Protein AF-0000000066518062 (afdb_homodimer)

Organism: Trypanosoma cruzi (strain CL Brener) (NCBI:txid353153)

Nearest PDB structures (foldseek):
  3d45-assembly1_A  TM=8.155E-01  e=1.350E-21  Mus musculus
  2a1s-assembly2_C  TM=7.605E-01  e=5.553E-22  Homo sapiens
  2a1s-assembly1_D  TM=7.534E-01  e=1.579E-21  Homo sapiens
  2a1s-assembly1_A  TM=7.792E-01  e=7.185E-21  Homo sapiens
  2a1s-assembly2_B  TM=7.621E-01  e=9.830E-21  Homo sapiens

Secondary structure (DSSP, 8-state):
-EE-TTTHHHHHHHHHHHHHH-SEEEEEEEES-S--SSS---TT--HHHHHHHHHHHHHHS-EEEEEEEEEEE--S-TTPSSEEEEEEEEEEEB-----TT--TTTPPPPEEE-HHHHHHHHHTT--HHHHHHHPBP---HHHHHHHHHHHHHHHHHHHHHHH-THHHHHHHHT--HHHHHHHHHHHHHHHHHHHHHHHHHHHHHHHTTTS-HHHHHHHHHHHHHHHT-SEEEPPPB--HHHHHHHHHHHHHH-TTEEEEEEEETTEEEEEEEE--HHHHHHHHHHHHHHHHHHHHHHHTTHHHHHHHHHH---EEESS-HHHHHHHHHHHT-SPPSSHHHHHHHHHHH-S-EEEHHHHHT-TTTS-TTS-S--SHHHHHHTT-SB-SSEEEE--TT-GGG-HHHHTTS-----TT--SSS-TT-HHHHHHHHHHHHHHHHHHHHS--TTT--GGGTTEEE-TT-SEEEETT-TT-EEE--SS-EEEEE--TT--HHHHHHHHHHTT--SPEEEE-SSSEEEEEPPGGGGG-SSGGGG-HHHHHHHHHHH-TTT-EEEE----GGGSSS-------HHHHHHHHHHHH--/-EE-TTTHHHHHHHHHHHHHH-SEEEEEEEES-S--SSS---TT--HHHHHHHHHHHHHHS-EEEEEEEEEEE--S-TT-SSEEEEEEEEEEEB-----TT--TTTPPPPEEE-HHHHHHHHHTT--HHHHHHHPBP---HHHHHHHHHHHHHHHHHHHHHHH-THHHHHHHHT--HHHHHHHHHHHHHHHHHHHHHHHHHHHHHHHTTTS-HHHHHHHHHHHHHHHT-SEEEPPPB--HHHHHHHHHHHHHH-TTEEEEEEEETTEEEEEEEE--HHHHHHHHHHHHHHHHHHHHHHHTHHHHHHHHHHH---EEESS-HHHHHHHHHHHT-SPPSSHHHHHHHHHHH-S-EEEHHHHHT-TTTS-TTS-S--SHHHHHHTT-SB-SSEEEE--TT-GGG-HHHHTTS-----TT--SSS-TT-HHHHHHHHHHHHHHHHHHHHS--TTT--GGGTTEEE-TT-SEEEETT-TT-EEE--SS-EEEEEE-TT--HHHHHHHHHHTT--SPEEEE-SSSEEEEEPPGGGGG-SSGGGG-HHHHHHHHHHH-TTTEEEEE----GGGSSS-------HHHHHHHHHHHH--

InterPro domains:
  IPR006941 Ribonuclease CAF1 [PF04857] (3-436)
  IPR012337 Ribonuclease H-like superfamily [SSF53098] (1-442)
  IPR036397 Ribonuclease H superfamily [G3DSA:3.30.420.10] (1-195)
  IPR036397 Ribonuclease H superfamily [G3DSA:3.30.420.10] (253-466)
  IPR051181 CAF1 family poly(A)-specific ribonucleases [PTHR15092] (1-520)

Structure (mmCIF, N/CA/C/O backbone):
data_AF-0000000066518062-model_v1
#
loop_
_entity.id
_entity.type
_entity.pdbx_description
1 polymer 'Ribonuclease, putative'
#
loop_
_atom_site.group_PDB
_atom_site.id
_atom_site.type_symbol
_atom_site.label_atom_id
_atom_site.label_alt_id
_atom_site.label_comp_id
_atom_site.label_asym_id
_atom_site.label_entity_id
_atom_site.label_seq_id
_atom_site.pdbx_PDB_ins_code
_atom_site.Cartn_x
_atom_site.Cartn_y
_atom_site.Cartn_z
_atom_site.occupancy
_atom_site.B_iso_or_equiv
_atom_site.auth_seq_id
_atom_site.auth_comp_id
_atom_site.auth_asym_id
_atom_site.auth_atom_id
_atom_site.pdbx_PDB_model_num
ATOM 1 N N . MET A 1 1 ? -17.297 -3.818 15.82 1 90.94 1 MET A N 1
ATOM 2 C CA . MET A 1 1 ? -16.906 -5.156 15.391 1 90.94 1 MET A CA 1
ATOM 3 C C . MET A 1 1 ? -16.047 -5.094 14.125 1 90.94 1 MET A C 1
ATOM 5 O O . MET A 1 1 ? -16.422 -4.441 13.148 1 90.94 1 MET A O 1
ATOM 9 N N . GLN A 1 2 ? -14.922 -5.707 14.18 1 91.94 2 GLN A N 1
ATOM 10 C CA . GLN A 1 2 ? -14.055 -5.816 13.008 1 91.94 2 GLN A CA 1
ATOM 11 C C . GLN A 1 2 ? -14.547 -6.914 12.062 1 91.94 2 GLN A C 1
ATOM 13 O O . GLN A 1 2 ? -14.727 -8.062 12.477 1 91.94 2 GLN A O 1
ATOM 18 N N . VAL A 1 3 ? -14.805 -6.535 10.828 1 96.31 3 VAL A N 1
ATOM 19 C CA . VAL A 1 3 ? -15.258 -7.512 9.844 1 96.31 3 VAL A CA 1
ATOM 20 C C . VAL A 1 3 ? -14.188 -7.715 8.781 1 96.31 3 VAL A C 1
ATOM 22 O O . VAL A 1 3 ? -14.008 -6.875 7.898 1 96.31 3 VAL A O 1
ATOM 25 N N . THR A 1 4 ? -13.516 -8.789 8.852 1 95 4 THR A N 1
ATOM 26 C CA . THR A 1 4 ? -12.484 -9.195 7.906 1 95 4 THR A CA 1
ATOM 27 C C . THR A 1 4 ? -13.031 -10.227 6.918 1 95 4 THR A C 1
ATOM 29 O O . THR A 1 4 ? -14.164 -10.68 7.051 1 95 4 THR A O 1
ATOM 32 N N . ARG A 1 5 ? -12.219 -10.578 5.977 1 93.44 5 ARG A N 1
ATOM 33 C CA . ARG A 1 5 ? -12.594 -11.531 4.934 1 93.44 5 ARG A CA 1
ATOM 34 C C . ARG A 1 5 ? -13.094 -12.836 5.539 1 93.44 5 ARG A C 1
ATOM 36 O O . ARG A 1 5 ? -14.125 -13.367 5.113 1 93.44 5 ARG A O 1
ATOM 43 N N . ASP A 1 6 ? -12.484 -13.336 6.547 1 92.44 6 ASP A N 1
ATOM 44 C CA . ASP A 1 6 ? -12.797 -14.641 7.125 1 92.44 6 ASP A CA 1
ATOM 45 C C . ASP A 1 6 ? -14.086 -14.586 7.945 1 92.44 6 ASP A C 1
ATOM 47 O O . ASP A 1 6 ? -14.789 -15.594 8.062 1 92.44 6 ASP A O 1
ATOM 51 N N . LYS A 1 7 ? -14.422 -13.43 8.477 1 93.44 7 LYS A N 1
ATOM 52 C CA . LYS A 1 7 ? -15.594 -13.281 9.328 1 93.44 7 LYS A CA 1
ATOM 53 C C . LYS A 1 7 ? -16.812 -12.875 8.516 1 93.44 7 LYS A C 1
ATOM 55 O O . LYS A 1 7 ? -17.953 -13.016 8.977 1 93.44 7 LYS A O 1
ATOM 60 N N . PHE A 1 8 ? -16.594 -12.453 7.371 1 95.5 8 PHE A N 1
ATOM 61 C CA . PHE A 1 8 ? -17.609 -11.797 6.559 1 95.5 8 PHE A CA 1
ATOM 62 C C . PHE A 1 8 ? -18.781 -12.734 6.297 1 95.5 8 PHE A C 1
ATOM 64 O O . PHE A 1 8 ? -19.938 -12.352 6.488 1 95.5 8 PHE A O 1
ATOM 71 N N . PRO A 1 9 ? -18.531 -13.945 5.973 1 91.94 9 PRO A N 1
ATOM 72 C CA . PRO A 1 9 ? -19.656 -14.828 5.652 1 91.94 9 PRO A CA 1
ATOM 73 C C . PRO A 1 9 ? -20.594 -15.047 6.844 1 91.94 9 PRO A C 1
ATOM 75 O O . PRO A 1 9 ? -21.812 -15.18 6.668 1 91.94 9 PRO A O 1
ATOM 78 N N . ALA A 1 10 ? -20.047 -15.07 7.949 1 91.94 10 ALA A N 1
ATOM 79 C CA . ALA A 1 10 ? -20.844 -15.281 9.148 1 91.94 10 ALA A CA 1
ATOM 80 C C . ALA A 1 10 ? -21.562 -14.008 9.562 1 91.94 10 ALA A C 1
ATOM 82 O O . ALA A 1 10 ? -22.672 -14.055 10.125 1 91.94 10 ALA A O 1
ATOM 83 N N . VAL A 1 11 ? -21.078 -12.875 9.242 1 95.06 11 VAL A N 1
ATOM 84 C CA . VAL A 1 11 ? -21.562 -11.586 9.734 1 95.06 11 VAL A CA 1
ATOM 85 C C . VAL A 1 11 ? -22.625 -11.039 8.781 1 95.06 11 VAL A C 1
ATOM 87 O O . VAL A 1 11 ? -23.594 -10.391 9.219 1 95.06 11 VAL A O 1
ATOM 90 N N . LEU A 1 12 ? -22.531 -11.273 7.512 1 96.62 12 LEU A N 1
ATOM 91 C CA . LEU A 1 12 ? -23.328 -10.617 6.484 1 96.62 12 LEU A CA 1
ATOM 92 C C . LEU A 1 12 ? -24.828 -10.859 6.719 1 96.62 12 LEU A C 1
ATOM 94 O O . LEU A 1 12 ? -25.609 -9.914 6.711 1 96.62 12 LEU A O 1
ATOM 98 N N . PRO A 1 13 ? -25.25 -12.117 6.98 1 95.38 13 PRO A N 1
ATOM 99 C CA . PRO A 1 13 ? -26.688 -12.312 7.18 1 95.38 13 PRO A CA 1
ATOM 100 C C . PRO A 1 13 ? -27.219 -11.547 8.383 1 95.38 13 PRO A C 1
ATOM 102 O O . PRO A 1 13 ? -28.312 -10.961 8.305 1 95.38 13 PRO A O 1
ATOM 105 N N . LYS A 1 14 ? -26.516 -11.562 9.422 1 95.75 14 LYS A N 1
ATOM 106 C CA . LYS A 1 14 ? -26.938 -10.82 10.609 1 95.75 14 LYS A CA 1
ATOM 107 C C . LYS A 1 14 ? -26.953 -9.32 10.344 1 95.75 14 LYS A C 1
ATOM 109 O O . LYS A 1 14 ? -27.859 -8.617 10.781 1 95.75 14 LYS A O 1
ATOM 114 N N . PHE A 1 15 ? -25.969 -8.852 9.703 1 97.69 15 PHE A N 1
ATOM 115 C CA . PHE A 1 15 ? -25.891 -7.438 9.336 1 97.69 15 PHE A CA 1
ATOM 116 C C . PHE A 1 15 ? -27.109 -7.02 8.531 1 97.69 15 PHE A C 1
ATOM 118 O O . PHE A 1 15 ? -27.734 -5.988 8.812 1 97.69 15 PHE A O 1
ATOM 125 N N . VAL A 1 16 ? -27.469 -7.789 7.527 1 98.06 16 VAL A N 1
ATOM 126 C CA . VAL A 1 16 ? -28.578 -7.465 6.637 1 98.06 16 VAL A CA 1
ATOM 127 C C . VAL A 1 16 ? -29.891 -7.453 7.422 1 98.06 16 VAL A C 1
ATOM 129 O O . VAL A 1 16 ? -30.734 -6.582 7.215 1 98.06 16 VAL A O 1
ATOM 132 N N . GLU A 1 17 ? -29.984 -8.375 8.297 1 97.75 17 GLU A N 1
ATOM 133 C CA . GLU A 1 17 ? -31.172 -8.422 9.141 1 97.75 17 GLU A CA 1
ATOM 134 C C . GLU A 1 17 ? -31.281 -7.172 10.008 1 97.75 17 GLU A C 1
ATOM 136 O O . GLU A 1 17 ? -32.375 -6.566 10.086 1 97.75 17 GLU A O 1
ATOM 141 N N . LEU A 1 18 ? -30.234 -6.809 10.57 1 97.69 18 LEU A N 1
ATOM 142 C CA . LEU A 1 18 ? -30.203 -5.629 11.422 1 97.69 18 LEU A CA 1
ATOM 143 C C . LEU A 1 18 ? -30.422 -4.359 10.609 1 97.69 18 LEU A C 1
ATOM 145 O O . LEU A 1 18 ? -31.078 -3.42 11.078 1 97.69 18 LEU A O 1
ATOM 149 N N . LEU A 1 19 ? -29.891 -4.293 9.453 1 98.5 19 LEU A N 1
ATOM 150 C CA . LEU A 1 19 ? -30.031 -3.146 8.562 1 98.5 19 LEU A CA 1
ATOM 151 C C . LEU A 1 19 ? -31.484 -2.918 8.195 1 98.5 19 LEU A C 1
ATOM 153 O O . LEU A 1 19 ? -31.953 -1.775 8.148 1 98.5 19 LEU A O 1
ATOM 157 N N . LYS A 1 20 ? -32.188 -3.926 7.988 1 97.25 20 LYS A N 1
ATOM 158 C CA . LYS A 1 20 ? -33.594 -3.832 7.613 1 97.25 20 LYS A CA 1
ATOM 159 C C . LYS A 1 20 ? -34.438 -3.229 8.742 1 97.25 20 LYS A C 1
ATOM 161 O O . LYS A 1 20 ? -35.406 -2.514 8.492 1 97.25 20 LYS A O 1
ATOM 166 N N . SER A 1 21 ? -34.031 -3.463 9.977 1 96.62 21 SER A N 1
ATOM 167 C CA . SER A 1 21 ? -34.844 -3.057 11.109 1 96.62 21 SER A CA 1
ATOM 168 C C . SER A 1 21 ? -34.344 -1.761 11.727 1 96.62 21 SER A C 1
ATOM 170 O O . SER A 1 21 ? -35.031 -1.143 12.539 1 96.62 21 SER A O 1
ATOM 172 N N . CYS A 1 22 ? -33.188 -1.3 11.367 1 97.75 22 CYS A N 1
ATOM 173 C CA . CYS A 1 22 ? -32.625 -0.124 12.023 1 97.75 22 CYS A CA 1
ATOM 174 C C . CYS A 1 22 ? -33.344 1.142 11.602 1 97.75 22 CYS A C 1
ATOM 176 O O . CYS A 1 22 ? -34.062 1.142 10.594 1 97.75 22 CYS A O 1
ATOM 178 N N . ASP A 1 23 ? -33.219 2.184 12.359 1 97.38 23 ASP A N 1
ATOM 179 C CA . ASP A 1 23 ? -33.844 3.469 12.047 1 97.38 23 ASP A CA 1
ATOM 180 C C . ASP A 1 23 ? -33.031 4.23 11 1 97.38 23 ASP A C 1
ATOM 182 O O . ASP A 1 23 ? -33.594 4.824 10.078 1 97.38 23 ASP A O 1
ATOM 186 N N . PHE A 1 24 ? -31.797 4.25 11.172 1 98.62 24 PHE A N 1
ATOM 187 C CA . PHE A 1 24 ? -30.844 4.859 10.25 1 98.62 24 PHE A CA 1
ATOM 188 C C . PHE A 1 24 ? -29.453 4.285 10.461 1 98.62 24 PHE A C 1
ATOM 190 O O . PHE A 1 24 ? -29.234 3.502 11.383 1 98.62 24 PHE A O 1
ATOM 197 N N . TYR A 1 25 ? -28.531 4.547 9.57 1 98.88 25 TYR A N 1
ATOM 198 C CA . TYR A 1 25 ? -27.156 4.129 9.781 1 98.88 25 TYR A CA 1
ATOM 199 C C . TYR A 1 25 ? -26.188 5.262 9.461 1 98.88 25 TYR A C 1
ATOM 201 O O . TYR A 1 25 ? -26.5 6.145 8.656 1 98.88 25 TYR A O 1
ATOM 209 N N . ALA A 1 26 ? -25.094 5.277 10.148 1 98.81 26 ALA A N 1
ATOM 210 C CA . ALA A 1 26 ? -24 6.203 9.891 1 98.81 26 ALA A CA 1
ATOM 211 C C . ALA A 1 26 ? -22.828 5.492 9.203 1 98.81 26 ALA A C 1
ATOM 213 O O . ALA A 1 26 ? -22.656 4.281 9.352 1 98.81 26 ALA A O 1
ATOM 214 N N . PHE A 1 27 ? -22.078 6.238 8.391 1 98.69 27 PHE A N 1
ATOM 215 C CA . PHE A 1 27 ? -20.969 5.621 7.676 1 98.69 27 PHE A CA 1
ATOM 216 C C . PHE A 1 27 ? -19.75 6.531 7.691 1 98.69 27 PHE A C 1
ATOM 218 O O . PHE A 1 27 ? -19.875 7.738 7.902 1 98.69 27 PHE A O 1
ATOM 225 N N . ASP A 1 28 ? -18.625 6.012 7.555 1 98.38 28 ASP A N 1
ATOM 226 C CA . ASP A 1 28 ? -17.328 6.652 7.445 1 98.38 28 ASP A CA 1
ATOM 227 C C . ASP A 1 28 ? -16.344 5.766 6.684 1 98.38 28 ASP A C 1
ATOM 229 O O . ASP A 1 28 ? -16.531 4.551 6.59 1 98.38 28 ASP A O 1
ATOM 233 N N . GLU A 1 29 ? -15.359 6.398 6.055 1 98.06 29 GLU A N 1
ATOM 234 C CA . GLU A 1 29 ? -14.383 5.637 5.285 1 98.06 29 GLU A CA 1
ATOM 235 C C . GLU A 1 29 ? -12.961 6.125 5.551 1 98.06 29 GLU A C 1
ATOM 237 O O . GLU A 1 29 ? -12.758 7.301 5.855 1 98.06 29 GLU A O 1
ATOM 242 N N . GLU A 1 30 ? -12.039 5.281 5.555 1 96.94 30 GLU A N 1
ATOM 243 C CA . GLU A 1 30 ? -10.625 5.594 5.422 1 96.94 30 GLU A CA 1
ATOM 244 C C . GLU A 1 30 ? -10.117 5.27 4.02 1 96.94 30 GLU A C 1
ATOM 246 O O . GLU A 1 30 ? -10.414 4.203 3.475 1 96.94 30 GLU A O 1
ATOM 251 N N . MET A 1 31 ? -9.445 6.195 3.408 1 96.81 31 MET A N 1
ATOM 252 C CA . MET A 1 31 ? -9.055 6.07 2.006 1 96.81 31 MET A CA 1
ATOM 253 C C . MET A 1 31 ? -7.535 6.105 1.86 1 96.81 31 MET A C 1
ATOM 255 O O . MET A 1 31 ? -6.828 6.523 2.779 1 96.81 31 MET A O 1
ATOM 259 N N . THR A 1 32 ? -7.027 5.641 0.678 1 95.56 32 THR A N 1
ATOM 260 C CA . THR A 1 32 ? -5.594 5.586 0.412 1 95.56 32 THR A CA 1
ATOM 261 C C . THR A 1 32 ? -5.082 6.941 -0.078 1 95.56 32 THR A C 1
ATOM 263 O O . THR A 1 32 ? -3.871 7.152 -0.182 1 95.56 32 THR A O 1
ATOM 266 N N . GLY A 1 33 ? -5.961 7.883 -0.369 1 94.56 33 GLY A N 1
ATOM 267 C CA . GLY A 1 33 ? -5.652 9.234 -0.802 1 94.56 33 GLY A CA 1
ATOM 268 C C . GLY A 1 33 ? -6.871 10.141 -0.854 1 94.56 33 GLY A C 1
ATOM 269 O O . GLY A 1 33 ? -7.965 9.695 -1.208 1 94.56 33 GLY A O 1
ATOM 270 N N . ILE A 1 34 ? -6.648 11.43 -0.567 1 91.56 34 ILE A N 1
ATOM 271 C CA . ILE A 1 34 ? -7.805 12.32 -0.516 1 91.56 34 ILE A CA 1
ATOM 272 C C . ILE A 1 34 ? -7.527 13.562 -1.351 1 91.56 34 ILE A C 1
ATOM 274 O O . ILE A 1 34 ? -8.383 14.445 -1.458 1 91.56 34 ILE A O 1
ATOM 278 N N . SER A 1 35 ? -6.406 13.711 -1.928 1 88.19 35 SER A N 1
ATOM 279 C CA . SER A 1 35 ? -6.07 14.844 -2.787 1 88.19 35 SER A CA 1
ATOM 280 C C . SER A 1 35 ? -5.016 14.461 -3.818 1 88.19 35 SER A C 1
ATOM 282 O O . SER A 1 35 ? -4.312 13.461 -3.656 1 88.19 35 SER A O 1
ATOM 284 N N . THR A 1 36 ? -4.98 15.156 -4.863 1 83.12 36 THR A N 1
ATOM 285 C CA . THR A 1 36 ? -3.959 14.953 -5.887 1 83.12 36 THR A CA 1
ATOM 286 C C . THR A 1 36 ? -3.273 16.266 -6.234 1 83.12 36 THR A C 1
ATOM 288 O O . THR A 1 36 ? -3.904 17.328 -6.207 1 83.12 36 THR A O 1
ATOM 291 N N . ALA A 1 37 ? -2.021 16.188 -6.504 1 74.75 37 ALA A N 1
ATOM 292 C CA . ALA A 1 37 ? -1.245 17.375 -6.855 1 74.75 37 ALA A CA 1
ATOM 293 C C . ALA A 1 37 ? -1.654 17.906 -8.227 1 74.75 37 ALA A C 1
ATOM 295 O O . ALA A 1 37 ? -1.491 19.109 -8.508 1 74.75 37 ALA A O 1
ATOM 296 N N . GLU A 1 38 ? -2.229 17.109 -9.039 1 75.75 38 GLU A N 1
ATOM 297 C CA . GLU A 1 38 ? -2.584 17.469 -10.406 1 75.75 38 GLU A CA 1
ATOM 298 C C . GLU A 1 38 ? -3.771 18.438 -10.422 1 75.75 38 GLU A C 1
ATOM 300 O O . GLU A 1 38 ? -3.857 19.297 -11.289 1 75.75 38 GLU A O 1
ATOM 305 N N . LEU A 1 39 ? -4.695 18.297 -9.547 1 80.69 39 LEU A N 1
ATOM 306 C CA . LEU A 1 39 ? -5.879 19.141 -9.469 1 80.69 39 LEU A CA 1
ATOM 307 C C . LEU A 1 39 ? -6.105 19.641 -8.039 1 80.69 39 LEU A C 1
ATOM 309 O O . LEU A 1 39 ? -7.059 19.219 -7.379 1 80.69 39 LEU A O 1
ATOM 313 N N . PRO A 1 40 ? -5.32 20.594 -7.684 1 82.19 40 PRO A N 1
ATOM 314 C CA . PRO A 1 40 ? -5.473 21.078 -6.309 1 82.19 40 PRO A CA 1
ATOM 315 C C . PRO A 1 40 ? -6.793 21.812 -6.082 1 82.19 40 PRO A C 1
ATOM 317 O O . PRO A 1 40 ? -7.266 22.531 -6.969 1 82.19 40 PRO A O 1
ATOM 320 N N . GLU A 1 41 ? -7.352 21.609 -4.98 1 88.75 41 GLU A N 1
ATOM 321 C CA . GLU A 1 41 ? -8.594 22.281 -4.598 1 88.75 41 GLU A CA 1
ATOM 322 C C . GLU A 1 41 ? -8.328 23.703 -4.094 1 88.75 41 GLU A C 1
ATOM 324 O O . GLU A 1 41 ? -7.273 23.969 -3.516 1 88.75 41 GLU A O 1
ATOM 329 N N . SER A 1 42 ? -9.312 24.547 -4.395 1 91 42 SER A N 1
ATOM 330 C CA . SER A 1 42 ? -9.234 25.938 -3.943 1 91 42 SER A CA 1
ATOM 331 C C . SER A 1 42 ? -10.547 26.391 -3.316 1 91 42 SER A C 1
ATOM 333 O O . SER A 1 42 ? -11.625 25.953 -3.729 1 91 42 SER A O 1
ATOM 335 N N . ILE A 1 43 ? -10.406 27.281 -2.359 1 94 43 ILE A N 1
ATOM 336 C CA . ILE A 1 43 ? -11.57 27.828 -1.678 1 94 43 ILE A CA 1
ATOM 337 C C . ILE A 1 43 ? -12.445 28.594 -2.678 1 94 43 ILE A C 1
ATOM 339 O O . ILE A 1 43 ? -13.633 28.797 -2.441 1 94 43 ILE A O 1
ATOM 343 N N . THR A 1 44 ? -11.914 28.984 -3.822 1 92.56 44 THR A N 1
ATOM 344 C CA . THR A 1 44 ? -12.641 29.781 -4.812 1 92.56 44 THR A CA 1
ATOM 345 C C . THR A 1 44 ? -13.32 28.875 -5.832 1 92.56 44 THR A C 1
ATOM 347 O O . THR A 1 44 ? -13.977 29.344 -6.758 1 92.56 44 THR A O 1
ATOM 350 N N . ASP A 1 45 ? -13.164 27.594 -5.668 1 93.81 45 ASP A N 1
ATOM 351 C CA . ASP A 1 45 ? -13.75 26.656 -6.621 1 93.81 45 ASP A CA 1
ATOM 352 C C . ASP A 1 45 ? -15.273 26.688 -6.559 1 93.81 45 ASP A C 1
ATOM 354 O O . ASP A 1 45 ? -15.859 26.797 -5.477 1 93.81 45 ASP A O 1
ATOM 358 N N . THR A 1 46 ? -15.859 26.625 -7.738 1 93.88 46 THR A N 1
ATOM 359 C CA . THR A 1 46 ? -17.297 26.359 -7.812 1 93.88 46 THR A CA 1
ATOM 360 C C . THR A 1 46 ? -17.609 24.922 -7.406 1 93.88 46 THR A C 1
ATOM 362 O O . THR A 1 46 ? -16.703 24.078 -7.332 1 93.88 46 THR A O 1
ATOM 365 N N . PRO A 1 47 ? -18.906 24.688 -7.125 1 95.38 47 PRO A N 1
ATOM 366 C CA . PRO A 1 47 ? -19.266 23.312 -6.805 1 95.38 47 PRO A CA 1
ATOM 367 C C . PRO A 1 47 ? -18.859 22.328 -7.902 1 95.38 47 PRO A C 1
ATOM 369 O O . PRO A 1 47 ? -18.359 21.234 -7.605 1 95.38 47 PRO A O 1
ATOM 372 N N . GLU A 1 48 ? -19 22.688 -9.141 1 95.31 48 GLU A N 1
ATOM 373 C CA . GLU A 1 48 ? -18.641 21.828 -10.266 1 95.31 48 GLU A CA 1
ATOM 374 C C . GLU A 1 48 ? -17.141 21.562 -10.289 1 95.31 48 GLU A C 1
ATOM 376 O O . GLU A 1 48 ? -16.703 20.438 -10.539 1 95.31 48 GLU A O 1
ATOM 381 N N . GLU A 1 49 ? -16.406 22.609 -10.07 1 93.5 49 GLU A N 1
ATOM 382 C CA . GLU A 1 49 ? -14.945 22.453 -10.047 1 93.5 49 GLU A CA 1
ATOM 383 C C . GLU A 1 49 ? -14.508 21.562 -8.883 1 93.5 49 GLU A C 1
ATOM 385 O O . GLU A 1 49 ? -13.609 20.734 -9.047 1 93.5 49 GLU A O 1
ATOM 390 N N . SER A 1 50 ? -15.156 21.797 -7.773 1 95.06 50 SER A N 1
ATOM 391 C CA . SER A 1 50 ? -14.875 20.938 -6.625 1 95.06 50 SER A CA 1
ATOM 392 C C . SER A 1 50 ? -15.195 19.484 -6.93 1 95.06 50 SER A C 1
ATOM 394 O O . SER A 1 50 ? -14.43 18.578 -6.574 1 95.06 50 SER A O 1
ATOM 396 N N . TYR A 1 51 ? -16.312 19.266 -7.609 1 96.12 51 TYR A N 1
ATOM 397 C CA . TYR A 1 51 ? -16.703 17.906 -7.984 1 96.12 51 TYR A CA 1
ATOM 398 C C . TYR A 1 51 ? -15.664 17.281 -8.898 1 96.12 51 TYR A C 1
ATOM 400 O O . TYR A 1 51 ? -15.289 16.109 -8.711 1 96.12 51 TYR A O 1
ATOM 408 N N . ARG A 1 52 ? -15.227 18.016 -9.82 1 94.94 52 ARG A N 1
ATOM 409 C CA . ARG A 1 52 ? -14.25 17.484 -10.773 1 94.94 52 ARG A CA 1
ATOM 410 C C . ARG A 1 52 ? -12.969 17.047 -10.07 1 94.94 52 ARG A C 1
ATOM 412 O O . ARG A 1 52 ? -12.422 15.992 -10.367 1 94.94 52 ARG A O 1
ATOM 419 N N . ALA A 1 53 ? -12.508 17.891 -9.203 1 94.62 53 ALA A N 1
ATOM 420 C CA . ALA A 1 53 ? -11.297 17.578 -8.453 1 94.62 53 ALA A CA 1
ATOM 421 C C . ALA A 1 53 ? -11.492 16.328 -7.59 1 94.62 53 ALA A C 1
ATOM 423 O O . ALA A 1 53 ? -10.672 15.406 -7.621 1 94.62 53 ALA A O 1
ATOM 424 N N . LYS A 1 54 ? -12.578 16.328 -6.906 1 96.62 54 LYS A N 1
ATOM 425 C CA . LYS A 1 54 ? -12.836 15.234 -5.973 1 96.62 54 LYS A CA 1
ATOM 426 C C . LYS A 1 54 ? -13.164 13.945 -6.715 1 96.62 54 LYS A C 1
ATOM 428 O O . LYS A 1 54 ? -12.852 12.852 -6.242 1 96.62 54 LYS A O 1
ATOM 433 N N . ARG A 1 55 ? -13.812 14.07 -7.844 1 96.56 55 ARG A N 1
ATOM 434 C CA . ARG A 1 55 ? -14.07 12.93 -8.711 1 96.56 55 ARG A CA 1
ATOM 435 C C . ARG A 1 55 ? -12.766 12.258 -9.133 1 96.56 55 ARG A C 1
ATOM 437 O O . ARG A 1 55 ? -12.656 11.031 -9.125 1 96.56 55 ARG A O 1
ATOM 444 N N . THR A 1 56 ? -11.82 13.055 -9.523 1 95.69 56 THR A N 1
ATOM 445 C CA . THR A 1 56 ? -10.523 12.539 -9.93 1 95.69 56 THR A CA 1
ATOM 446 C C . THR A 1 56 ? -9.852 11.789 -8.781 1 95.69 56 THR A C 1
ATOM 448 O O . THR A 1 56 ? -9.281 10.719 -8.984 1 95.69 56 THR A O 1
ATOM 451 N N . VAL A 1 57 ? -9.945 12.305 -7.656 1 95.69 57 VAL A N 1
ATOM 452 C CA . VAL A 1 57 ? -9.336 11.719 -6.465 1 95.69 57 VAL A CA 1
ATOM 453 C C . VAL A 1 57 ? -10 10.375 -6.16 1 95.69 57 VAL A C 1
ATOM 455 O O . VAL A 1 57 ? -9.312 9.367 -5.973 1 95.69 57 VAL A O 1
ATOM 458 N N . ALA A 1 58 ? -11.32 10.328 -6.145 1 97.06 58 ALA A N 1
ATOM 459 C CA . ALA A 1 58 ? -12.07 9.125 -5.801 1 97.06 58 ALA A CA 1
ATOM 460 C C . ALA A 1 58 ? -11.875 8.039 -6.855 1 97.06 58 ALA A C 1
ATOM 462 O O . ALA A 1 58 ? -12.008 6.844 -6.562 1 97.06 58 ALA A O 1
ATOM 463 N N . SER A 1 59 ? -11.57 8.461 -8.062 1 95.69 59 SER A N 1
ATOM 464 C CA . SER A 1 59 ? -11.359 7.512 -9.148 1 95.69 59 SER A CA 1
ATOM 465 C C . SER A 1 59 ? -9.945 6.941 -9.117 1 95.69 59 SER A C 1
ATOM 467 O O . SER A 1 59 ? -9.688 5.867 -9.664 1 95.69 59 SER A O 1
ATOM 469 N N . ARG A 1 60 ? -9.086 7.617 -8.508 1 94.12 60 ARG A N 1
ATOM 470 C CA . ARG A 1 60 ? -7.676 7.242 -8.508 1 94.12 60 ARG A CA 1
ATOM 471 C C . ARG A 1 60 ? -7.34 6.371 -7.301 1 94.12 60 ARG A C 1
ATOM 473 O O . ARG A 1 60 ? -6.645 5.363 -7.43 1 94.12 60 ARG A O 1
ATOM 480 N N . TYR A 1 61 ? -7.789 6.738 -6.195 1 96.06 61 TYR A N 1
ATOM 481 C CA . TYR A 1 61 ? -7.391 6.102 -4.945 1 96.06 61 TYR A CA 1
ATOM 482 C C . TYR A 1 61 ? -8.414 5.055 -4.516 1 96.06 61 TYR A C 1
ATOM 484 O O . TYR A 1 61 ? -9.422 4.852 -5.191 1 96.06 61 TYR A O 1
ATOM 492 N N . ASN A 1 62 ? -8.141 4.348 -3.4 1 96.12 62 ASN A N 1
ATOM 493 C CA . ASN A 1 62 ? -8.938 3.199 -2.979 1 96.12 62 ASN A CA 1
ATOM 494 C C . ASN A 1 62 ? -9.453 3.371 -1.553 1 96.12 62 ASN A C 1
ATOM 496 O O . ASN A 1 62 ? -9.047 4.297 -0.849 1 96.12 62 ASN A O 1
ATOM 500 N N . ILE A 1 63 ? -10.375 2.49 -1.212 1 97.12 63 ILE A N 1
ATOM 501 C CA . ILE A 1 63 ? -10.914 2.467 0.143 1 97.12 63 ILE A CA 1
ATOM 502 C C . ILE A 1 63 ? -10.164 1.436 0.98 1 97.12 63 ILE A C 1
ATOM 504 O O . ILE A 1 63 ? -9.898 0.324 0.516 1 97.12 63 ILE A O 1
ATOM 508 N N . ILE A 1 64 ? -9.844 1.782 2.197 1 96.69 64 ILE A N 1
ATOM 509 C CA . ILE A 1 64 ? -9.18 0.877 3.129 1 96.69 64 ILE A CA 1
ATOM 510 C C . ILE A 1 64 ? -10.211 0.265 4.078 1 96.69 64 ILE A C 1
ATOM 512 O O . ILE A 1 64 ? -10.211 -0.947 4.305 1 96.69 64 ILE A O 1
ATOM 516 N N . GLN A 1 65 ? -11.062 1.151 4.637 1 97.75 65 GLN A N 1
ATOM 517 C CA . GLN A 1 65 ? -12.094 0.739 5.582 1 97.75 65 GLN A CA 1
ATOM 518 C C . GLN A 1 65 ? -13.422 1.427 5.281 1 97.75 65 GLN A C 1
ATOM 520 O O . GLN A 1 65 ? -13.445 2.586 4.859 1 97.75 65 GLN A O 1
ATOM 525 N N . VAL A 1 66 ? -14.461 0.719 5.5 1 98.56 66 VAL A N 1
ATOM 526 C CA . VAL A 1 66 ? -15.797 1.3 5.535 1 98.56 66 VAL A CA 1
ATOM 527 C C . VAL A 1 66 ? -16.453 0.992 6.875 1 98.56 66 VAL A C 1
ATOM 529 O O . VAL A 1 66 ? -16.688 -0.174 7.211 1 98.56 66 VAL A O 1
ATOM 532 N N . GLY A 1 67 ? -16.734 2.033 7.617 1 98.31 67 GLY A N 1
ATOM 533 C CA . GLY A 1 67 ? -17.5 1.888 8.844 1 98.31 67 GLY A CA 1
ATOM 534 C C . GLY A 1 67 ? -18.984 2.125 8.656 1 98.31 67 GLY A C 1
ATOM 535 O O . GLY A 1 67 ? -19.375 3.104 8.016 1 98.31 67 GLY A O 1
ATOM 536 N N . ILE A 1 68 ? -19.75 1.16 9.133 1 98.81 68 ILE A N 1
ATOM 537 C CA . ILE A 1 68 ? -21.203 1.306 9.148 1 98.81 68 ILE A CA 1
ATOM 538 C C . ILE A 1 68 ? -21.734 1.055 10.555 1 98.81 68 ILE A C 1
ATOM 540 O O . ILE A 1 68 ? -21.531 -0.018 11.125 1 98.81 68 ILE A O 1
ATOM 544 N N . CYS A 1 69 ? -22.391 1.981 11.086 1 98.56 69 CYS A N 1
ATOM 545 C CA . CYS A 1 69 ? -22.984 1.82 12.406 1 98.56 69 CYS A CA 1
ATOM 546 C C . CYS A 1 69 ? -24.5 1.867 12.32 1 98.56 69 CYS A C 1
ATOM 548 O O . CYS A 1 69 ? -25.078 2.865 11.875 1 98.56 69 CYS A O 1
ATOM 550 N N . LEU A 1 70 ? -25.156 0.832 12.727 1 98.69 70 LEU A N 1
ATOM 551 C CA . LEU A 1 70 ? -26.609 0.728 12.703 1 98.69 70 LEU A CA 1
ATOM 552 C C . LEU A 1 70 ? -27.203 1.228 14.016 1 98.69 70 LEU A C 1
ATOM 554 O O . LEU A 1 70 ? -26.766 0.835 15.094 1 98.69 70 LEU A O 1
ATOM 558 N N . PHE A 1 71 ? -28.188 2.135 13.938 1 98.19 71 PHE A N 1
ATOM 559 C CA . PHE A 1 71 ? -28.828 2.688 15.125 1 98.19 71 PHE A CA 1
ATOM 560 C C . PHE A 1 71 ? -30.281 2.221 15.219 1 98.19 71 PHE A C 1
ATOM 562 O O . PHE A 1 71 ? -31.047 2.387 14.273 1 98.19 71 PHE A O 1
ATOM 569 N N . HIS A 1 72 ? -30.609 1.592 16.344 1 97.06 72 HIS A N 1
ATOM 570 C CA . HIS A 1 72 ? -31.953 1.155 16.672 1 97.06 72 HIS A CA 1
ATOM 571 C C . HIS A 1 72 ? -32.5 1.916 17.875 1 97.06 72 HIS A C 1
ATOM 573 O O . HIS A 1 72 ? -31.922 1.875 18.953 1 97.06 72 HIS A O 1
ATOM 579 N N . ARG A 1 73 ? -33.562 2.539 17.672 1 94.94 73 ARG A N 1
ATOM 580 C CA . ARG A 1 73 ? -34.219 3.195 18.797 1 94.94 73 ARG A CA 1
ATOM 581 C C . ARG A 1 73 ? -34.906 2.176 19.703 1 94.94 73 ARG A C 1
ATOM 583 O O . ARG A 1 73 ? -35.531 1.233 19.234 1 94.94 73 ARG A O 1
ATOM 590 N N . GLU A 1 74 ? -34.625 2.289 20.969 1 91.12 74 GLU A N 1
ATOM 591 C CA . GLU A 1 74 ? -35.281 1.407 21.922 1 91.12 74 GLU A CA 1
ATOM 592 C C . GLU A 1 74 ? -36.719 1.873 22.203 1 91.12 74 GLU A C 1
ATOM 594 O O . GLU A 1 74 ? -37 3.074 22.188 1 91.12 74 GLU A O 1
ATOM 599 N N . ASN A 1 75 ? -37.656 0.868 22.312 1 77 75 ASN A N 1
ATOM 600 C CA . ASN A 1 75 ? -39.062 1.146 22.516 1 77 75 ASN A CA 1
ATOM 601 C C . ASN A 1 75 ? -39.312 1.726 23.906 1 77 75 ASN A C 1
ATOM 603 O O . ASN A 1 75 ? -39.562 0.982 24.859 1 77 75 ASN A O 1
ATOM 607 N N . THR A 1 76 ? -38.75 2.666 24.219 1 64.38 76 THR A N 1
ATOM 608 C CA . THR A 1 76 ? -39.25 3.383 25.391 1 64.38 76 THR A CA 1
ATOM 609 C C . THR A 1 76 ? -40.312 4.398 24.984 1 64.38 76 THR A C 1
ATOM 611 O O . THR A 1 76 ? -40.531 4.66 23.797 1 64.38 76 THR A O 1
ATOM 614 N N . ALA A 1 77 ? -41.094 4.969 25.953 1 53.28 77 ALA A N 1
ATOM 615 C CA . ALA A 1 77 ? -42.188 5.902 25.672 1 53.28 77 ALA A CA 1
ATOM 616 C C . ALA A 1 77 ? -41.719 7.008 24.734 1 53.28 77 ALA A C 1
ATOM 618 O O . ALA A 1 77 ? -40.594 7.531 24.875 1 53.28 77 ALA A O 1
ATOM 619 N N . ALA A 1 78 ? -42.312 7.078 23.516 1 54.66 78 ALA A N 1
ATOM 620 C CA . ALA A 1 78 ? -42.031 7.977 22.391 1 54.66 78 ALA A CA 1
ATOM 621 C C . ALA A 1 78 ? -41.531 9.328 22.891 1 54.66 78 ALA A C 1
ATOM 623 O O . ALA A 1 78 ? -40.656 9.938 22.281 1 54.66 78 ALA A O 1
ATOM 624 N N . ASP A 1 79 ? -41.938 9.844 23.969 1 60.53 79 ASP A N 1
ATOM 625 C CA . ASP A 1 79 ? -41.688 11.203 24.438 1 60.53 79 ASP A CA 1
ATOM 626 C C . ASP A 1 79 ? -40.719 11.219 25.609 1 60.53 79 ASP A C 1
ATOM 628 O O . ASP A 1 79 ? -40.594 12.219 26.312 1 60.53 79 ASP A O 1
ATOM 632 N N . SER A 1 80 ? -39.875 10.078 25.578 1 69.81 80 SER A N 1
ATOM 633 C CA . SER A 1 80 ? -38.938 10.016 26.719 1 69.81 80 SER A CA 1
ATOM 634 C C . SER A 1 80 ? -37.656 10.742 26.406 1 69.81 80 SER A C 1
ATOM 636 O O . SER A 1 80 ? -37.125 10.672 25.297 1 69.81 80 SER A O 1
ATOM 638 N N . THR A 1 81 ? -37.344 11.68 27.094 1 80.62 81 THR A N 1
ATOM 639 C CA . THR A 1 81 ? -36.031 12.352 27.094 1 80.62 81 THR A CA 1
ATOM 640 C C . THR A 1 81 ? -35.219 11.945 28.312 1 80.62 81 THR A C 1
ATOM 642 O O . THR A 1 81 ? -35.688 12.016 29.438 1 80.62 81 THR A O 1
ATOM 645 N N . PRO A 1 82 ? -34.031 11.281 27.922 1 88.88 82 PRO A N 1
ATOM 646 C CA . PRO A 1 82 ? -33.344 11.133 26.641 1 88.88 82 PRO A CA 1
ATOM 647 C C . PRO A 1 82 ? -33.844 9.93 25.844 1 88.88 82 PRO A C 1
ATOM 649 O O . PRO A 1 82 ? -34.312 8.945 26.422 1 88.88 82 PRO A O 1
ATOM 652 N N . ALA A 1 83 ? -33.781 10.094 24.531 1 90.94 83 ALA A N 1
ATOM 653 C CA . ALA A 1 83 ? -34.062 8.945 23.656 1 90.94 83 ALA A CA 1
ATOM 654 C C . ALA A 1 83 ? -32.969 7.887 23.797 1 90.94 83 ALA A C 1
ATOM 656 O O . ALA A 1 83 ? -31.781 8.211 23.906 1 90.94 83 ALA A O 1
ATOM 657 N N . HIS A 1 84 ? -33.375 6.688 23.828 1 93.62 84 HIS A N 1
ATOM 658 C CA . HIS A 1 84 ? -32.438 5.586 23.984 1 93.62 84 HIS A CA 1
ATOM 659 C C . HIS A 1 84 ? -32.219 4.848 22.672 1 93.62 84 HIS A C 1
ATOM 661 O O . HIS A 1 84 ? -33.188 4.484 22 1 93.62 84 HIS A O 1
ATOM 667 N N . TYR A 1 85 ? -31 4.672 22.266 1 95.19 85 TYR A N 1
ATOM 668 C CA . TYR A 1 85 ? -30.641 3.963 21.047 1 95.19 85 TYR A CA 1
ATOM 669 C C . TYR A 1 85 ? -29.609 2.873 21.328 1 95.19 85 TYR A C 1
ATOM 671 O O . TYR A 1 85 ? -28.75 3.033 22.188 1 95.19 85 TYR A O 1
ATOM 679 N N . VAL A 1 86 ? -29.703 1.773 20.578 1 95.94 86 VAL A N 1
ATOM 680 C CA . VAL A 1 86 ? -28.656 0.759 20.516 1 95.94 86 VAL A CA 1
ATOM 681 C C . VAL A 1 86 ? -27.875 0.903 19.219 1 95.94 86 VAL A C 1
ATOM 683 O O . VAL A 1 86 ? -28.469 0.932 18.125 1 95.94 86 VAL A O 1
ATOM 686 N N . ALA A 1 87 ? -26.625 1.078 19.375 1 96.94 87 ALA A N 1
ATOM 687 C CA . ALA A 1 87 ? -25.781 1.243 18.203 1 96.94 87 ALA A CA 1
ATOM 688 C C . ALA A 1 87 ? -24.922 -0.002 17.953 1 96.94 87 ALA A C 1
ATOM 690 O O . ALA A 1 87 ? -24.438 -0.617 18.906 1 96.94 87 ALA A O 1
ATOM 691 N N . ARG A 1 88 ? -24.781 -0.431 16.734 1 97.69 88 ARG A N 1
ATOM 692 C CA . ARG A 1 88 ? -23.969 -1.574 16.328 1 97.69 88 ARG A CA 1
ATOM 693 C C . ARG A 1 88 ? -22.984 -1.186 15.234 1 97.69 88 ARG A C 1
ATOM 695 O O . ARG A 1 88 ? -23.297 -1.267 14.047 1 97.69 88 ARG A O 1
ATOM 702 N N . PRO A 1 89 ? -21.734 -0.756 15.617 1 97.56 89 PRO A N 1
ATOM 703 C CA . PRO A 1 89 ? -20.719 -0.344 14.641 1 97.56 89 PRO A CA 1
ATOM 704 C C . PRO A 1 89 ? -19.984 -1.527 14.023 1 97.56 89 PRO A C 1
ATOM 706 O O . PRO A 1 89 ? -19.422 -2.354 14.742 1 97.56 89 PRO A O 1
ATOM 709 N N . PHE A 1 90 ? -20 -1.62 12.695 1 97.88 90 PHE A N 1
ATOM 710 C CA . PHE A 1 90 ? -19.234 -2.574 11.898 1 97.88 90 PHE A CA 1
ATOM 711 C C . PHE A 1 90 ? -18.109 -1.873 11.148 1 97.88 90 PHE A C 1
ATOM 713 O O . PHE A 1 90 ? -18.328 -0.843 10.508 1 97.88 90 PHE A O 1
ATOM 720 N N . ASN A 1 91 ? -16.906 -2.34 11.328 1 97.25 91 ASN A N 1
ATOM 721 C CA . ASN A 1 91 ? -15.766 -1.854 10.555 1 97.25 91 ASN A CA 1
ATOM 722 C C . ASN A 1 91 ? -15.328 -2.873 9.508 1 97.25 91 ASN A C 1
ATOM 724 O O . ASN A 1 91 ? -14.633 -3.836 9.828 1 97.25 91 ASN A O 1
ATOM 728 N N . PHE A 1 92 ? -15.664 -2.641 8.258 1 98.25 92 PHE A N 1
ATOM 729 C CA . PHE A 1 92 ? -15.305 -3.523 7.156 1 98.25 92 PHE A CA 1
ATOM 730 C C . PHE A 1 92 ? -13.953 -3.148 6.578 1 98.25 92 PHE A C 1
ATOM 732 O O . PHE A 1 92 ? -13.75 -2.014 6.141 1 98.25 92 PHE A O 1
ATOM 739 N N . VAL A 1 93 ? -13.016 -4.051 6.562 1 97.19 93 VAL A N 1
ATOM 740 C CA . VAL A 1 93 ? -11.703 -3.83 5.969 1 97.19 93 VAL A CA 1
ATOM 741 C C . VAL A 1 93 ? -11.703 -4.32 4.523 1 97.19 93 VAL A C 1
ATOM 743 O O . VAL A 1 93 ? -12.039 -5.477 4.254 1 97.19 93 VAL A O 1
ATOM 746 N N . LEU A 1 94 ? -11.297 -3.412 3.623 1 96.56 94 LEU A N 1
ATOM 747 C CA . LEU A 1 94 ? -11.422 -3.732 2.205 1 96.56 94 LEU A CA 1
ATOM 748 C C . LEU A 1 94 ? -10.047 -3.854 1.555 1 96.56 94 LEU A C 1
ATOM 750 O O . LEU A 1 94 ? -9.141 -3.078 1.864 1 96.56 94 LEU A O 1
ATOM 754 N N . PHE A 1 95 ? -9.898 -4.801 0.685 1 93.25 95 PHE A N 1
ATOM 755 C CA . PHE A 1 95 ? -8.711 -4.973 -0.15 1 93.25 95 PHE A CA 1
ATOM 756 C C . PHE A 1 95 ? -9.07 -5.68 -1.452 1 93.25 95 PHE A C 1
ATOM 758 O O . PHE A 1 95 ? -9.75 -6.711 -1.439 1 93.25 95 PHE A O 1
ATOM 765 N N . PRO A 1 96 ? -8.68 -5.156 -2.52 1 87.06 96 PRO A N 1
ATOM 766 C CA . PRO A 1 96 ? -9.117 -5.734 -3.793 1 87.06 96 PRO A CA 1
ATOM 767 C C . PRO A 1 96 ? -8.695 -7.191 -3.955 1 87.06 96 PRO A C 1
ATOM 769 O O . PRO A 1 96 ? -7.641 -7.59 -3.465 1 87.06 96 PRO A O 1
ATOM 772 N N . HIS A 1 97 ? -9.57 -7.926 -4.641 1 77.19 97 HIS A N 1
ATOM 773 C CA . HIS A 1 97 ? -9.344 -9.336 -4.945 1 77.19 97 HIS A CA 1
ATOM 774 C C . HIS A 1 97 ? -8.414 -9.5 -6.141 1 77.19 97 HIS A C 1
ATOM 776 O O . HIS A 1 97 ? -8.469 -8.711 -7.086 1 77.19 97 HIS A O 1
ATOM 782 N N . ASN A 1 98 ? -7.473 -10.406 -5.934 1 72.31 98 ASN A N 1
ATOM 783 C CA . ASN A 1 98 ? -6.629 -10.688 -7.09 1 72.31 98 ASN A CA 1
ATOM 784 C C . ASN A 1 98 ? -6.629 -12.172 -7.43 1 72.31 98 ASN A C 1
ATOM 786 O O . ASN A 1 98 ? -6.672 -13.023 -6.531 1 72.31 98 ASN A O 1
ATOM 790 N N . SER A 1 99 ? -6.953 -12.32 -8.688 1 72.19 99 SER A N 1
ATOM 791 C CA . SER A 1 99 ? -6.688 -13.633 -9.266 1 72.19 99 SER A CA 1
ATOM 792 C C . SER A 1 99 ? -5.965 -13.508 -10.602 1 72.19 99 SER A C 1
ATOM 794 O O . SER A 1 99 ? -6.281 -12.633 -11.414 1 72.19 99 SER A O 1
ATOM 796 N N . ASP A 1 100 ? -4.977 -14.281 -10.719 1 65.81 100 ASP A N 1
ATOM 797 C CA . ASP A 1 100 ? -4.219 -14.289 -11.961 1 65.81 100 ASP A CA 1
ATOM 798 C C . ASP A 1 100 ? -5.105 -14.695 -13.141 1 65.81 100 ASP A C 1
ATOM 800 O O . ASP A 1 100 ? -4.773 -14.414 -14.297 1 65.81 100 ASP A O 1
ATOM 804 N N . GLU A 1 101 ? -6.211 -15.273 -12.836 1 71.06 101 GLU A N 1
ATOM 805 C CA . GLU A 1 101 ? -7.07 -15.812 -13.883 1 71.06 101 GLU A CA 1
ATOM 806 C C . GLU A 1 101 ? -8.125 -14.797 -14.312 1 71.06 101 GLU A C 1
ATOM 808 O O . GLU A 1 101 ? -8.859 -15.023 -15.273 1 71.06 101 GLU A O 1
ATOM 813 N N . PHE A 1 102 ? -8.102 -13.672 -13.672 1 79.56 102 PHE A N 1
ATOM 814 C CA . PHE A 1 102 ? -9.141 -12.688 -13.961 1 79.56 102 PHE A CA 1
ATOM 815 C C . PHE A 1 102 ? -8.836 -11.953 -15.266 1 79.56 102 PHE A C 1
ATOM 817 O O . PHE A 1 102 ? -7.676 -11.633 -15.547 1 79.56 102 PHE A O 1
ATOM 824 N N . ASN A 1 103 ? -9.883 -11.781 -16.062 1 77.5 103 ASN A N 1
ATOM 825 C CA . ASN A 1 103 ? -9.758 -10.945 -17.25 1 77.5 103 ASN A CA 1
ATOM 826 C C . ASN A 1 103 ? -9.891 -9.469 -16.922 1 77.5 103 ASN A C 1
ATOM 828 O O . ASN A 1 103 ? -9.992 -9.102 -15.742 1 77.5 103 ASN A O 1
ATOM 832 N N . ALA A 1 104 ? -9.875 -8.656 -17.922 1 75.25 104 ALA A N 1
ATOM 833 C CA . ALA A 1 104 ? -9.852 -7.203 -17.766 1 75.25 104 ALA A CA 1
ATOM 834 C C . ALA A 1 104 ? -11.117 -6.707 -17.062 1 75.25 104 ALA A C 1
ATOM 836 O O . ALA A 1 104 ? -11.078 -5.738 -16.312 1 75.25 104 ALA A O 1
ATOM 837 N N . ASN A 1 105 ? -12.234 -7.367 -17.234 1 79.81 105 ASN A N 1
ATOM 838 C CA . ASN A 1 105 ? -13.516 -6.934 -16.688 1 79.81 105 ASN A CA 1
ATOM 839 C C . ASN A 1 105 ? -13.695 -7.418 -15.25 1 79.81 105 ASN A C 1
ATOM 841 O O . ASN A 1 105 ? -14.555 -6.91 -14.523 1 79.81 105 ASN A O 1
ATOM 845 N N . GLU A 1 106 ? -12.828 -8.383 -14.891 1 83.44 106 GLU A N 1
ATOM 846 C CA . GLU A 1 106 ? -12.961 -9.023 -13.578 1 83.44 106 GLU A CA 1
ATOM 847 C C . GLU A 1 106 ? -11.945 -8.461 -12.586 1 83.44 106 GLU A C 1
ATOM 849 O O . GLU A 1 106 ? -12.172 -8.5 -11.375 1 83.44 106 GLU A O 1
ATOM 854 N N . ARG A 1 107 ? -10.938 -7.969 -13.164 1 82.81 107 ARG A N 1
ATOM 855 C CA . ARG A 1 107 ? -9.781 -7.629 -12.344 1 82.81 107 ARG A CA 1
ATOM 856 C C . ARG A 1 107 ? -9.984 -6.301 -11.625 1 82.81 107 ARG A C 1
ATOM 858 O O . ARG A 1 107 ? -10.594 -5.379 -12.172 1 82.81 107 ARG A O 1
ATOM 865 N N . SER A 1 108 ? -9.438 -6.309 -10.461 1 83.56 108 SER A N 1
ATOM 866 C CA . SER A 1 108 ? -9.438 -5.066 -9.695 1 83.56 108 SER A CA 1
ATOM 867 C C . SER A 1 108 ? -8.344 -4.113 -10.18 1 83.56 108 SER A C 1
ATOM 869 O O . SER A 1 108 ? -7.34 -4.551 -10.742 1 83.56 108 SER A O 1
ATOM 871 N N . ARG A 1 109 ? -8.586 -2.883 -10.047 1 85.56 109 ARG A N 1
ATOM 872 C CA . ARG A 1 109 ? -7.57 -1.884 -10.352 1 85.56 109 ARG A CA 1
ATOM 873 C C . ARG A 1 109 ? -6.434 -1.93 -9.336 1 85.56 109 ARG A C 1
ATOM 875 O O . ARG A 1 109 ? -6.578 -2.525 -8.266 1 85.56 109 ARG A O 1
ATOM 882 N N . ASP A 1 110 ? -5.32 -1.322 -9.672 1 91 110 ASP A N 1
ATOM 883 C CA . ASP A 1 110 ? -4.188 -1.185 -8.766 1 91 110 ASP A CA 1
ATOM 884 C C . ASP A 1 110 ? -4.582 -0.406 -7.508 1 91 110 ASP A C 1
ATOM 886 O O . ASP A 1 110 ? -5.543 0.366 -7.527 1 91 110 ASP A O 1
ATOM 890 N N . VAL A 1 111 ? -3.939 -0.678 -6.465 1 94 111 VAL A N 1
ATOM 891 C CA . VAL A 1 111 ? -4.086 0.112 -5.246 1 94 111 VAL A CA 1
ATOM 892 C C . VAL A 1 111 ? -3.088 1.267 -5.254 1 94 111 VAL A C 1
ATOM 894 O O . VAL A 1 111 ? -1.876 1.047 -5.34 1 94 111 VAL A O 1
ATOM 897 N N . VAL A 1 112 ? -3.609 2.404 -5.25 1 95.31 112 VAL A N 1
ATOM 898 C CA . VAL A 1 112 ? -2.756 3.586 -5.316 1 95.31 112 VAL A CA 1
ATOM 899 C C . VAL A 1 112 ? -2.73 4.277 -3.953 1 95.31 112 VAL A C 1
ATOM 901 O O . VAL A 1 112 ? -3.779 4.617 -3.4 1 95.31 112 VAL A O 1
ATOM 904 N N . LEU A 1 113 ? -1.562 4.484 -3.43 1 93.44 113 LEU A N 1
ATOM 905 C CA . LEU A 1 113 ? -1.392 5.07 -2.105 1 93.44 113 LEU A CA 1
ATOM 906 C C . LEU A 1 113 ? -0.726 6.441 -2.195 1 93.44 113 LEU A C 1
ATOM 908 O O . LEU A 1 113 ? 0.367 6.566 -2.752 1 93.44 113 LEU A O 1
ATOM 912 N N . SER A 1 114 ? -1.39 7.391 -1.648 1 91.38 114 SER A N 1
ATOM 913 C CA . SER A 1 114 ? -0.778 8.711 -1.517 1 91.38 114 SER A CA 1
ATOM 914 C C . SER A 1 114 ? 0.164 8.766 -0.319 1 91.38 114 SER A C 1
ATOM 916 O O . SER A 1 114 ? -0.227 8.43 0.802 1 91.38 114 SER A O 1
ATOM 918 N N . PRO A 1 115 ? 1.391 9.211 -0.547 1 84.75 115 PRO A N 1
ATOM 919 C CA . PRO A 1 115 ? 2.33 9.281 0.576 1 84.75 115 PRO A CA 1
ATOM 920 C C . PRO A 1 115 ? 1.82 10.148 1.722 1 84.75 115 PRO A C 1
ATOM 922 O O . PRO A 1 115 ? 2.016 9.812 2.893 1 84.75 115 PRO A O 1
ATOM 925 N N . SER A 1 116 ? 1.136 11.219 1.427 1 85.12 116 SER A N 1
ATOM 926 C CA . SER A 1 116 ? 0.602 12.102 2.459 1 85.12 116 SER A CA 1
ATOM 927 C C . SER A 1 116 ? -0.482 11.406 3.275 1 85.12 116 SER A C 1
ATOM 929 O O . SER A 1 116 ? -0.517 11.523 4.5 1 85.12 116 SER A O 1
ATOM 931 N N . SER A 1 117 ? -1.368 10.742 2.586 1 88.25 117 SER A N 1
ATOM 932 C CA . SER A 1 117 ? -2.43 10.016 3.281 1 88.25 117 SER A CA 1
ATOM 933 C C . SER A 1 117 ? -1.861 8.898 4.145 1 88.25 117 SER A C 1
ATOM 935 O O . SER A 1 117 ? -2.354 8.648 5.25 1 88.25 117 SER A O 1
ATOM 937 N N . LEU A 1 118 ? -0.861 8.281 3.65 1 85.81 118 LEU A N 1
ATOM 938 C CA . LEU A 1 118 ? -0.256 7.191 4.414 1 85.81 118 LEU A CA 1
ATOM 939 C C . LEU A 1 118 ? 0.422 7.723 5.672 1 85.81 118 LEU A C 1
ATOM 941 O O . LEU A 1 118 ? 0.388 7.074 6.719 1 85.81 118 LEU A O 1
ATOM 945 N N . ALA A 1 119 ? 1.105 8.844 5.48 1 84 119 ALA A N 1
ATOM 946 C CA . ALA A 1 119 ? 1.713 9.477 6.652 1 84 119 ALA A CA 1
ATOM 947 C C . ALA A 1 119 ? 0.663 9.789 7.711 1 84 119 ALA A C 1
ATOM 949 O O . ALA A 1 119 ? 0.896 9.586 8.906 1 84 119 ALA A O 1
ATOM 950 N N . PHE A 1 120 ? -0.438 10.25 7.25 1 87.19 120 PHE A N 1
ATOM 951 C CA . PHE A 1 120 ? -1.552 10.539 8.148 1 87.19 120 PHE A CA 1
ATOM 952 C C . PHE A 1 120 ? -2.043 9.266 8.828 1 87.19 120 PHE A C 1
ATOM 954 O O . PHE A 1 120 ? -2.211 9.242 10.047 1 87.19 120 PHE A O 1
ATOM 961 N N . LEU A 1 121 ? -2.281 8.242 8.102 1 88.88 121 LEU A N 1
ATOM 962 C CA . LEU A 1 121 ? -2.791 6.977 8.625 1 88.88 121 LEU A CA 1
ATOM 963 C C . LEU A 1 121 ? -1.795 6.348 9.594 1 88.88 121 LEU A C 1
ATOM 965 O O . LEU A 1 121 ? -2.191 5.719 10.578 1 88.88 121 LEU A O 1
ATOM 969 N N . ARG A 1 122 ? -0.514 6.496 9.297 1 87.44 122 ARG A N 1
ATOM 970 C CA . ARG A 1 122 ? 0.524 6.004 10.195 1 87.44 122 ARG A CA 1
ATOM 971 C C . ARG A 1 122 ? 0.446 6.695 11.547 1 87.44 122 ARG A C 1
ATOM 973 O O . ARG A 1 122 ? 0.564 6.047 12.594 1 87.44 122 ARG A O 1
ATOM 980 N N . ARG A 1 123 ? 0.186 7.965 11.508 1 87 123 ARG A N 1
ATOM 981 C CA . ARG A 1 123 ? 0.098 8.75 12.734 1 87 123 ARG A CA 1
ATOM 982 C C . ARG A 1 123 ? -1.092 8.305 13.578 1 87 123 ARG A C 1
ATOM 984 O O . ARG A 1 123 ? -1.094 8.492 14.797 1 87 123 ARG A O 1
ATOM 991 N N . HIS A 1 124 ? -1.988 7.734 12.945 1 89 124 HIS A N 1
ATOM 992 C CA . HIS A 1 124 ? -3.186 7.32 13.664 1 89 124 HIS A CA 1
ATOM 993 C C . HIS A 1 124 ? -3.246 5.801 13.805 1 89 124 HIS A C 1
ATOM 995 O O . HIS A 1 124 ? -4.332 5.227 13.922 1 89 124 HIS A O 1
ATOM 1001 N N . ASP A 1 125 ? -2.17 5.098 13.578 1 89.12 125 ASP A N 1
ATOM 1002 C CA . ASP A 1 125 ? -1.922 3.703 13.93 1 89.12 125 ASP A CA 1
ATOM 1003 C C . ASP A 1 125 ? -2.736 2.762 13.047 1 89.12 125 ASP A C 1
ATOM 1005 O O . ASP A 1 125 ? -3.311 1.786 13.531 1 89.12 125 ASP A O 1
ATOM 1009 N N . MET A 1 126 ? -2.893 3.117 11.875 1 91.44 126 MET A N 1
ATOM 1010 C CA . MET A 1 126 ? -3.52 2.201 10.93 1 91.44 126 MET A CA 1
ATOM 1011 C C . MET A 1 126 ? -2.748 0.887 10.852 1 91.44 126 MET A C 1
ATOM 1013 O O . MET A 1 126 ? -1.517 0.886 10.844 1 91.44 126 MET A O 1
ATOM 1017 N N . ASN A 1 127 ? -3.467 -0.19 10.875 1 92.69 127 ASN A N 1
ATOM 1018 C CA . ASN A 1 127 ? -2.855 -1.508 10.742 1 92.69 127 ASN A CA 1
ATOM 1019 C C . ASN A 1 127 ? -2.803 -1.958 9.281 1 92.69 127 ASN A C 1
ATOM 1021 O O . ASN A 1 127 ? -3.705 -2.65 8.812 1 92.69 127 ASN A O 1
ATOM 1025 N N . PHE A 1 128 ? -1.703 -1.737 8.688 1 91.44 128 PHE A N 1
ATOM 1026 C CA . PHE A 1 128 ? -1.562 -2.023 7.262 1 91.44 128 PHE A CA 1
ATOM 1027 C C . PHE A 1 128 ? -1.42 -3.521 7.023 1 91.44 128 PHE A C 1
ATOM 1029 O O . PHE A 1 128 ? -1.785 -4.02 5.957 1 91.44 128 PHE A O 1
ATOM 1036 N N . GLN A 1 129 ? -0.846 -4.219 7.957 1 92.81 129 GLN A N 1
ATOM 1037 C CA . GLN A 1 129 ? -0.708 -5.668 7.84 1 92.81 129 GLN A CA 1
ATOM 1038 C C . GLN A 1 129 ? -2.072 -6.344 7.762 1 92.81 129 GLN A C 1
ATOM 1040 O O . GLN A 1 129 ? -2.316 -7.164 6.871 1 92.81 129 GLN A O 1
ATOM 1045 N N . SER A 1 130 ? -2.914 -5.941 8.656 1 91.94 130 SER A N 1
ATOM 1046 C CA . SER A 1 130 ? -4.27 -6.484 8.664 1 91.94 130 SER A CA 1
ATOM 1047 C C . SER A 1 130 ? -5.023 -6.102 7.398 1 91.94 130 SER A C 1
ATOM 1049 O O . SER A 1 130 ? -5.789 -6.906 6.859 1 91.94 130 SER A O 1
ATOM 1051 N N . TRP A 1 131 ? -4.801 -4.91 6.977 1 93.19 131 TRP A N 1
ATOM 1052 C CA . TRP A 1 131 ? -5.465 -4.422 5.773 1 93.19 131 TRP A CA 1
ATOM 1053 C C . TRP A 1 131 ? -5.137 -5.309 4.574 1 93.19 131 TRP A C 1
ATOM 1055 O O . TRP A 1 131 ? -6.039 -5.809 3.898 1 93.19 131 TRP A O 1
ATOM 1065 N N . VAL A 1 132 ? -3.895 -5.637 4.363 1 91.56 132 VAL A N 1
ATOM 1066 C CA . VAL A 1 132 ? -3.453 -6.367 3.18 1 91.56 132 VAL A CA 1
ATOM 1067 C C . VAL A 1 132 ? -3.77 -7.852 3.344 1 91.56 132 VAL A C 1
ATOM 1069 O O . VAL A 1 132 ? -4.176 -8.516 2.385 1 91.56 132 VAL A O 1
ATOM 1072 N N . TYR A 1 133 ? -3.678 -8.398 4.508 1 92.25 133 TYR A N 1
ATOM 1073 C CA . TYR A 1 133 ? -3.781 -9.836 4.734 1 92.25 133 TYR A CA 1
ATOM 1074 C C . TYR A 1 133 ? -5.234 -10.258 4.91 1 92.25 133 TYR A C 1
ATOM 1076 O O . TYR A 1 133 ? -5.609 -11.375 4.566 1 92.25 133 TYR A O 1
ATOM 1084 N N . GLN A 1 134 ? -6.008 -9.297 5.434 1 93.62 134 GLN A N 1
ATOM 1085 C CA . GLN A 1 134 ? -7.324 -9.742 5.871 1 93.62 134 GLN A CA 1
ATOM 1086 C C . GLN A 1 134 ? -8.43 -8.938 5.195 1 93.62 134 GLN A C 1
ATOM 1088 O O . GLN A 1 134 ? -9.617 -9.164 5.449 1 93.62 134 GLN A O 1
ATOM 1093 N N . GLY A 1 135 ? -8.102 -8.023 4.402 1 94.25 135 GLY A N 1
ATOM 1094 C CA . GLY A 1 135 ? -9.109 -7.23 3.725 1 94.25 135 GLY A CA 1
ATOM 1095 C C . GLY A 1 135 ? -10.008 -8.055 2.822 1 94.25 135 GLY A C 1
ATOM 1096 O O . GLY A 1 135 ? -9.555 -9 2.176 1 94.25 135 GLY A O 1
ATOM 1097 N N . MET A 1 136 ? -11.258 -7.766 2.77 1 95.56 136 MET A N 1
ATOM 1098 C CA . MET A 1 136 ? -12.203 -8.469 1.906 1 95.56 136 MET A CA 1
ATOM 1099 C C . MET A 1 136 ? -12.289 -7.797 0.54 1 95.56 136 MET A C 1
ATOM 1101 O O . MET A 1 136 ? -12.039 -6.594 0.415 1 95.56 136 MET A O 1
ATOM 1105 N N . ALA A 1 137 ? -12.742 -8.539 -0.419 1 94.12 137 ALA A N 1
ATOM 1106 C CA . ALA A 1 137 ? -12.852 -8.039 -1.787 1 94.12 137 ALA A CA 1
ATOM 1107 C C . ALA A 1 137 ? -14.023 -7.074 -1.93 1 94.12 137 ALA A C 1
ATOM 1109 O O . ALA A 1 137 ? -14.898 -7.012 -1.059 1 94.12 137 ALA A O 1
ATOM 1110 N N . TYR A 1 138 ? -13.961 -6.277 -2.934 1 95.94 138 TYR A N 1
ATOM 1111 C CA . TYR A 1 138 ? -15.055 -5.418 -3.375 1 95.94 138 TYR A CA 1
ATOM 1112 C C . TYR A 1 138 ? -14.984 -5.172 -4.879 1 95.94 138 TYR A C 1
ATOM 1114 O O . TYR A 1 138 ? -13.93 -5.348 -5.492 1 95.94 138 TYR A O 1
ATOM 1122 N N . CYS A 1 139 ? -16.094 -4.867 -5.457 1 95.56 139 CYS A N 1
ATOM 1123 C CA . CYS A 1 139 ? -16.156 -4.637 -6.895 1 95.56 139 CYS A CA 1
ATOM 1124 C C . CYS A 1 139 ? -17.344 -3.738 -7.258 1 95.56 139 CYS A C 1
ATOM 1126 O O . CYS A 1 139 ? -18.234 -3.514 -6.434 1 95.56 139 CYS A O 1
ATOM 1128 N N . ASP A 1 140 ? -17.281 -3.17 -8.398 1 95.69 140 ASP A N 1
ATOM 1129 C CA . ASP A 1 140 ? -18.406 -2.348 -8.859 1 95.69 140 ASP A CA 1
ATOM 1130 C C . ASP A 1 140 ? -19.438 -3.189 -9.609 1 95.69 140 ASP A C 1
ATOM 1132 O O . ASP A 1 140 ? -19.359 -4.422 -9.602 1 95.69 140 ASP A O 1
ATOM 1136 N N . ALA A 1 141 ? -20.406 -2.539 -10.148 1 96.94 141 ALA A N 1
ATOM 1137 C CA . ALA A 1 141 ? -21.547 -3.23 -10.766 1 96.94 141 ALA A CA 1
ATOM 1138 C C . ALA A 1 141 ? -21.094 -4.059 -11.961 1 96.94 141 ALA A C 1
ATOM 1140 O O . ALA A 1 141 ? -21.5 -5.211 -12.117 1 96.94 141 ALA A O 1
ATOM 1141 N N . ASN A 1 142 ? -20.281 -3.48 -12.789 1 95 142 ASN A N 1
ATOM 1142 C CA . ASN A 1 142 ? -19.797 -4.191 -13.969 1 95 142 ASN A CA 1
ATOM 1143 C C . ASN A 1 142 ? -18.953 -5.398 -13.578 1 95 142 ASN A C 1
ATOM 1145 O O . ASN A 1 142 ? -19.078 -6.473 -14.164 1 95 142 ASN A O 1
ATOM 1149 N N . GLN A 1 143 ? -18.125 -5.293 -12.68 1 93.81 143 GLN A N 1
ATOM 1150 C CA . GLN A 1 143 ? -17.297 -6.387 -12.195 1 93.81 143 GLN A CA 1
ATOM 1151 C C . GLN A 1 143 ? -18.141 -7.492 -11.57 1 93.81 143 GLN A C 1
ATOM 1153 O O . GLN A 1 143 ? -17.828 -8.672 -11.703 1 93.81 143 GLN A O 1
ATOM 1158 N N . GLU A 1 144 ? -19.125 -7.043 -10.828 1 96.31 144 GLU A N 1
ATOM 1159 C CA . GLU A 1 144 ? -20.031 -8.031 -10.234 1 96.31 144 GLU A CA 1
ATOM 1160 C C . GLU A 1 144 ? -20.641 -8.938 -11.305 1 96.31 144 GLU A C 1
ATOM 1162 O O . GLU A 1 144 ? -20.672 -10.156 -11.141 1 96.31 144 GLU A O 1
ATOM 1167 N N . GLU A 1 145 ? -21.125 -8.305 -12.312 1 96.19 145 GLU A N 1
ATOM 1168 C CA . GLU A 1 145 ? -21.719 -9.07 -13.406 1 96.19 145 GLU A CA 1
ATOM 1169 C C . GLU A 1 145 ? -20.719 -10.039 -14.016 1 96.19 145 GLU A C 1
ATOM 1171 O O . GLU A 1 145 ? -21.031 -11.203 -14.258 1 96.19 145 GLU A O 1
ATOM 1176 N N . ALA A 1 146 ? -19.531 -9.57 -14.234 1 94.31 146 ALA A N 1
ATOM 1177 C CA . ALA A 1 146 ? -18.484 -10.398 -14.82 1 94.31 146 ALA A CA 1
ATOM 1178 C C . ALA A 1 146 ? -18.109 -11.547 -13.883 1 94.31 146 ALA A C 1
ATOM 1180 O O . ALA A 1 146 ? -17.906 -12.68 -14.328 1 94.31 146 ALA A O 1
ATOM 1181 N N . LEU A 1 147 ? -17.984 -11.281 -12.633 1 94.06 147 LEU A N 1
ATOM 1182 C CA . LEU A 1 147 ? -17.594 -12.281 -11.656 1 94.06 147 LEU A CA 1
ATOM 1183 C C . LEU A 1 147 ? -18.672 -13.336 -11.477 1 94.06 147 LEU A C 1
ATOM 1185 O O . LEU A 1 147 ? -18.375 -14.523 -11.336 1 94.06 147 LEU A O 1
ATOM 1189 N N . ARG A 1 148 ? -19.922 -12.914 -11.438 1 95.69 148 ARG A N 1
ATOM 1190 C CA . ARG A 1 148 ? -21.016 -13.859 -11.352 1 95.69 148 ARG A CA 1
ATOM 1191 C C . ARG A 1 148 ? -21.047 -14.781 -12.57 1 95.69 148 ARG A C 1
ATOM 1193 O O . ARG A 1 148 ? -21.297 -15.984 -12.445 1 95.69 148 ARG A O 1
ATOM 1200 N N . GLN A 1 149 ? -20.812 -14.156 -13.703 1 94.19 149 GLN A N 1
ATOM 1201 C CA . GLN A 1 149 ? -20.766 -14.953 -14.93 1 94.19 149 GLN A CA 1
ATOM 1202 C C . GLN A 1 149 ? -19.625 -15.969 -14.883 1 94.19 149 GLN A C 1
ATOM 1204 O O . GLN A 1 149 ? -19.797 -17.125 -15.273 1 94.19 149 GLN A O 1
ATOM 1209 N N . ARG A 1 150 ? -18.531 -15.547 -14.492 1 91.31 150 ARG A N 1
ATOM 1210 C CA . ARG A 1 150 ? -17.375 -16.438 -14.375 1 91.31 150 ARG A CA 1
ATOM 1211 C C . ARG A 1 150 ? -17.672 -17.594 -13.422 1 91.31 150 ARG A C 1
ATOM 1213 O O . ARG A 1 150 ? -17.344 -18.75 -13.719 1 91.31 150 ARG A O 1
ATOM 1220 N N . HIS A 1 151 ? -18.172 -17.234 -12.297 1 92.19 151 HIS A N 1
ATOM 1221 C CA . HIS A 1 151 ? -18.531 -18.234 -11.289 1 92.19 151 HIS A CA 1
ATOM 1222 C C . HIS A 1 151 ? -19.516 -19.25 -11.844 1 92.19 151 HIS A C 1
ATOM 1224 O O . HIS A 1 151 ? -19.375 -20.453 -11.625 1 92.19 151 HIS A O 1
ATOM 1230 N N . GLU A 1 152 ? -20.469 -18.781 -12.57 1 92.44 152 GLU A N 1
ATOM 1231 C CA . GLU A 1 152 ? -21.484 -19.641 -13.172 1 92.44 152 GLU A CA 1
ATOM 1232 C C . GLU A 1 152 ? -20.875 -20.547 -14.242 1 92.44 152 GLU A C 1
ATOM 1234 O O . GLU A 1 152 ? -21.219 -21.734 -14.32 1 92.44 152 GLU A O 1
ATOM 1239 N N . GLU A 1 153 ? -20.078 -19.953 -15.031 1 88.81 153 GLU A N 1
ATOM 1240 C CA . GLU A 1 153 ? -19.422 -20.734 -16.078 1 88.81 153 GLU A CA 1
ATOM 1241 C C . GLU A 1 153 ? -18.547 -21.828 -15.492 1 88.81 153 GLU A C 1
ATOM 1243 O O . GLU A 1 153 ? -18.531 -22.953 -15.992 1 88.81 153 GLU A O 1
ATOM 1248 N N . LYS A 1 154 ? -17.797 -21.469 -14.555 1 85.75 154 LYS A N 1
ATOM 1249 C CA . LYS A 1 154 ? -16.938 -22.422 -13.875 1 85.75 154 LYS A CA 1
ATOM 1250 C C . LYS A 1 154 ? -17.734 -23.625 -13.367 1 85.75 154 LYS A C 1
ATOM 1252 O O . LYS A 1 154 ? -17.375 -24.766 -13.633 1 85.75 154 LYS A O 1
ATOM 1257 N N . TYR A 1 155 ? -18.844 -23.406 -12.781 1 85.56 155 TYR A N 1
ATOM 1258 C CA . TYR A 1 155 ? -19.594 -24.5 -12.156 1 85.56 155 TYR A CA 1
ATOM 1259 C C . TYR A 1 155 ? -20.547 -25.141 -13.156 1 85.56 155 TYR A C 1
ATOM 1261 O O . TYR A 1 155 ? -20.906 -26.312 -13.016 1 85.56 155 TYR A O 1
ATOM 1269 N N . ARG A 1 156 ? -20.891 -24.375 -14.188 1 82.62 156 ARG A N 1
ATOM 1270 C CA . ARG A 1 156 ? -21.609 -25.016 -15.289 1 82.62 156 ARG A CA 1
ATOM 1271 C C . ARG A 1 156 ? -20.75 -26.062 -15.977 1 82.62 156 ARG A C 1
ATOM 1273 O O . ARG A 1 156 ? -21.234 -27.141 -16.312 1 82.62 156 ARG A O 1
ATOM 1280 N N . GLU A 1 157 ? -19.547 -25.688 -16.156 1 76.12 157 GLU A N 1
ATOM 1281 C CA . GLU A 1 157 ? -18.609 -26.641 -16.766 1 76.12 157 GLU A CA 1
ATOM 1282 C C . GLU A 1 157 ? -18.422 -27.859 -15.867 1 76.12 157 GLU A C 1
ATOM 1284 O O . GLU A 1 157 ? -18.375 -28.984 -16.359 1 76.12 157 GLU A O 1
ATOM 1289 N N . LEU A 1 158 ? -18.422 -27.594 -14.672 1 74.38 158 LEU A N 1
ATOM 1290 C CA . LEU A 1 158 ? -18.25 -28.688 -13.719 1 74.38 158 LEU A CA 1
ATOM 1291 C C . LEU A 1 158 ? -19.5 -29.578 -13.688 1 74.38 158 LEU A C 1
ATOM 1293 O O . LEU A 1 158 ? -19.391 -30.797 -13.625 1 74.38 158 LEU A O 1
ATOM 1297 N N . ASP A 1 159 ? -20.594 -28.875 -13.836 1 74.94 159 ASP A N 1
ATOM 1298 C CA . ASP A 1 159 ? -21.859 -29.609 -13.812 1 74.94 159 ASP A CA 1
ATOM 1299 C C . ASP A 1 159 ? -22.094 -30.344 -15.133 1 74.94 159 ASP A C 1
ATOM 1301 O O . ASP A 1 159 ? -22.656 -31.438 -15.141 1 74.94 159 ASP A O 1
ATOM 1305 N N . SER A 1 160 ? -21.672 -29.703 -16.172 1 72.06 160 SER A N 1
ATOM 1306 C CA . SER A 1 160 ? -21.812 -30.344 -17.469 1 72.06 160 SER A CA 1
ATOM 1307 C C . SER A 1 160 ? -20.953 -31.609 -17.562 1 72.06 160 SER A C 1
ATOM 1309 O O . SER A 1 160 ? -21.359 -32.594 -18.156 1 72.06 160 SER A O 1
ATOM 1311 N N . ILE A 1 161 ? -19.844 -31.484 -17.016 1 64.88 161 ILE A N 1
ATOM 1312 C CA . ILE A 1 161 ? -18.969 -32.656 -16.953 1 64.88 161 ILE A CA 1
ATOM 1313 C C . ILE A 1 161 ? -19.672 -33.781 -16.203 1 64.88 161 ILE A C 1
ATOM 1315 O O . ILE A 1 161 ? -19.531 -34.938 -16.562 1 64.88 161 ILE A O 1
ATOM 1319 N N . ARG A 1 162 ? -20.547 -33.469 -15.367 1 66 162 ARG A N 1
ATOM 1320 C CA . ARG A 1 162 ? -21.25 -34.438 -14.539 1 66 162 ARG A CA 1
ATOM 1321 C C . ARG A 1 162 ? -22.469 -35 -15.266 1 66 162 ARG A C 1
ATOM 1323 O O . ARG A 1 162 ? -22.828 -36.156 -15.086 1 66 162 ARG A O 1
ATOM 1330 N N . ASN A 1 163 ? -22.984 -34.062 -16.125 1 64.38 163 ASN A N 1
ATOM 1331 C CA . ASN A 1 163 ? -24.281 -34.469 -16.656 1 64.38 163 ASN A CA 1
ATOM 1332 C C . ASN A 1 163 ? -24.156 -34.906 -18.109 1 64.38 163 ASN A C 1
ATOM 1334 O O . ASN A 1 163 ? -24.969 -35.719 -18.594 1 64.38 163 ASN A O 1
ATOM 1338 N N . GLU A 1 164 ? -23.328 -34.156 -18.922 1 60.16 164 GLU A N 1
ATOM 1339 C CA . GLU A 1 164 ? -23.469 -34.375 -20.359 1 60.16 164 GLU A CA 1
ATOM 1340 C C . GLU A 1 164 ? -22.375 -35.312 -20.875 1 60.16 164 GLU A C 1
ATOM 1342 O O . GLU A 1 164 ? -21.203 -35.156 -20.547 1 60.16 164 GLU A O 1
ATOM 1347 N N . GLY A 1 165 ? -22.688 -36.438 -21.453 1 54.75 165 GLY A N 1
ATOM 1348 C CA . GLY A 1 165 ? -21.938 -37.531 -22.047 1 54.75 165 GLY A CA 1
ATOM 1349 C C . GLY A 1 165 ? -20.984 -37.094 -23.141 1 54.75 165 GLY A C 1
ATOM 1350 O O . GLY A 1 165 ? -19.969 -37.75 -23.391 1 54.75 165 GLY A O 1
ATOM 1351 N N . ASN A 1 166 ? -21.234 -35.969 -23.844 1 53.78 166 ASN A N 1
ATOM 1352 C CA . ASN A 1 166 ? -20.516 -35.594 -25.062 1 53.78 166 ASN A CA 1
ATOM 1353 C C . ASN A 1 166 ? -19.094 -35.125 -24.734 1 53.78 166 ASN A C 1
ATOM 1355 O O . ASN A 1 166 ? -18.172 -35.344 -25.516 1 53.78 166 ASN A O 1
ATOM 1359 N N . GLN A 1 167 ? -18.781 -34.594 -23.594 1 58.34 167 GLN A N 1
ATOM 1360 C CA . GLN A 1 167 ? -17.469 -34.062 -23.281 1 58.34 167 GLN A CA 1
ATOM 1361 C C . GLN A 1 167 ? -16.469 -35.188 -22.984 1 58.34 167 GLN A C 1
ATOM 1363 O O . GLN A 1 167 ? -15.266 -35.031 -23.203 1 58.34 167 GLN A O 1
ATOM 1368 N N . GLU A 1 168 ? -16.938 -36.281 -22.625 1 59.56 168 GLU A N 1
ATOM 1369 C CA . GLU A 1 168 ? -16.078 -37.406 -22.375 1 59.56 168 GLU A CA 1
ATOM 1370 C C . GLU A 1 168 ? -15.367 -37.875 -23.656 1 59.56 168 GLU A C 1
ATOM 1372 O O . GLU A 1 168 ? -14.164 -38.156 -23.641 1 59.56 168 GLU A O 1
ATOM 1377 N N . VAL A 1 169 ? -16.141 -37.781 -24.703 1 61.22 169 VAL A N 1
ATOM 1378 C CA . VAL A 1 169 ? -15.578 -38.219 -25.969 1 61.22 169 VAL A CA 1
ATOM 1379 C C . VAL A 1 169 ? -14.43 -37.281 -26.375 1 61.22 169 VAL A C 1
ATOM 1381 O O . VAL A 1 169 ? -13.398 -37.75 -26.859 1 61.22 169 VAL A O 1
ATOM 1384 N N . GLU A 1 170 ? -14.57 -36.125 -26.062 1 65.19 170 GLU A N 1
ATOM 1385 C CA . GLU A 1 170 ? -13.555 -35.125 -26.453 1 65.19 170 GLU A CA 1
ATOM 1386 C C . GLU A 1 170 ? -12.281 -35.312 -25.625 1 65.19 170 GLU A C 1
ATOM 1388 O O . GLU A 1 170 ? -11.172 -35.188 -26.172 1 65.19 170 GLU A O 1
ATOM 1393 N N . GLY A 1 171 ? -12.406 -35.625 -24.422 1 68.06 171 GLY A N 1
ATOM 1394 C CA . GLY A 1 171 ? -11.234 -35.812 -23.578 1 68.06 171 GLY A CA 1
ATOM 1395 C C . GLY A 1 171 ? -10.422 -37.031 -23.938 1 68.06 171 GLY A C 1
ATOM 1396 O O . GLY A 1 171 ? -9.188 -36.969 -23.953 1 68.06 171 GLY A O 1
ATOM 1397 N N . VAL A 1 172 ? -11.141 -38.031 -24.312 1 77.25 172 VAL A N 1
ATOM 1398 C CA . VAL A 1 172 ? -10.492 -39.281 -24.609 1 77.25 172 VAL A CA 1
ATOM 1399 C C . VAL A 1 172 ? -9.781 -39.188 -25.953 1 77.25 172 VAL A C 1
ATOM 1401 O O . VAL A 1 172 ? -8.766 -39.875 -26.172 1 77.25 172 VAL A O 1
ATOM 1404 N N . SER A 1 173 ? -10.281 -38.281 -26.797 1 79.38 173 SER A N 1
ATOM 1405 C CA . SER A 1 173 ? -9.688 -38.125 -28.125 1 79.38 173 SER A CA 1
ATOM 1406 C C . SER A 1 173 ? -8.305 -37.469 -28.031 1 79.38 173 SER A C 1
ATOM 1408 O O . SER A 1 173 ? -7.508 -37.562 -28.969 1 79.38 173 SER A O 1
ATOM 1410 N N . LEU A 1 174 ? -8.031 -36.938 -26.891 1 83 174 LEU A N 1
ATOM 1411 C CA . LEU A 1 174 ? -6.742 -36.281 -26.719 1 83 174 LEU A CA 1
ATOM 1412 C C . LEU A 1 174 ? -5.82 -37.094 -25.828 1 83 174 LEU A C 1
ATOM 1414 O O . LEU A 1 174 ? -5.176 -36.562 -24.922 1 83 174 LEU A O 1
ATOM 1418 N N . LEU A 1 175 ? -5.91 -38.375 -25.938 1 88.06 175 LEU A N 1
ATOM 1419 C CA . LEU A 1 175 ? -5.02 -39.281 -25.203 1 88.06 175 LEU A CA 1
ATOM 1420 C C . LEU A 1 175 ? -4.086 -40 -26.172 1 88.06 175 LEU A C 1
ATOM 1422 O O . LEU A 1 175 ? -4.488 -40.375 -27.266 1 88.06 175 LEU A O 1
ATOM 1426 N N . THR A 1 176 ? -2.879 -40.219 -25.812 1 84.06 176 THR A N 1
ATOM 1427 C CA . THR A 1 176 ? -1.965 -41.094 -26.547 1 84.06 176 THR A CA 1
ATOM 1428 C C . THR A 1 176 ? -2.385 -42.562 -26.406 1 84.06 176 THR A C 1
ATOM 1430 O O . THR A 1 176 ? -3.254 -42.906 -25.609 1 84.06 176 THR A O 1
ATOM 1433 N N . GLU A 1 177 ? -1.774 -43.406 -27.188 1 85.12 177 GLU A N 1
ATOM 1434 C CA . GLU A 1 177 ? -2.125 -44.812 -27.172 1 85.12 177 GLU A CA 1
ATOM 1435 C C . GLU A 1 177 ? -1.861 -45.438 -25.797 1 85.12 177 GLU A C 1
ATOM 1437 O O . GLU A 1 177 ? -2.678 -46.188 -25.297 1 85.12 177 GLU A O 1
ATOM 1442 N N . GLU A 1 178 ? -0.729 -45.094 -25.266 1 85.81 178 GLU A N 1
ATOM 1443 C CA . GLU A 1 178 ? -0.385 -45.594 -23.938 1 85.81 178 GLU A CA 1
ATOM 1444 C C . GLU A 1 178 ? -1.345 -45.094 -22.875 1 85.81 178 GLU A C 1
ATOM 1446 O O . GLU A 1 178 ? -1.743 -45.812 -21.984 1 85.81 178 GLU A O 1
ATOM 1451 N N . GLU A 1 179 ? -1.726 -43.875 -22.969 1 90.75 179 GLU A N 1
ATOM 1452 C CA . GLU A 1 179 ? -2.66 -43.281 -22.031 1 90.75 179 GLU A CA 1
ATOM 1453 C C . GLU A 1 179 ? -4.043 -43.906 -22.125 1 90.75 179 GLU A C 1
ATOM 1455 O O . GLU A 1 179 ? -4.727 -44.094 -21.125 1 90.75 179 GLU A O 1
ATOM 1460 N N . LYS A 1 180 ? -4.379 -44.219 -23.328 1 91.19 180 LYS A N 1
ATOM 1461 C CA . LYS A 1 180 ? -5.68 -44.844 -23.562 1 91.19 180 LYS A CA 1
ATOM 1462 C C . LYS A 1 180 ? -5.75 -46.219 -22.938 1 91.19 180 LYS A C 1
ATOM 1464 O O . LYS A 1 180 ? -6.785 -46.625 -22.391 1 91.19 180 LYS A O 1
ATOM 1469 N N . LYS A 1 181 ? -4.664 -46.969 -23.094 1 92.94 181 LYS A N 1
ATOM 1470 C CA . LYS A 1 181 ? -4.617 -48.281 -22.484 1 92.94 181 LYS A CA 1
ATOM 1471 C C . LYS A 1 181 ? -4.793 -48.188 -20.969 1 92.94 181 LYS A C 1
ATOM 1473 O O . LYS A 1 181 ? -5.543 -48.969 -20.391 1 92.94 181 LYS A O 1
ATOM 1478 N N . TRP A 1 182 ? -4.094 -47.312 -20.391 1 94.19 182 TRP A N 1
ATOM 1479 C CA . TRP A 1 182 ? -4.234 -47.094 -18.953 1 94.19 182 TRP A CA 1
ATOM 1480 C C . TRP A 1 182 ? -5.66 -46.688 -18.594 1 94.19 182 TRP A C 1
ATOM 1482 O O . TRP A 1 182 ? -6.238 -47.188 -17.625 1 94.19 182 TRP A O 1
ATOM 1492 N N . TYR A 1 183 ? -6.18 -45.75 -19.359 1 94.31 183 TYR A N 1
ATOM 1493 C CA . TYR A 1 183 ? -7.531 -45.25 -19.156 1 94.31 183 TYR A CA 1
ATOM 1494 C C . TYR A 1 183 ? -8.555 -46.375 -19.203 1 94.31 183 TYR A C 1
ATOM 1496 O O . TYR A 1 183 ? -9.406 -46.5 -18.328 1 94.31 183 TYR A O 1
ATOM 1504 N N . ASP A 1 184 ? -8.484 -47.219 -20.188 1 94.88 184 ASP A N 1
ATOM 1505 C CA . ASP A 1 184 ? -9.422 -48.312 -20.375 1 94.88 184 ASP A CA 1
ATOM 1506 C C . ASP A 1 184 ? -9.359 -49.312 -19.203 1 94.88 184 ASP A C 1
ATOM 1508 O O . ASP A 1 184 ? -10.391 -49.781 -18.75 1 94.88 184 ASP A O 1
ATOM 1512 N N . ASN A 1 185 ? -8.156 -49.5 -18.812 1 95.81 185 ASN A N 1
ATOM 1513 C CA . ASN A 1 185 ? -7.984 -50.406 -17.672 1 95.81 185 ASN A CA 1
ATOM 1514 C C . ASN A 1 185 ? -8.594 -49.812 -16.406 1 95.81 185 ASN A C 1
ATOM 1516 O O . ASN A 1 185 ? -9.25 -50.5 -15.633 1 95.81 185 ASN A O 1
ATOM 1520 N N . ALA A 1 186 ? -8.336 -48.562 -16.188 1 95.94 186 ALA A N 1
ATOM 1521 C CA . ALA A 1 186 ? -8.852 -47.875 -15.008 1 95.94 186 ALA A CA 1
ATOM 1522 C C . ALA A 1 186 ? -10.375 -47.812 -15.023 1 95.94 186 ALA A C 1
ATOM 1524 O O . ALA A 1 186 ? -11.016 -47.969 -13.984 1 95.94 186 ALA A O 1
ATOM 1525 N N . VAL A 1 187 ? -10.953 -47.594 -16.172 1 95.56 187 VAL A N 1
ATOM 1526 C CA . VAL A 1 187 ? -12.398 -47.531 -16.328 1 95.56 187 VAL A CA 1
ATOM 1527 C C . VAL A 1 187 ? -13 -48.906 -15.984 1 95.56 187 VAL A C 1
ATOM 1529 O O . VAL A 1 187 ? -14.039 -49 -15.336 1 95.56 187 VAL A O 1
ATOM 1532 N N . THR A 1 188 ? -12.336 -49.938 -16.453 1 96.5 188 THR A N 1
ATOM 1533 C CA . THR A 1 188 ? -12.789 -51.312 -16.172 1 96.5 188 THR A CA 1
ATOM 1534 C C . THR A 1 188 ? -12.766 -51.594 -14.68 1 96.5 188 THR A C 1
ATOM 1536 O O . THR A 1 188 ? -13.711 -52.156 -14.133 1 96.5 188 THR A O 1
ATOM 1539 N N . LEU A 1 189 ? -11.727 -51.156 -14.086 1 95.69 189 LEU A N 1
ATOM 1540 C CA . LEU A 1 189 ? -11.609 -51.344 -12.641 1 95.69 189 LEU A CA 1
ATOM 1541 C C . LEU A 1 189 ? -12.703 -50.562 -11.914 1 95.69 189 LEU A C 1
ATOM 1543 O O . LEU A 1 189 ? -13.289 -51.062 -10.953 1 95.69 189 LEU A O 1
ATOM 1547 N N . ALA A 1 190 ? -12.922 -49.375 -12.312 1 96.5 190 ALA A N 1
ATOM 1548 C CA . ALA A 1 190 ? -13.961 -48.531 -11.711 1 96.5 190 ALA A CA 1
ATOM 1549 C C . ALA A 1 190 ? -15.336 -49.156 -11.867 1 96.5 190 ALA A C 1
ATOM 1551 O O . ALA A 1 190 ? -16.141 -49.156 -10.922 1 96.5 190 ALA A O 1
ATOM 1552 N N . LYS A 1 191 ? -15.594 -49.656 -13.055 1 96.19 191 LYS A N 1
ATOM 1553 C CA . LYS A 1 191 ? -16.875 -50.281 -13.32 1 96.19 191 LYS A CA 1
ATOM 1554 C C . LYS A 1 191 ? -17.078 -51.5 -12.43 1 96.19 191 LYS A C 1
ATOM 1556 O O . LYS A 1 191 ? -18.156 -51.688 -11.828 1 96.19 191 LYS A O 1
ATOM 1561 N N . THR A 1 192 ? -16.078 -52.312 -12.336 1 95.69 192 THR A N 1
ATOM 1562 C CA . THR A 1 192 ? -16.156 -53.531 -11.508 1 95.69 192 THR A CA 1
ATOM 1563 C C . THR A 1 192 ? -16.391 -53.156 -10.047 1 95.69 192 THR A C 1
ATOM 1565 O O . THR A 1 192 ? -17.203 -53.781 -9.367 1 95.69 192 THR A O 1
ATOM 1568 N N . PHE A 1 193 ? -15.656 -52.219 -9.648 1 95.69 193 PHE A N 1
ATOM 1569 C CA . PHE A 1 193 ? -15.781 -51.781 -8.266 1 95.69 193 PHE A CA 1
ATOM 1570 C C . PHE A 1 193 ? -17.156 -51.156 -8.008 1 95.69 193 PHE A C 1
ATOM 1572 O O . PHE A 1 193 ? -17.766 -51.438 -6.969 1 95.69 193 PHE A O 1
ATOM 1579 N N . SER A 1 194 ? -17.625 -50.344 -8.875 1 96.31 194 SER A N 1
ATOM 1580 C CA . SER A 1 194 ? -18.938 -49.719 -8.766 1 96.31 194 SER A CA 1
ATOM 1581 C C . SER A 1 194 ? -20.047 -50.781 -8.648 1 96.31 194 SER A C 1
ATOM 1583 O O . SER A 1 194 ? -20.969 -50.625 -7.84 1 96.31 194 SER A O 1
ATOM 1585 N N . GLU A 1 195 ? -19.938 -51.781 -9.453 1 95.25 195 GLU A N 1
ATOM 1586 C CA . GLU A 1 195 ? -20.922 -52.875 -9.438 1 95.25 195 GLU A CA 1
ATOM 1587 C C . GLU A 1 195 ? -20.891 -53.625 -8.109 1 95.25 195 GLU A C 1
ATOM 1589 O O . GLU A 1 195 ? -21.938 -54 -7.578 1 95.25 195 GLU A O 1
ATOM 1594 N N . ARG A 1 196 ? -19.75 -53.781 -7.637 1 94.5 196 ARG A N 1
ATOM 1595 C CA . ARG A 1 196 ? -19.594 -54.438 -6.34 1 94.5 196 ARG A CA 1
ATOM 1596 C C . ARG A 1 196 ? -20.25 -53.625 -5.234 1 94.5 196 ARG A C 1
ATOM 1598 O O . ARG A 1 196 ? -20.938 -54.156 -4.371 1 94.5 196 ARG A O 1
ATOM 1605 N N . ILE A 1 197 ? -20.047 -52.344 -5.285 1 94.88 197 ILE A N 1
ATOM 1606 C CA . ILE A 1 197 ? -20.609 -51.438 -4.289 1 94.88 197 ILE A CA 1
ATOM 1607 C C . ILE A 1 197 ? -22.141 -51.469 -4.375 1 94.88 197 ILE A C 1
ATOM 1609 O O . ILE A 1 197 ? -22.828 -51.562 -3.352 1 94.88 197 ILE A O 1
ATOM 1613 N N . GLN A 1 198 ? -22.656 -51.438 -5.578 1 93.62 198 GLN A N 1
ATOM 1614 C CA . GLN A 1 198 ? -24.094 -51.469 -5.789 1 93.62 198 GLN A CA 1
ATOM 1615 C C . GLN A 1 198 ? -24.719 -52.781 -5.281 1 93.62 198 GLN A C 1
ATOM 1617 O O . GLN A 1 198 ? -25.766 -52.75 -4.637 1 93.62 198 GLN A O 1
ATOM 1622 N N . ALA A 1 199 ? -24.062 -53.812 -5.539 1 93.75 199 ALA A N 1
ATOM 1623 C CA . ALA A 1 199 ? -24.547 -55.125 -5.098 1 93.75 199 ALA A CA 1
ATOM 1624 C C . ALA A 1 199 ? -24.547 -55.219 -3.574 1 93.75 199 ALA A C 1
ATOM 1626 O O . ALA A 1 199 ? -25.5 -55.719 -2.979 1 93.75 199 ALA A O 1
ATOM 1627 N N . THR A 1 200 ? -23.469 -54.75 -3.021 1 93.75 200 THR A N 1
ATOM 1628 C CA . THR A 1 200 ? -23.344 -54.781 -1.568 1 93.75 200 THR A CA 1
ATOM 1629 C C . THR A 1 200 ? -24.406 -53.906 -0.914 1 93.75 200 THR A C 1
ATOM 1631 O O . THR A 1 200 ? -24.969 -54.281 0.123 1 93.75 200 THR A O 1
ATOM 1634 N N . LEU A 1 201 ? -24.688 -52.812 -1.474 1 93.19 201 LEU A N 1
ATOM 1635 C CA . LEU A 1 201 ? -25.688 -51.875 -0.94 1 93.19 201 LEU A CA 1
ATOM 1636 C C . LEU A 1 201 ? -27.078 -52.5 -1.028 1 93.19 201 LEU A C 1
ATOM 1638 O O . LEU A 1 201 ? -27.875 -52.375 -0.093 1 93.19 201 LEU A O 1
ATOM 1642 N N . GLU A 1 202 ? -27.359 -53.094 -2.16 1 92.69 202 GLU A N 1
ATOM 1643 C CA . GLU A 1 202 ? -28.672 -53.75 -2.348 1 92.69 202 GLU A CA 1
ATOM 1644 C C . GLU A 1 202 ? -28.875 -54.875 -1.357 1 92.69 202 GLU A C 1
ATOM 1646 O O . GLU A 1 202 ? -29.969 -55.062 -0.809 1 92.69 202 GLU A O 1
ATOM 1651 N N . GLN A 1 203 ? -27.844 -55.625 -1.131 1 93.31 203 GLN A N 1
ATOM 1652 C CA . GLN A 1 203 ? -27.906 -56.719 -0.16 1 93.31 203 GLN A CA 1
ATOM 1653 C C . GLN A 1 203 ? -28.125 -56.188 1.252 1 93.31 203 GLN A C 1
ATOM 1655 O O . GLN A 1 203 ? -28.906 -56.75 2.027 1 93.31 203 GLN A O 1
ATOM 1660 N N . ALA A 1 204 ? -27.438 -55.125 1.522 1 92.62 204 ALA A N 1
ATOM 1661 C CA . ALA A 1 204 ? -27.562 -54.5 2.844 1 92.62 204 ALA A CA 1
ATOM 1662 C C . ALA A 1 204 ? -28.953 -53.938 3.057 1 92.62 204 ALA A C 1
ATOM 1664 O O . ALA A 1 204 ? -29.484 -53.969 4.172 1 92.62 204 ALA A O 1
ATOM 1665 N N . LYS A 1 205 ? -29.578 -53.469 2.012 1 91.31 205 LYS A N 1
ATOM 1666 C CA . LYS A 1 205 ? -30.938 -52.938 2.094 1 91.31 205 LYS A CA 1
ATOM 1667 C C . LYS A 1 205 ? -31.938 -54.031 2.422 1 91.31 205 LYS A C 1
ATOM 1669 O O . LYS A 1 205 ? -32.875 -53.812 3.195 1 91.31 205 LYS A O 1
ATOM 1674 N N . VAL A 1 206 ? -31.641 -55.188 1.808 1 91.31 206 VAL A N 1
ATOM 1675 C CA . VAL A 1 206 ? -32.531 -56.312 2.025 1 91.31 206 VAL A CA 1
ATOM 1676 C C . VAL A 1 206 ? -32.375 -56.812 3.455 1 91.31 206 VAL A C 1
ATOM 1678 O O . VAL A 1 206 ? -33.344 -57.125 4.133 1 91.31 206 VAL A O 1
ATOM 1681 N N . LYS A 1 207 ? -31.141 -56.906 3.951 1 90.25 207 LYS A N 1
ATOM 1682 C CA . LYS A 1 207 ? -30.828 -57.406 5.289 1 90.25 207 LYS A CA 1
ATOM 1683 C C . LYS A 1 207 ? -31.375 -56.469 6.363 1 90.25 207 LYS A C 1
ATOM 1685 O O . LYS A 1 207 ? -31.75 -56.906 7.453 1 90.25 207 LYS A O 1
ATOM 1690 N N . ASN A 1 208 ? -31.281 -55.25 6.043 1 87.94 208 ASN A N 1
ATOM 1691 C CA . ASN A 1 208 ? -31.719 -54.25 7.008 1 87.94 208 ASN A CA 1
ATOM 1692 C C . ASN A 1 208 ? -33.062 -53.656 6.633 1 87.94 208 ASN A C 1
ATOM 1694 O O . ASN A 1 208 ? -33.281 -52.469 6.75 1 87.94 208 ASN A O 1
ATOM 1698 N N . ALA A 1 209 ? -33.875 -54.531 6.184 1 82.62 209 ALA A N 1
ATOM 1699 C CA . ALA A 1 209 ? -35.219 -54.125 5.781 1 82.62 209 ALA A CA 1
ATOM 1700 C C . ALA A 1 209 ? -35.969 -53.469 6.949 1 82.62 209 ALA A C 1
ATOM 1702 O O . ALA A 1 209 ? -36 -54.031 8.055 1 82.62 209 ALA A O 1
ATOM 1703 N N . GLY A 1 210 ? -36.438 -52.25 6.867 1 82.75 210 GLY A N 1
ATOM 1704 C CA . GLY A 1 210 ? -37.188 -51.562 7.914 1 82.75 210 GLY A CA 1
ATOM 1705 C C . GLY A 1 210 ? -36.375 -50.531 8.648 1 82.75 210 GLY A C 1
ATOM 1706 O O . GLY A 1 210 ? -36.906 -49.781 9.484 1 82.75 210 GLY A O 1
ATOM 1707 N N . GLN A 1 211 ? -35.062 -50.531 8.453 1 85.06 211 GLN A N 1
ATOM 1708 C CA . GLN A 1 211 ? -34.219 -49.594 9.125 1 85.06 211 GLN A CA 1
ATOM 1709 C C . GLN A 1 211 ? -33.969 -48.344 8.258 1 85.06 211 GLN A C 1
ATOM 1711 O O . GLN A 1 211 ? -34.531 -48.25 7.164 1 85.06 211 GLN A O 1
ATOM 1716 N N . THR A 1 212 ? -33.281 -47.406 8.82 1 85.31 212 THR A N 1
ATOM 1717 C CA . THR A 1 212 ? -33 -46.156 8.094 1 85.31 212 THR A CA 1
ATOM 1718 C C . THR A 1 212 ? -31.984 -46.375 6.992 1 85.31 212 THR A C 1
ATOM 1720 O O . THR A 1 212 ? -31.203 -47.344 7.055 1 85.31 212 THR A O 1
ATOM 1723 N N . ALA A 1 213 ? -32.094 -45.531 5.961 1 84.06 213 ALA A N 1
ATOM 1724 C CA . ALA A 1 213 ? -31.141 -45.594 4.859 1 84.06 213 ALA A CA 1
ATOM 1725 C C . ALA A 1 213 ? -29.703 -45.531 5.371 1 84.06 213 ALA A C 1
ATOM 1727 O O . ALA A 1 213 ? -28.812 -46.188 4.836 1 84.06 213 ALA A O 1
ATOM 1728 N N . GLY A 1 214 ? -29.453 -44.844 6.383 1 86.56 214 GLY A N 1
ATOM 1729 C CA . GLY A 1 214 ? -28.141 -44.719 6.992 1 86.56 214 GLY A CA 1
ATOM 1730 C C . GLY A 1 214 ? -27.594 -46 7.578 1 86.56 214 GLY A C 1
ATOM 1731 O O . GLY A 1 214 ? -26.406 -46.312 7.445 1 86.56 214 GLY A O 1
ATOM 1732 N N . MET A 1 215 ? -28.438 -46.719 8.125 1 88.31 215 MET A N 1
ATOM 1733 C CA . MET A 1 215 ? -28.031 -47.969 8.742 1 88.31 215 MET A CA 1
ATOM 1734 C C . MET A 1 215 ? -27.656 -49 7.68 1 88.31 215 MET A C 1
ATOM 1736 O O . MET A 1 215 ? -26.766 -49.812 7.887 1 88.31 215 MET A O 1
ATOM 1740 N N . ALA A 1 216 ? -28.484 -49 6.641 1 90.38 216 ALA A N 1
ATOM 1741 C CA . ALA A 1 216 ? -28.188 -49.875 5.527 1 90.38 216 ALA A CA 1
ATOM 1742 C C . ALA A 1 216 ? -26.812 -49.562 4.941 1 90.38 216 ALA A C 1
ATOM 1744 O O . ALA A 1 216 ? -26.062 -50.5 4.582 1 90.38 216 ALA A O 1
ATOM 1745 N N . GLU A 1 217 ? -26.5 -48.312 4.832 1 91.44 217 GLU A N 1
ATOM 1746 C CA . GLU A 1 217 ? -25.219 -47.875 4.262 1 91.44 217 GLU A CA 1
ATOM 1747 C C . GLU A 1 217 ? -24.062 -48.25 5.172 1 91.44 217 GLU A C 1
ATOM 1749 O O . GLU A 1 217 ? -22.984 -48.625 4.695 1 91.44 217 GLU A O 1
ATOM 1754 N N . VAL A 1 218 ? -24.25 -48.156 6.457 1 90.75 218 VAL A N 1
ATOM 1755 C CA . VAL A 1 218 ? -23.219 -48.562 7.418 1 90.75 218 VAL A CA 1
ATOM 1756 C C . VAL A 1 218 ? -22.953 -50.062 7.301 1 90.75 218 VAL A C 1
ATOM 1758 O O . VAL A 1 218 ? -21.812 -50.5 7.328 1 90.75 218 VAL A O 1
ATOM 1761 N N . SER A 1 219 ? -24.047 -50.812 7.164 1 91.62 219 SER A N 1
ATOM 1762 C CA . SER A 1 219 ? -23.922 -52.281 6.988 1 91.62 219 SER A CA 1
ATOM 1763 C C . SER A 1 219 ? -23.172 -52.625 5.703 1 91.62 219 SER A C 1
ATOM 1765 O O . SER A 1 219 ? -22.328 -53.5 5.688 1 91.62 219 SER A O 1
ATOM 1767 N N . ALA A 1 220 ? -23.578 -51.906 4.727 1 91.88 220 ALA A N 1
ATOM 1768 C CA . ALA A 1 220 ? -22.922 -52.125 3.438 1 91.88 220 ALA A CA 1
ATOM 1769 C C . ALA A 1 220 ? -21.422 -51.812 3.521 1 91.88 220 ALA A C 1
ATOM 1771 O O . ALA A 1 220 ? -20.609 -52.531 2.932 1 91.88 220 ALA A O 1
ATOM 1772 N N . ALA A 1 221 ? -21.078 -50.75 4.191 1 91.06 221 ALA A N 1
ATOM 1773 C CA . ALA A 1 221 ? -19.688 -50.375 4.355 1 91.06 221 ALA A CA 1
ATOM 1774 C C . ALA A 1 221 ? -18.891 -51.438 5.074 1 91.06 221 ALA A C 1
ATOM 1776 O O . ALA A 1 221 ? -17.75 -51.719 4.703 1 91.06 221 ALA A O 1
ATOM 1777 N N . LEU A 1 222 ? -19.516 -52.031 6.004 1 90.44 222 LEU A N 1
ATOM 1778 C CA . LEU A 1 222 ? -18.875 -53.094 6.762 1 90.44 222 LEU A CA 1
ATOM 1779 C C . LEU A 1 222 ? -18.672 -54.312 5.891 1 90.44 222 LEU A C 1
ATOM 1781 O O . LEU A 1 222 ? -17.625 -54.969 5.969 1 90.44 222 LEU A O 1
ATOM 1785 N N . ASP A 1 223 ? -19.656 -54.594 5.125 1 91.44 223 ASP A N 1
ATOM 1786 C CA . ASP A 1 223 ? -19.578 -55.75 4.23 1 91.44 223 ASP A CA 1
ATOM 1787 C C . ASP A 1 223 ? -18.469 -55.531 3.193 1 91.44 223 ASP A C 1
ATOM 1789 O O . ASP A 1 223 ? -17.766 -56.5 2.846 1 91.44 223 ASP A O 1
ATOM 1793 N N . LEU A 1 224 ? -18.375 -54.344 2.729 1 91.81 224 LEU A N 1
ATOM 1794 C CA . LEU A 1 224 ? -17.344 -54.031 1.732 1 91.81 224 LEU A CA 1
ATOM 1795 C C . LEU A 1 224 ? -15.945 -54.219 2.32 1 91.81 224 LEU A C 1
ATOM 1797 O O . LEU A 1 224 ? -15.039 -54.688 1.644 1 91.81 224 LEU A O 1
ATOM 1801 N N . ILE A 1 225 ? -15.781 -53.781 3.537 1 89.44 225 ILE A N 1
ATOM 1802 C CA . ILE A 1 225 ? -14.492 -53.906 4.215 1 89.44 225 ILE A CA 1
ATOM 1803 C C . ILE A 1 225 ? -14.102 -55.375 4.367 1 89.44 225 ILE A C 1
ATOM 1805 O O . ILE A 1 225 ? -12.938 -55.719 4.191 1 89.44 225 ILE A O 1
ATOM 1809 N N . GLN A 1 226 ? -15.086 -56.156 4.578 1 86.88 226 GLN A N 1
ATOM 1810 C CA . GLN A 1 226 ? -14.844 -57.594 4.793 1 86.88 226 GLN A CA 1
ATOM 1811 C C . GLN A 1 226 ? -14.547 -58.281 3.479 1 86.88 226 GLN A C 1
ATOM 1813 O O . GLN A 1 226 ? -13.805 -59.281 3.451 1 86.88 226 GLN A O 1
ATOM 1818 N N . SER A 1 227 ? -15.117 -57.844 2.396 1 83.25 227 SER A N 1
ATOM 1819 C CA . SER A 1 227 ? -15.023 -58.562 1.125 1 83.25 227 SER A CA 1
ATOM 1820 C C . SER A 1 227 ? -13.922 -57.969 0.25 1 83.25 227 SER A C 1
ATOM 1822 O O . SER A 1 227 ? -13.734 -58.406 -0.889 1 83.25 227 SER A O 1
ATOM 1824 N N . GLY A 1 228 ? -13.094 -57 0.727 1 79 228 GLY A N 1
ATOM 1825 C CA . GLY A 1 228 ? -12.047 -56.531 -0.159 1 79 228 GLY A CA 1
ATOM 1826 C C . GLY A 1 228 ? -11.719 -55.062 0.048 1 79 228 GLY A C 1
ATOM 1827 O O . GLY A 1 228 ? -10.891 -54.5 -0.675 1 79 228 GLY A O 1
ATOM 1828 N N . GLY A 1 229 ? -12.469 -54.438 0.829 1 84.19 229 GLY A N 1
ATOM 1829 C CA . GLY A 1 229 ? -12.117 -53.062 1.191 1 84.19 229 GLY A CA 1
ATOM 1830 C C . GLY A 1 229 ? -13.039 -52.031 0.563 1 84.19 229 GLY A C 1
ATOM 1831 O O . GLY A 1 229 ? -13.781 -52.344 -0.373 1 84.19 229 GLY A O 1
ATOM 1832 N N . ARG A 1 230 ? -12.953 -50.875 1.033 1 90.12 230 ARG A N 1
ATOM 1833 C CA . ARG A 1 230 ? -13.773 -49.75 0.569 1 90.12 230 ARG A CA 1
ATOM 1834 C C . ARG A 1 230 ? -13.016 -48.906 -0.435 1 90.12 230 ARG A C 1
ATOM 1836 O O . ARG A 1 230 ? -13.531 -47.906 -0.919 1 90.12 230 ARG A O 1
ATOM 1843 N N . GLU A 1 231 ? -11.773 -49.406 -0.728 1 93.19 231 GLU A N 1
ATOM 1844 C CA . GLU A 1 231 ? -10.914 -48.656 -1.629 1 93.19 231 GLU A CA 1
ATOM 1845 C C . GLU A 1 231 ? -10.211 -49.562 -2.625 1 93.19 231 GLU A C 1
ATOM 1847 O O . GLU A 1 231 ? -9.922 -50.719 -2.32 1 93.19 231 GLU A O 1
ATOM 1852 N N . VAL A 1 232 ? -10.062 -49.094 -3.838 1 93.44 232 VAL A N 1
ATOM 1853 C CA . VAL A 1 232 ? -9.305 -49.781 -4.883 1 93.44 232 VAL A CA 1
ATOM 1854 C C . VAL A 1 232 ? -8.211 -48.844 -5.422 1 93.44 232 VAL A C 1
ATOM 1856 O O . VAL A 1 232 ? -8.477 -47.688 -5.738 1 93.44 232 VAL A O 1
ATOM 1859 N N . PHE A 1 233 ? -7.02 -49.344 -5.5 1 94.06 233 PHE A N 1
ATOM 1860 C CA . PHE A 1 233 ? -5.895 -48.562 -5.984 1 94.06 233 PHE A CA 1
ATOM 1861 C C . PHE A 1 233 ? -5.723 -48.719 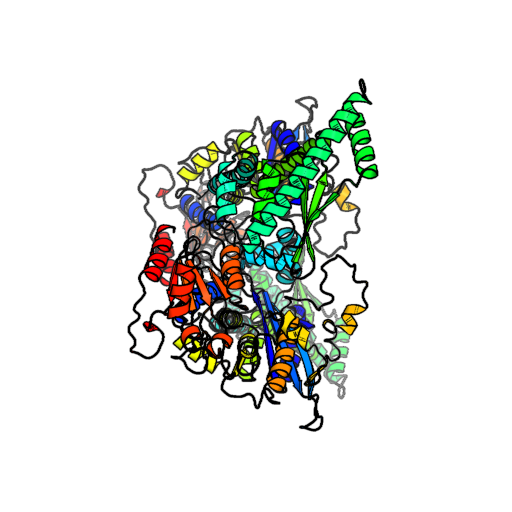-7.488 1 94.06 233 PHE A C 1
ATOM 1863 O O . PHE A 1 233 ? -5.895 -49.844 -8.016 1 94.06 233 PHE A O 1
ATOM 1870 N N . LEU A 1 234 ? -5.398 -47.656 -8.109 1 95.19 234 LEU A N 1
ATOM 1871 C CA . LEU A 1 234 ? -5.141 -47.656 -9.547 1 95.19 234 LEU A CA 1
ATOM 1872 C C . LEU A 1 234 ? -3.645 -47.625 -9.828 1 95.19 234 LEU A C 1
ATOM 1874 O O . LEU A 1 234 ? -2.857 -47.156 -9 1 95.19 234 LEU A O 1
ATOM 1878 N N . PRO A 1 235 ? -3.264 -48.156 -10.969 1 92.81 235 PRO A N 1
ATOM 1879 C CA . PRO A 1 235 ? -1.856 -48.031 -11.367 1 92.81 235 PRO A CA 1
ATOM 1880 C C . PRO A 1 235 ? -1.394 -46.594 -11.492 1 92.81 235 PRO A C 1
ATOM 1882 O O . PRO A 1 235 ? -2.174 -45.719 -11.898 1 92.81 235 PRO A O 1
ATOM 1885 N N . PRO A 1 236 ? -0.178 -46.375 -11.188 1 93.44 236 PRO A N 1
ATOM 1886 C CA . PRO A 1 236 ? 0.352 -45.031 -11.266 1 93.44 236 PRO A CA 1
ATOM 1887 C C . PRO A 1 236 ? 0.276 -44.438 -12.672 1 93.44 236 PRO A C 1
ATOM 1889 O O . PRO A 1 236 ? 0.391 -45.188 -13.656 1 93.44 236 PRO A O 1
ATOM 1892 N N . GLN A 1 237 ? 0.017 -43.188 -12.719 1 90.81 237 GLN A N 1
ATOM 1893 C CA . GLN A 1 237 ? -0.1 -42.469 -13.992 1 90.81 237 GLN A CA 1
ATOM 1894 C C . GLN A 1 237 ? 0.588 -41.125 -13.938 1 90.81 237 GLN A C 1
ATOM 1896 O O . GLN A 1 237 ? 0.328 -40.312 -13.039 1 90.81 237 GLN A O 1
ATOM 1901 N N . ARG A 1 238 ? 1.436 -40.844 -14.883 1 86.88 238 ARG A N 1
ATOM 1902 C CA . ARG A 1 238 ? 2.17 -39.594 -14.938 1 86.88 238 ARG A CA 1
ATOM 1903 C C . ARG A 1 238 ? 1.383 -38.531 -15.695 1 86.88 238 ARG A C 1
ATOM 1905 O O . ARG A 1 238 ? 1.472 -37.344 -15.383 1 86.88 238 ARG A O 1
ATOM 1912 N N . SER A 1 239 ? 0.556 -38.969 -16.625 1 87.5 239 SER A N 1
ATOM 1913 C CA . SER A 1 239 ? -0.113 -38.031 -17.547 1 87.5 239 SER A CA 1
ATOM 1914 C C . SER A 1 239 ? -1.304 -37.375 -16.875 1 87.5 239 SER A C 1
ATOM 1916 O O . SER A 1 239 ? -2.221 -38.031 -16.391 1 87.5 239 SER A O 1
ATOM 1918 N N . LYS A 1 240 ? -1.304 -36.094 -16.891 1 88.44 240 LYS A N 1
ATOM 1919 C CA . LYS A 1 240 ? -2.438 -35.312 -16.375 1 88.44 240 LYS A CA 1
ATOM 1920 C C . LYS A 1 240 ? -3.67 -35.5 -17.266 1 88.44 240 LYS A C 1
ATOM 1922 O O . LYS A 1 240 ? -4.793 -35.562 -16.75 1 88.44 240 LYS A O 1
ATOM 1927 N N . SER A 1 241 ? -3.465 -35.688 -18.516 1 86.62 241 SER A N 1
ATOM 1928 C CA . SER A 1 241 ? -4.57 -35.875 -19.453 1 86.62 241 SER A CA 1
ATOM 1929 C C . SER A 1 241 ? -5.352 -37.156 -19.125 1 86.62 241 SER A C 1
ATOM 1931 O O . SER A 1 241 ? -6.586 -37.125 -19.094 1 86.62 241 SER A O 1
ATOM 1933 N N . ALA A 1 242 ? -4.625 -38.125 -18.859 1 90.81 242 ALA A N 1
ATOM 1934 C CA . ALA A 1 242 ? -5.262 -39.406 -18.562 1 90.81 242 ALA A CA 1
ATOM 1935 C C . ALA A 1 242 ? -6.023 -39.344 -17.234 1 90.81 242 ALA A C 1
ATOM 1937 O O . ALA A 1 242 ? -7.133 -39.844 -17.125 1 90.81 242 ALA A O 1
ATOM 1938 N N . ARG A 1 243 ? -5.395 -38.719 -16.344 1 92.88 243 ARG A N 1
ATOM 193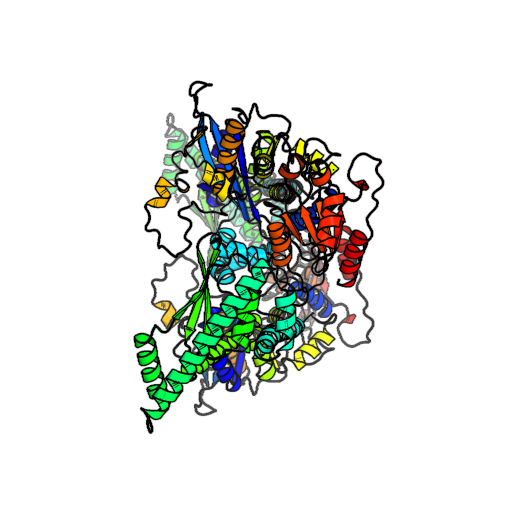9 C CA . ARG A 1 243 ? -6.031 -38.594 -15.031 1 92.88 243 ARG A CA 1
ATOM 1940 C C . ARG A 1 243 ? -7.316 -37.781 -15.125 1 92.88 243 ARG A C 1
ATOM 1942 O O . ARG A 1 243 ? -8.336 -38.156 -14.539 1 92.88 243 ARG A O 1
ATOM 1949 N N . GLU A 1 244 ? -7.207 -36.719 -15.852 1 88.44 244 GLU A N 1
ATOM 1950 C CA . GLU A 1 244 ? -8.375 -35.875 -16.016 1 88.44 244 GLU A CA 1
ATOM 1951 C C . GLU A 1 244 ? -9.5 -36.594 -16.75 1 88.44 244 GLU A C 1
ATOM 1953 O O . GLU A 1 244 ? -10.672 -36.406 -16.438 1 88.44 244 GLU A O 1
ATOM 1958 N N . ALA A 1 245 ? -9.148 -37.281 -17.75 1 88.69 245 ALA A N 1
ATOM 1959 C CA . ALA A 1 245 ? -10.141 -38.062 -18.484 1 88.69 245 ALA A CA 1
ATOM 1960 C C . ALA A 1 245 ? -10.859 -39.062 -17.578 1 88.69 245 ALA A C 1
ATOM 1962 O O . ALA A 1 245 ? -12.078 -39.219 -17.656 1 88.69 245 ALA A O 1
ATOM 1963 N N . LEU A 1 246 ? -10.094 -39.719 -16.734 1 92.75 246 LEU A N 1
ATOM 1964 C CA . LEU A 1 246 ? -10.688 -40.688 -15.812 1 92.75 246 LEU A CA 1
ATOM 1965 C C . LEU A 1 246 ? -11.594 -40 -14.812 1 92.75 246 LEU A C 1
ATOM 1967 O O . LEU A 1 246 ? -12.672 -40.5 -14.477 1 92.75 246 LEU A O 1
ATOM 1971 N N . GLU A 1 247 ? -11.055 -38.906 -14.297 1 91.19 247 GLU A N 1
ATOM 1972 C CA . GLU A 1 247 ? -11.844 -38.156 -13.344 1 91.19 247 GLU A CA 1
ATOM 1973 C C . GLU A 1 247 ? -13.203 -37.781 -13.93 1 91.19 247 GLU A C 1
ATOM 1975 O O . GLU A 1 247 ? -14.234 -37.906 -13.258 1 91.19 247 GLU A O 1
ATOM 1980 N N . ARG A 1 248 ? -13.195 -37.344 -15.133 1 87.38 248 ARG A N 1
ATOM 1981 C CA . ARG A 1 248 ? -14.43 -36.969 -15.812 1 87.38 248 ARG A CA 1
ATOM 1982 C C . ARG A 1 248 ? -15.344 -38.188 -15.977 1 87.38 248 ARG A C 1
ATOM 1984 O O . ARG A 1 248 ? -16.562 -38.094 -15.773 1 87.38 248 ARG A O 1
ATOM 1991 N N . HIS A 1 249 ? -14.805 -39.25 -16.375 1 90.56 249 HIS A N 1
ATOM 1992 C CA . HIS A 1 249 ? -15.586 -40.469 -16.594 1 90.56 249 HIS A CA 1
ATOM 1993 C C . HIS A 1 249 ? -16.234 -40.938 -15.305 1 90.56 249 HIS A C 1
ATOM 1995 O O . HIS A 1 249 ? -17.406 -41.312 -15.281 1 90.56 249 HIS A O 1
ATOM 2001 N N . VAL A 1 250 ? -15.43 -40.938 -14.289 1 92.06 250 VAL A N 1
ATOM 2002 C CA . VAL A 1 250 ? -15.914 -41.438 -13 1 92.06 250 VAL A CA 1
ATOM 2003 C C . VAL A 1 250 ? -17.031 -40.531 -12.5 1 92.06 250 VAL A C 1
ATOM 2005 O O . VAL A 1 250 ? -18.047 -41 -11.984 1 92.06 250 VAL A O 1
ATOM 2008 N N . GLU A 1 251 ? -16.844 -39.281 -12.625 1 87.19 251 GLU A N 1
ATOM 2009 C CA . GLU A 1 251 ? -17.828 -38.312 -12.164 1 87.19 251 GLU A CA 1
ATOM 2010 C C . GLU A 1 251 ? -19.141 -38.438 -12.945 1 87.19 251 GLU A C 1
ATOM 2012 O O . GLU A 1 251 ? -20.219 -38.188 -12.406 1 87.19 251 GLU A O 1
ATOM 2017 N N . GLN A 1 252 ? -19.062 -38.812 -14.172 1 86.06 252 GLN A N 1
ATOM 2018 C CA . GLN A 1 252 ? -20.234 -38.875 -15.039 1 86.06 252 GLN A CA 1
ATOM 2019 C C . GLN A 1 252 ? -20.984 -40.188 -14.867 1 86.06 252 GLN A C 1
ATOM 2021 O O . GLN A 1 252 ? -22.219 -40.219 -14.891 1 86.06 252 GLN A O 1
ATOM 2026 N N . HIS A 1 253 ? -20.234 -41.281 -14.664 1 89.62 253 HIS A N 1
ATOM 2027 C CA . HIS A 1 253 ? -20.875 -42.594 -14.812 1 89.62 253 HIS A CA 1
ATOM 2028 C C . HIS A 1 253 ? -20.953 -43.312 -13.477 1 89.62 253 HIS A C 1
ATOM 2030 O O . HIS A 1 253 ? -21.734 -44.25 -13.32 1 89.62 253 HIS A O 1
ATOM 2036 N N . PHE A 1 254 ? -20.125 -42.938 -12.555 1 92.69 254 PHE A N 1
ATOM 2037 C CA . PHE A 1 254 ? -20.062 -43.688 -11.312 1 92.69 254 PHE A CA 1
ATOM 2038 C C . PHE A 1 254 ? -20.281 -42.781 -10.109 1 92.69 254 PHE A C 1
ATOM 2040 O O . PHE A 1 254 ? -19.312 -42.344 -9.477 1 92.69 254 PHE A O 1
ATOM 2047 N N . HIS A 1 255 ? -21.469 -42.625 -9.664 1 89.62 255 HIS A N 1
ATOM 2048 C CA . HIS A 1 255 ? -21.797 -41.688 -8.594 1 89.62 255 HIS A CA 1
ATOM 2049 C C . HIS A 1 255 ? -21.469 -42.281 -7.227 1 89.62 255 HIS A C 1
ATOM 2051 O O . HIS A 1 255 ? -21.406 -41.562 -6.227 1 89.62 255 HIS A O 1
ATOM 2057 N N . ASN A 1 256 ? -21.297 -43.594 -7.211 1 93.94 256 ASN A N 1
ATOM 2058 C CA . ASN A 1 256 ? -20.984 -44.281 -5.949 1 93.94 256 ASN A CA 1
ATOM 2059 C C . ASN A 1 256 ? -19.469 -44.406 -5.746 1 93.94 256 ASN A C 1
ATOM 2061 O O . ASN A 1 256 ? -19.016 -45.188 -4.898 1 93.94 256 ASN A O 1
ATOM 2065 N N . LEU A 1 257 ? -18.734 -43.656 -6.551 1 95.19 257 LEU A N 1
ATOM 2066 C CA . LEU A 1 257 ? -17.281 -43.688 -6.441 1 95.19 257 LEU A CA 1
ATOM 2067 C C . LEU A 1 257 ? -16.703 -42.281 -6.258 1 95.19 257 LEU A C 1
ATOM 2069 O O . LEU A 1 257 ? -17.266 -41.312 -6.777 1 95.19 257 LEU A O 1
ATOM 2073 N N . LEU A 1 258 ? -15.664 -42.188 -5.445 1 94.19 258 LEU A N 1
ATOM 2074 C CA . LEU A 1 258 ? -14.836 -41 -5.336 1 94.19 258 LEU A CA 1
ATOM 2075 C C . LEU A 1 258 ? -13.398 -41.281 -5.77 1 94.19 258 LEU A C 1
ATOM 2077 O O . LEU A 1 258 ? -12.789 -42.25 -5.297 1 94.19 258 LEU A O 1
ATOM 2081 N N . LEU A 1 259 ? -12.945 -40.5 -6.691 1 95 259 LEU A N 1
ATOM 2082 C CA . LEU A 1 259 ? -11.594 -40.688 -7.223 1 95 259 LEU A CA 1
ATOM 2083 C C . LEU A 1 259 ? -10.656 -39.594 -6.684 1 95 259 LEU A C 1
ATOM 2085 O O . LEU A 1 259 ? -10.969 -38.406 -6.738 1 95 259 LEU A O 1
ATOM 2089 N N . THR A 1 260 ? -9.5 -40.031 -6.105 1 94.12 260 THR A N 1
ATOM 2090 C CA . THR A 1 260 ? -8.477 -39.125 -5.645 1 94.12 260 THR A CA 1
ATOM 2091 C C . THR A 1 260 ? -7.102 -39.531 -6.172 1 94.12 260 THR A C 1
ATOM 2093 O O . THR A 1 260 ? -6.816 -40.719 -6.32 1 94.12 260 THR A O 1
ATOM 2096 N N . PHE A 1 261 ? -6.371 -38.531 -6.559 1 94.31 261 PHE A N 1
ATOM 2097 C CA . PHE A 1 261 ? -4.992 -38.781 -6.965 1 94.31 261 PHE A CA 1
ATOM 2098 C C . PHE A 1 261 ? -4.016 -38.156 -5.977 1 94.31 261 PHE A C 1
ATOM 2100 O O . PHE A 1 261 ? -4.25 -37.031 -5.48 1 94.31 261 PHE A O 1
ATOM 2107 N N . ARG A 1 262 ? -3.045 -38.844 -5.578 1 93.25 262 ARG A N 1
ATOM 2108 C CA . ARG A 1 262 ? -1.978 -38.344 -4.719 1 93.25 262 ARG A CA 1
ATOM 2109 C C . ARG A 1 262 ? -0.628 -38.406 -5.426 1 93.25 262 ARG A C 1
ATOM 2111 O O . ARG A 1 262 ? -0.292 -39.406 -6.039 1 93.25 262 ARG A O 1
ATOM 2118 N N . ARG A 1 263 ? 0.053 -37.344 -5.402 1 91.25 263 ARG A N 1
ATOM 2119 C CA . ARG A 1 263 ? 1.346 -37.281 -6.078 1 91.25 263 ARG A CA 1
ATOM 2120 C C . ARG A 1 263 ? 2.404 -38.062 -5.32 1 91.25 263 ARG A C 1
ATOM 2122 O O . ARG A 1 263 ? 2.504 -37.969 -4.098 1 91.25 263 ARG A O 1
ATOM 2129 N N . GLN A 1 264 ? 3.031 -38.906 -5.902 1 88.06 264 GLN A N 1
ATOM 2130 C CA . GLN A 1 264 ? 4.176 -39.656 -5.398 1 88.06 264 GLN A CA 1
ATOM 2131 C C . GLN A 1 264 ? 5.375 -39.531 -6.336 1 88.06 264 GLN A C 1
ATOM 2133 O O . GLN A 1 264 ? 5.547 -40.344 -7.25 1 88.06 264 GLN A O 1
ATOM 2138 N N . GLY A 1 265 ? 6.273 -38.5 -6.09 1 79.88 265 GLY A N 1
ATOM 2139 C CA . GLY A 1 265 ? 7.379 -38.25 -7.004 1 79.88 265 GLY A CA 1
ATOM 2140 C C . GLY A 1 265 ? 6.93 -37.719 -8.344 1 79.88 265 GLY A C 1
ATOM 2141 O O . GLY A 1 265 ? 6.223 -36.688 -8.391 1 79.88 265 GLY A O 1
ATOM 2142 N N . ALA A 1 266 ? 7.336 -38.469 -9.406 1 81.38 266 ALA A N 1
ATOM 2143 C CA . ALA A 1 266 ? 7.031 -38.031 -10.758 1 81.38 266 ALA A CA 1
ATOM 2144 C C . ALA A 1 266 ? 5.688 -38.562 -11.234 1 81.38 266 ALA A C 1
ATOM 2146 O O . ALA A 1 266 ? 5.211 -38.219 -12.312 1 81.38 266 ALA A O 1
ATOM 2147 N N . VAL A 1 267 ? 5.035 -39.438 -10.359 1 88.88 267 VAL A N 1
ATOM 2148 C CA . VAL A 1 267 ? 3.783 -40.031 -10.773 1 88.88 267 VAL A CA 1
ATOM 2149 C C . VAL A 1 267 ? 2.689 -39.75 -9.75 1 88.88 267 VAL A C 1
ATOM 2151 O O . VAL A 1 267 ? 2.963 -39.188 -8.688 1 88.88 267 VAL A O 1
ATOM 2154 N N . HIS A 1 268 ? 1.445 -40.062 -10.195 1 93.56 268 HIS A N 1
ATOM 2155 C CA . HIS A 1 268 ? 0.289 -39.906 -9.32 1 93.56 268 HIS A CA 1
ATOM 2156 C C . HIS A 1 268 ? -0.389 -41.25 -9.086 1 93.56 268 HIS A C 1
ATOM 2158 O O . HIS A 1 268 ? -0.583 -42.031 -10.031 1 93.56 268 HIS A O 1
ATOM 2164 N N . MET A 1 269 ? -0.633 -41.531 -7.812 1 93.69 269 MET A N 1
ATOM 2165 C CA . MET A 1 269 ? -1.366 -42.719 -7.449 1 93.69 269 MET A CA 1
ATOM 2166 C C . MET A 1 269 ? -2.854 -42.438 -7.281 1 93.69 269 MET A C 1
ATOM 2168 O O . MET A 1 269 ? -3.232 -41.562 -6.5 1 93.69 269 MET A O 1
ATOM 2172 N N . GLY A 1 270 ? -3.604 -43.156 -8.109 1 94 270 GLY A N 1
ATOM 2173 C CA . GLY A 1 270 ? -5.043 -42.969 -8.016 1 94 270 GLY A CA 1
ATOM 2174 C C . GLY A 1 270 ? -5.707 -43.938 -7.066 1 94 270 GLY A C 1
ATOM 2175 O O . GLY A 1 270 ? -5.258 -45.094 -6.926 1 94 270 GLY A O 1
ATOM 2176 N N . MET A 1 271 ? -6.773 -43.531 -6.367 1 95.31 271 MET A N 1
ATOM 2177 C CA . MET A 1 271 ? -7.555 -44.344 -5.461 1 95.31 271 MET A CA 1
ATOM 2178 C C . MET A 1 271 ? -9.047 -44.125 -5.664 1 95.31 271 MET A C 1
ATOM 2180 O O . MET A 1 271 ? -9.5 -43 -5.73 1 95.31 271 MET A O 1
ATOM 2184 N N . LEU A 1 272 ? -9.703 -45.25 -5.848 1 96.44 272 LEU A N 1
ATOM 2185 C CA . LEU A 1 272 ? -11.164 -45.219 -5.891 1 96.44 272 LEU A CA 1
ATOM 2186 C C . LEU A 1 272 ? -11.75 -45.562 -4.535 1 96.44 272 LEU A C 1
ATOM 2188 O O . LEU A 1 272 ? -11.375 -46.594 -3.939 1 96.44 272 LEU A O 1
ATOM 2192 N N . ARG A 1 273 ? -12.602 -44.75 -4.035 1 95.12 273 ARG A N 1
ATOM 2193 C CA . ARG A 1 273 ? -13.258 -45 -2.756 1 95.12 273 ARG A CA 1
ATOM 2194 C C . ARG A 1 273 ? -14.766 -45.094 -2.926 1 95.12 273 ARG A C 1
ATOM 2196 O O . ARG A 1 273 ? -15.367 -44.344 -3.693 1 95.12 273 ARG A O 1
ATOM 2203 N N . ALA A 1 274 ? -15.328 -46 -2.186 1 94.88 274 ALA A N 1
ATOM 2204 C CA . ALA A 1 274 ? -16.781 -46.188 -2.215 1 94.88 274 ALA A CA 1
ATOM 2205 C C . ALA A 1 274 ? -17.484 -45.062 -1.491 1 94.88 274 ALA A C 1
ATOM 2207 O O . ALA A 1 274 ? -17.047 -44.625 -0.423 1 94.88 274 ALA A O 1
ATOM 2208 N N . VAL A 1 275 ? -18.438 -44.5 -2.16 1 93.81 275 VAL A N 1
ATOM 2209 C CA . VAL A 1 275 ? -19.266 -43.469 -1.552 1 93.81 275 VAL A CA 1
ATOM 2210 C C . VAL A 1 275 ? -20.75 -43.875 -1.657 1 93.81 275 VAL A C 1
ATOM 2212 O O . VAL A 1 275 ? -21.234 -44.156 -2.75 1 93.81 275 VAL A O 1
ATOM 2215 N N . PHE A 1 276 ? -21.469 -43.875 -0.527 1 92.5 276 PHE A N 1
ATOM 2216 C CA . PHE A 1 276 ? -22.875 -44.25 -0.5 1 92.5 276 PHE A CA 1
ATOM 2217 C C . PHE A 1 276 ? -23.75 -43 -0.664 1 92.5 276 PHE A C 1
ATOM 2219 O O . PHE A 1 276 ? -23.25 -41.875 -0.586 1 92.5 276 PHE A O 1
ATOM 2226 N N . PRO A 1 277 ? -25 -43.156 -0.925 1 90 277 PRO A N 1
ATOM 2227 C CA . PRO A 1 277 ? -25.891 -42.031 -1.274 1 90 277 PRO A CA 1
ATOM 2228 C C . PRO A 1 277 ? -25.906 -40.969 -0.203 1 90 277 PRO A C 1
ATOM 2230 O O . PRO A 1 277 ? -25.844 -39.75 -0.524 1 90 277 PRO A O 1
ATOM 2233 N N . GLU A 1 278 ? -26 -41.312 1.071 1 88.12 278 GLU A N 1
ATOM 2234 C CA . GLU A 1 278 ? -26.031 -40.312 2.129 1 88.12 278 GLU A CA 1
ATOM 2235 C C . GLU A 1 278 ? -24.719 -39.531 2.199 1 88.12 278 GLU A C 1
ATOM 2237 O O . GLU A 1 278 ? -24.703 -38.312 2.443 1 88.12 278 GLU A O 1
ATOM 2242 N N . GLU A 1 279 ? -23.734 -40.281 2.07 1 87.31 279 GLU A N 1
ATOM 2243 C CA . GLU A 1 279 ? -22.406 -39.656 2.059 1 87.31 279 GLU A CA 1
ATOM 2244 C C . GLU A 1 279 ? -22.25 -38.719 0.856 1 87.31 279 GLU A C 1
ATOM 2246 O O . GLU A 1 279 ? -21.672 -37.656 0.971 1 87.31 279 GLU A O 1
ATOM 2251 N N . ARG A 1 280 ? -22.719 -39.156 -0.227 1 89.62 280 ARG A N 1
ATOM 2252 C CA . ARG A 1 280 ? -22.656 -38.375 -1.448 1 89.62 280 ARG A CA 1
ATOM 2253 C C . ARG A 1 280 ? -23.453 -37.062 -1.298 1 89.62 280 ARG A C 1
ATOM 2255 O O . ARG A 1 280 ? -23.031 -36 -1.759 1 89.62 280 ARG A O 1
ATOM 2262 N N . ASN A 1 281 ? -24.594 -37.188 -0.668 1 90 281 ASN A N 1
ATOM 2263 C CA . ASN A 1 281 ? -25.422 -36 -0.43 1 90 281 ASN A CA 1
ATOM 2264 C C . ASN A 1 281 ? -24.703 -35 0.475 1 90 281 ASN A C 1
ATOM 2266 O O . ASN A 1 281 ? -24.797 -33.781 0.253 1 90 281 ASN A O 1
ATOM 2270 N N . ARG A 1 282 ? -24.078 -35.5 1.431 1 90.44 282 ARG A N 1
ATOM 2271 C CA . ARG A 1 282 ? -23.312 -34.656 2.332 1 90.44 282 ARG A CA 1
ATOM 2272 C C . ARG A 1 282 ? -22.172 -33.938 1.589 1 90.44 282 ARG A C 1
ATOM 2274 O O . ARG A 1 282 ? -21.906 -32.781 1.84 1 90.44 282 ARG A O 1
ATOM 2281 N N . LEU A 1 283 ? -21.547 -34.594 0.72 1 88.94 283 LEU A N 1
ATOM 2282 C CA . LEU A 1 283 ? -20.469 -34.031 -0.074 1 88.94 283 LEU A CA 1
ATOM 2283 C C . LEU A 1 283 ? -21 -32.969 -1.021 1 88.94 283 LEU A C 1
ATOM 2285 O O . LEU A 1 283 ? -20.344 -31.938 -1.226 1 88.94 283 LEU A O 1
ATOM 2289 N N . ARG A 1 284 ? -22.109 -33.219 -1.544 1 87.69 284 ARG A N 1
ATOM 2290 C CA . ARG A 1 284 ? -22.734 -32.25 -2.439 1 87.69 284 ARG A CA 1
ATOM 2291 C C . ARG A 1 284 ? -23.109 -30.969 -1.69 1 87.69 284 ARG A C 1
ATOM 2293 O O . ARG A 1 284 ? -22.984 -29.875 -2.225 1 87.69 284 ARG A O 1
ATOM 2300 N N . GLU A 1 285 ? -23.609 -31.172 -0.505 1 91.5 285 GLU A N 1
ATOM 2301 C CA . GLU A 1 285 ? -23.953 -30.016 0.32 1 91.5 285 GLU A CA 1
ATOM 2302 C C . GLU A 1 285 ? -22.719 -29.188 0.655 1 91.5 285 GLU A C 1
ATOM 2304 O O . GLU A 1 285 ? -22.781 -27.953 0.629 1 91.5 285 GLU A O 1
ATOM 2309 N N . LYS A 1 286 ? -21.766 -29.875 0.987 1 91.06 286 LYS A N 1
ATOM 2310 C CA . LYS A 1 286 ? -20.5 -29.188 1.281 1 91.06 286 LYS A CA 1
ATOM 2311 C C . LYS A 1 286 ? -19.984 -28.438 0.056 1 91.06 286 LYS A C 1
ATOM 2313 O O . LYS A 1 286 ? -19.469 -27.328 0.175 1 91.06 286 LYS A O 1
ATOM 2318 N N . GLU A 1 287 ? -20.094 -29 -1.014 1 88.88 287 GLU A N 1
ATOM 2319 C CA . GLU A 1 287 ? -19.688 -28.375 -2.264 1 88.88 287 GLU A CA 1
ATOM 2320 C C . GLU A 1 287 ? -20.516 -27.125 -2.555 1 88.88 287 GLU A C 1
ATOM 2322 O O . GLU A 1 287 ? -20.016 -26.141 -3.064 1 88.88 287 GLU A O 1
ATOM 2327 N N . GLN A 1 288 ? -21.766 -27.281 -2.318 1 89.88 288 GLN A N 1
ATOM 2328 C CA . GLN A 1 288 ? -22.656 -26.141 -2.537 1 89.88 288 GLN A CA 1
ATOM 2329 C C . GLN A 1 288 ? -22.297 -24.984 -1.611 1 89.88 288 GLN A C 1
ATOM 2331 O O . GLN A 1 288 ? -22.281 -23.828 -2.037 1 89.88 288 GLN A O 1
ATOM 2336 N N . VAL A 1 289 ? -22.047 -25.297 -0.397 1 90.19 289 VAL A N 1
ATOM 2337 C CA . VAL A 1 289 ? -21.656 -24.281 0.57 1 90.19 289 VAL A CA 1
ATOM 2338 C C . VAL A 1 289 ? -20.344 -23.625 0.133 1 90.19 289 VAL A C 1
ATOM 2340 O O . VAL A 1 289 ? -20.172 -22.406 0.24 1 90.19 289 VAL A O 1
ATOM 2343 N N . PHE A 1 290 ? -19.5 -24.422 -0.342 1 90.62 290 PHE A N 1
ATOM 2344 C CA . PHE A 1 290 ? -18.219 -23.938 -0.833 1 90.62 290 PHE A CA 1
ATOM 2345 C C . PHE A 1 290 ? -18.422 -23.016 -2.029 1 90.62 290 PHE A C 1
ATOM 2347 O O . PHE A 1 290 ? -17.797 -21.953 -2.115 1 90.62 290 PHE A O 1
ATOM 2354 N N . ARG A 1 291 ? -19.25 -23.422 -2.871 1 91 291 ARG A N 1
ATOM 2355 C CA . ARG A 1 291 ? -19.562 -22.641 -4.066 1 91 291 ARG A CA 1
ATOM 2356 C C . ARG A 1 291 ? -20.141 -21.281 -3.693 1 91 291 ARG A C 1
ATOM 2358 O O . ARG A 1 291 ? -19.75 -20.266 -4.266 1 91 291 ARG A O 1
ATOM 2365 N N . GLU A 1 292 ? -20.969 -21.297 -2.803 1 91 292 GLU A N 1
ATOM 2366 C CA . GLU A 1 292 ? -21.578 -20.047 -2.344 1 91 292 GLU A CA 1
ATOM 2367 C C . GLU A 1 292 ? -20.562 -19.172 -1.616 1 91 292 GLU A C 1
ATOM 2369 O O . GLU A 1 292 ? -20.594 -17.938 -1.759 1 91 292 GLU A O 1
ATOM 2374 N N . GLY A 1 293 ? -19.812 -19.828 -0.835 1 91.44 293 GLY A N 1
ATOM 2375 C CA . GLY A 1 293 ? -18.766 -19.094 -0.134 1 91.44 293 GLY A CA 1
ATOM 2376 C C . GLY A 1 293 ? -17.75 -18.453 -1.067 1 91.44 293 GLY A C 1
ATOM 2377 O O . GLY A 1 293 ? -17.297 -17.344 -0.818 1 91.44 293 GLY A O 1
ATOM 2378 N N . GLU A 1 294 ? -17.453 -19.156 -2.088 1 91.75 294 GLU A N 1
ATOM 2379 C CA . GLU A 1 294 ? -16.516 -18.641 -3.086 1 91.75 294 GLU A CA 1
ATOM 2380 C C . GLU A 1 294 ? -17.062 -17.375 -3.75 1 91.75 294 GLU A C 1
ATOM 2382 O O . GLU A 1 294 ? -16.328 -16.406 -3.928 1 91.75 294 GLU A O 1
ATOM 2387 N N . LEU A 1 295 ? -18.266 -17.453 -4.121 1 93.38 295 LEU A N 1
ATOM 2388 C CA . LEU A 1 295 ? -18.891 -16.297 -4.75 1 93.38 295 LEU A CA 1
ATOM 2389 C C . LEU A 1 295 ? -18.938 -15.117 -3.791 1 93.38 295 LEU A C 1
ATOM 2391 O O . LEU A 1 295 ? -18.672 -13.984 -4.188 1 93.38 295 LEU A O 1
ATOM 2395 N N . MET A 1 296 ? -19.312 -15.398 -2.566 1 93.75 296 MET A N 1
ATOM 2396 C CA . MET A 1 296 ? -19.375 -14.352 -1.547 1 93.75 296 MET A CA 1
ATOM 2397 C C . MET A 1 296 ? -18.016 -13.695 -1.363 1 93.75 296 MET A C 1
ATOM 2399 O O . MET A 1 296 ? -17.922 -12.477 -1.211 1 93.75 296 MET A O 1
ATOM 2403 N N . ASN A 1 297 ? -17.016 -14.492 -1.402 1 91.88 297 ASN A N 1
ATOM 2404 C CA . ASN A 1 297 ? -15.664 -13.984 -1.243 1 91.88 297 ASN A CA 1
ATOM 2405 C C . ASN A 1 297 ? -15.242 -13.141 -2.445 1 91.88 297 ASN A C 1
ATOM 2407 O O . ASN A 1 297 ? -14.477 -12.188 -2.301 1 91.88 297 ASN A O 1
ATOM 2411 N N . MET A 1 298 ? -15.711 -13.492 -3.566 1 92.06 298 MET A N 1
ATOM 2412 C CA . MET A 1 298 ? -15.383 -12.766 -4.789 1 92.06 298 MET A CA 1
ATOM 2413 C C . MET A 1 298 ? -16.047 -11.398 -4.805 1 92.06 298 MET A C 1
ATOM 2415 O O . MET A 1 298 ? -15.461 -10.414 -5.25 1 92.06 298 MET A O 1
ATOM 2419 N N . LEU A 1 299 ? -17.266 -11.359 -4.348 1 95.81 299 LEU A N 1
ATOM 2420 C CA . LEU A 1 299 ? -18.047 -10.125 -4.418 1 95.81 299 LEU A CA 1
ATOM 2421 C C . LEU A 1 299 ? -17.75 -9.227 -3.223 1 95.81 299 LEU A C 1
ATOM 2423 O O . LEU A 1 299 ? -17.766 -8 -3.344 1 95.81 299 LEU A O 1
ATOM 2427 N N . GLY A 1 300 ? -17.547 -9.805 -2.043 1 96.19 300 GLY A N 1
ATOM 2428 C CA . GLY A 1 300 ? -17.141 -9.117 -0.829 1 96.19 300 GLY A CA 1
ATOM 2429 C C . GLY A 1 300 ? -18.094 -8 -0.431 1 96.19 300 GLY A C 1
ATOM 2430 O O . GLY A 1 300 ? -19.297 -8.219 -0.323 1 96.19 300 GLY A O 1
ATOM 2431 N N . PHE A 1 301 ? -17.594 -6.793 -0.309 1 98 301 PHE A N 1
ATOM 2432 C CA . PHE A 1 301 ? -18.344 -5.656 0.222 1 98 301 PHE A CA 1
ATOM 2433 C C . PHE A 1 301 ? -19.406 -5.203 -0.762 1 98 301 PHE A C 1
ATOM 2435 O O . PHE A 1 301 ? -20.328 -4.457 -0.396 1 98 301 PHE A O 1
ATOM 2442 N N . ARG A 1 302 ? -19.312 -5.594 -1.994 1 97.81 302 ARG A N 1
ATOM 2443 C CA . ARG A 1 302 ? -20.375 -5.312 -2.961 1 97.81 302 ARG A CA 1
ATOM 2444 C C . ARG A 1 302 ? -21.734 -5.766 -2.434 1 97.81 302 ARG A C 1
ATOM 2446 O O . ARG A 1 302 ? -22.75 -5.109 -2.674 1 97.81 302 ARG A O 1
ATOM 2453 N N . LEU A 1 303 ? -21.766 -6.895 -1.759 1 98.19 303 LEU A N 1
ATOM 2454 C CA . LEU A 1 303 ? -23 -7.43 -1.198 1 98.19 303 LEU A CA 1
ATOM 2455 C C . LEU A 1 303 ? -23.562 -6.508 -0.116 1 98.19 303 LEU A C 1
ATOM 2457 O O . LEU A 1 303 ? -24.766 -6.324 -0.009 1 98.19 303 LEU A O 1
ATOM 2461 N N . VAL A 1 304 ? -22.672 -5.926 0.693 1 98.62 304 VAL A N 1
ATOM 2462 C CA . VAL A 1 304 ? -23.078 -4.973 1.719 1 98.62 304 VAL A CA 1
ATOM 2463 C C . VAL A 1 304 ? -23.641 -3.713 1.061 1 98.62 304 VAL A C 1
ATOM 2465 O O . VAL A 1 304 ? -24.688 -3.211 1.463 1 98.62 304 VAL A O 1
ATOM 2468 N N . PHE A 1 305 ? -22.953 -3.229 0.045 1 98.56 305 PHE A N 1
ATOM 2469 C CA . PHE A 1 305 ? -23.391 -2.045 -0.687 1 98.56 305 PHE A CA 1
ATOM 2470 C C . PHE A 1 305 ? -24.781 -2.244 -1.255 1 98.56 305 PHE A C 1
ATOM 2472 O O . PHE A 1 305 ? -25.641 -1.363 -1.136 1 98.56 305 PHE A O 1
ATOM 2479 N N . ASN A 1 306 ? -24.969 -3.379 -1.868 1 98.44 306 ASN A N 1
ATOM 2480 C CA . ASN A 1 306 ? -26.297 -3.693 -2.408 1 98.44 306 ASN A CA 1
ATOM 2481 C C . ASN A 1 306 ? -27.359 -3.668 -1.323 1 98.44 306 ASN A C 1
ATOM 2483 O O . ASN A 1 306 ? -28.469 -3.162 -1.544 1 98.44 306 ASN A O 1
ATOM 2487 N N . ALA A 1 307 ? -27.031 -4.25 -0.221 1 98.56 307 ALA A N 1
ATOM 2488 C CA . ALA A 1 307 ? -27.984 -4.266 0.895 1 98.56 307 ALA A CA 1
ATOM 2489 C C . ALA A 1 307 ? -28.297 -2.848 1.36 1 98.56 307 ALA A C 1
ATOM 2491 O O . ALA A 1 307 ? -29.453 -2.541 1.678 1 98.56 307 ALA A O 1
ATOM 2492 N N . LEU A 1 308 ? -27.297 -1.987 1.452 1 98.69 308 LEU A N 1
ATOM 2493 C CA . LEU A 1 308 ? -27.5 -0.599 1.852 1 98.69 308 LEU A CA 1
ATOM 2494 C C . LEU A 1 308 ? -28.438 0.113 0.879 1 98.69 308 LEU A C 1
ATOM 2496 O O . LEU A 1 308 ? -29.359 0.805 1.299 1 98.69 308 LEU A O 1
ATOM 2500 N N . VAL A 1 309 ? -28.172 -0.033 -0.379 1 98.44 309 VAL A N 1
ATOM 2501 C CA . VAL A 1 309 ? -28.969 0.608 -1.424 1 98.44 309 VAL A CA 1
ATOM 2502 C C . VAL A 1 309 ? -30.406 0.116 -1.354 1 98.44 309 VAL A C 1
ATOM 2504 O O . VAL A 1 309 ? -31.344 0.914 -1.425 1 98.44 309 VAL A O 1
ATOM 2507 N N . GLU A 1 310 ? -30.562 -1.18 -1.192 1 97.88 310 GLU A N 1
ATOM 2508 C CA . GLU A 1 310 ? -31.891 -1.787 -1.171 1 97.88 310 GLU A CA 1
ATOM 2509 C C . GLU A 1 310 ? -32.688 -1.344 0.057 1 97.88 310 GLU A C 1
ATOM 2511 O O . GLU A 1 310 ? -33.906 -1.226 0.004 1 97.88 310 GLU A O 1
ATOM 2516 N N . SER A 1 311 ? -32.031 -1.141 1.145 1 97.5 311 SER A N 1
ATOM 2517 C CA . SER A 1 311 ? -32.688 -0.789 2.396 1 97.5 311 SER A CA 1
ATOM 2518 C C . SER A 1 311 ? -33.344 0.585 2.309 1 97.5 311 SER A C 1
ATOM 2520 O O . SER A 1 311 ? -34.344 0.85 2.988 1 97.5 311 SER A O 1
ATOM 2522 N N . ARG A 1 312 ? -32.75 1.546 1.598 1 97 312 ARG A N 1
ATOM 2523 C CA . ARG A 1 312 ? -33.219 2.916 1.394 1 97 312 ARG A CA 1
ATOM 2524 C C . ARG A 1 312 ? -33.312 3.666 2.719 1 97 312 ARG A C 1
ATOM 2526 O O . ARG A 1 312 ? -34.031 4.66 2.826 1 97 312 ARG A O 1
ATOM 2533 N N . LYS A 1 313 ? -32.594 3.133 3.768 1 97.88 313 LYS A N 1
ATOM 2534 C CA . LYS A 1 313 ? -32.562 3.789 5.07 1 97.88 313 LYS A CA 1
ATOM 2535 C C . LYS A 1 313 ? -31.812 5.109 5 1 97.88 313 LYS A C 1
ATOM 2537 O O . LYS A 1 313 ? -30.891 5.266 4.184 1 97.88 313 LYS A O 1
ATOM 2542 N N . PRO A 1 314 ? -32.156 6.117 5.895 1 98.44 314 PRO A N 1
ATOM 2543 C CA . PRO A 1 314 ? -31.344 7.328 5.969 1 98.44 314 PRO A CA 1
ATOM 2544 C C . PRO A 1 314 ? -29.891 7.039 6.352 1 98.44 314 PRO A C 1
ATOM 2546 O O . PRO A 1 314 ? -29.641 6.215 7.23 1 98.44 314 PRO A O 1
ATOM 2549 N N . CYS A 1 315 ? -29.016 7.609 5.609 1 98.31 315 CYS A N 1
ATOM 2550 C CA . CYS A 1 315 ? -27.609 7.445 5.938 1 98.31 315 CYS A CA 1
ATOM 2551 C C . CYS A 1 315 ? -26.984 8.773 6.355 1 98.31 315 CYS A C 1
ATOM 2553 O O . CYS A 1 315 ? -27.406 9.828 5.879 1 98.31 315 CYS A O 1
ATOM 2555 N N . VAL A 1 316 ? -26.047 8.727 7.277 1 98.69 316 VAL A N 1
ATOM 2556 C CA . VAL A 1 316 ? -25.484 9.922 7.895 1 98.69 316 VAL A CA 1
ATOM 2557 C C . VAL A 1 316 ? -23.953 9.859 7.824 1 98.69 316 VAL A C 1
ATOM 2559 O O . VAL A 1 316 ? -23.359 8.836 8.164 1 98.69 316 VAL A O 1
ATOM 2562 N N . GLY A 1 317 ? -23.297 10.875 7.309 1 98.44 317 GLY A N 1
ATOM 2563 C CA . GLY A 1 317 ? -21.859 11.031 7.324 1 98.44 317 GLY A CA 1
ATOM 2564 C C . GLY A 1 317 ? -21.406 12.344 7.938 1 98.44 317 GLY A C 1
ATOM 2565 O O . GLY A 1 317 ? -22.219 13.172 8.32 1 98.44 317 GLY A O 1
ATOM 2566 N N . HIS A 1 318 ? -20.125 12.523 8.203 1 98.12 318 HIS A N 1
ATOM 2567 C CA . HIS A 1 318 ? -19.484 13.75 8.656 1 98.12 318 HIS A CA 1
ATOM 2568 C C . HIS A 1 318 ? -18.516 14.297 7.602 1 98.12 318 HIS A C 1
ATOM 2570 O O . HIS A 1 318 ? -17.484 13.688 7.332 1 98.12 318 HIS A O 1
ATOM 2576 N N . ASN A 1 319 ? -18.891 15.445 7.082 1 96.38 319 ASN A N 1
ATOM 2577 C CA . ASN A 1 319 ? -18.094 15.93 5.957 1 96.38 319 ASN A CA 1
ATOM 2578 C C . ASN A 1 319 ? -17.891 14.836 4.918 1 96.38 319 ASN A C 1
ATOM 2580 O O . ASN A 1 319 ? -16.75 14.531 4.551 1 96.38 319 ASN A O 1
ATOM 2584 N N . CYS A 1 320 ? -18.984 14.328 4.371 1 97.44 320 CYS A N 1
ATOM 2585 C CA . CYS A 1 320 ? -18.938 12.969 3.842 1 97.44 320 CYS A CA 1
ATOM 2586 C C . CYS A 1 320 ? -18.984 12.977 2.318 1 97.44 320 CYS A C 1
ATOM 2588 O O . CYS A 1 320 ? -19.219 11.945 1.695 1 97.44 320 CYS A O 1
ATOM 2590 N N . LEU A 1 321 ? -18.797 14.141 1.665 1 97.88 321 LEU A N 1
ATOM 2591 C CA . LEU A 1 321 ? -18.812 14.141 0.207 1 97.88 321 LEU A CA 1
ATOM 2592 C C . LEU A 1 321 ? -17.797 13.156 -0.352 1 97.88 321 LEU A C 1
ATOM 2594 O O . LEU A 1 321 ? -18.109 12.367 -1.245 1 97.88 321 LEU A O 1
ATOM 2598 N N . ALA A 1 322 ? -16.594 13.258 0.15 1 97.38 322 ALA A N 1
ATOM 2599 C CA . ALA A 1 322 ? -15.555 12.344 -0.321 1 97.38 322 ALA A CA 1
ATOM 2600 C C . ALA A 1 322 ? -15.961 10.891 -0.106 1 97.38 322 ALA A C 1
ATOM 2602 O O . ALA A 1 322 ? -15.773 10.055 -0.986 1 97.38 322 ALA A O 1
ATOM 2603 N N . ASP A 1 323 ? -16.5 10.594 1.047 1 98.25 323 ASP A N 1
ATOM 2604 C CA . ASP A 1 323 ? -16.969 9.242 1.35 1 98.25 323 ASP A CA 1
ATOM 2605 C C . ASP A 1 323 ? -17.969 8.75 0.305 1 98.25 323 ASP A C 1
ATOM 2607 O O . ASP A 1 323 ? -17.891 7.609 -0.15 1 98.25 323 ASP A O 1
ATOM 2611 N N . LEU A 1 324 ? -18.859 9.633 0.013 1 98.5 324 LEU A N 1
ATOM 2612 C CA . LEU A 1 324 ? -19.906 9.289 -0.955 1 98.5 324 LEU A CA 1
ATOM 2613 C C . LEU A 1 324 ? -19.297 9.031 -2.33 1 98.5 324 LEU A C 1
ATOM 2615 O O . LEU A 1 324 ? -19.672 8.07 -3.01 1 98.5 324 LEU A O 1
ATOM 2619 N N . LEU A 1 325 ? -18.438 9.883 -2.719 1 98.44 325 LEU A N 1
ATOM 2620 C CA . LEU A 1 325 ? -17.797 9.727 -4.02 1 98.44 325 LEU A CA 1
ATOM 2621 C C . LEU A 1 325 ? -17 8.43 -4.082 1 98.44 325 LEU A C 1
ATOM 2623 O O . LEU A 1 325 ? -17.078 7.703 -5.078 1 98.44 325 LEU A O 1
ATOM 2627 N N . PHE A 1 326 ? -16.234 8.086 -3.07 1 98.31 326 PHE A N 1
ATOM 2628 C CA . PHE A 1 326 ? -15.445 6.855 -3.035 1 98.31 326 PHE A CA 1
ATOM 2629 C C . PHE A 1 326 ? -16.359 5.629 -3.064 1 98.31 326 PHE A C 1
ATOM 2631 O O . PHE A 1 326 ? -16.047 4.641 -3.738 1 98.31 326 PHE A O 1
ATOM 2638 N N . LEU A 1 327 ? -17.406 5.723 -2.293 1 98.31 327 LEU A N 1
ATOM 2639 C CA . LEU A 1 327 ? -18.359 4.613 -2.242 1 98.31 327 LEU A CA 1
ATOM 2640 C C . LEU A 1 327 ? -18.906 4.309 -3.631 1 98.31 327 LEU A C 1
ATOM 2642 O O . LEU A 1 327 ? -18.938 3.15 -4.051 1 98.31 327 LEU A O 1
ATOM 2646 N N . LEU A 1 328 ? -19.312 5.332 -4.312 1 98.38 328 LEU A N 1
ATOM 2647 C CA . LEU A 1 328 ? -19.891 5.137 -5.637 1 98.38 328 LEU A CA 1
ATOM 2648 C C . LEU A 1 328 ? -18.828 4.703 -6.641 1 98.38 328 LEU A C 1
ATOM 2650 O O . LEU A 1 328 ? -19.047 3.777 -7.422 1 98.38 328 LEU A O 1
ATOM 2654 N N . ALA A 1 329 ? -17.719 5.367 -6.609 1 97.44 329 ALA A N 1
ATOM 2655 C CA . ALA A 1 329 ? -16.656 5.059 -7.559 1 97.44 329 ALA A CA 1
ATOM 2656 C C . ALA A 1 329 ? -16.203 3.609 -7.422 1 97.44 329 ALA A C 1
ATOM 2658 O O . ALA A 1 329 ? -15.859 2.963 -8.414 1 97.44 329 ALA A O 1
ATOM 2659 N N . SER A 1 330 ? -16.172 3.074 -6.234 1 96.75 330 SER A N 1
ATOM 2660 C CA . SER A 1 330 ? -15.617 1.755 -5.957 1 96.75 330 SER A CA 1
ATOM 2661 C C . SER A 1 330 ? -16.672 0.664 -6.105 1 96.75 330 SER A C 1
ATOM 2663 O O . SER A 1 330 ? -16.344 -0.487 -6.402 1 96.75 330 SER A O 1
ATOM 2665 N N . LEU A 1 331 ? -17.969 1.024 -5.859 1 97.81 331 LEU A N 1
ATOM 2666 C CA . LEU A 1 331 ? -18.938 -0.05 -5.684 1 97.81 331 LEU A CA 1
ATOM 2667 C C . LEU A 1 331 ? -20.062 0.07 -6.695 1 97.81 331 LEU A C 1
ATOM 2669 O O . LEU A 1 331 ? -20.797 -0.895 -6.934 1 97.81 331 LEU A O 1
ATOM 2673 N N . ASP A 1 332 ? -20.266 1.231 -7.207 1 97.81 332 ASP A N 1
ATOM 2674 C CA . ASP A 1 332 ? -21.312 1.434 -8.203 1 97.81 332 ASP A CA 1
ATOM 2675 C C . ASP A 1 332 ? -20.734 1.412 -9.617 1 97.81 332 ASP A C 1
ATOM 2677 O O . ASP A 1 332 ? -21.172 0.618 -10.453 1 97.81 332 ASP A O 1
ATOM 2681 N N . GLY A 1 333 ? -19.859 2.201 -9.867 1 96.44 333 GLY A N 1
ATOM 2682 C CA . GLY A 1 333 ? -19.203 2.328 -11.164 1 96.44 333 GLY A CA 1
ATOM 2683 C C . GLY A 1 333 ? -18.531 3.672 -11.359 1 96.44 333 GLY A C 1
ATOM 2684 O O . GLY A 1 333 ? -18.422 4.465 -10.43 1 96.44 333 GLY A O 1
ATOM 2685 N N . PRO A 1 334 ? -18.062 3.975 -12.609 1 96.56 334 PRO A N 1
ATOM 2686 C CA . PRO A 1 334 ? -17.422 5.262 -12.875 1 96.56 334 PRO A CA 1
ATOM 2687 C C . PRO A 1 334 ? -18.312 6.453 -12.523 1 96.56 334 PRO A C 1
ATOM 2689 O O . PRO A 1 334 ? -19.484 6.469 -12.883 1 96.56 334 PRO A O 1
ATOM 2692 N N . LEU A 1 335 ? -17.734 7.391 -11.812 1 98.19 335 LEU A N 1
ATOM 2693 C CA . LEU A 1 335 ? -18.5 8.578 -11.43 1 98.19 335 LEU A CA 1
ATOM 2694 C C . LEU A 1 335 ? -18.922 9.367 -12.656 1 98.19 335 LEU A C 1
ATOM 2696 O O . LEU A 1 335 ? -18.156 9.484 -13.625 1 98.19 335 LEU A O 1
ATOM 2700 N N . PRO A 1 336 ? -20.125 9.938 -12.594 1 97.88 336 PRO A N 1
ATOM 2701 C CA . PRO A 1 336 ? -20.594 10.742 -13.719 1 97.88 336 PRO A CA 1
ATOM 2702 C C . PRO A 1 336 ? -19.672 11.914 -14.039 1 97.88 336 PRO A C 1
ATOM 2704 O O . PRO A 1 336 ? -18.938 12.375 -13.164 1 97.88 336 PRO A O 1
ATOM 2707 N N . ASP A 1 337 ? -19.734 12.422 -15.242 1 96.62 337 ASP A N 1
ATOM 2708 C CA . ASP A 1 337 ? -18.797 13.438 -15.719 1 96.62 337 ASP A CA 1
ATOM 2709 C C . ASP A 1 337 ? -19.219 14.828 -15.25 1 96.62 337 ASP A C 1
ATOM 2711 O O . ASP A 1 337 ? -18.484 15.797 -15.422 1 96.62 337 ASP A O 1
ATOM 2715 N N . SER A 1 338 ? -20.484 14.93 -14.641 1 97.25 338 SER A N 1
ATOM 2716 C CA . SER A 1 338 ? -20.953 16.219 -14.156 1 97.25 338 SER A CA 1
ATOM 2717 C C . SER A 1 338 ? -21.609 16.094 -12.781 1 97.25 338 SER A C 1
ATOM 2719 O O . SER A 1 338 ? -22.094 15.031 -12.422 1 97.25 338 SER A O 1
ATOM 2721 N N . LEU A 1 339 ? -21.625 17.234 -12.078 1 97.56 339 LEU A N 1
ATOM 2722 C CA . LEU A 1 339 ? -22.156 17.266 -10.711 1 97.56 339 LEU A CA 1
ATOM 2723 C C . LEU A 1 339 ? -23.656 16.984 -10.703 1 97.56 339 LEU A C 1
ATOM 2725 O O . LEU A 1 339 ? -24.141 16.172 -9.906 1 97.56 339 LEU A O 1
ATOM 2729 N N . PRO A 1 340 ? -24.484 17.531 -11.602 1 97.81 340 PRO A N 1
ATOM 2730 C CA . PRO A 1 340 ? -25.922 17.234 -11.594 1 97.81 340 PRO A CA 1
ATOM 2731 C C . PRO A 1 340 ? -26.203 15.75 -11.836 1 97.81 340 PRO A C 1
ATOM 2733 O O . PRO A 1 340 ? -27.094 15.18 -11.195 1 97.81 340 PRO A O 1
ATOM 2736 N N . LYS A 1 341 ? -25.469 15.172 -12.734 1 97.81 341 LYS A N 1
ATOM 2737 C CA . LYS A 1 341 ? -25.641 13.75 -13 1 97.81 341 LYS A CA 1
ATOM 2738 C C . LYS A 1 341 ? -25.281 12.914 -11.773 1 97.81 341 LYS A C 1
ATOM 2740 O O . LYS A 1 341 ? -25.953 11.922 -11.477 1 97.81 341 LYS A O 1
ATOM 2745 N N . PHE A 1 342 ? -24.312 13.32 -11.164 1 97.88 342 PHE A N 1
ATOM 2746 C CA . PHE A 1 342 ? -23.938 12.641 -9.938 1 97.88 342 PHE A CA 1
ATOM 2747 C C . PHE A 1 342 ? -25.031 12.734 -8.891 1 97.88 342 PHE A C 1
ATOM 2749 O O . PHE A 1 342 ? -25.375 11.742 -8.25 1 97.88 342 PHE A O 1
ATOM 2756 N N . LYS A 1 343 ? -25.547 13.93 -8.695 1 98.06 343 LYS A N 1
ATOM 2757 C CA . LYS A 1 343 ? -26.609 14.141 -7.715 1 98.06 343 LYS A CA 1
ATOM 2758 C C . LYS A 1 343 ? -27.828 13.266 -8.016 1 98.06 343 LYS A C 1
ATOM 2760 O O . LYS A 1 343 ? -28.438 12.711 -7.102 1 98.06 343 LYS A O 1
ATOM 2765 N N . ARG A 1 344 ? -28.156 13.109 -9.227 1 97.69 344 ARG A N 1
ATOM 2766 C CA . ARG A 1 344 ? -29.281 12.25 -9.617 1 97.69 344 ARG A CA 1
ATOM 2767 C C . ARG A 1 344 ? -29 10.797 -9.25 1 97.69 344 ARG A C 1
ATOM 2769 O O . ARG A 1 344 ? -29.875 10.109 -8.727 1 97.69 344 ARG A O 1
ATOM 2776 N N . ARG A 1 345 ? -27.797 10.391 -9.586 1 97.75 345 ARG A N 1
ATOM 2777 C CA . ARG A 1 345 ? -27.438 9.016 -9.273 1 97.75 345 ARG A CA 1
ATOM 2778 C C . ARG A 1 345 ? -27.438 8.781 -7.766 1 97.75 345 ARG A C 1
ATOM 2780 O O . ARG A 1 345 ? -27.891 7.734 -7.293 1 97.75 345 ARG A O 1
ATOM 2787 N N . MET A 1 346 ? -26.953 9.727 -7.059 1 96.81 346 MET A N 1
ATOM 2788 C CA . MET A 1 346 ? -26.938 9.656 -5.602 1 96.81 346 MET A CA 1
ATOM 2789 C C . MET A 1 346 ? -28.359 9.516 -5.047 1 96.81 346 MET A C 1
ATOM 2791 O O . MET A 1 346 ? -28.609 8.703 -4.156 1 96.81 346 MET A O 1
ATOM 2795 N N . ASN A 1 347 ? -29.219 10.289 -5.551 1 96 347 ASN A N 1
ATOM 2796 C CA . ASN A 1 347 ? -30.609 10.273 -5.086 1 96 347 ASN A CA 1
ATOM 2797 C C . ASN A 1 347 ? -31.281 8.938 -5.383 1 96 347 ASN A C 1
ATOM 2799 O O . ASN A 1 347 ? -32.156 8.492 -4.629 1 96 347 ASN A O 1
ATOM 2803 N N . GLU A 1 348 ? -30.906 8.359 -6.441 1 97.12 348 GLU A N 1
ATOM 2804 C CA . GLU A 1 348 ? -31.438 7.051 -6.797 1 97.12 348 GLU A CA 1
ATOM 2805 C C . GLU A 1 348 ? -30.969 5.98 -5.812 1 97.12 348 GLU A C 1
ATOM 2807 O O . GLU A 1 348 ? -31.75 5.102 -5.426 1 97.12 348 GLU A O 1
ATOM 2812 N N . LEU A 1 349 ? -29.781 6.035 -5.414 1 98.12 349 LEU A N 1
ATOM 2813 C CA . LEU A 1 349 ? -29.172 4.996 -4.59 1 98.12 349 LEU A CA 1
ATOM 2814 C C . LEU A 1 349 ? -29.422 5.258 -3.111 1 98.12 349 LEU A C 1
ATOM 2816 O O . LEU A 1 349 ? -29.703 4.328 -2.354 1 98.12 349 LEU A O 1
ATOM 2820 N N . PHE A 1 350 ? -29.266 6.496 -2.729 1 98.19 350 PHE A N 1
ATOM 2821 C CA . PHE A 1 350 ? -29.406 6.906 -1.337 1 98.19 350 PHE A CA 1
ATOM 2822 C C . PHE A 1 350 ? -30.297 8.141 -1.218 1 98.19 350 PHE A C 1
ATOM 2824 O O . PHE A 1 350 ? -29.797 9.266 -1.112 1 98.19 350 PHE A O 1
ATOM 2831 N N . PRO A 1 351 ? -31.578 7.996 -1.062 1 97.19 351 PRO A N 1
ATOM 2832 C CA . PRO A 1 351 ? -32.531 9.094 -1.167 1 97.19 351 PRO A CA 1
ATOM 2833 C C . PRO A 1 351 ? -32.469 10.062 0.013 1 97.19 351 PRO A C 1
ATOM 2835 O O . PRO A 1 351 ? -32.844 11.227 -0.11 1 97.19 351 PRO A O 1
ATOM 2838 N N . ILE A 1 352 ? -31.969 9.625 1.195 1 98.25 352 ILE A N 1
ATOM 2839 C CA . ILE A 1 352 ? -31.906 10.484 2.373 1 98.25 352 ILE A CA 1
ATOM 2840 C C . ILE A 1 352 ? -30.5 10.469 2.959 1 98.25 352 ILE A C 1
ATOM 2842 O O . ILE A 1 352 ? -30.062 9.461 3.514 1 98.25 352 ILE A O 1
ATOM 2846 N N . VAL A 1 353 ? -29.844 11.609 2.891 1 98.56 353 VAL A N 1
ATOM 2847 C CA . VAL A 1 353 ? -28.484 11.734 3.371 1 98.56 353 VAL A CA 1
ATOM 2848 C C . VAL A 1 353 ? -28.375 12.906 4.344 1 98.56 353 VAL A C 1
ATOM 2850 O O . VAL A 1 353 ? -28.938 13.977 4.102 1 98.56 353 VAL A O 1
ATOM 2853 N N . PHE A 1 354 ? -27.719 12.695 5.461 1 98.69 354 PHE A N 1
ATOM 2854 C CA . PHE A 1 354 ? -27.406 13.75 6.418 1 98.69 354 PHE A CA 1
ATOM 2855 C C . PHE A 1 354 ? -25.891 13.953 6.523 1 98.69 354 PHE A C 1
ATOM 2857 O O . PHE A 1 354 ? -25.125 12.984 6.461 1 98.69 354 PHE A O 1
ATOM 2864 N N . ASP A 1 355 ? -25.469 15.133 6.668 1 98.62 355 ASP A N 1
ATOM 2865 C CA . ASP A 1 355 ? -24.078 15.484 6.965 1 98.62 355 ASP A CA 1
ATOM 2866 C C . ASP A 1 355 ? -23.984 16.281 8.258 1 98.62 355 ASP A C 1
ATOM 2868 O O . ASP A 1 355 ? -24.375 17.453 8.312 1 98.62 355 ASP A O 1
ATOM 2872 N N . THR A 1 356 ? -23.328 15.703 9.25 1 98.25 356 THR A N 1
ATOM 2873 C CA . THR A 1 356 ? -23.312 16.328 10.578 1 98.25 356 THR A CA 1
ATOM 2874 C C . THR A 1 356 ? -22.469 17.594 10.562 1 98.25 356 THR A C 1
ATOM 2876 O O . THR A 1 356 ? -22.734 18.531 11.328 1 98.25 356 THR A O 1
ATOM 2879 N N . LYS A 1 357 ? -21.453 17.625 9.711 1 97.31 357 LYS A N 1
ATOM 2880 C CA . LYS A 1 357 ? -20.672 18.859 9.602 1 97.31 357 LYS A CA 1
ATOM 2881 C C . LYS A 1 357 ? -21.531 20.016 9.078 1 97.31 357 LYS A C 1
ATOM 2883 O O . LYS A 1 357 ? -21.453 21.125 9.594 1 97.31 357 LYS A O 1
ATOM 2888 N N . TYR A 1 358 ? -22.297 19.766 8.086 1 97.06 358 TYR A N 1
ATOM 2889 C CA . TYR A 1 358 ? -23.203 20.766 7.559 1 97.06 358 TYR A CA 1
ATOM 2890 C C . TYR A 1 358 ? -24.188 21.234 8.625 1 97.06 358 TYR A C 1
ATOM 2892 O O . TYR A 1 358 ? -24.375 22.438 8.836 1 97.06 358 TYR A O 1
ATOM 2900 N N . ILE A 1 359 ? -24.781 20.312 9.32 1 97.31 359 ILE A N 1
ATOM 2901 C CA . ILE A 1 359 ? -25.797 20.609 10.32 1 97.31 359 ILE A CA 1
ATOM 2902 C C . ILE A 1 359 ? -25.203 21.438 11.445 1 97.31 359 ILE A C 1
ATOM 2904 O O . ILE A 1 359 ? -25.766 22.469 11.836 1 97.31 359 ILE A O 1
ATOM 2908 N N . ALA A 1 360 ? -24.047 21.047 11.898 1 95.81 360 ALA A N 1
ATOM 2909 C CA . ALA A 1 360 ? -23.391 21.719 13.008 1 95.81 360 ALA A CA 1
ATOM 2910 C C . ALA A 1 360 ? -22.984 23.141 12.625 1 95.81 360 ALA A C 1
ATOM 2912 O O . ALA A 1 360 ? -22.781 24 13.484 1 95.81 360 ALA A O 1
ATOM 2913 N N . SER A 1 361 ? -22.844 23.406 11.344 1 91.5 361 SER A N 1
ATOM 2914 C CA . SER A 1 361 ? -22.359 24.688 10.875 1 91.5 361 SER A CA 1
ATOM 2915 C C . SER A 1 361 ? -23.516 25.688 10.719 1 91.5 361 SER A C 1
ATOM 2917 O O . SER A 1 361 ? -23.281 26.875 10.484 1 91.5 361 SER A O 1
ATOM 2919 N N . ARG A 1 362 ? -24.75 25.203 10.859 1 90.88 362 ARG A N 1
ATOM 2920 C CA . ARG A 1 362 ? -25.891 26.078 10.68 1 90.88 362 ARG A CA 1
ATOM 2921 C C . ARG A 1 362 ? -26.047 27.031 11.859 1 90.88 362 ARG A C 1
ATOM 2923 O O . ARG A 1 362 ? -26.547 26.656 12.914 1 90.88 362 ARG A O 1
ATOM 2930 N N . GLN A 1 363 ? -25.812 28.266 11.688 1 85.94 363 GLN A N 1
ATOM 2931 C CA . GLN A 1 363 ? -25.75 29.25 12.766 1 85.94 363 GLN A CA 1
ATOM 2932 C C . GLN A 1 363 ? -27.141 29.594 13.273 1 85.94 363 GLN A C 1
ATOM 2934 O O . GLN A 1 363 ? -27.297 30.109 14.383 1 85.94 363 GLN A O 1
ATOM 2939 N N . GLN A 1 364 ? -28.156 29.359 12.445 1 84.56 364 GLN A N 1
ATOM 2940 C CA . GLN A 1 364 ? -29.531 29.562 12.883 1 84.56 364 GLN A CA 1
ATOM 2941 C C . GLN A 1 364 ? -29.859 28.688 14.086 1 84.56 364 GLN A C 1
ATOM 2943 O O . GLN A 1 364 ? -30.672 29.078 14.938 1 84.56 364 GLN A O 1
ATOM 2948 N N . PHE A 1 365 ? -29.156 27.562 14.156 1 90.94 365 PHE A N 1
ATOM 2949 C CA . PHE A 1 365 ? -29.453 26.609 15.219 1 90.94 365 PHE A CA 1
ATOM 2950 C C . PHE A 1 365 ? -28.312 26.547 16.219 1 90.94 365 PHE A C 1
ATOM 2952 O O . PHE A 1 365 ? -28.516 26.281 17.406 1 90.94 365 PHE A O 1
ATOM 2959 N N . PHE A 1 366 ? -27.172 26.75 15.688 1 92.62 366 PHE A N 1
ATOM 2960 C CA . PHE A 1 366 ? -25.984 26.625 16.531 1 92.62 366 PHE A CA 1
ATOM 2961 C C . PHE A 1 366 ? -25.109 27.875 16.406 1 92.62 366 PHE A C 1
ATOM 2963 O O . PHE A 1 366 ? -24.312 28 15.484 1 92.62 366 PHE A O 1
ATOM 2970 N N . PRO A 1 367 ? -25.188 28.734 17.375 1 86.12 367 PRO A N 1
ATOM 2971 C CA . PRO A 1 367 ? -24.359 29.938 17.344 1 86.12 367 PRO A CA 1
ATOM 2972 C C . PRO A 1 367 ? -22.875 29.609 17.281 1 86.12 367 PRO A C 1
ATOM 2974 O O . PRO A 1 367 ? -22.453 28.516 17.672 1 86.12 367 PRO A O 1
ATOM 2977 N N . LEU A 1 368 ? -22.047 30.5 16.797 1 79.19 368 LEU A N 1
ATOM 2978 C CA . LEU A 1 368 ? -20.641 30.297 16.5 1 79.19 368 LEU A CA 1
ATOM 2979 C C . LEU A 1 368 ? -19.875 29.828 17.734 1 79.19 368 LEU A C 1
ATOM 2981 O O . LEU A 1 368 ? -18.906 29.062 17.625 1 79.19 368 LEU A O 1
ATOM 2985 N N . GLU A 1 369 ? -20.266 30.219 18.891 1 80 369 GLU A N 1
ATOM 2986 C CA . GLU A 1 369 ? -19.547 29.906 20.109 1 80 369 GLU A CA 1
ATOM 2987 C C . GLU A 1 369 ? -20.047 28.609 20.734 1 80 369 GLU A C 1
ATOM 2989 O O . GLU A 1 369 ? -19.5 28.141 21.734 1 80 369 GLU A O 1
ATOM 2994 N N . ARG A 1 370 ? -20.984 28.047 20 1 87.31 370 ARG A N 1
ATOM 2995 C CA . ARG A 1 370 ? -21.609 26.859 20.609 1 87.31 370 ARG A CA 1
ATOM 2996 C C . ARG A 1 370 ? -20.609 25.703 20.703 1 87.31 370 ARG A C 1
ATOM 2998 O O . ARG A 1 370 ? -20.625 24.953 21.688 1 87.31 370 ARG A O 1
ATOM 3005 N N . PHE A 1 371 ? -19.844 25.594 19.594 1 89.56 371 PHE A N 1
ATOM 3006 C CA . PHE A 1 371 ? -18.891 24.484 19.531 1 89.56 371 PHE A CA 1
ATOM 3007 C C . PHE A 1 371 ? -17.469 24.984 19.562 1 89.56 371 PHE A C 1
ATOM 3009 O O . PHE A 1 371 ? -17.109 25.906 18.828 1 89.56 371 PHE A O 1
ATOM 3016 N N . GLY A 1 372 ? -16.625 24.344 20.391 1 78.88 372 GLY A N 1
ATOM 3017 C CA . GLY A 1 372 ? -15.227 24.719 20.5 1 78.88 372 GLY A CA 1
ATOM 3018 C C . GLY A 1 372 ? -14.398 24.203 19.328 1 78.88 372 GLY A C 1
ATOM 3019 O O . GLY A 1 372 ? -13.336 24.766 19.031 1 78.88 372 GLY A O 1
ATOM 3020 N N . ALA A 1 373 ? -14.797 23.094 18.844 1 83.75 373 ALA A N 1
ATOM 3021 C CA . ALA A 1 373 ? -14.117 22.469 17.719 1 83.75 373 ALA A CA 1
ATOM 3022 C C . ALA A 1 373 ? -15.117 21.969 16.688 1 83.75 373 ALA A C 1
ATOM 3024 O O . ALA A 1 373 ? -16.219 21.562 17.031 1 83.75 373 ALA A O 1
ATOM 3025 N N . ARG A 1 374 ? -14.703 21.969 15.438 1 85.19 374 ARG A N 1
ATOM 3026 C CA . ARG A 1 374 ? -15.672 21.656 14.398 1 85.19 374 ARG A CA 1
ATOM 3027 C C . ARG A 1 374 ? -15.328 20.328 13.719 1 85.19 374 ARG A C 1
ATOM 3029 O O . ARG A 1 374 ? -15.898 19.984 12.68 1 85.19 374 ARG A O 1
ATOM 3036 N N . TYR A 1 375 ? -14.328 19.672 14.25 1 89.38 375 TYR A N 1
ATOM 3037 C CA . TYR A 1 375 ? -14.055 18.328 13.766 1 89.38 375 TYR A CA 1
ATOM 3038 C C . TYR A 1 375 ? -14.883 17.297 14.523 1 89.38 375 TYR A C 1
ATOM 3040 O O . TYR A 1 375 ? -15.453 17.594 15.57 1 89.38 375 TYR A O 1
ATOM 3048 N N . LEU A 1 376 ? -14.992 16.172 14.016 1 93.62 376 LEU A N 1
ATOM 3049 C CA . LEU A 1 376 ? -15.938 15.164 14.477 1 93.62 376 LEU A CA 1
ATOM 3050 C C . LEU A 1 376 ? -15.766 14.906 15.969 1 93.62 376 LEU A C 1
ATOM 3052 O O . LEU A 1 376 ? -16.719 15.016 16.734 1 93.62 376 LEU A O 1
ATOM 3056 N N . SER A 1 377 ? -14.539 14.617 16.375 1 91 377 SER A N 1
ATOM 3057 C CA . SER A 1 377 ? -14.289 14.289 17.781 1 91 377 SER A CA 1
ATOM 3058 C C . SER A 1 377 ? -14.617 15.477 18.688 1 91 377 SER A C 1
ATOM 3060 O O . SER A 1 377 ? -15.086 15.297 19.812 1 91 377 SER A O 1
ATOM 3062 N N . GLY A 1 378 ? -14.328 16.703 18.219 1 90.56 378 GLY A N 1
ATOM 3063 C CA . GLY A 1 378 ? -14.648 17.891 18.984 1 90.56 378 GLY A CA 1
ATOM 3064 C C . GLY A 1 378 ? -16.141 18.109 19.156 1 90.56 378 GLY A C 1
ATOM 3065 O O . GLY A 1 378 ? -16.609 18.391 20.266 1 90.56 378 GLY A O 1
ATOM 3066 N N . LEU A 1 379 ? -16.875 17.922 18.109 1 92.75 379 LEU A N 1
ATOM 3067 C CA . LEU A 1 379 ? -18.312 18.062 18.156 1 92.75 379 LEU A CA 1
ATOM 3068 C C . LEU A 1 379 ? -18.938 17 19.062 1 92.75 379 LEU A C 1
ATOM 3070 O O . LEU A 1 379 ? -19.781 17.312 19.906 1 92.75 379 LEU A O 1
ATOM 3074 N N . PHE A 1 380 ? -18.5 15.797 18.859 1 93.12 380 PHE A N 1
ATOM 3075 C CA . PHE A 1 380 ? -19 14.68 19.641 1 93.12 380 PHE A CA 1
ATOM 3076 C C . PHE A 1 380 ? -18.703 14.891 21.125 1 93.12 380 PHE A C 1
ATOM 3078 O O . PHE A 1 380 ? -19.516 14.555 21.984 1 93.12 380 PHE A O 1
ATOM 3085 N N . GLY A 1 381 ? -17.562 15.43 21.422 1 91.25 381 GLY A N 1
ATOM 3086 C CA . GLY A 1 381 ? -17.109 15.633 22.797 1 91.25 381 GLY A CA 1
ATOM 3087 C C . GLY A 1 381 ? -18.047 16.531 23.594 1 91.25 381 GLY A C 1
ATOM 3088 O O . GLY A 1 381 ? -18.109 16.406 24.812 1 91.25 381 GLY A O 1
ATOM 3089 N N . GLU A 1 382 ? -18.797 17.344 22.953 1 91.88 382 GLU A N 1
ATOM 3090 C CA . GLU A 1 382 ? -19.734 18.25 23.609 1 91.88 382 GLU A CA 1
ATOM 3091 C C . GLU A 1 382 ? -20.938 17.484 24.156 1 91.88 382 GLU A C 1
ATOM 3093 O O . GLU A 1 382 ? -21.641 17.969 25.047 1 91.88 382 GLU A O 1
ATOM 3098 N N . TYR A 1 383 ? -21.188 16.297 23.641 1 92.38 383 TYR A N 1
ATOM 3099 C CA . TYR A 1 383 ? -22.406 15.555 23.984 1 92.38 383 TYR A CA 1
ATOM 3100 C C . TYR A 1 383 ? -22.047 14.227 24.656 1 92.38 383 TYR A C 1
ATOM 3102 O O . TYR A 1 383 ? -22.562 13.922 25.734 1 92.38 383 TYR A O 1
ATOM 3110 N N . GLY A 1 384 ? -21.203 13.469 23.891 1 90.69 384 GLY A N 1
ATOM 3111 C CA . GLY A 1 384 ? -20.859 12.133 24.344 1 90.69 384 GLY A CA 1
ATOM 3112 C C . GLY A 1 384 ? -21.938 11.102 24.031 1 90.69 384 GLY A C 1
ATOM 3113 O O . GLY A 1 384 ? -22.844 11.375 23.234 1 90.69 384 GLY A O 1
ATOM 3114 N N . PHE A 1 385 ? -21.812 9.938 24.672 1 91 385 PHE A N 1
ATOM 3115 C CA . PHE A 1 385 ? -22.734 8.836 24.406 1 91 385 PHE A CA 1
ATOM 3116 C C . PHE A 1 385 ? -23.984 8.961 25.281 1 91 385 PHE A C 1
ATOM 3118 O O . PHE A 1 385 ? -25 8.312 25 1 91 385 PHE A O 1
ATOM 3125 N N . ARG A 1 386 ? -23.828 9.703 26.344 1 91.25 386 ARG A N 1
ATOM 3126 C CA . ARG A 1 386 ? -24.922 9.914 27.281 1 91.25 386 ARG A CA 1
ATOM 3127 C C . ARG A 1 386 ? -25.156 11.398 27.516 1 91.25 386 ARG A C 1
ATOM 3129 O O . ARG A 1 386 ? -24.547 11.992 28.406 1 91.25 386 ARG A O 1
ATOM 3136 N N . SER A 1 387 ? -26.078 11.891 26.75 1 92.25 387 SER A N 1
ATOM 3137 C CA . SER A 1 387 ? -26.453 13.297 26.875 1 92.25 387 SER A CA 1
ATOM 3138 C C . SER A 1 387 ? -27.875 13.453 27.406 1 92.25 387 SER A C 1
ATOM 3140 O O . SER A 1 387 ? -28.547 12.461 27.672 1 92.25 387 SER A O 1
ATOM 3142 N N . ALA A 1 388 ? -28.25 14.711 27.609 1 90.62 388 ALA A N 1
ATOM 3143 C CA . ALA A 1 388 ? -29.625 14.992 28.016 1 90.62 388 ALA A CA 1
ATOM 3144 C C . ALA A 1 388 ? -30.625 14.664 26.906 1 90.62 388 ALA A C 1
ATOM 3146 O O . ALA A 1 388 ? -31.797 14.414 27.172 1 90.62 388 ALA A O 1
ATOM 3147 N N . ASN A 1 389 ? -30.141 14.516 25.719 1 90 389 ASN A N 1
ATOM 3148 C CA . ASN A 1 389 ? -31 14.32 24.547 1 90 389 ASN A CA 1
ATOM 3149 C C . ASN A 1 389 ? -31.047 12.859 24.125 1 90 389 ASN A C 1
ATOM 3151 O O . ASN A 1 389 ? -32.094 12.367 23.688 1 90 389 ASN A O 1
ATOM 3155 N N . ALA A 1 390 ? -29.906 12.203 24.25 1 91.94 390 ALA A N 1
ATOM 3156 C CA . ALA A 1 390 ? -29.812 10.852 23.703 1 91.94 390 ALA A CA 1
ATOM 3157 C C . ALA A 1 390 ? -28.844 10 24.516 1 91.94 390 ALA A C 1
ATOM 3159 O O . ALA A 1 390 ? -27.797 10.477 24.953 1 91.94 390 ALA A O 1
ATOM 3160 N N . HIS A 1 391 ? -29.266 8.789 24.734 1 94.06 391 HIS A N 1
ATOM 3161 C CA . HIS A 1 391 ? -28.422 7.762 25.328 1 94.06 391 HIS A CA 1
ATOM 3162 C C . HIS A 1 391 ? -28.156 6.637 24.344 1 94.06 391 HIS A C 1
ATOM 3164 O O . HIS A 1 391 ? -29.078 5.945 23.906 1 94.06 391 HIS A O 1
ATOM 3170 N N . VAL A 1 392 ? -26.875 6.457 24 1 94.44 392 VAL A N 1
ATOM 3171 C CA . VAL A 1 392 ? -26.5 5.426 23.047 1 94.44 392 VAL A CA 1
ATOM 3172 C C . VAL A 1 392 ? -25.719 4.324 23.75 1 94.44 392 VAL A C 1
ATOM 3174 O O . VAL A 1 392 ? -24.734 4.594 24.453 1 94.44 392 VAL A O 1
ATOM 3177 N N . THR A 1 393 ? -26.125 3.09 23.562 1 93.44 393 THR A N 1
ATOM 3178 C CA . THR A 1 393 ? -25.469 1.943 24.172 1 93.44 393 THR A CA 1
ATOM 3179 C C . THR A 1 393 ? -25.016 0.947 23.109 1 93.44 393 THR A C 1
ATOM 3181 O O . THR A 1 393 ? -25.547 0.939 22 1 93.44 393 THR A O 1
ATOM 3184 N N . LEU A 1 394 ? -24.047 0.198 23.453 1 93.81 394 LEU A N 1
ATOM 3185 C CA . LEU A 1 394 ? -23.516 -0.854 22.594 1 93.81 394 LEU A CA 1
ATOM 3186 C C . LEU A 1 394 ? -23.859 -2.234 23.141 1 93.81 394 LEU A C 1
ATOM 3188 O O . LEU A 1 394 ? -23.594 -2.527 24.312 1 93.81 394 LEU A O 1
ATOM 3192 N N . PRO A 1 395 ? -24.438 -3.051 22.359 1 92.19 395 PRO A N 1
ATOM 3193 C CA . PRO A 1 395 ? -24.781 -4.387 22.844 1 92.19 395 PRO A CA 1
ATOM 3194 C C . PRO A 1 395 ? -23.578 -5.32 22.922 1 92.19 395 PRO A C 1
ATOM 3196 O O . PRO A 1 395 ? -22.469 -4.945 22.516 1 92.19 395 PRO A O 1
ATOM 3199 N N . LEU A 1 396 ? -23.891 -6.543 23.359 1 87.38 396 LEU A N 1
ATOM 3200 C CA . LEU A 1 396 ? -22.859 -7.559 23.469 1 87.38 396 LEU A CA 1
ATOM 3201 C C . LEU A 1 396 ? -22.25 -7.855 22.094 1 87.38 396 LEU A C 1
ATOM 3203 O O . LEU A 1 396 ? -22.969 -7.984 21.109 1 87.38 396 LEU A O 1
ATOM 3207 N N . GLY A 1 397 ? -20.953 -7.871 21.953 1 85.94 397 GLY A N 1
ATOM 3208 C CA . GLY A 1 397 ? -20.266 -8.117 20.703 1 85.94 397 GLY A CA 1
ATOM 3209 C C . GLY A 1 397 ? -19.703 -6.863 20.078 1 85.94 397 GLY A C 1
ATOM 3210 O O . GLY A 1 397 ? -18.844 -6.941 19.188 1 85.94 397 GLY A O 1
ATOM 3211 N N . PHE A 1 398 ? -20.188 -5.773 20.594 1 88.75 398 PHE A N 1
ATOM 3212 C CA . PHE A 1 398 ? -19.734 -4.5 20.047 1 88.75 398 PHE A CA 1
ATOM 3213 C C . PHE A 1 398 ? -19.094 -3.643 21.125 1 88.75 398 PHE A C 1
ATOM 3215 O O . PHE A 1 398 ? -18.969 -2.426 20.969 1 88.75 398 PHE A O 1
ATOM 3222 N N . GLU A 1 399 ? -18.594 -4.188 22.156 1 81.06 399 GLU A N 1
ATOM 3223 C CA . GLU A 1 399 ? -18.141 -3.469 23.359 1 81.06 399 GLU A CA 1
ATOM 3224 C C . GLU A 1 399 ? -16.75 -2.875 23.141 1 81.06 399 GLU A C 1
ATOM 3226 O O . GLU A 1 399 ? -16.266 -2.107 23.984 1 81.06 399 GLU A O 1
ATOM 3231 N N . SER A 1 400 ? -16.141 -3.256 22.047 1 79.44 400 SER A N 1
ATOM 3232 C CA . SER A 1 400 ? -14.773 -2.812 21.828 1 79.44 400 SER A CA 1
ATOM 3233 C C . SER A 1 400 ? -14.688 -1.292 21.75 1 79.44 400 SER A C 1
ATOM 3235 O O . SER A 1 400 ? -13.633 -0.707 22 1 79.44 400 SER A O 1
ATOM 3237 N N . TYR A 1 401 ? -15.805 -0.635 21.469 1 79.44 401 TYR A N 1
ATOM 3238 C CA . TYR A 1 401 ? -15.812 0.813 21.297 1 79.44 401 TYR A CA 1
ATOM 3239 C C . TYR A 1 401 ? -16.359 1.509 22.531 1 79.44 401 TYR A C 1
ATOM 3241 O O . TYR A 1 401 ? -16.469 2.736 22.562 1 79.44 401 TYR A O 1
ATOM 3249 N N . ASP A 1 402 ? -16.656 0.695 23.516 1 71.38 402 ASP A N 1
ATOM 3250 C CA . ASP A 1 402 ? -17.25 1.261 24.719 1 71.38 402 ASP A CA 1
ATOM 3251 C C . ASP A 1 402 ? -16.188 1.985 25.562 1 71.38 402 ASP A C 1
ATOM 3253 O O . ASP A 1 402 ? -15.18 1.393 25.938 1 71.38 402 ASP A O 1
ATOM 3257 N N . PRO A 1 403 ? -16.359 3.271 25.609 1 61.69 403 PRO A N 1
ATOM 3258 C CA . PRO A 1 403 ? -15.359 4.004 26.406 1 61.69 403 PRO A CA 1
ATO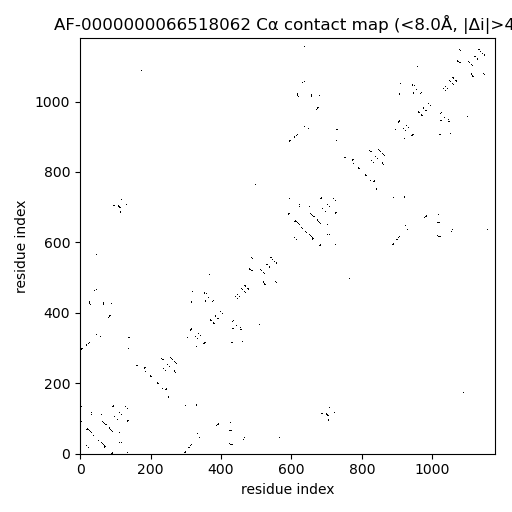M 3259 C C . PRO A 1 403 ? -15.109 3.361 27.766 1 61.69 403 PRO A C 1
ATOM 3261 O O . PRO A 1 403 ? -13.992 3.412 28.281 1 61.69 403 PRO A O 1
ATOM 3264 N N . LEU A 1 404 ? -16.156 2.846 28.469 1 52.84 404 LEU A N 1
ATOM 3265 C CA . LEU A 1 404 ? -16 2.201 29.766 1 52.84 404 LEU A CA 1
ATOM 3266 C C . LEU A 1 404 ? -15.156 0.94 29.641 1 52.84 404 LEU A C 1
ATOM 3268 O O . LEU A 1 404 ? -14.461 0.562 30.594 1 52.84 404 LEU A O 1
ATOM 3272 N N . ALA A 1 405 ? -15.305 0.211 28.594 1 50.19 405 ALA A N 1
ATOM 3273 C CA . ALA A 1 405 ? -14.508 -0.989 28.359 1 50.19 405 ALA A CA 1
ATOM 3274 C C . ALA A 1 405 ? -13.078 -0.626 27.969 1 50.19 405 ALA A C 1
ATOM 3276 O O . ALA A 1 405 ? -12.133 -1.342 28.312 1 50.19 405 ALA A O 1
ATOM 3277 N N . VAL A 1 406 ? -12.867 0.339 27.172 1 50.31 406 VAL A N 1
ATOM 3278 C CA . VAL A 1 406 ? -11.547 0.75 26.688 1 50.31 406 VAL A CA 1
ATOM 3279 C C . VAL A 1 406 ? -10.758 1.375 27.828 1 50.31 406 VAL A C 1
ATOM 3281 O O . VAL A 1 406 ? -9.523 1.319 27.844 1 50.31 406 VAL A O 1
ATOM 3284 N N . GLY A 1 407 ? -11.32 1.918 28.828 1 42.12 407 GLY A N 1
ATOM 3285 C CA . GLY A 1 407 ? -10.617 2.545 29.938 1 42.12 407 GLY A CA 1
ATOM 3286 C C . GLY A 1 407 ? -9.906 1.547 30.828 1 42.12 407 GLY A C 1
ATOM 3287 O O . GLY A 1 407 ? -9.172 1.936 31.734 1 42.12 407 GLY A O 1
ATOM 3288 N N . GLY A 1 408 ? -10.352 0.235 31.031 1 37.38 408 GLY A N 1
ATOM 3289 C CA . GLY A 1 408 ? -9.617 -0.579 31.984 1 37.38 408 GLY A CA 1
ATOM 3290 C C . GLY A 1 408 ? -8.203 -0.893 31.531 1 37.38 408 GLY A C 1
ATOM 3291 O O . GLY A 1 408 ? -7.445 -1.551 32.25 1 37.38 408 GLY A O 1
ATOM 3292 N N . GLY A 1 409 ? -7.957 -1.255 30.328 1 35.16 409 GLY A N 1
ATOM 3293 C CA . GLY A 1 409 ? -6.562 -1.61 30.109 1 35.16 409 GLY A CA 1
ATOM 3294 C C . GLY A 1 409 ? -5.609 -0.455 30.359 1 35.16 409 GLY A C 1
ATOM 3295 O O . GLY A 1 409 ? -6.016 0.708 30.312 1 35.16 409 GLY A O 1
ATOM 3296 N N . GLU A 1 410 ? -4.465 -0.684 31.125 1 32.88 410 GLU A N 1
ATOM 3297 C CA . GLU A 1 410 ? -3.326 0.183 31.422 1 32.88 410 GLU A CA 1
ATOM 3298 C C . GLU A 1 410 ? -2.986 1.069 30.219 1 32.88 410 GLU A C 1
ATOM 3300 O O . GLU A 1 410 ? -2.66 0.568 29.141 1 32.88 410 GLU A O 1
ATOM 3305 N N . ARG A 1 411 ? -3.654 2.186 30.094 1 34.78 411 ARG A N 1
ATOM 3306 C CA . ARG A 1 411 ? -3.221 3.309 29.266 1 34.78 411 ARG A CA 1
ATOM 3307 C C . ARG A 1 411 ? -1.729 3.572 29.438 1 34.78 411 ARG A C 1
ATOM 3309 O O . ARG A 1 411 ? -1.278 3.92 30.531 1 34.78 411 ARG A O 1
ATOM 3316 N N . HIS A 1 412 ? -0.866 2.803 28.953 1 30.39 412 HIS A N 1
ATOM 3317 C CA . HIS A 1 412 ? 0.413 3.498 28.859 1 30.39 412 HIS A CA 1
ATOM 3318 C C . HIS A 1 412 ? 0.227 4.93 28.375 1 30.39 412 HIS A C 1
ATOM 3320 O O . HIS A 1 412 ? -0.47 5.168 27.391 1 30.39 412 HIS A O 1
ATOM 3326 N N . HIS A 1 413 ? 0.199 5.934 29.203 1 28.69 413 HIS A N 1
ATOM 3327 C CA . HIS A 1 413 ? 0.255 7.391 29.156 1 28.69 413 HIS A CA 1
ATOM 3328 C C . HIS A 1 413 ? 1.129 7.875 28.016 1 28.69 413 HIS A C 1
ATOM 3330 O O . HIS A 1 413 ? 1.993 8.734 28.203 1 28.69 413 HIS A O 1
ATOM 3336 N N . SER A 1 414 ? 1.522 7.25 27 1 30.73 414 SER A N 1
ATOM 3337 C CA . SER A 1 414 ? 2.271 8.281 26.281 1 30.73 414 SER A CA 1
ATOM 3338 C C . SER A 1 414 ? 1.486 9.586 26.219 1 30.73 414 SER A C 1
ATOM 3340 O O . SER A 1 414 ? 0.257 9.586 26.297 1 30.73 414 SER A O 1
ATOM 3342 N N . SER A 1 415 ? 1.99 10.805 26.484 1 33.19 415 SER A N 1
ATOM 3343 C CA . SER A 1 415 ? 1.476 12.148 26.703 1 33.19 415 SER A CA 1
ATOM 3344 C C . SER A 1 415 ? 0.168 12.375 25.953 1 33.19 415 SER A C 1
ATOM 3346 O O . SER A 1 415 ? -0.813 12.844 26.531 1 33.19 415 SER A O 1
ATOM 3348 N N . GLY A 1 416 ? 0.185 12.805 24.75 1 34.81 416 GLY A N 1
ATOM 3349 C CA . GLY A 1 416 ? -0.988 13.359 24.094 1 34.81 416 GLY A CA 1
ATOM 3350 C C . GLY A 1 416 ? -2.092 12.336 23.891 1 34.81 416 GLY A C 1
ATOM 3351 O O . GLY A 1 416 ? -2.828 12.406 22.906 1 34.81 416 GLY A O 1
ATOM 3352 N N . VAL A 1 417 ? -2.031 11.164 24.484 1 37.19 417 VAL A N 1
ATOM 3353 C CA . VAL A 1 417 ? -2.93 10.062 24.141 1 37.19 417 VAL A CA 1
ATOM 3354 C C . VAL A 1 417 ? -4.371 10.461 24.469 1 37.19 417 VAL A C 1
ATOM 3356 O O . VAL A 1 417 ? -4.703 10.734 25.625 1 37.19 417 VAL A O 1
ATOM 3359 N N . ASN A 1 418 ? -5.121 11.055 23.609 1 38.88 418 ASN A N 1
ATOM 3360 C CA . ASN A 1 418 ? -6.57 11.219 23.641 1 38.88 418 ASN A CA 1
ATOM 3361 C C . ASN A 1 418 ? -7.254 10.055 24.359 1 38.88 418 ASN A C 1
ATOM 3363 O O . ASN A 1 418 ? -7.051 8.898 24 1 38.88 418 ASN A O 1
ATOM 3367 N N . ALA A 1 419 ? -7.484 9.945 25.625 1 44.75 419 ALA A N 1
ATOM 3368 C CA . ALA A 1 419 ? -8.43 9.141 26.391 1 44.75 419 ALA A CA 1
ATOM 3369 C C . ALA A 1 419 ? -9.508 8.555 25.484 1 44.75 419 ALA A C 1
ATOM 3371 O O . ALA A 1 419 ? -10.367 7.793 25.938 1 44.75 419 ALA A O 1
ATOM 3372 N N . GLY A 1 420 ? -9.648 9.008 24.188 1 57.53 420 GLY A N 1
ATOM 3373 C CA . GLY A 1 420 ? -10.797 8.672 23.375 1 57.53 420 GLY A CA 1
ATOM 3374 C C . GLY A 1 420 ? -10.594 7.418 22.547 1 57.53 420 GLY A C 1
ATOM 3375 O O . GLY A 1 420 ? -9.531 6.801 22.594 1 57.53 420 GLY A O 1
ATOM 3376 N N . GLY A 1 421 ? -11.672 6.66 22.047 1 67.12 421 GLY A N 1
ATOM 3377 C CA . GLY A 1 421 ? -11.852 5.559 21.125 1 67.12 421 GLY A CA 1
ATOM 3378 C C . GLY A 1 421 ? -10.906 5.621 19.938 1 67.12 421 GLY A C 1
ATOM 3379 O O . GLY A 1 421 ? -10.094 6.543 19.828 1 67.12 421 GLY A O 1
ATOM 3380 N N . PRO A 1 422 ? -10.727 4.594 19.172 1 80.31 422 PRO A N 1
ATOM 3381 C CA . PRO A 1 422 ? -9.859 4.523 17.984 1 80.31 422 PRO A CA 1
ATOM 3382 C C . PRO A 1 422 ? -10.281 5.5 16.891 1 80.31 422 PRO A C 1
ATOM 3384 O O . PRO A 1 422 ? -10.781 5.078 15.852 1 80.31 422 PRO A O 1
ATOM 3387 N N . THR A 1 423 ? -9.875 6.766 17.141 1 82.44 423 THR A N 1
ATOM 3388 C CA . THR A 1 423 ? -10.203 7.781 16.141 1 82.44 423 THR A CA 1
ATOM 3389 C C . THR A 1 423 ? -9.531 7.465 14.812 1 82.44 423 THR A C 1
ATOM 3391 O O . THR A 1 423 ? -8.43 6.918 14.781 1 82.44 423 THR A O 1
ATOM 3394 N N . HIS A 1 424 ? -10.234 7.652 13.789 1 84.94 424 HIS A N 1
ATOM 3395 C CA . HIS A 1 424 ? -9.812 7.434 12.414 1 84.94 424 HIS A CA 1
ATOM 3396 C C . HIS A 1 424 ? -9.875 5.953 12.047 1 84.94 424 HIS A C 1
ATOM 3398 O O . HIS A 1 424 ? -9.219 5.516 11.094 1 84.94 424 HIS A O 1
ATOM 3404 N N . GLU A 1 425 ? -10.5 5.223 12.898 1 91.94 425 GLU A N 1
ATOM 3405 C CA . GLU A 1 425 ? -11.078 3.959 12.469 1 91.94 425 GLU A CA 1
ATOM 3406 C C . GLU A 1 425 ? -12.508 4.148 11.969 1 91.94 425 GLU A C 1
ATOM 3408 O O . GLU A 1 425 ? -13.336 4.766 12.648 1 91.94 425 GLU A O 1
ATOM 3413 N N . ALA A 1 426 ? -12.789 3.656 10.852 1 96.69 426 ALA A N 1
ATOM 3414 C CA . ALA A 1 426 ? -14.023 4.008 10.156 1 96.69 426 ALA A CA 1
ATOM 3415 C C . ALA A 1 426 ? -15.25 3.582 10.969 1 96.69 426 ALA A C 1
ATOM 3417 O O . ALA A 1 426 ? -16.25 4.312 11.031 1 96.69 426 ALA A O 1
ATOM 3418 N N . GLY A 1 427 ? -15.234 2.402 11.609 1 96.62 427 GLY A N 1
ATOM 3419 C CA . GLY A 1 427 ? -16.359 1.953 12.422 1 96.62 427 GLY A CA 1
ATOM 3420 C C . GLY A 1 427 ? -16.625 2.846 13.617 1 96.62 427 GLY A C 1
ATOM 3421 O O . GLY A 1 427 ? -17.781 3.162 13.914 1 96.62 427 GLY A O 1
ATOM 3422 N N . TYR A 1 428 ? -15.633 3.256 14.289 1 95.31 428 TYR A N 1
ATOM 3423 C CA . TYR A 1 428 ? -15.75 4.137 15.445 1 95.31 428 TYR A CA 1
ATOM 3424 C C . TYR A 1 428 ? -16.234 5.52 15.031 1 95.31 428 TYR A C 1
ATOM 3426 O O . TYR A 1 428 ? -17.109 6.102 15.68 1 95.31 428 TYR A O 1
ATOM 3434 N N . ASP A 1 429 ? -15.641 6.016 13.969 1 96.56 429 ASP A N 1
ATOM 3435 C CA . ASP A 1 429 ? -16.047 7.336 13.492 1 96.56 429 ASP A CA 1
ATOM 3436 C C . ASP A 1 429 ? -17.5 7.332 13.047 1 96.56 429 ASP A C 1
ATOM 3438 O O . ASP A 1 429 ? -18.203 8.336 13.195 1 96.56 429 ASP A O 1
ATOM 3442 N N . ALA A 1 430 ? -17.938 6.203 12.477 1 98.12 430 ALA A N 1
ATOM 3443 C CA . ALA A 1 430 ? -19.359 6.066 12.133 1 98.12 430 ALA A CA 1
ATOM 3444 C C . ALA A 1 430 ? -20.219 6.117 13.383 1 98.12 430 ALA A C 1
ATOM 3446 O O . ALA A 1 430 ? -21.297 6.742 13.383 1 98.12 430 ALA A O 1
ATOM 3447 N N . LEU A 1 431 ? -19.766 5.449 14.445 1 97.31 431 LEU A N 1
ATOM 3448 C CA . LEU A 1 431 ? -20.484 5.473 15.719 1 97.31 431 LEU A CA 1
ATOM 3449 C C . LEU A 1 431 ? -20.594 6.895 16.25 1 97.31 431 LEU A C 1
ATOM 3451 O O . LEU A 1 431 ? -21.672 7.332 16.641 1 97.31 431 LEU A O 1
ATOM 3455 N N . LEU A 1 432 ? -19.484 7.633 16.25 1 97.12 432 LEU A N 1
ATOM 3456 C CA . LEU A 1 432 ? -19.5 9.023 16.703 1 97.12 432 LEU A CA 1
ATOM 3457 C C . LEU A 1 432 ? -20.438 9.867 15.852 1 97.12 432 LEU A C 1
ATOM 3459 O O . LEU A 1 432 ? -21.188 10.688 16.391 1 97.12 432 LEU A O 1
ATOM 3463 N N . THR A 1 433 ? -20.375 9.641 14.57 1 98.25 433 THR A N 1
ATOM 3464 C CA . THR A 1 433 ? -21.141 10.422 13.609 1 98.25 433 THR A CA 1
ATOM 3465 C C . THR A 1 433 ? -22.641 10.25 13.852 1 98.25 433 THR A C 1
ATOM 3467 O O . THR A 1 433 ? -23.375 11.234 13.891 1 98.25 433 THR A O 1
ATOM 3470 N N . GLY A 1 434 ? -23.078 9.023 13.984 1 98.31 434 GLY A N 1
ATOM 3471 C CA . GLY A 1 434 ? -24.484 8.781 14.242 1 98.31 434 GLY A CA 1
ATOM 3472 C C . GLY A 1 434 ? -24.953 9.352 15.57 1 98.31 434 GLY A C 1
ATOM 3473 O O . GLY A 1 434 ? -26.047 9.93 15.648 1 98.31 434 GLY A O 1
ATOM 3474 N N . THR A 1 435 ? -24.188 9.211 16.578 1 97.06 435 THR A N 1
ATOM 3475 C CA . THR A 1 435 ? -24.5 9.75 17.891 1 97.06 435 THR A CA 1
ATOM 3476 C C . THR A 1 435 ? -24.594 11.273 17.844 1 97.06 435 THR A C 1
ATOM 3478 O O . THR A 1 435 ? -25.484 11.867 18.453 1 97.06 435 THR A O 1
ATOM 3481 N N . LEU A 1 436 ? -23.672 11.82 17.141 1 97.69 436 LEU A N 1
ATOM 3482 C CA . LEU A 1 436 ? -23.656 13.273 16.984 1 97.69 436 LEU A CA 1
ATOM 3483 C C . LEU A 1 436 ? -24.922 13.758 16.297 1 97.69 436 LEU A C 1
ATOM 3485 O O . LEU A 1 436 ? -25.516 14.766 16.703 1 97.69 436 LEU A O 1
ATOM 3489 N N . LEU A 1 437 ? -25.312 13.07 15.266 1 98.25 437 LEU A N 1
ATOM 3490 C CA . LEU A 1 437 ? -26.531 13.453 14.547 1 98.25 437 LEU A CA 1
ATOM 3491 C C . LEU A 1 437 ? -27.719 13.508 15.492 1 98.25 437 LEU A C 1
ATOM 3493 O O . LEU A 1 437 ? -28.5 14.461 15.453 1 98.25 437 LEU A O 1
ATOM 3497 N N . LEU A 1 438 ? -27.891 12.484 16.328 1 97 438 LEU A N 1
ATOM 3498 C CA . LEU A 1 438 ? -29.016 12.398 17.25 1 97 438 LEU A CA 1
ATOM 3499 C C . LEU A 1 438 ? -29.047 13.609 18.172 1 97 438 LEU A C 1
ATOM 3501 O O . LEU A 1 438 ? -30.109 14.195 18.391 1 97 438 LEU A O 1
ATOM 3505 N N . ASN A 1 439 ? -27.938 13.984 18.656 1 96.94 439 ASN A N 1
ATOM 3506 C CA . ASN A 1 439 ? -27.844 15.117 19.562 1 96.94 439 ASN A CA 1
ATOM 3507 C C . ASN A 1 439 ? -28.109 16.438 18.859 1 96.94 439 ASN A C 1
ATOM 3509 O O . ASN A 1 439 ? -28.781 17.328 19.391 1 96.94 439 ASN A O 1
ATOM 3513 N N . LEU A 1 440 ? -27.562 16.609 17.672 1 97.5 440 LEU A N 1
ATOM 3514 C CA . LEU A 1 440 ? -27.766 17.828 16.906 1 97.5 440 LEU A CA 1
ATOM 3515 C C . LEU A 1 440 ? -29.234 18.047 16.609 1 97.5 440 LEU A C 1
ATOM 3517 O O . LEU A 1 440 ? -29.781 19.125 16.828 1 97.5 440 LEU A O 1
ATOM 3521 N N . LEU A 1 441 ? -29.859 17.016 16.094 1 96.75 441 LEU A N 1
ATOM 3522 C CA . LEU A 1 441 ? -31.266 17.109 15.75 1 96.75 441 LEU A CA 1
ATOM 3523 C C . LEU A 1 441 ? -32.125 17.406 16.984 1 96.75 441 LEU A C 1
ATOM 3525 O O . LEU A 1 441 ? -33.031 18.219 16.922 1 96.75 441 LEU A O 1
ATOM 3529 N N . ALA A 1 442 ? -31.781 16.781 18.078 1 95.06 442 ALA A N 1
ATOM 3530 C CA . ALA A 1 442 ? -32.5 17.031 19.312 1 95.06 442 ALA A CA 1
ATOM 3531 C C . ALA A 1 442 ? -32.344 18.484 19.75 1 95.06 442 ALA A C 1
ATOM 3533 O O . ALA A 1 442 ? -33.312 19.109 20.188 1 95.06 442 ALA A O 1
ATOM 3534 N N . GLU A 1 443 ? -31.203 18.984 19.641 1 94.25 443 GLU A N 1
ATOM 3535 C CA . GLU A 1 443 ? -30.906 20.344 20.094 1 94.25 443 GLU A CA 1
ATOM 3536 C C . GLU A 1 443 ? -31.547 21.375 19.172 1 94.25 443 GLU A C 1
ATOM 3538 O O . GLU A 1 443 ? -31.797 22.5 19.578 1 94.25 443 GLU A O 1
ATOM 3543 N N . MET A 1 444 ? -31.719 21.047 17.922 1 94.56 444 MET A N 1
ATOM 3544 C CA . MET A 1 444 ? -32.344 21.953 16.953 1 94.56 444 MET A CA 1
ATOM 3545 C C . MET A 1 444 ? -33.812 22.188 17.312 1 94.56 444 MET A C 1
ATOM 3547 O O . MET A 1 444 ? -34.406 23.156 16.875 1 94.56 444 MET A O 1
ATOM 3551 N N . GLY A 1 445 ? -34.469 21.328 18.078 1 90.19 445 GLY A N 1
ATOM 3552 C CA . GLY A 1 445 ? -35.844 21.516 18.438 1 90.19 445 GLY A CA 1
ATOM 3553 C C . GLY A 1 445 ? -36.562 20.219 18.797 1 90.19 445 GLY A C 1
ATOM 3554 O O . GLY A 1 445 ? -37.75 20.062 18.531 1 90.19 445 GLY A O 1
ATOM 3555 N N . GLY A 1 446 ? -35.719 19.344 19.203 1 90.38 446 GLY A N 1
ATOM 3556 C CA . GLY A 1 446 ? -36.344 18.078 19.594 1 90.38 446 GLY A CA 1
ATOM 3557 C C . GLY A 1 446 ? -36.625 17.156 18.422 1 90.38 446 GLY A C 1
ATOM 3558 O O . GLY A 1 446 ? -37.531 16.328 18.469 1 90.38 446 GLY A O 1
ATOM 3559 N N . TYR A 1 447 ? -35.906 17.297 17.359 1 91.44 447 TYR A N 1
ATOM 3560 C CA . TYR A 1 447 ? -36.062 16.484 16.156 1 91.44 447 TYR A CA 1
ATOM 3561 C C . TYR A 1 447 ? -35.344 15.156 16.281 1 91.44 447 TYR A C 1
ATOM 3563 O O . TYR A 1 447 ? -34.469 15 17.156 1 91.44 447 TYR A O 1
ATOM 3571 N N . ASP A 1 448 ? -35.812 14.227 15.523 1 92 448 ASP A N 1
ATOM 3572 C CA . ASP A 1 448 ? -35.062 12.992 15.258 1 92 448 ASP A CA 1
ATOM 3573 C C . ASP A 1 448 ? -34.875 12.781 13.758 1 92 448 ASP A C 1
ATOM 3575 O O . ASP A 1 448 ? -35.125 13.688 12.961 1 92 448 ASP A O 1
ATOM 3579 N N . VAL A 1 449 ? -34.375 11.664 13.352 1 95.19 449 VAL A N 1
ATOM 3580 C CA . VAL A 1 449 ? -34.031 11.414 11.953 1 95.19 449 VAL A CA 1
ATOM 3581 C C . VAL A 1 449 ? -35.281 11.414 11.102 1 95.19 449 VAL A C 1
ATOM 3583 O O . VAL A 1 449 ? -35.312 11.938 9.984 1 95.19 449 VAL A O 1
ATOM 3586 N N . ALA A 1 450 ? -36.344 10.906 11.641 1 92.06 450 ALA A N 1
ATOM 3587 C CA . ALA A 1 450 ? -37.594 10.805 10.906 1 92.06 450 ALA A CA 1
ATOM 3588 C C . ALA A 1 450 ? -38.281 12.164 10.781 1 92.06 450 ALA A C 1
ATOM 3590 O O . ALA A 1 450 ? -38.969 12.422 9.812 1 92.06 450 ALA A O 1
ATOM 3591 N N . THR A 1 451 ? -38.031 13.055 11.742 1 94.31 451 THR A N 1
ATOM 3592 C CA . THR A 1 451 ? -38.719 14.328 11.789 1 94.31 451 THR A CA 1
ATOM 3593 C C . THR A 1 451 ? -37.781 15.477 11.445 1 94.31 451 THR A C 1
ATOM 3595 O O . THR A 1 451 ? -38.156 16.641 11.625 1 94.31 451 THR A O 1
ATOM 3598 N N . ALA A 1 452 ? -36.625 15.195 10.977 1 96.31 452 ALA A N 1
ATOM 3599 C CA . ALA A 1 452 ? -35.625 16.219 10.695 1 96.31 452 ALA A CA 1
ATOM 3600 C C . ALA A 1 452 ? -36.188 17.266 9.711 1 96.31 452 ALA A C 1
ATOM 3602 O O . ALA A 1 452 ? -36.875 16.922 8.766 1 96.31 452 ALA A O 1
ATOM 3603 N N . PRO A 1 453 ? -35.906 18.516 9.938 1 95.25 453 PRO A N 1
ATOM 3604 C CA . PRO A 1 453 ? -36.344 19.547 8.992 1 95.25 453 PRO A CA 1
ATOM 3605 C C . PRO A 1 453 ? -35.719 19.391 7.609 1 95.25 453 PRO A C 1
ATOM 3607 O O . PRO A 1 453 ? -34.531 19 7.5 1 95.25 453 PRO A O 1
ATOM 3610 N N . GLU A 1 454 ? -36.375 19.812 6.605 1 93.69 454 GLU A N 1
ATOM 3611 C CA . GLU A 1 454 ? -36 19.625 5.215 1 93.69 454 GLU A CA 1
ATOM 3612 C C . GLU A 1 454 ? -34.688 20.375 4.902 1 93.69 454 GLU A C 1
ATOM 3614 O O . GLU A 1 454 ? -33.906 19.953 4.035 1 93.69 454 GLU A O 1
ATOM 3619 N N . CYS A 1 455 ? -34.406 21.391 5.602 1 94.12 455 CYS A N 1
ATOM 3620 C CA . CYS A 1 455 ? -33.281 22.25 5.293 1 94.12 455 CYS A CA 1
ATOM 3621 C C . CYS A 1 455 ? -31.969 21.562 5.641 1 94.12 455 CYS A C 1
ATOM 3623 O O . CYS A 1 455 ? -30.891 22.016 5.23 1 94.12 455 CYS A O 1
ATOM 3625 N N . VAL A 1 456 ? -32.031 20.453 6.363 1 96.88 456 VAL A N 1
ATOM 3626 C CA . VAL A 1 456 ? -30.781 19.797 6.734 1 96.88 456 VAL A CA 1
ATOM 3627 C C . VAL A 1 456 ? -30.688 18.438 6.051 1 96.88 456 VAL A C 1
ATOM 3629 O O . VAL A 1 456 ? -29.703 17.703 6.219 1 96.88 456 VAL A O 1
ATOM 3632 N N . VAL A 1 457 ? -31.75 18.062 5.309 1 97.38 457 VAL A N 1
ATOM 3633 C CA . VAL A 1 457 ? -31.797 16.781 4.613 1 97.38 457 VAL A CA 1
ATOM 3634 C C . VAL A 1 457 ? -31.172 16.922 3.229 1 97.38 457 VAL A C 1
ATOM 3636 O O . VAL A 1 457 ? -31.453 17.891 2.508 1 97.38 457 VAL A O 1
ATOM 3639 N N . ASN A 1 458 ? -30.297 16.062 2.861 1 97.94 458 ASN A N 1
ATOM 3640 C CA . ASN A 1 458 ? -29.656 15.977 1.556 1 97.94 458 ASN A CA 1
ATOM 3641 C C . ASN A 1 458 ? -28.766 17.188 1.288 1 97.94 458 ASN A C 1
ATOM 3643 O O . ASN A 1 458 ? -28.734 17.703 0.164 1 97.94 458 ASN A O 1
ATOM 3647 N N . ARG A 1 459 ? -28.234 17.766 2.377 1 97.69 459 ARG A N 1
ATOM 3648 C CA . ARG A 1 459 ? -27.234 18.812 2.314 1 97.69 459 ARG A CA 1
ATOM 3649 C C . ARG A 1 459 ? -25.859 18.297 2.748 1 97.69 459 ARG A C 1
ATOM 3651 O O . ARG A 1 459 ? -25.734 17.672 3.803 1 97.69 459 ARG A O 1
ATOM 3658 N N . VAL A 1 460 ? -24.891 18.562 1.895 1 97.94 460 VAL A N 1
ATOM 3659 C CA . VAL A 1 460 ? -23.578 17.984 2.166 1 97.94 460 VAL A CA 1
ATOM 3660 C C . VAL A 1 460 ? -22.516 19.078 2.141 1 97.94 460 VAL A C 1
ATOM 3662 O O . VAL A 1 460 ? -22.453 19.875 1.198 1 97.94 460 VAL A O 1
ATOM 3665 N N . ALA A 1 461 ? -21.703 19.078 3.186 1 96.88 461 ALA A N 1
ATOM 3666 C CA . ALA A 1 461 ? -20.578 20.016 3.252 1 96.88 461 ALA A CA 1
ATOM 3667 C C . ALA A 1 461 ? -19.484 19.625 2.268 1 96.88 461 ALA A C 1
ATOM 3669 O O . ALA A 1 461 ? -19.297 18.453 1.957 1 96.88 461 ALA A O 1
ATOM 3670 N N . VAL A 1 462 ? -18.859 20.641 1.713 1 95.44 462 VAL A N 1
ATOM 3671 C CA . VAL A 1 462 ? -17.688 20.438 0.857 1 95.44 462 VAL A CA 1
ATOM 3672 C C . VAL A 1 462 ? -16.438 21 1.54 1 95.44 462 VAL A C 1
ATOM 3674 O O . VAL A 1 462 ? -16.422 22.172 1.936 1 95.44 462 VAL A O 1
ATOM 3677 N N . PHE A 1 463 ? -15.477 20.125 1.681 1 90.31 463 PHE A N 1
ATOM 3678 C CA . PHE A 1 463 ? -14.25 20.531 2.355 1 90.31 463 PHE A CA 1
ATOM 3679 C C . PHE A 1 463 ? -13.602 21.703 1.648 1 90.31 463 PHE A C 1
ATOM 3681 O O . PHE A 1 463 ? -13.438 21.703 0.426 1 90.31 463 PHE A O 1
ATOM 3688 N N . ARG A 1 464 ? -13.266 22.703 2.391 1 87.31 464 ARG A N 1
ATOM 3689 C CA . ARG A 1 464 ? -12.586 23.891 1.913 1 87.31 464 ARG A CA 1
ATOM 3690 C C . ARG A 1 464 ? -13.359 24.547 0.769 1 87.31 464 ARG A C 1
ATOM 3692 O O . ARG A 1 464 ? -12.805 24.766 -0.309 1 87.31 464 ARG A O 1
ATOM 3699 N N . SER A 1 465 ? -14.57 24.781 0.993 1 93.38 465 SER A N 1
ATOM 3700 C CA . SER A 1 465 ? -15.445 25.375 -0.012 1 93.38 465 SER A CA 1
ATOM 3701 C C . SER A 1 465 ? -16.375 26.422 0.606 1 93.38 465 SER A C 1
ATOM 3703 O O . SER A 1 465 ? -16.672 26.359 1.801 1 93.38 465 SER A O 1
ATOM 3705 N N . LEU A 1 466 ? -16.75 27.391 -0.213 1 94.56 466 LEU A N 1
ATOM 3706 C CA . LEU A 1 466 ? -17.734 28.391 0.197 1 94.56 466 LEU A CA 1
ATOM 3707 C C . LEU A 1 466 ? -19.156 27.891 -0.056 1 94.56 466 LEU A C 1
ATOM 3709 O O . LEU A 1 466 ? -20.125 28.594 0.195 1 94.56 466 LEU A O 1
ATOM 3713 N N . PHE A 1 467 ? -19.219 26.641 -0.53 1 94.94 467 PHE A N 1
ATOM 3714 C CA . PHE A 1 467 ? -20.516 26.094 -0.922 1 94.94 467 PHE A CA 1
ATOM 3715 C C . PHE A 1 467 ? -20.797 24.797 -0.187 1 94.94 467 PHE A C 1
ATOM 3717 O O . PHE A 1 467 ? -19.875 24.109 0.264 1 94.94 467 PHE A O 1
ATOM 3724 N N . ALA A 1 468 ? -22.062 24.516 0.008 1 96.69 468 ALA A N 1
ATOM 3725 C CA . ALA A 1 468 ? -22.578 23.188 0.338 1 96.69 468 ALA A CA 1
ATOM 3726 C C . ALA A 1 468 ? -23.391 22.609 -0.81 1 96.69 468 ALA A C 1
ATOM 3728 O O . ALA A 1 468 ? -24.031 23.359 -1.562 1 96.69 468 ALA A O 1
ATOM 3729 N N . LEU A 1 469 ? -23.375 21.359 -0.953 1 97.62 469 LEU A N 1
ATOM 3730 C CA . LEU A 1 469 ? -24.109 20.734 -2.039 1 97.62 469 LEU A CA 1
ATOM 3731 C C . LEU A 1 469 ? -25.516 20.359 -1.594 1 97.62 469 LEU A C 1
ATOM 3733 O O . LEU A 1 469 ? -25.719 19.938 -0.456 1 97.62 469 LEU A O 1
ATOM 3737 N N . ASN A 1 470 ? -26.422 20.578 -2.482 1 97.19 470 ASN A N 1
ATOM 3738 C CA . ASN A 1 470 ? -27.797 20.094 -2.328 1 97.19 470 ASN A CA 1
ATOM 3739 C C . ASN A 1 470 ? -28.047 18.859 -3.18 1 97.19 470 ASN A C 1
ATOM 3741 O O . ASN A 1 470 ? -28.375 18.969 -4.363 1 97.19 470 ASN A O 1
ATOM 3745 N N . LEU A 1 471 ? -28.031 17.703 -2.57 1 96.44 471 LEU A N 1
ATOM 3746 C CA . LEU A 1 471 ? -28.188 16.453 -3.289 1 96.44 471 LEU A CA 1
ATOM 3747 C C . LEU A 1 471 ? -29.625 16.266 -3.768 1 96.44 471 LEU A C 1
ATOM 3749 O O . LEU A 1 471 ? -29.891 15.453 -4.656 1 96.44 471 LEU A O 1
ATOM 3753 N N . GLY A 1 472 ? -30.531 16.984 -3.129 1 92.44 472 GLY A N 1
ATOM 3754 C CA . GLY A 1 472 ? -31.938 16.859 -3.484 1 92.44 472 GLY A CA 1
ATOM 3755 C C . GLY A 1 472 ? -32.312 17.688 -4.703 1 92.44 472 GLY A C 1
ATOM 3756 O O . GLY A 1 472 ? -33.375 17.469 -5.309 1 92.44 472 GLY A O 1
ATOM 3757 N N . ALA A 1 473 ? -31.469 18.609 -5.012 1 92.31 473 ALA A N 1
ATOM 3758 C CA . ALA A 1 473 ? -31.688 19.469 -6.172 1 92.31 473 ALA A CA 1
ATOM 3759 C C . ALA A 1 473 ? -30.5 19.438 -7.117 1 92.31 473 ALA A C 1
ATOM 3761 O O . ALA A 1 473 ? -29.484 20.109 -6.871 1 92.31 473 ALA A O 1
ATOM 3762 N N . PRO A 1 474 ? -30.641 18.844 -8.227 1 89 474 PRO A N 1
ATOM 3763 C CA . PRO A 1 474 ? -29.5 18.609 -9.109 1 89 474 PRO A CA 1
ATOM 3764 C C . PRO A 1 474 ? -28.859 19.906 -9.609 1 89 474 PRO A C 1
ATOM 3766 O O . PRO A 1 474 ? -27.656 19.953 -9.844 1 89 474 PRO A O 1
ATOM 3769 N N . ASP A 1 475 ? -29.578 20.953 -9.688 1 90 475 ASP A N 1
ATOM 3770 C CA . ASP A 1 475 ? -29.031 22.125 -10.359 1 90 475 ASP A CA 1
ATOM 3771 C C . ASP A 1 475 ? -28.812 23.266 -9.375 1 90 475 ASP A C 1
ATOM 3773 O O . ASP A 1 475 ? -28.562 24.406 -9.781 1 90 475 ASP A O 1
ATOM 3777 N N . GLU A 1 476 ? -28.938 23 -8.125 1 92.31 476 GLU A N 1
ATOM 3778 C CA . GLU A 1 476 ? -28.828 24.062 -7.137 1 92.31 476 GLU A CA 1
ATOM 3779 C C . GLU A 1 476 ? -27.922 23.656 -5.977 1 92.31 476 GLU A C 1
ATOM 3781 O O . GLU A 1 476 ? -27.969 22.516 -5.523 1 92.31 476 GLU A O 1
ATOM 3786 N N . ASP A 1 477 ? -27.078 24.625 -5.602 1 95.06 477 ASP A N 1
ATOM 3787 C CA . ASP A 1 477 ? -26.25 24.453 -4.41 1 95.06 477 ASP A CA 1
ATOM 3788 C C . ASP A 1 477 ? -26.344 25.672 -3.496 1 95.06 477 ASP A C 1
ATOM 3790 O O . ASP A 1 477 ? -27.016 26.656 -3.826 1 95.06 477 ASP A O 1
ATOM 3794 N N . GLU A 1 478 ? -25.781 25.547 -2.367 1 94.19 478 GLU A N 1
ATOM 3795 C CA . GLU A 1 478 ? -25.953 26.594 -1.356 1 94.19 478 GLU A CA 1
ATOM 3796 C C . GLU A 1 478 ? -24.641 27.359 -1.139 1 94.19 478 GLU A C 1
ATOM 3798 O O . GLU A 1 478 ? -23.594 26.766 -0.887 1 94.19 478 GLU A O 1
ATOM 3803 N N . TYR A 1 479 ? -24.719 28.641 -1.327 1 93.25 479 TYR A N 1
ATOM 3804 C CA . TYR A 1 479 ? -23.625 29.516 -0.924 1 93.25 479 TYR A CA 1
ATOM 3805 C C . TYR A 1 479 ? -23.688 29.812 0.568 1 93.25 479 TYR A C 1
ATOM 3807 O O . TYR A 1 479 ? -24.688 30.312 1.065 1 93.25 479 TYR A O 1
ATOM 3815 N N . LEU A 1 480 ? -22.625 29.625 1.332 1 90.94 480 LEU A N 1
ATOM 3816 C CA . LEU A 1 480 ? -22.688 29.547 2.787 1 90.94 480 LEU A CA 1
ATOM 3817 C C . LEU A 1 480 ? -22.422 30.906 3.422 1 90.94 480 LEU A C 1
ATOM 3819 O O . LEU A 1 480 ? -23.078 31.281 4.398 1 90.94 480 LEU A O 1
ATOM 3823 N N . PRO A 1 481 ? -21.391 31.688 2.867 1 89.19 481 PRO A N 1
ATOM 3824 C CA . PRO A 1 481 ? -21.109 32.969 3.541 1 89.19 481 PRO A CA 1
ATOM 3825 C C . PRO A 1 481 ? -22.219 33.969 3.375 1 89.19 481 PRO A C 1
ATOM 3827 O O . PRO A 1 481 ? -22.297 34.656 2.346 1 89.19 481 PRO A O 1
ATOM 3830 N N . GLU A 1 482 ? -22.953 34.188 4.391 1 82.62 482 GLU A N 1
ATOM 3831 C CA . GLU A 1 482 ? -24.094 35.094 4.328 1 82.62 482 GLU A CA 1
ATOM 3832 C C . GLU A 1 482 ? -23.672 36.531 4.566 1 82.62 482 GLU A C 1
ATOM 3834 O O . GLU A 1 482 ? -24.234 37.469 3.988 1 82.62 482 GLU A O 1
ATOM 3839 N N . SER A 1 483 ? -22.609 36.719 5.395 1 85.06 483 SER A N 1
ATOM 3840 C CA . SER A 1 483 ? -22.203 38.062 5.789 1 85.06 483 SER A CA 1
ATOM 3841 C C . SER A 1 483 ? -21.125 38.625 4.844 1 85.06 483 SER A C 1
ATOM 3843 O O . SER A 1 483 ? -20.703 39.75 4.988 1 85.06 483 SER A O 1
ATOM 3845 N N . GLY A 1 484 ? -20.688 37.75 3.951 1 88.62 484 GLY A N 1
ATOM 3846 C CA . GLY A 1 484 ? -19.75 38.219 2.945 1 88.62 484 GLY A CA 1
ATOM 3847 C C . GLY A 1 484 ? -18.359 37.656 3.111 1 88.62 484 GLY A C 1
ATOM 3848 O O . GLY A 1 484 ? -18.062 37 4.125 1 88.62 484 GLY A O 1
ATOM 3849 N N . VAL A 1 485 ? -17.562 37.812 2.029 1 94.12 485 VAL A N 1
ATOM 3850 C CA . VAL A 1 485 ? -16.188 37.344 1.961 1 94.12 485 VAL A CA 1
ATOM 3851 C C . VAL A 1 485 ? -15.289 38.469 1.444 1 94.12 485 VAL A C 1
ATOM 3853 O O . VAL A 1 485 ? -15.656 39.188 0.52 1 94.12 485 VAL A O 1
ATOM 3856 N N . LEU A 1 486 ? -14.203 38.688 2.135 1 95.44 486 LEU A N 1
ATOM 3857 C CA . LEU A 1 486 ? -13.211 39.625 1.674 1 95.44 486 LEU A CA 1
ATOM 3858 C C . LEU A 1 486 ? -12.039 38.938 0.995 1 95.44 486 LEU A C 1
ATOM 3860 O O . LEU A 1 486 ? -11.641 37.844 1.415 1 95.44 486 LEU A O 1
ATOM 3864 N N . GLU A 1 487 ? -11.602 39.5 -0.058 1 96.25 487 GLU A N 1
ATOM 3865 C CA . GLU A 1 487 ? -10.352 39.062 -0.684 1 96.25 487 GLU A CA 1
ATOM 3866 C C . GLU A 1 487 ? -9.195 39.969 -0.304 1 96.25 487 GLU A C 1
ATOM 3868 O O . GLU A 1 487 ? -9.266 41.188 -0.521 1 96.25 487 GLU A O 1
ATOM 3873 N N . LEU A 1 488 ? -8.211 39.438 0.278 1 97.5 488 LEU A N 1
ATOM 3874 C CA . LEU A 1 488 ? -7.035 40.188 0.713 1 97.5 488 LEU A CA 1
ATOM 3875 C C . LEU A 1 488 ? -5.836 39.906 -0.185 1 97.5 488 LEU A C 1
ATOM 3877 O O . LEU A 1 488 ? -5.352 38.781 -0.232 1 97.5 488 LEU A O 1
ATOM 3881 N N . ARG A 1 489 ? -5.359 40.844 -0.916 1 97.12 489 ARG A N 1
ATOM 3882 C CA . ARG A 1 489 ? -4.141 40.719 -1.714 1 97.12 489 ARG A CA 1
ATOM 3883 C C . ARG A 1 489 ? -2.93 41.25 -0.94 1 97.12 489 ARG A C 1
ATOM 3885 O O . ARG A 1 489 ? -2.947 42.344 -0.415 1 97.12 489 ARG A O 1
ATOM 3892 N N . HIS A 1 490 ? -1.944 40.438 -0.78 1 95.62 490 HIS A N 1
ATOM 3893 C CA . HIS A 1 490 ? -0.799 40.781 0.056 1 95.62 490 HIS A CA 1
ATOM 3894 C C . HIS A 1 490 ? 0.503 40.281 -0.561 1 95.62 490 HIS A C 1
ATOM 3896 O O . HIS A 1 490 ? 0.483 39.5 -1.525 1 95.62 490 HIS A O 1
ATOM 3902 N N . GLU A 1 491 ? 1.625 40.75 -0.059 1 92.5 491 GLU A N 1
ATOM 3903 C CA . GLU A 1 491 ? 2.936 40.281 -0.494 1 92.5 491 GLU A CA 1
ATOM 3904 C C . GLU A 1 491 ? 3.217 38.875 0.036 1 92.5 491 GLU A C 1
ATOM 3906 O O . GLU A 1 491 ? 2.561 38.406 0.972 1 92.5 491 GLU A O 1
ATOM 3911 N N . LYS A 1 492 ? 4.168 38.25 -0.562 1 89.56 492 LYS A N 1
ATOM 3912 C CA . LYS A 1 492 ? 4.512 36.875 -0.202 1 89.56 492 LYS A CA 1
ATOM 3913 C C . LYS A 1 492 ? 4.984 36.781 1.247 1 89.56 492 LYS A C 1
ATOM 3915 O O . LYS A 1 492 ? 4.797 35.75 1.905 1 89.56 492 LYS A O 1
ATOM 3920 N N . ARG A 1 493 ? 5.477 37.812 1.74 1 85.38 493 ARG A N 1
ATOM 3921 C CA . ARG A 1 493 ? 6.043 37.812 3.086 1 85.38 493 ARG A CA 1
ATOM 3922 C C . ARG A 1 493 ? 4.945 37.844 4.141 1 85.38 493 ARG A C 1
ATOM 3924 O O . ARG A 1 493 ? 5.18 37.5 5.301 1 85.38 493 ARG A O 1
ATOM 3931 N N . VAL A 1 494 ? 3.771 38.312 3.736 1 90.62 494 VAL A N 1
ATOM 3932 C CA . VAL A 1 494 ? 2.645 38.375 4.66 1 90.62 494 VAL A CA 1
ATOM 3933 C C . VAL A 1 494 ? 2.035 37 4.844 1 90.62 494 VAL A C 1
ATOM 3935 O O . VAL A 1 494 ? 1.636 36.344 3.869 1 90.62 494 VAL A O 1
ATOM 3938 N N . LYS A 1 495 ? 2.012 36.531 6.105 1 90.44 495 LYS A N 1
ATOM 3939 C CA . LYS A 1 495 ? 1.464 35.219 6.418 1 90.44 495 LYS A CA 1
ATOM 3940 C C . LYS A 1 495 ? 0.093 35.344 7.078 1 90.44 495 LYS A C 1
ATOM 3942 O O . LYS A 1 495 ? -0.357 36.438 7.395 1 90.44 495 LYS A O 1
ATOM 3947 N N . LEU A 1 496 ? -0.533 34.25 7.301 1 91.5 496 LEU A N 1
ATOM 3948 C CA . LEU A 1 496 ? -1.899 34.188 7.812 1 91.5 496 LEU A CA 1
ATOM 3949 C C . LEU A 1 496 ? -1.979 34.812 9.211 1 91.5 496 LEU A C 1
ATOM 3951 O O . LEU A 1 496 ? -2.961 35.469 9.547 1 91.5 496 LEU A O 1
ATOM 3955 N N . HIS A 1 497 ? -0.951 34.531 9.984 1 88.38 497 HIS A N 1
ATOM 3956 C CA . HIS A 1 497 ? -1 35.031 11.352 1 88.38 497 HIS A CA 1
ATOM 3957 C C . HIS A 1 497 ? -0.902 36.562 11.391 1 88.38 497 HIS A C 1
ATOM 3959 O O . HIS A 1 497 ? -1.419 37.188 12.312 1 88.38 497 HIS A O 1
ATOM 3965 N N . HIS A 1 498 ? -0.279 37.188 10.391 1 89.88 498 HIS A N 1
ATOM 3966 C CA . HIS A 1 498 ? -0.255 38.656 10.273 1 89.88 498 HIS A CA 1
ATOM 3967 C C . HIS A 1 498 ? -1.649 39.188 10 1 89.88 498 HIS A C 1
ATOM 3969 O O . HIS A 1 498 ? -2.049 40.219 10.594 1 89.88 498 HIS A O 1
ATOM 3975 N N . ILE A 1 499 ? -2.24 38.469 9.125 1 92.62 499 ILE A N 1
ATOM 3976 C CA . ILE A 1 499 ? -3.58 38.906 8.742 1 92.62 499 ILE A CA 1
ATOM 3977 C C . ILE A 1 499 ? -4.535 38.75 9.922 1 92.62 499 ILE A C 1
ATOM 3979 O O . ILE A 1 499 ? -5.363 39.625 10.18 1 92.62 499 ILE A O 1
ATOM 3983 N N . ASP A 1 500 ? -4.41 37.656 10.562 1 90.81 500 ASP A N 1
ATOM 3984 C CA . ASP A 1 500 ? -5.234 37.375 11.734 1 90.81 500 ASP A CA 1
ATOM 3985 C C . ASP A 1 500 ? -5.066 38.469 12.789 1 90.81 500 ASP A C 1
ATOM 3987 O O . ASP A 1 500 ? -6.039 38.875 13.438 1 90.81 500 ASP A O 1
ATOM 3991 N N . SER A 1 501 ? -3.867 38.969 12.984 1 87.94 501 SER A N 1
ATOM 3992 C CA . SER A 1 501 ? -3.574 40.031 13.945 1 87.94 501 SER A CA 1
ATOM 3993 C C . SER A 1 501 ? -4.301 41.312 13.578 1 87.94 501 SER A C 1
ATOM 3995 O O . SER A 1 501 ? -4.711 42.094 14.461 1 87.94 501 SER A O 1
ATOM 3997 N N . CYS A 1 502 ? -4.414 41.562 12.297 1 90 502 CYS A N 1
ATOM 3998 C CA . CYS A 1 502 ? -5.102 42.781 11.836 1 90 502 CYS A CA 1
ATOM 3999 C C . CYS A 1 502 ? -6.582 42.719 12.195 1 90 502 CYS A C 1
ATOM 4001 O O . CYS A 1 502 ? -7.152 43.719 12.641 1 90 502 CYS A O 1
ATOM 4003 N N . PHE A 1 503 ? -7.191 41.562 12.031 1 89.88 503 PHE A N 1
ATOM 4004 C CA . PHE A 1 503 ? -8.602 41.438 12.367 1 89.88 503 PHE A CA 1
ATOM 4005 C C . PHE A 1 503 ? -8.805 41.5 13.875 1 89.88 503 PHE A C 1
ATOM 4007 O O . PHE A 1 503 ? -9.789 42.094 14.344 1 89.88 503 PHE A O 1
ATOM 4014 N N . THR A 1 504 ? -7.875 40.938 14.578 1 85.19 504 THR A N 1
ATOM 4015 C CA . THR A 1 504 ? -7.938 41 16.031 1 85.19 504 THR A CA 1
ATOM 4016 C C . THR A 1 504 ? -7.824 42.438 16.531 1 85.19 504 THR A C 1
ATOM 4018 O O . THR A 1 504 ? -8.492 42.844 17.484 1 85.19 504 THR A O 1
ATOM 4021 N N . ALA A 1 505 ? -6.996 43.188 15.875 1 84.56 505 ALA A N 1
ATOM 4022 C CA . ALA A 1 505 ? -6.805 44.594 16.219 1 84.56 505 ALA A CA 1
ATOM 4023 C C . ALA A 1 505 ? -8.094 45.375 16.031 1 84.56 505 ALA A C 1
ATOM 4025 O O . ALA A 1 505 ? -8.312 46.406 16.703 1 84.56 505 ALA A O 1
ATOM 4026 N N . LEU A 1 506 ? -8.93 44.938 15.141 1 85.38 506 LEU A N 1
ATOM 4027 C CA . LEU A 1 506 ? -10.219 45.562 14.906 1 85.38 506 LEU A CA 1
ATOM 4028 C C . LEU A 1 506 ? -11.312 44.938 15.758 1 85.38 506 LEU A C 1
ATOM 4030 O O . LEU A 1 506 ? -12.5 45.188 15.555 1 85.38 506 LEU A O 1
ATOM 4034 N N . SER A 1 507 ? -10.945 43.969 16.641 1 83.81 507 SER A N 1
ATOM 4035 C CA . SER A 1 507 ? -11.852 43.25 17.547 1 83.81 507 SER A CA 1
ATOM 4036 C C . SER A 1 507 ? -12.844 42.375 16.766 1 83.81 507 SER A C 1
ATOM 4038 O O . SER A 1 507 ? -14.008 42.281 17.156 1 83.81 507 SER A O 1
ATOM 4040 N N . LEU A 1 508 ? -12.453 42.062 15.594 1 84.62 508 LEU A N 1
ATOM 4041 C CA . LEU A 1 508 ? -13.242 41.125 14.828 1 84.62 508 LEU A CA 1
ATOM 4042 C C . LEU A 1 508 ? -12.797 39.688 15.117 1 84.62 508 LEU A C 1
ATOM 4044 O O . LEU A 1 508 ? -11.641 39.344 14.898 1 84.62 508 LEU A O 1
ATOM 4048 N N . GLN A 1 509 ? -13.742 38.938 15.633 1 81.31 509 GLN A N 1
ATOM 4049 C CA . GLN A 1 509 ? -13.422 37.562 16.031 1 81.31 509 GLN A CA 1
ATOM 4050 C C . GLN A 1 509 ? -14.109 36.562 15.102 1 81.31 509 GLN A C 1
ATOM 4052 O O . GLN A 1 509 ? -15.047 36.906 14.375 1 81.31 509 GLN A O 1
ATOM 4057 N N . ASN A 1 510 ? -13.547 35.312 15.008 1 82.88 510 ASN A N 1
ATOM 4058 C CA . ASN A 1 510 ? -14.125 34.156 14.32 1 82.88 510 ASN A CA 1
ATOM 4059 C C . ASN A 1 510 ? -14.094 34.344 12.805 1 82.88 510 ASN A C 1
ATOM 4061 O O . ASN A 1 510 ? -15.031 33.969 12.109 1 82.88 510 ASN A O 1
ATOM 4065 N N . ILE A 1 511 ? -13.086 35.094 12.398 1 88.75 511 ILE A N 1
ATOM 4066 C CA . ILE A 1 511 ? -12.859 35.219 10.961 1 88.75 511 ILE A CA 1
ATOM 4067 C C . ILE A 1 511 ? -12.148 33.969 10.453 1 88.75 511 ILE A C 1
ATOM 4069 O O . ILE A 1 511 ? -11.18 33.5 11.062 1 88.75 511 ILE A O 1
ATOM 4073 N N . GLU A 1 512 ? -12.688 33.406 9.43 1 90.25 512 GLU A N 1
ATOM 4074 C CA . GLU A 1 512 ? -12.016 32.25 8.82 1 90.25 512 GLU A CA 1
ATOM 4075 C C . GLU A 1 512 ? -11.141 32.688 7.645 1 90.25 512 GLU A C 1
ATOM 4077 O O . GLU A 1 512 ? -11.633 33.312 6.688 1 90.25 512 GLU A O 1
ATOM 4082 N N . LEU A 1 513 ? -9.914 32.438 7.754 1 94.5 513 LEU A N 1
ATOM 4083 C CA . LEU A 1 513 ? -8.969 32.812 6.715 1 94.5 513 LEU A CA 1
ATOM 4084 C C . LEU A 1 513 ? -8.602 31.609 5.848 1 94.5 513 LEU A C 1
ATOM 4086 O O . LEU A 1 513 ? -8.281 30.531 6.367 1 94.5 513 LEU A O 1
ATOM 4090 N N . HIS A 1 514 ? -8.727 31.75 4.562 1 94.81 514 HIS A N 1
ATOM 4091 C CA . HIS A 1 514 ? -8.398 30.703 3.615 1 94.81 514 HIS A CA 1
ATOM 4092 C C . HIS A 1 514 ? -7.414 31.188 2.559 1 94.81 514 HIS A C 1
ATOM 4094 O O . HIS A 1 514 ? -7.785 31.969 1.676 1 94.81 514 HIS A O 1
ATOM 4100 N N . PRO A 1 515 ? -6.27 30.719 2.586 1 94.06 515 PRO A N 1
ATOM 4101 C CA . PRO A 1 515 ? -5.324 31.109 1.533 1 94.06 515 PRO A CA 1
ATOM 4102 C C . PRO A 1 515 ? -5.727 30.578 0.158 1 94.06 515 PRO A C 1
ATOM 4104 O O . PRO A 1 515 ? -6.152 29.422 0.037 1 94.06 515 PRO A O 1
ATOM 4107 N N . VAL A 1 516 ? -5.613 31.406 -0.814 1 93.12 516 VAL A N 1
ATOM 4108 C CA . VAL A 1 516 ? -5.875 31.016 -2.199 1 93.12 516 VAL A CA 1
ATOM 4109 C C . VAL A 1 516 ? -4.559 30.672 -2.893 1 93.12 516 VAL A C 1
ATOM 4111 O O . VAL A 1 516 ? -4.453 29.641 -3.557 1 93.12 516 VAL A O 1
ATOM 4114 N N . ASP A 1 517 ? -3.643 31.516 -2.803 1 89.5 517 ASP A N 1
ATOM 4115 C CA . ASP A 1 517 ? -2.266 31.328 -3.25 1 89.5 517 ASP A CA 1
ATOM 4116 C C . ASP A 1 517 ? -1.291 32.094 -2.361 1 89.5 517 ASP A C 1
ATOM 4118 O O . ASP A 1 517 ? -1.604 32.406 -1.209 1 89.5 517 ASP A O 1
ATOM 4122 N N . GLU A 1 518 ? -0.125 32.375 -2.857 1 89.25 518 GLU A N 1
ATOM 4123 C CA . GLU A 1 518 ? 0.911 32.969 -2.025 1 89.25 518 GLU A CA 1
ATOM 4124 C C . GLU A 1 518 ? 0.633 34.469 -1.783 1 89.25 518 GLU A C 1
ATOM 4126 O O . GLU A 1 518 ? 1.213 35.062 -0.88 1 89.25 518 GLU A O 1
ATOM 4131 N N . THR A 1 519 ? -0.312 35.031 -2.52 1 94.75 519 THR A N 1
ATOM 4132 C CA . THR A 1 519 ? -0.487 36.469 -2.426 1 94.75 519 THR A CA 1
ATOM 4133 C C . THR A 1 519 ? -1.955 36.812 -2.201 1 94.75 519 THR A C 1
ATOM 4135 O O . THR A 1 519 ? -2.324 38 -2.217 1 94.75 519 THR A O 1
ATOM 4138 N N . ARG A 1 520 ? -2.777 35.844 -2.127 1 95.56 520 ARG A N 1
ATOM 4139 C CA . ARG A 1 520 ? -4.207 36.062 -1.959 1 95.56 520 ARG A CA 1
ATOM 4140 C C . ARG A 1 520 ? -4.781 35.219 -0.84 1 95.56 520 ARG A C 1
ATOM 4142 O O . ARG A 1 520 ? -4.5 34.031 -0.766 1 95.56 520 ARG A O 1
ATOM 4149 N N . THR A 1 521 ? -5.543 35.781 0.028 1 97.12 521 THR A N 1
ATOM 4150 C CA . THR A 1 521 ? -6.234 35.125 1.115 1 97.12 521 THR A CA 1
ATOM 4151 C C . THR A 1 521 ? -7.688 35.594 1.207 1 97.12 521 THR A C 1
ATOM 4153 O O . THR A 1 521 ? -7.973 36.781 1.045 1 97.12 521 THR A O 1
ATOM 4156 N N . LEU A 1 522 ? -8.602 34.688 1.377 1 96.69 522 LEU A N 1
ATOM 4157 C CA . LEU A 1 522 ? -10 35.062 1.594 1 96.69 522 LEU A CA 1
ATOM 4158 C C . LEU A 1 522 ? -10.328 35.094 3.082 1 96.69 522 LEU A C 1
ATOM 4160 O O . LEU A 1 522 ? -9.859 34.219 3.842 1 96.69 522 LEU A O 1
ATOM 4164 N N . ALA A 1 523 ? -11.008 36.031 3.475 1 95.81 523 ALA A N 1
ATOM 4165 C CA . ALA A 1 523 ? -11.523 36.156 4.836 1 95.81 523 ALA A CA 1
ATOM 4166 C C . ALA A 1 523 ? -13.047 36.031 4.863 1 95.81 523 ALA A C 1
ATOM 4168 O O . ALA A 1 523 ? -13.742 36.938 4.352 1 95.81 523 ALA A O 1
ATOM 4169 N N . VAL A 1 524 ? -13.523 35 5.41 1 92.75 524 VAL A N 1
ATOM 4170 C CA . VAL A 1 524 ? -14.969 34.812 5.508 1 92.75 524 VAL A CA 1
ATOM 4171 C C . VAL A 1 524 ? -15.492 35.438 6.797 1 92.75 524 VAL A C 1
ATOM 4173 O O . VAL A 1 524 ? -15.039 35.094 7.891 1 92.75 524 VAL A O 1
ATOM 4176 N N . LEU A 1 525 ? -16.453 36.344 6.664 1 89.75 525 LEU A N 1
ATOM 4177 C CA . LEU A 1 525 ? -16.984 37.062 7.805 1 89.75 525 LEU A CA 1
ATOM 4178 C C . LEU A 1 525 ? -18.031 36.219 8.539 1 89.75 525 LEU A C 1
ATOM 4180 O O . LEU A 1 525 ? -18.812 35.5 7.906 1 89.75 525 LEU A O 1
ATOM 4184 N N . PRO A 1 526 ? -18 36.281 9.852 1 84.06 526 PRO A N 1
ATOM 4185 C CA . PRO A 1 526 ? -19 35.531 10.617 1 84.06 526 PRO A CA 1
ATOM 4186 C C . PRO A 1 526 ? -20.391 36.125 10.508 1 84.06 526 PRO A C 1
ATOM 4188 O O . PRO A 1 526 ? -20.547 37.281 10.133 1 84.06 526 PRO A O 1
ATOM 4191 N N . SER A 1 527 ? -21.422 35.375 10.852 1 77.5 527 SER A N 1
ATOM 4192 C CA . SER A 1 527 ? -22.812 35.781 10.75 1 77.5 527 SER A CA 1
ATOM 4193 C C . SER A 1 527 ? -23.109 36.938 11.719 1 77.5 527 SER A C 1
ATOM 4195 O O . SER A 1 527 ? -24.047 37.719 11.508 1 77.5 527 SER A O 1
ATOM 4197 N N . THR A 1 528 ? -22.328 37.031 12.758 1 72.31 528 THR A N 1
ATOM 4198 C CA . THR A 1 528 ? -22.547 38.062 13.781 1 72.31 528 THR A CA 1
ATOM 4199 C C . THR A 1 528 ? -22.25 39.438 13.234 1 72.31 528 THR A C 1
ATOM 4201 O O . THR A 1 528 ? -22.734 40.438 13.773 1 72.31 528 THR A O 1
ATOM 4204 N N . TRP A 1 529 ? -21.562 39.438 12.188 1 74.31 529 TRP A N 1
ATOM 4205 C CA . TRP A 1 529 ? -21.234 40.719 11.586 1 74.31 529 TRP A CA 1
ATOM 4206 C C . TRP A 1 529 ? -22.469 41.375 11 1 74.31 529 TRP A C 1
ATOM 4208 O O . TRP A 1 529 ? -22.625 42.594 11.086 1 74.31 529 TRP A O 1
ATOM 4218 N N . SER A 1 530 ? -23.328 40.562 10.539 1 62.09 530 SER A N 1
ATOM 4219 C CA . SER A 1 530 ? -24.531 41.125 9.922 1 62.09 530 SER A CA 1
ATOM 4220 C C . SER A 1 530 ? -25.516 41.625 10.977 1 62.09 530 SER A C 1
ATOM 4222 O O . SER A 1 530 ? -26.438 42.375 10.664 1 62.09 530 SER A O 1
ATOM 4224 N N . LYS A 1 531 ? -25.25 41.312 12.312 1 64.19 531 LYS A N 1
ATOM 4225 C CA . LYS A 1 531 ? -26.188 41.688 13.352 1 64.19 531 LYS A CA 1
ATOM 4226 C C . LYS A 1 531 ? -25.703 42.906 14.148 1 64.19 531 LYS A C 1
ATOM 4228 O O . LYS A 1 531 ? -26.312 43.281 15.148 1 64.19 531 LYS A O 1
ATOM 4233 N N . MET A 1 532 ? -24.578 43.344 13.648 1 61.72 532 MET A N 1
ATOM 4234 C CA . MET A 1 532 ? -24.031 44.5 14.359 1 61.72 532 MET A CA 1
ATOM 4235 C C . MET A 1 532 ? -24.922 45.719 14.164 1 61.72 532 MET A C 1
ATOM 4237 O O . MET A 1 532 ? -25.641 45.812 13.172 1 61.72 532 MET A O 1
ATOM 4241 N N . GLU A 1 533 ? -25.188 46.469 15.195 1 56.78 533 GLU A N 1
ATOM 4242 C CA . GLU A 1 533 ? -26.125 47.594 15.281 1 56.78 533 GLU A CA 1
ATOM 4243 C C . GLU A 1 533 ? -25.797 48.688 14.266 1 56.78 533 GLU A C 1
ATOM 4245 O O . GLU A 1 533 ? -26.688 49.25 13.633 1 56.78 533 GLU A O 1
ATOM 4250 N N . SER A 1 534 ? -24.516 49.094 14.172 1 55.78 534 SER A N 1
ATOM 4251 C CA . SER A 1 534 ? -24.297 50.281 13.328 1 55.78 534 SER A CA 1
ATOM 4252 C C . SER A 1 534 ? -24.203 49.875 11.852 1 55.78 534 SER A C 1
ATOM 4254 O O . SER A 1 534 ? -23.531 48.906 11.5 1 55.78 534 SER A O 1
ATOM 4256 N N . VAL A 1 535 ? -25.125 50.406 10.984 1 52.75 535 VAL A N 1
ATOM 4257 C CA . VAL A 1 535 ? -25.391 50.156 9.57 1 52.75 535 VAL A CA 1
ATOM 4258 C C . VAL A 1 535 ? -24.062 50.125 8.797 1 52.75 535 VAL A C 1
ATOM 4260 O O . VAL A 1 535 ? -23.859 49.281 7.938 1 52.75 535 VAL A O 1
ATOM 4263 N N . GLU A 1 536 ? -23.25 51.156 9.016 1 52.72 536 GLU A N 1
ATOM 4264 C CA . GLU A 1 536 ? -22 51.312 8.273 1 52.72 536 GLU A CA 1
ATOM 4265 C C . GLU A 1 536 ? -21.062 50.125 8.492 1 52.72 536 GLU A C 1
ATOM 4267 O O . GLU A 1 536 ? -20.406 49.656 7.555 1 52.72 536 GLU A O 1
ATOM 4272 N N . GLU A 1 537 ? -21.25 49.531 9.609 1 56.59 537 GLU A N 1
ATOM 4273 C CA . GLU A 1 537 ? -20.297 48.5 10.008 1 56.59 537 GLU A CA 1
ATOM 4274 C C . GLU A 1 537 ? -20.688 47.125 9.461 1 56.59 537 GLU A C 1
ATOM 4276 O O . GLU A 1 537 ? -19.875 46.219 9.438 1 56.59 537 GLU A O 1
ATOM 4281 N N . ARG A 1 538 ? -21.859 47.125 8.789 1 66.62 538 ARG A N 1
ATOM 4282 C CA . ARG A 1 538 ? -22.359 45.844 8.266 1 66.62 538 ARG A CA 1
ATOM 4283 C C . ARG A 1 538 ? -21.984 45.656 6.805 1 66.62 538 ARG A C 1
ATOM 4285 O O . ARG A 1 538 ? -22.203 44.594 6.227 1 66.62 538 ARG A O 1
ATOM 4292 N N . ASN A 1 539 ? -21.359 46.656 6.281 1 81.31 539 ASN A N 1
ATOM 4293 C CA . ASN A 1 539 ? -21.078 46.625 4.848 1 81.31 539 ASN A CA 1
ATOM 4294 C C . ASN A 1 539 ? -19.672 46.125 4.559 1 81.31 539 ASN A C 1
ATOM 4296 O O . ASN A 1 539 ? -18.688 46.781 4.883 1 81.31 539 ASN A O 1
ATOM 4300 N N . PRO A 1 540 ? -19.625 44.906 3.934 1 87.69 540 PRO A N 1
ATOM 4301 C CA . PRO A 1 540 ? -18.297 44.406 3.607 1 87.69 540 PRO A CA 1
ATOM 4302 C C . PRO A 1 540 ? -17.469 45.375 2.791 1 87.69 540 PRO A C 1
ATOM 4304 O O . PRO A 1 540 ? -16.234 45.375 2.887 1 87.69 540 PRO A O 1
ATOM 4307 N N . GLY A 1 541 ? -18.188 46.156 2.041 1 88.06 541 GLY A N 1
ATOM 4308 C CA . GLY A 1 541 ? -17.5 47.188 1.289 1 88.06 541 GLY A CA 1
ATOM 4309 C C . GLY A 1 541 ? -16.797 48.219 2.174 1 88.06 541 GLY A C 1
ATOM 4310 O O . GLY A 1 541 ? -15.664 48.594 1.913 1 88.06 541 GLY A O 1
ATOM 4311 N N . TRP A 1 542 ? -17.5 48.656 3.135 1 89.25 542 TRP A N 1
ATOM 4312 C CA . TRP A 1 542 ? -16.906 49.594 4.09 1 89.25 542 TRP A CA 1
ATOM 4313 C C . TRP A 1 542 ? -15.727 48.969 4.812 1 89.25 542 TRP A C 1
ATOM 4315 O O . TRP A 1 542 ? -14.68 49.594 4.977 1 89.25 542 TRP A O 1
ATOM 4325 N N . LEU A 1 543 ? -15.93 47.781 5.301 1 89.94 543 LEU A N 1
ATOM 4326 C CA . LEU A 1 543 ? -14.883 47.094 6.039 1 89.94 543 LEU A CA 1
ATOM 4327 C C . LEU A 1 543 ? -13.617 46.938 5.191 1 89.94 543 LEU A C 1
ATOM 4329 O O . LEU A 1 543 ? -12.508 47.125 5.691 1 89.94 543 LEU A O 1
ATOM 4333 N N . SER A 1 544 ? -13.828 46.625 3.906 1 92.31 544 SER A N 1
ATOM 4334 C CA . SER A 1 544 ? -12.688 46.438 3.014 1 92.31 544 SER A CA 1
ATOM 4335 C C . SER A 1 544 ? -11.891 47.719 2.883 1 92.31 544 SER A C 1
ATOM 4337 O O . SER A 1 544 ? -10.656 47.719 2.938 1 92.31 544 SER A O 1
ATOM 4339 N N . THR A 1 545 ? -12.578 48.781 2.768 1 92.06 545 THR A N 1
ATOM 4340 C CA . THR A 1 545 ? -11.93 50.094 2.646 1 92.06 545 THR A CA 1
ATOM 4341 C C . THR A 1 545 ? -11.234 50.469 3.949 1 92.06 545 THR A C 1
ATOM 4343 O O . THR A 1 545 ? -10.109 50.969 3.936 1 92.06 545 THR A O 1
ATOM 4346 N N . HIS A 1 546 ? -11.938 50.219 5.016 1 91.31 546 HIS A N 1
ATOM 4347 C CA . HIS A 1 546 ? -11.406 50.562 6.336 1 91.31 546 HIS A CA 1
ATOM 4348 C C . HIS A 1 546 ? -10.141 49.75 6.629 1 91.31 546 HIS A C 1
ATOM 4350 O O . HIS A 1 546 ? -9.156 50.312 7.125 1 91.31 546 HIS A O 1
ATOM 4356 N N . MET A 1 547 ? -10.141 48.531 6.309 1 92.12 547 MET A N 1
ATOM 4357 C CA . MET A 1 547 ? -9 47.625 6.586 1 92.12 547 MET A CA 1
ATOM 4358 C C . MET A 1 547 ? -7.805 48 5.719 1 92.12 547 MET A C 1
ATOM 4360 O O . MET A 1 547 ? -6.664 48 6.188 1 92.12 547 MET A O 1
ATOM 4364 N N . THR A 1 548 ? -8.094 48.312 4.492 1 93.81 548 THR A N 1
ATOM 4365 C CA . THR A 1 548 ? -7.023 48.719 3.584 1 93.81 548 THR A CA 1
ATOM 4366 C C . THR A 1 548 ? -6.367 50 4.066 1 93.81 548 THR A C 1
ATOM 4368 O O . THR A 1 548 ? -5.145 50.156 3.975 1 93.81 548 THR A O 1
ATOM 4371 N N . SER A 1 549 ? -7.172 50.906 4.551 1 93.31 549 SER A N 1
ATOM 4372 C CA . SER A 1 549 ? -6.664 52.188 5.023 1 93.31 549 SER A CA 1
ATOM 4373 C C . SER A 1 549 ? -5.891 52.031 6.328 1 93.31 549 SER A C 1
ATOM 4375 O O . SER A 1 549 ? -4.871 52.688 6.535 1 93.31 549 SER A O 1
ATOM 4377 N N . ARG A 1 550 ? -6.348 51.188 7.156 1 90.56 550 ARG A N 1
ATOM 4378 C CA . ARG A 1 550 ? -5.758 51.031 8.477 1 90.56 550 ARG A CA 1
ATOM 4379 C C . ARG A 1 550 ? -4.48 50.219 8.414 1 90.56 550 ARG A C 1
ATOM 4381 O O . ARG A 1 550 ? -3.553 50.438 9.195 1 90.56 550 ARG A O 1
ATOM 4388 N N . PHE A 1 551 ? -4.512 49.188 7.523 1 92.5 551 PHE A N 1
ATOM 4389 C CA . PHE A 1 551 ? -3.377 48.281 7.445 1 92.5 551 PHE A CA 1
ATOM 4390 C C . PHE A 1 551 ? -2.836 48.219 6.023 1 92.5 551 PHE A C 1
ATOM 4392 O O . PHE A 1 551 ? -2.68 47.125 5.469 1 92.5 551 PHE A O 1
ATOM 4399 N N . PRO A 1 552 ? -2.389 49.312 5.477 1 90.25 552 PRO A N 1
ATOM 4400 C CA . PRO A 1 552 ? -1.95 49.344 4.078 1 90.25 552 PRO A CA 1
ATOM 4401 C C . PRO A 1 552 ? -0.685 48.5 3.846 1 90.25 552 PRO A C 1
ATOM 4403 O O . PRO A 1 552 ? -0.439 48.062 2.729 1 90.25 552 PRO A O 1
ATOM 4406 N N . GLN A 1 553 ? 0.113 48.281 4.887 1 88.56 553 GLN A N 1
ATOM 4407 C CA . GLN A 1 553 ? 1.373 47.562 4.754 1 88.56 553 GLN A CA 1
ATOM 4408 C C . GLN A 1 553 ? 1.139 46.031 4.668 1 88.56 553 GLN A C 1
ATOM 4410 O O . GLN A 1 553 ? 2.018 45.312 4.234 1 88.56 553 GLN A O 1
ATOM 4415 N N . PHE A 1 554 ? -0.048 45.656 5.051 1 92.5 554 PHE A N 1
ATOM 4416 C CA . PHE A 1 554 ? -0.298 44.219 5.129 1 92.5 554 PHE A CA 1
ATOM 4417 C C . PHE A 1 554 ? -0.991 43.719 3.867 1 92.5 554 PHE A C 1
ATOM 4419 O O . PHE A 1 554 ? -0.577 42.719 3.279 1 92.5 554 PHE A O 1
ATOM 4426 N N . PHE A 1 555 ? -2.078 44.312 3.514 1 95.81 555 PHE A N 1
ATOM 4427 C CA . PHE A 1 555 ? -2.85 43.781 2.389 1 95.81 555 PHE A CA 1
ATOM 4428 C C . PHE A 1 555 ? -3.775 44.875 1.83 1 95.81 555 PHE A C 1
ATOM 4430 O O . PHE A 1 555 ? -3.945 45.938 2.439 1 95.81 555 PHE A O 1
ATOM 4437 N N . GLU A 1 556 ? -4.25 44.688 0.618 1 96.81 556 GLU A N 1
ATOM 4438 C CA . GLU A 1 556 ? -5.379 45.406 0.025 1 96.81 556 GLU A CA 1
ATOM 4439 C C . GLU A 1 556 ? -6.633 44.531 0.025 1 96.81 556 GLU A C 1
ATOM 4441 O O . GLU A 1 556 ? -6.629 43.406 -0.521 1 96.81 556 GLU A O 1
ATOM 4446 N N . ALA A 1 557 ? -7.637 44.969 0.691 1 96.38 557 ALA A N 1
ATOM 4447 C CA . ALA A 1 557 ? -8.852 44.188 0.858 1 96.38 557 ALA A CA 1
ATOM 4448 C C . ALA A 1 557 ? -9.922 44.625 -0.145 1 96.38 557 ALA A C 1
ATOM 4450 O O . ALA A 1 557 ? -10.062 45.812 -0.454 1 96.38 557 ALA A O 1
ATOM 4451 N N . SER A 1 558 ? -10.664 43.719 -0.768 1 95.56 558 SER A N 1
ATOM 4452 C CA . SER A 1 558 ? -11.82 43.938 -1.63 1 95.56 558 SER A CA 1
ATOM 4453 C C . SER A 1 558 ? -12.914 42.906 -1.363 1 95.56 558 SER A C 1
ATOM 4455 O O . SER A 1 558 ? -12.656 41.844 -0.743 1 95.56 558 SER A O 1
ATOM 4457 N N . VAL A 1 559 ? -14.086 43.219 -1.724 1 94.12 559 VAL A N 1
ATOM 4458 C CA . VAL A 1 559 ? -15.188 42.281 -1.551 1 94.12 559 VAL A CA 1
ATOM 4459 C C . VAL A 1 559 ? -15.086 41.156 -2.59 1 94.12 559 VAL A C 1
ATOM 4461 O O . VAL A 1 559 ? -14.891 41.438 -3.779 1 94.12 559 VAL A O 1
ATOM 4464 N N . TYR A 1 560 ? -15.141 39.938 -2.102 1 94.25 560 TYR A N 1
ATOM 4465 C CA . TYR A 1 560 ? -15.062 38.781 -2.988 1 94.25 560 TYR A CA 1
ATOM 4466 C C . TYR A 1 560 ? -16.453 38.406 -3.494 1 94.25 560 TYR A C 1
ATOM 4468 O O . TYR A 1 560 ? -17.406 38.312 -2.715 1 94.25 560 TYR A O 1
ATOM 4476 N N . GLN A 1 561 ? -16.594 38.25 -4.836 1 86.81 561 GLN A N 1
ATOM 4477 C CA . GLN A 1 561 ? -17.828 37.75 -5.453 1 86.81 561 GLN A CA 1
ATOM 4478 C C . GLN A 1 561 ? -17.547 36.469 -6.254 1 86.81 561 GLN A C 1
ATOM 4480 O O . GLN A 1 561 ? -16.703 36.469 -7.156 1 86.81 561 GLN A O 1
ATOM 4485 N N . PRO A 1 562 ? -18.234 35.5 -5.777 1 84.75 562 PRO A N 1
ATOM 4486 C CA . PRO A 1 562 ? -18.016 34.25 -6.523 1 84.75 562 PRO A CA 1
ATOM 4487 C C . PRO A 1 562 ? -18.469 34.344 -7.977 1 84.75 562 PRO A C 1
ATOM 4489 O O . PRO A 1 562 ? -19.375 35.125 -8.297 1 84.75 562 PRO A O 1
ATOM 4492 N N . THR A 1 563 ? -17.781 34 -8.961 1 67.19 563 THR A N 1
ATOM 4493 C CA . THR A 1 563 ? -18.141 34.062 -10.375 1 67.19 563 THR A CA 1
ATOM 4494 C C . THR A 1 563 ? -19.531 33.5 -10.609 1 67.19 563 THR A C 1
ATOM 4496 O O . THR A 1 563 ? -19.859 32.438 -10.07 1 67.19 563 THR A O 1
ATOM 4499 N N . ARG A 1 564 ? -20.625 34.375 -10.93 1 53.75 564 ARG A N 1
ATOM 4500 C CA . ARG A 1 564 ? -22.047 34.156 -11.211 1 53.75 564 ARG A CA 1
ATOM 4501 C C . ARG A 1 564 ? -22.266 32.844 -11.953 1 53.75 564 ARG A C 1
ATOM 4503 O O . ARG A 1 564 ? -23.391 32.5 -12.297 1 53.75 564 ARG A O 1
ATOM 4510 N N . ALA A 1 565 ? -21.453 32.344 -12.773 1 44.91 565 ALA A N 1
ATOM 4511 C CA . ALA A 1 565 ? -22 31.234 -13.547 1 44.91 565 ALA A CA 1
ATOM 4512 C C . ALA A 1 565 ? -22.703 30.219 -12.633 1 44.91 565 ALA A C 1
ATOM 4514 O O . ALA A 1 565 ? -23.281 29.25 -13.109 1 44.91 565 ALA A O 1
ATOM 4515 N N . CYS A 1 566 ? -22.359 30.125 -11.297 1 40.78 566 CYS A N 1
ATOM 4516 C CA . CYS A 1 566 ? -22.844 29.016 -10.5 1 40.78 566 CYS A CA 1
ATOM 4517 C C . CYS A 1 566 ? -24.281 29.219 -10.07 1 40.78 566 CYS A C 1
ATOM 4519 O O . CYS A 1 566 ? -24.875 28.375 -9.391 1 40.78 566 CYS A O 1
ATOM 4521 N N . LEU A 1 567 ? -24.828 30.531 -9.82 1 37.72 567 LEU A N 1
ATOM 4522 C CA . LEU A 1 567 ? -26.188 30.594 -9.297 1 37.72 567 LEU A CA 1
ATOM 4523 C C . LEU A 1 567 ? -27.188 30.125 -10.352 1 37.72 567 LEU A C 1
ATOM 4525 O O . LEU A 1 567 ? -27.953 29.188 -10.109 1 37.72 567 LEU A O 1
ATOM 4529 N N . GLY A 1 568 ? -28.359 31.047 -10.82 1 32.97 568 GLY A N 1
ATOM 4530 C CA . GLY A 1 568 ? -29.578 30.734 -11.547 1 32.97 568 GLY A CA 1
ATOM 4531 C C . GLY A 1 568 ? -29.328 30.297 -12.977 1 32.97 568 GLY A C 1
ATOM 4532 O O . GLY A 1 568 ? -30.266 29.953 -13.695 1 32.97 568 GLY A O 1
ATOM 4533 N N . ALA A 1 569 ? -28.594 31.094 -13.859 1 26.78 569 ALA A N 1
ATOM 4534 C CA . ALA A 1 569 ? -29 31.156 -15.258 1 26.78 569 ALA A CA 1
ATOM 4535 C C . ALA A 1 569 ? -28.641 29.859 -15.992 1 26.78 569 ALA A C 1
ATOM 4537 O O . ALA A 1 569 ? -27.859 29.047 -15.492 1 26.78 569 ALA A O 1
ATOM 4538 N N . ASN A 1 570 ? -28.703 29.875 -17.5 1 28.48 570 ASN A N 1
ATOM 4539 C CA . ASN A 1 570 ? -28.609 28.922 -18.609 1 28.48 570 ASN A CA 1
ATOM 4540 C C . ASN A 1 570 ? -27.297 28.141 -18.562 1 28.48 570 ASN A C 1
ATOM 4542 O O . ASN A 1 570 ? -26.328 28.594 -17.953 1 28.48 570 ASN A O 1
ATOM 4546 N N . GLY A 1 571 ? -27.156 27 -19.297 1 27.38 571 GLY A N 1
ATOM 4547 C CA . GLY A 1 571 ? -26.359 25.812 -19.547 1 27.38 571 GLY A CA 1
ATOM 4548 C C . GLY A 1 571 ? -24.906 26.109 -19.812 1 27.38 571 GLY A C 1
ATOM 4549 O O . GLY A 1 571 ? -24.141 25.234 -20.234 1 27.38 571 GLY A O 1
ATOM 4550 N N . ALA A 1 572 ? -24.547 27.344 -20.328 1 27.31 572 ALA A N 1
ATOM 4551 C CA . ALA A 1 572 ? -23.312 27.297 -21.109 1 27.31 572 ALA A CA 1
ATOM 4552 C C . ALA A 1 572 ? -22.094 27.234 -20.188 1 27.31 572 ALA A C 1
ATOM 4554 O O . ALA A 1 572 ? -21.969 28.047 -19.266 1 27.31 572 ALA A O 1
ATOM 4555 N N . PHE A 1 573 ? -21.391 26.109 -20.062 1 31.91 573 PHE A N 1
ATOM 4556 C CA . PHE A 1 573 ? -20.141 25.641 -19.469 1 31.91 573 PHE A CA 1
ATOM 4557 C C . PHE A 1 573 ? -19.016 26.641 -19.703 1 31.91 573 PHE A C 1
ATOM 4559 O O . PHE A 1 573 ? -18.438 26.688 -20.797 1 31.91 573 PHE A O 1
ATOM 4566 N N . HIS A 1 574 ? -19.141 27.922 -19.234 1 29.02 574 HIS A N 1
ATOM 4567 C CA . HIS A 1 574 ? -17.938 28.688 -19.484 1 29.02 574 HIS A CA 1
ATOM 4568 C C . HIS A 1 574 ? -16.766 28.156 -18.656 1 29.02 574 HIS A C 1
ATOM 4570 O O . HIS A 1 574 ? -16.844 28.125 -17.438 1 29.02 574 HIS A O 1
ATOM 4576 N N . THR A 1 575 ? -15.992 27.25 -19.094 1 33.09 575 THR A N 1
ATOM 4577 C CA . THR A 1 575 ? -14.703 26.828 -18.547 1 33.09 575 THR A CA 1
ATOM 4578 C C . THR A 1 575 ? -13.836 28.047 -18.219 1 33.09 575 THR A C 1
ATOM 4580 O O . THR A 1 575 ? -13.648 28.922 -19.062 1 33.09 575 THR A O 1
ATOM 4583 N N . THR A 1 576 ? -13.836 28.562 -17.109 1 34.25 576 THR A N 1
ATOM 4584 C CA . THR A 1 576 ? -12.953 29.688 -16.797 1 34.25 576 THR A CA 1
ATOM 4585 C C . THR A 1 576 ? -11.516 29.375 -17.219 1 34.25 576 THR A C 1
ATOM 4587 O O . THR A 1 576 ? -11.141 28.203 -17.344 1 34.25 576 THR A O 1
ATOM 4590 N N . SER A 1 577 ? -10.727 30.391 -17.609 1 35.25 577 SER A N 1
ATOM 4591 C CA . SER A 1 577 ? -9.359 30.328 -18.125 1 35.25 577 SER A CA 1
ATOM 4592 C C . SER A 1 577 ? -8.445 29.594 -17.141 1 35.25 577 SER A C 1
ATOM 4594 O O . SER A 1 577 ? -7.535 28.875 -17.562 1 35.25 577 SER A O 1
ATOM 4596 N N . ARG A 1 578 ? -8.594 29.781 -15.875 1 38.88 578 ARG A N 1
ATOM 4597 C CA . ARG A 1 578 ? -7.703 29.156 -14.906 1 38.88 578 ARG A CA 1
ATOM 4598 C C . ARG A 1 578 ? -7.91 27.641 -14.867 1 38.88 578 ARG A C 1
ATOM 4600 O O . ARG A 1 578 ? -6.98 26.891 -14.578 1 38.88 578 ARG A O 1
ATOM 4607 N N . ALA A 1 579 ? -9.086 27.219 -15.07 1 37.22 579 ALA A N 1
ATOM 4608 C CA . ALA A 1 579 ? -9.391 25.797 -15.195 1 37.22 579 ALA A CA 1
ATOM 4609 C C . ALA A 1 579 ? -8.773 25.219 -16.469 1 37.22 579 ALA A C 1
ATOM 4611 O O . ALA A 1 579 ? -8.312 24.078 -16.469 1 37.22 579 ALA A O 1
ATOM 4612 N N . LEU A 1 580 ? -8.781 25.969 -17.594 1 38.5 580 LEU A N 1
ATOM 4613 C CA . LEU A 1 580 ? -8.148 25.562 -18.844 1 38.5 580 LEU A CA 1
ATOM 4614 C C . LEU A 1 580 ? -6.637 25.438 -18.672 1 38.5 580 LEU A C 1
ATOM 4616 O O . LEU A 1 580 ? -6.023 24.484 -19.172 1 38.5 580 LEU A O 1
ATOM 4620 N N . MET A 1 581 ? -6.023 26.344 -18 1 37.06 581 MET A N 1
ATOM 4621 C CA . MET A 1 581 ? -4.574 26.297 -17.828 1 37.06 581 MET A CA 1
ATOM 4622 C C . MET A 1 581 ? -4.156 25.109 -16.984 1 37.06 581 MET A C 1
ATOM 4624 O O . MET A 1 581 ? -3.09 24.531 -17.188 1 37.06 581 MET A O 1
ATOM 4628 N N . ARG A 1 582 ? -4.891 24.766 -16.047 1 38.59 582 ARG A N 1
ATOM 4629 C CA . ARG A 1 582 ? -4.602 23.578 -15.242 1 38.59 582 ARG A CA 1
ATOM 4630 C C . ARG A 1 582 ? -4.688 22.312 -16.094 1 38.59 582 ARG A C 1
ATOM 4632 O O . ARG A 1 582 ? -3.936 21.359 -15.875 1 38.59 582 ARG A O 1
ATOM 4639 N N . ILE A 1 583 ? -5.5 22.266 -17.047 1 39.44 583 ILE A N 1
ATOM 4640 C CA . ILE A 1 583 ? -5.633 21.141 -17.969 1 39.44 583 ILE A CA 1
ATOM 4641 C C . ILE A 1 583 ? -4.43 21.109 -18.906 1 39.44 583 ILE A C 1
ATOM 4643 O O . ILE A 1 583 ? -3.896 20.031 -19.203 1 39.44 583 ILE A O 1
ATOM 4647 N N . ILE A 1 584 ? -3.949 22.234 -19.438 1 39.66 584 ILE A N 1
ATOM 4648 C CA . ILE A 1 584 ? -2.85 22.281 -20.406 1 39.66 584 ILE A CA 1
ATOM 4649 C C . ILE A 1 584 ? -1.54 21.922 -19.703 1 39.66 584 ILE A C 1
ATOM 4651 O O . ILE A 1 584 ? -0.702 21.219 -20.25 1 39.66 584 ILE A O 1
ATOM 4655 N N . LEU A 1 585 ? -1.327 22.391 -18.547 1 35.88 585 LEU A N 1
ATOM 4656 C CA . LEU A 1 585 ? -0.059 22.062 -17.922 1 35.88 585 LEU A CA 1
ATOM 4657 C C . LEU A 1 585 ? 0.025 20.562 -17.625 1 35.88 585 LEU A C 1
ATOM 4659 O O . LEU A 1 585 ? 1.119 20 -17.578 1 35.88 585 LEU A O 1
ATOM 4663 N N . ARG A 1 586 ? -0.969 19.875 -17.375 1 34.97 586 ARG A N 1
ATOM 4664 C CA . ARG A 1 586 ? -0.968 18.422 -17.203 1 34.97 586 ARG A CA 1
ATOM 4665 C C . ARG A 1 586 ? -0.585 17.719 -18.5 1 34.97 586 ARG A C 1
ATOM 4667 O O . ARG A 1 586 ? -0.072 16.594 -18.469 1 34.97 586 ARG A O 1
ATOM 4674 N N . SER A 1 587 ? -1.051 18.234 -19.641 1 33.78 587 SER A N 1
ATOM 4675 C CA . SER A 1 587 ? -0.756 17.547 -20.891 1 33.78 587 SER A CA 1
ATOM 4676 C C . SER A 1 587 ? 0.736 17.578 -21.203 1 33.78 587 SER A C 1
ATOM 4678 O O . SER A 1 587 ? 1.256 16.672 -21.859 1 33.78 587 SER A O 1
ATOM 4680 N N . ALA A 1 588 ? 1.426 18.672 -20.953 1 35.59 588 ALA A N 1
ATOM 4681 C CA . ALA A 1 588 ? 2.84 18.781 -21.312 1 35.59 588 ALA A CA 1
ATOM 4682 C C . ALA A 1 588 ? 3.707 18 -20.328 1 35.59 588 ALA A C 1
ATOM 4684 O O . ALA A 1 588 ? 4.855 17.656 -20.641 1 35.59 588 ALA A O 1
ATOM 4685 N N . MET A 1 589 ? 3.424 17.969 -19.109 1 30.33 589 MET A N 1
ATOM 4686 C CA . MET A 1 589 ? 4.277 17.188 -18.219 1 30.33 589 MET A CA 1
ATOM 4687 C C . MET A 1 589 ? 4.086 15.688 -18.453 1 30.33 589 MET A C 1
ATOM 4689 O O . MET A 1 589 ? 4.719 14.859 -17.797 1 30.33 589 MET A O 1
ATOM 4693 N N . ARG A 1 590 ? 3.121 15.172 -19.109 1 26.61 590 ARG A N 1
ATOM 4694 C CA . ARG A 1 590 ? 3.215 13.781 -19.547 1 26.61 590 ARG A CA 1
ATOM 4695 C C . ARG A 1 590 ? 4.184 13.641 -20.719 1 26.61 590 ARG A C 1
ATOM 4697 O O . ARG A 1 590 ? 4.086 14.375 -21.703 1 26.61 590 ARG A O 1
ATOM 4704 N N . MET B 1 1 ? 21.219 -8.031 7.91 1 91 1 MET B N 1
ATOM 4705 C CA . MET B 1 1 ? 20.906 -6.891 8.766 1 91 1 MET B CA 1
ATOM 4706 C C . MET B 1 1 ? 19.766 -6.062 8.172 1 91 1 MET B C 1
ATOM 4708 O O . MET B 1 1 ? 19.812 -5.684 7.004 1 91 1 MET B O 1
ATOM 4712 N N . GLN B 1 2 ? 18.766 -5.848 8.938 1 92 2 GLN B N 1
ATOM 4713 C CA . GLN B 1 2 ? 17.656 -4.984 8.539 1 92 2 GLN B CA 1
ATOM 4714 C C . GLN B 1 2 ? 18.016 -3.512 8.703 1 92 2 GLN B C 1
ATOM 4716 O O . GLN B 1 2 ? 18.438 -3.086 9.789 1 92 2 GLN B O 1
ATOM 4721 N N . VAL B 1 3 ? 17.938 -2.771 7.617 1 96.31 3 VAL B N 1
ATOM 4722 C CA . VAL B 1 3 ? 18.25 -1.348 7.676 1 96.31 3 VAL B CA 1
ATOM 4723 C C . VAL B 1 3 ? 16.984 -0.527 7.465 1 96.31 3 VAL B C 1
ATOM 4725 O O . VAL B 1 3 ? 16.5 -0.394 6.34 1 96.31 3 VAL B O 1
ATOM 4728 N N . THR B 1 4 ? 16.484 0.019 8.508 1 95 4 THR B N 1
ATOM 4729 C CA . THR B 1 4 ? 15.305 0.88 8.508 1 95 4 THR B CA 1
ATOM 4730 C C . THR B 1 4 ? 15.711 2.35 8.586 1 95 4 THR B C 1
ATOM 4732 O O . THR B 1 4 ? 16.891 2.666 8.727 1 95 4 THR B O 1
ATOM 4735 N N . ARG B 1 5 ? 14.734 3.191 8.5 1 93.44 5 ARG B N 1
ATOM 4736 C CA . ARG B 1 5 ? 14.961 4.633 8.516 1 93.44 5 ARG B CA 1
ATOM 4737 C C . ARG B 1 5 ? 15.742 5.051 9.758 1 93.44 5 ARG B C 1
ATOM 4739 O O . ARG B 1 5 ? 16.688 5.832 9.664 1 93.44 5 ARG B O 1
ATOM 4746 N N . ASP B 1 6 ? 15.469 4.523 10.883 1 92.44 6 ASP B N 1
ATOM 4747 C CA . ASP B 1 6 ? 16.062 4.934 12.156 1 92.44 6 ASP B CA 1
ATOM 4748 C C . ASP B 1 6 ? 17.484 4.422 12.281 1 92.44 6 ASP B C 1
ATOM 4750 O O . ASP B 1 6 ? 18.312 5.043 12.953 1 92.44 6 ASP B O 1
ATOM 4754 N N . LYS B 1 7 ? 17.797 3.332 11.625 1 93.56 7 LYS B N 1
ATOM 4755 C CA . LYS B 1 7 ? 19.125 2.719 11.727 1 93.56 7 LYS B CA 1
ATOM 4756 C C . LYS B 1 7 ? 20.062 3.234 10.633 1 93.56 7 LYS B C 1
ATOM 4758 O O . LYS B 1 7 ? 21.281 3.102 10.734 1 93.56 7 LYS B O 1
ATOM 4763 N N . PHE B 1 8 ? 19.516 3.83 9.688 1 95.5 8 PHE B N 1
ATOM 4764 C CA . PHE B 1 8 ? 20.219 4.156 8.453 1 95.5 8 PHE B CA 1
ATOM 4765 C C . PHE B 1 8 ? 21.391 5.082 8.727 1 95.5 8 PHE B C 1
ATOM 4767 O O . PHE B 1 8 ? 22.5 4.836 8.266 1 95.5 8 PHE B O 1
ATOM 4774 N N . PRO B 1 9 ? 21.219 6.066 9.531 1 91.94 9 PRO B N 1
ATOM 4775 C CA . PRO B 1 9 ? 22.328 6.996 9.742 1 91.94 9 PRO B CA 1
ATOM 4776 C C . PRO B 1 9 ? 23.547 6.328 10.391 1 91.94 9 PRO B C 1
ATOM 4778 O O . PRO B 1 9 ? 24.688 6.688 10.086 1 91.94 9 PRO B O 1
ATOM 4781 N N . ALA B 1 10 ? 23.297 5.426 11.195 1 92 10 ALA B N 1
ATOM 4782 C CA . ALA B 1 10 ? 24.375 4.73 11.875 1 92 10 ALA B CA 1
ATOM 4783 C C . ALA B 1 10 ? 25.031 3.691 10.961 1 92 10 ALA B C 1
ATOM 4785 O O . ALA B 1 10 ? 26.219 3.424 11.062 1 92 10 ALA B O 1
ATOM 4786 N N . VAL B 1 11 ? 24.344 3.178 10.023 1 95.12 11 VAL B N 1
ATOM 4787 C CA . VAL B 1 11 ? 24.781 2.047 9.211 1 95.12 11 VAL B CA 1
ATOM 4788 C C . VAL B 1 11 ? 25.5 2.555 7.965 1 95.12 11 VAL B C 1
ATOM 4790 O O . VAL B 1 11 ? 26.453 1.926 7.492 1 95.12 11 VAL B O 1
ATOM 4793 N N . LEU B 1 12 ? 25.125 3.668 7.422 1 96.62 12 LEU B N 1
ATOM 4794 C CA . LEU B 1 12 ? 25.562 4.137 6.113 1 96.62 12 LEU B CA 1
ATOM 4795 C C . LEU B 1 12 ? 27.078 4.285 6.066 1 96.62 12 LEU B C 1
ATOM 4797 O O . LEU B 1 12 ? 27.719 3.789 5.141 1 96.62 12 LEU B O 1
ATOM 4801 N N . PRO B 1 13 ? 27.703 4.926 7.082 1 95.44 13 PRO B N 1
ATOM 4802 C CA . PRO B 1 13 ? 29.156 5.07 6.996 1 95.44 13 PRO B CA 1
ATOM 4803 C C . PRO B 1 13 ? 29.891 3.727 6.984 1 95.44 13 PRO B C 1
ATOM 4805 O O . PRO B 1 13 ? 30.844 3.543 6.219 1 95.44 13 PRO B O 1
ATOM 4808 N N . LYS B 1 14 ? 29.453 2.844 7.785 1 95.81 14 LYS B N 1
ATOM 4809 C CA . LYS B 1 14 ? 30.062 1.514 7.816 1 95.81 14 LYS B CA 1
ATOM 4810 C C . LYS B 1 14 ? 29.844 0.779 6.5 1 95.81 14 LYS B C 1
ATOM 4812 O O . LYS B 1 14 ? 30.734 0.106 5.996 1 95.81 14 LYS B O 1
ATOM 4817 N N . PHE B 1 15 ? 28.672 0.863 5.996 1 97.75 15 PHE B N 1
ATOM 4818 C CA . PHE B 1 15 ? 28.344 0.246 4.715 1 97.75 15 PHE B CA 1
ATOM 4819 C C . PHE B 1 15 ? 29.266 0.75 3.615 1 97.75 15 PHE B C 1
ATOM 4821 O O . PHE B 1 15 ? 29.812 -0.042 2.838 1 97.75 15 PHE B O 1
ATOM 4828 N N . VAL B 1 16 ? 29.453 2.047 3.527 1 98.06 16 VAL B N 1
ATOM 4829 C CA . VAL B 1 16 ? 30.266 2.662 2.482 1 98.06 16 VAL B CA 1
ATOM 4830 C C . VAL B 1 16 ? 31.719 2.203 2.617 1 98.06 16 VAL B C 1
ATOM 4832 O O . VAL B 1 16 ? 32.375 1.918 1.617 1 98.06 16 VAL B O 1
ATOM 4835 N N . GLU B 1 17 ? 32.156 2.121 3.82 1 97.81 17 GLU B N 1
ATOM 4836 C CA . GLU B 1 17 ? 33.5 1.642 4.07 1 97.81 17 GLU B CA 1
ATOM 4837 C C . GLU B 1 17 ? 33.688 0.206 3.586 1 97.81 17 GLU B C 1
ATOM 4839 O O . GLU B 1 17 ? 34.656 -0.112 2.91 1 97.81 17 GLU B O 1
ATOM 4844 N N . LEU B 1 18 ? 32.75 -0.577 3.908 1 97.69 18 LEU B N 1
ATOM 4845 C CA . LEU B 1 18 ? 32.781 -1.98 3.512 1 97.69 18 LEU B CA 1
ATOM 4846 C C . LEU B 1 18 ? 32.656 -2.123 2 1 97.69 18 LEU B C 1
ATOM 4848 O O . LEU B 1 18 ? 33.281 -2.996 1.396 1 97.69 18 LEU B O 1
ATOM 4852 N N . LEU B 1 19 ? 31.844 -1.347 1.395 1 98.5 19 LEU B N 1
ATOM 4853 C CA . LEU B 1 19 ? 31.625 -1.365 -0.048 1 98.5 19 LEU B CA 1
ATOM 4854 C C . LEU B 1 19 ? 32.906 -1.055 -0.797 1 98.5 19 LEU B C 1
ATOM 4856 O O . LEU B 1 19 ? 33.219 -1.682 -1.816 1 98.5 19 LEU B O 1
ATOM 4860 N N . LYS B 1 20 ? 33.656 -0.177 -0.32 1 97.19 20 LYS B N 1
ATOM 4861 C CA . LYS B 1 20 ? 34.906 0.219 -0.958 1 97.19 20 LYS B CA 1
ATOM 4862 C C . LYS B 1 20 ? 35.906 -0.928 -0.954 1 97.19 20 LYS B C 1
ATOM 4864 O O . LYS B 1 20 ? 36.719 -1.069 -1.887 1 97.19 20 LYS B O 1
ATOM 4869 N N . SER B 1 21 ? 35.844 -1.772 0.056 1 96.56 21 SER B N 1
ATOM 4870 C CA . SER B 1 21 ? 36.875 -2.799 0.215 1 96.56 21 SER B CA 1
ATOM 4871 C C . SER B 1 21 ? 36.375 -4.152 -0.291 1 96.56 21 SER B C 1
ATOM 4873 O O . SER B 1 21 ? 37.188 -5.082 -0.458 1 96.56 21 SER B O 1
ATOM 4875 N N . CYS B 1 22 ? 35.125 -4.312 -0.578 1 97.75 22 CYS B N 1
ATOM 4876 C CA . CYS B 1 22 ? 34.594 -5.621 -0.958 1 97.75 22 CYS B CA 1
ATOM 4877 C C . CYS B 1 22 ? 35.062 -6.004 -2.359 1 97.75 22 CYS B C 1
ATOM 4879 O O . CYS B 1 22 ? 35.5 -5.148 -3.125 1 97.75 22 CYS B O 1
ATOM 4881 N N . ASP B 1 23 ? 35 -7.25 -2.678 1 97.38 23 ASP B N 1
ATOM 4882 C CA . ASP B 1 23 ? 35.375 -7.742 -4.004 1 97.38 23 ASP B CA 1
ATOM 4883 C C . ASP B 1 23 ? 34.25 -7.512 -5.004 1 97.38 23 ASP B C 1
ATOM 4885 O O . ASP B 1 23 ? 34.5 -7.113 -6.145 1 97.38 23 ASP B O 1
ATOM 4889 N N . PHE B 1 24 ? 33.094 -7.812 -4.621 1 98.62 24 PHE B N 1
ATOM 4890 C CA . PHE B 1 24 ? 31.875 -7.598 -5.398 1 98.62 24 PHE B CA 1
ATOM 4891 C C . PHE B 1 24 ? 30.656 -7.562 -4.492 1 98.62 24 PHE B C 1
ATOM 4893 O O . PHE B 1 24 ? 30.766 -7.805 -3.287 1 98.62 24 PHE B O 1
ATOM 4900 N N . TYR B 1 25 ? 29.531 -7.148 -4.996 1 98.88 25 TYR B N 1
ATOM 4901 C CA . TYR B 1 25 ? 28.297 -7.207 -4.211 1 98.88 25 TYR B CA 1
ATOM 4902 C C . TYR B 1 25 ? 27.156 -7.789 -5.035 1 98.88 25 TYR B C 1
ATOM 4904 O O . TYR B 1 25 ? 27.156 -7.688 -6.266 1 98.88 25 TYR B O 1
ATOM 4912 N N . ALA B 1 26 ? 26.281 -8.453 -4.375 1 98.81 26 ALA B N 1
ATOM 4913 C CA . ALA B 1 26 ? 25.047 -8.969 -4.969 1 98.81 26 ALA B CA 1
ATOM 4914 C C . ALA B 1 26 ? 23.844 -8.125 -4.551 1 98.81 26 ALA B C 1
ATOM 4916 O O . ALA B 1 26 ? 23.859 -7.5 -3.488 1 98.81 26 ALA B O 1
ATOM 4917 N N . PHE B 1 27 ? 22.844 -8.062 -5.418 1 98.69 27 PHE B N 1
ATOM 4918 C CA . PHE B 1 27 ? 21.672 -7.262 -5.098 1 98.69 27 PHE B CA 1
ATOM 4919 C C . PHE B 1 27 ? 20.391 -7.988 -5.484 1 98.69 27 PHE B C 1
ATOM 4921 O O . PHE B 1 27 ? 20.406 -8.891 -6.324 1 98.69 27 PHE B O 1
ATOM 4928 N N . ASP B 1 28 ? 19.344 -7.688 -4.887 1 98.38 28 ASP B N 1
ATOM 4929 C CA . ASP B 1 28 ? 17.984 -8.164 -5.125 1 98.38 28 ASP B CA 1
ATOM 4930 C C . ASP B 1 28 ? 16.953 -7.137 -4.652 1 98.38 28 ASP B C 1
ATOM 4932 O O . ASP B 1 28 ? 17.25 -6.277 -3.826 1 98.38 28 ASP B O 1
ATOM 4936 N N . GLU B 1 29 ? 15.773 -7.18 -5.273 1 98.06 29 GLU B N 1
ATOM 4937 C CA . GLU B 1 29 ? 14.734 -6.223 -4.906 1 98.06 29 GLU B CA 1
ATOM 4938 C C . GLU B 1 29 ? 13.375 -6.902 -4.777 1 98.06 29 GLU B C 1
ATOM 4940 O O . GLU B 1 29 ? 13.109 -7.902 -5.449 1 98.06 29 GLU B O 1
ATOM 4945 N N . GLU B 1 30 ? 12.586 -6.473 -3.898 1 97.06 30 GLU B N 1
ATOM 4946 C CA . GLU B 1 30 ? 11.148 -6.734 -3.869 1 97.06 30 GLU B CA 1
ATOM 4947 C C . GLU B 1 30 ? 10.352 -5.512 -4.324 1 97.06 30 GLU B C 1
ATOM 4949 O O . GLU B 1 30 ? 10.641 -4.391 -3.906 1 97.06 30 GLU B O 1
ATOM 4954 N N . MET B 1 31 ? 9.453 -5.711 -5.242 1 96.88 31 MET B N 1
ATOM 4955 C CA . MET B 1 31 ? 8.758 -4.598 -5.879 1 96.88 31 MET B CA 1
ATOM 4956 C C . MET B 1 31 ? 7.254 -4.684 -5.621 1 96.88 31 MET B C 1
ATOM 4958 O O . MET B 1 31 ? 6.746 -5.738 -5.23 1 96.88 31 MET B O 1
ATOM 4962 N N . THR B 1 32 ? 6.527 -3.541 -5.844 1 95.56 32 THR B N 1
ATOM 4963 C CA . THR B 1 32 ? 5.09 -3.471 -5.605 1 95.56 32 THR B CA 1
ATOM 4964 C C . THR B 1 32 ? 4.316 -4.008 -6.805 1 95.56 32 THR B C 1
ATOM 4966 O O . THR B 1 32 ? 3.104 -4.207 -6.73 1 95.56 32 THR B O 1
ATOM 4969 N N . GLY B 1 33 ? 4.984 -4.277 -7.914 1 94.5 33 GLY B N 1
ATOM 4970 C CA . GLY B 1 33 ? 4.422 -4.84 -9.133 1 94.5 33 GLY B CA 1
ATOM 4971 C C . GLY B 1 33 ? 5.477 -5.223 -10.156 1 94.5 33 GLY B C 1
ATOM 4972 O O . GLY B 1 33 ? 6.492 -4.539 -10.289 1 94.5 33 GLY B O 1
ATOM 4973 N N . ILE B 1 34 ? 5.18 -6.281 -10.922 1 91.56 34 ILE B N 1
ATOM 4974 C CA . ILE B 1 34 ? 6.199 -6.742 -11.859 1 91.56 34 ILE B CA 1
ATOM 4975 C C . ILE B 1 34 ? 5.582 -6.918 -13.25 1 91.56 34 ILE B C 1
ATOM 4977 O O . ILE B 1 34 ? 6.273 -7.289 -14.203 1 91.56 34 ILE B O 1
ATOM 4981 N N . SER B 1 35 ? 4.344 -6.703 -13.422 1 88.19 35 SER B N 1
ATOM 4982 C CA . SER B 1 35 ? 3.68 -6.793 -14.711 1 88.19 35 SER B CA 1
ATOM 4983 C C . SER B 1 35 ? 2.455 -5.887 -14.773 1 88.19 35 SER B C 1
ATOM 4985 O O . SER B 1 35 ? 1.939 -5.465 -13.734 1 88.19 35 SER B O 1
ATOM 4987 N N . THR B 1 36 ? 2.086 -5.52 -15.922 1 83 36 THR B N 1
ATOM 4988 C CA . THR B 1 36 ? 0.877 -4.73 -16.125 1 83 36 THR B CA 1
ATOM 4989 C C . THR B 1 36 ? -0.021 -5.367 -17.172 1 83 36 THR B C 1
ATOM 4991 O O . THR B 1 36 ? 0.469 -5.984 -18.125 1 83 36 THR B O 1
ATOM 4994 N N . ALA B 1 37 ? -1.288 -5.254 -16.969 1 74.75 37 ALA B N 1
ATOM 4995 C CA . ALA B 1 37 ? -2.26 -5.816 -17.891 1 74.75 37 ALA B CA 1
ATOM 4996 C C . ALA B 1 37 ? -2.256 -5.055 -19.219 1 74.75 37 ALA B C 1
ATOM 4998 O O . ALA B 1 37 ? -2.619 -5.602 -20.266 1 74.75 37 ALA B O 1
ATOM 4999 N N . GLU B 1 38 ? -1.808 -3.854 -19.219 1 75.62 38 GLU B N 1
ATOM 5000 C CA . GLU B 1 38 ? -1.841 -2.994 -20.406 1 75.62 38 GLU B CA 1
ATOM 5001 C C . GLU B 1 38 ? -0.818 -3.441 -21.438 1 75.62 38 GLU B C 1
ATOM 5003 O O . GLU B 1 38 ? -1.054 -3.318 -22.641 1 75.62 38 GLU B O 1
ATOM 5008 N N . LEU B 1 39 ? 0.309 -3.924 -21.047 1 80.44 39 LEU B N 1
ATOM 5009 C CA . LEU B 1 39 ? 1.365 -4.387 -21.938 1 80.44 39 LEU B CA 1
ATOM 5010 C C . LEU B 1 39 ? 1.872 -5.762 -21.531 1 80.44 39 LEU B C 1
ATOM 5012 O O . LEU B 1 39 ? 3 -5.891 -21.047 1 80.44 39 LEU B O 1
ATOM 5016 N N . PRO B 1 40 ? 1.1 -6.734 -21.875 1 82.12 40 PRO B N 1
ATOM 5017 C CA . PRO B 1 40 ? 1.526 -8.078 -21.453 1 82.12 40 PRO B CA 1
ATOM 5018 C C . PRO B 1 40 ? 2.766 -8.555 -22.219 1 82.12 40 PRO B C 1
ATOM 5020 O O . PRO B 1 40 ? 2.916 -8.273 -23.406 1 82.12 40 PRO B O 1
ATOM 5023 N N . GLU B 1 41 ? 3.604 -9.211 -21.547 1 88.75 41 GLU B N 1
ATOM 5024 C CA . GLU B 1 41 ? 4.812 -9.781 -22.141 1 88.75 41 GLU B CA 1
ATOM 5025 C C . GLU B 1 41 ? 4.508 -11.086 -22.859 1 88.75 41 GLU B C 1
ATOM 5027 O O . GLU B 1 41 ? 3.604 -11.828 -22.469 1 88.75 41 GLU B O 1
ATOM 5032 N N . SER B 1 42 ? 5.281 -11.281 -23.938 1 90.94 42 SER B N 1
ATOM 5033 C CA . SER B 1 42 ? 5.152 -12.508 -24.719 1 90.94 42 SER B CA 1
ATOM 5034 C C . SER B 1 42 ? 6.516 -13.117 -25.016 1 90.94 42 SER B C 1
ATOM 5036 O O . SER B 1 42 ? 7.504 -12.398 -25.188 1 90.94 42 SER B O 1
ATOM 5038 N N . ILE B 1 43 ? 6.508 -14.438 -25.094 1 94 43 ILE B N 1
ATOM 5039 C CA . ILE B 1 43 ? 7.73 -15.164 -25.406 1 94 43 ILE B CA 1
ATOM 5040 C C . ILE B 1 43 ? 8.234 -14.766 -26.797 1 94 43 ILE B C 1
ATOM 5042 O O . ILE B 1 43 ? 9.422 -14.93 -27.094 1 94 43 ILE B O 1
ATOM 5046 N N . THR B 1 44 ? 7.402 -14.195 -27.656 1 92.62 44 THR B N 1
ATOM 5047 C CA . THR B 1 44 ? 7.77 -13.844 -29.016 1 92.62 44 THR B CA 1
ATOM 5048 C C . THR B 1 44 ? 8.281 -12.414 -29.094 1 92.62 44 THR B C 1
ATOM 5050 O O . THR B 1 44 ? 8.641 -11.922 -30.156 1 92.62 44 THR B O 1
ATOM 5053 N N . ASP B 1 45 ? 8.312 -11.75 -27.969 1 93.75 45 ASP B N 1
ATOM 5054 C CA . ASP B 1 45 ? 8.75 -10.359 -27.953 1 93.75 45 ASP B CA 1
ATOM 5055 C C . ASP B 1 45 ? 10.234 -10.242 -28.312 1 93.75 45 ASP B C 1
ATOM 5057 O O . ASP B 1 45 ? 11.047 -11.07 -27.891 1 93.75 45 ASP B O 1
ATOM 5061 N N . THR B 1 46 ? 10.523 -9.227 -29.109 1 93.88 46 THR B N 1
ATOM 5062 C CA . THR B 1 46 ? 11.914 -8.836 -29.297 1 93.88 46 THR B CA 1
ATOM 5063 C C . THR B 1 46 ? 12.484 -8.211 -28.016 1 93.88 46 THR B C 1
ATOM 5065 O O . THR B 1 46 ? 11.727 -7.844 -27.109 1 93.88 46 THR B O 1
ATOM 5068 N N . PRO B 1 47 ? 13.82 -8.133 -28 1 95.25 47 PRO B N 1
ATOM 5069 C CA . PRO B 1 47 ? 14.406 -7.461 -26.844 1 95.25 47 PRO B CA 1
ATOM 5070 C C . PRO B 1 47 ? 13.867 -6.047 -26.625 1 95.25 47 PRO B C 1
ATOM 5072 O O . PRO B 1 47 ? 13.586 -5.652 -25.5 1 95.25 47 PRO B O 1
ATOM 5075 N N . GLU B 1 48 ? 13.664 -5.305 -27.672 1 95.25 48 GLU B N 1
ATOM 5076 C CA . GLU B 1 48 ? 13.133 -3.945 -27.594 1 95.25 48 GLU B CA 1
ATOM 5077 C C . GLU B 1 48 ? 11.711 -3.938 -27.047 1 95.25 48 GLU B C 1
ATOM 5079 O O . GLU B 1 48 ? 11.367 -3.086 -26.219 1 95.25 48 GLU B O 1
ATOM 5084 N N . GLU B 1 49 ? 10.938 -4.855 -27.516 1 93.38 49 GLU B N 1
ATOM 5085 C CA . GLU B 1 49 ? 9.562 -4.953 -27.047 1 93.38 49 GLU B CA 1
ATOM 5086 C C . GLU B 1 49 ? 9.523 -5.336 -25.562 1 93.38 49 GLU B C 1
ATOM 5088 O O . GLU B 1 49 ? 8.727 -4.801 -24.797 1 93.38 49 GLU B O 1
ATOM 5093 N N . SER B 1 50 ? 10.398 -6.262 -25.25 1 95 50 SER B N 1
ATOM 5094 C CA . SER B 1 50 ? 10.508 -6.641 -23.844 1 95 50 SER B CA 1
ATOM 5095 C C . SER B 1 50 ? 10.914 -5.449 -22.969 1 95 50 SER B C 1
ATOM 5097 O O . SER B 1 50 ? 10.359 -5.25 -21.891 1 95 50 SER B O 1
ATOM 5099 N N . TYR B 1 51 ? 11.844 -4.656 -23.484 1 96.06 51 TYR B N 1
ATOM 5100 C CA . TYR B 1 51 ? 12.289 -3.471 -22.75 1 96.06 51 TYR B CA 1
ATOM 5101 C C . TYR B 1 51 ? 11.133 -2.492 -22.547 1 96.06 51 TYR B C 1
ATOM 5103 O O . TYR B 1 51 ? 10.953 -1.952 -21.453 1 96.06 51 TYR B O 1
ATOM 5111 N N . ARG B 1 52 ? 10.406 -2.295 -23.562 1 94.94 52 ARG B N 1
ATOM 5112 C CA . ARG B 1 52 ? 9.297 -1.348 -23.484 1 94.94 52 ARG B CA 1
ATOM 5113 C C . ARG B 1 52 ? 8.289 -1.771 -22.422 1 94.94 52 ARG B C 1
ATOM 5115 O O . ARG B 1 52 ? 7.809 -0.939 -21.641 1 94.94 52 ARG B O 1
ATOM 5122 N N . ALA B 1 53 ? 7.945 -3.01 -22.438 1 94.56 53 ALA B N 1
ATOM 5123 C CA . ALA B 1 53 ? 7 -3.531 -21.453 1 94.56 53 ALA B CA 1
ATOM 5124 C C . ALA B 1 53 ? 7.551 -3.391 -20.047 1 94.56 53 ALA B C 1
ATOM 5126 O O . ALA B 1 53 ? 6.863 -2.885 -19.141 1 94.56 53 ALA B O 1
ATOM 5127 N N . LYS B 1 54 ? 8.766 -3.793 -19.891 1 96.62 54 LYS B N 1
ATOM 5128 C CA . LYS B 1 54 ? 9.367 -3.793 -18.562 1 96.62 54 LYS B CA 1
ATOM 5129 C C . LYS B 1 54 ? 9.656 -2.371 -18.094 1 96.62 54 LYS B C 1
ATOM 5131 O O . LYS B 1 54 ? 9.602 -2.086 -16.891 1 96.62 54 LYS B O 1
ATOM 5136 N N . ARG B 1 55 ? 9.984 -1.501 -19.016 1 96.5 55 ARG B N 1
ATOM 5137 C CA . ARG B 1 55 ? 10.156 -0.085 -18.703 1 96.5 55 ARG B CA 1
ATOM 5138 C C . ARG B 1 55 ? 8.875 0.507 -18.125 1 96.5 55 ARG B C 1
ATOM 5140 O O . ARG B 1 55 ? 8.914 1.257 -17.156 1 96.5 55 ARG B O 1
ATOM 5147 N N . THR B 1 56 ? 7.777 0.191 -18.75 1 95.69 56 THR B N 1
ATOM 5148 C CA . THR B 1 56 ? 6.484 0.673 -18.266 1 95.69 56 THR B CA 1
ATOM 5149 C C . THR B 1 56 ? 6.211 0.183 -16.844 1 95.69 56 THR B C 1
ATOM 5151 O O . THR B 1 56 ? 5.738 0.946 -16 1 95.69 56 THR B O 1
ATOM 5154 N N . VAL B 1 57 ? 6.512 -0.991 -16.594 1 95.62 57 VAL B N 1
ATOM 5155 C CA . VAL B 1 57 ? 6.285 -1.606 -15.297 1 95.62 57 VAL B CA 1
ATOM 5156 C C . VAL B 1 57 ? 7.156 -0.92 -14.242 1 95.62 57 VAL B C 1
ATOM 5158 O O . VAL B 1 57 ? 6.66 -0.509 -13.195 1 95.62 57 VAL B O 1
ATOM 5161 N N . ALA B 1 58 ? 8.445 -0.753 -14.516 1 97.06 58 ALA B N 1
ATOM 5162 C CA . ALA B 1 58 ? 9.398 -0.171 -13.57 1 97.06 58 ALA B CA 1
ATOM 5163 C C . ALA B 1 58 ? 9.078 1.3 -13.32 1 97.06 58 ALA B C 1
ATOM 5165 O O . ALA B 1 58 ? 9.422 1.838 -12.258 1 97.06 58 ALA B O 1
ATOM 5166 N N . SER B 1 59 ? 8.438 1.926 -14.281 1 95.62 59 SER B N 1
ATOM 5167 C CA . SER B 1 59 ? 8.078 3.334 -14.141 1 95.62 59 SER B CA 1
ATOM 5168 C C . SER B 1 59 ? 6.789 3.5 -13.344 1 95.62 59 SER B C 1
ATOM 5170 O O . SER B 1 59 ? 6.539 4.566 -12.781 1 95.62 59 SER B O 1
ATOM 5172 N N . ARG B 1 60 ? 6.035 2.504 -13.289 1 94.06 60 ARG B N 1
ATOM 5173 C CA . ARG B 1 60 ? 4.723 2.578 -12.656 1 94.06 60 ARG B CA 1
ATOM 5174 C C . ARG B 1 60 ? 4.797 2.156 -11.195 1 94.06 60 ARG B C 1
ATOM 5176 O O . ARG B 1 60 ? 4.215 2.809 -10.32 1 94.06 60 ARG B O 1
ATOM 5183 N N . TYR B 1 61 ? 5.449 1.13 -10.93 1 96.06 61 TYR B N 1
ATOM 5184 C CA . TYR B 1 61 ? 5.445 0.523 -9.602 1 96.06 61 TYR B CA 1
ATOM 5185 C C . TYR B 1 61 ? 6.656 0.972 -8.797 1 96.06 61 TYR B C 1
ATOM 5187 O O . TYR B 1 61 ? 7.488 1.74 -9.289 1 96.06 61 TYR B O 1
ATOM 5195 N N . ASN B 1 62 ? 6.75 0.536 -7.527 1 96.06 62 ASN B N 1
ATOM 5196 C CA . ASN B 1 62 ? 7.754 1.027 -6.59 1 96.06 62 ASN B CA 1
ATOM 5197 C C . ASN B 1 62 ? 8.578 -0.115 -6.004 1 96.06 62 ASN B C 1
ATOM 5199 O O . ASN B 1 62 ? 8.258 -1.287 -6.207 1 96.06 62 ASN B O 1
ATOM 5203 N N . ILE B 1 63 ? 9.664 0.28 -5.344 1 97.12 63 ILE B N 1
ATOM 5204 C CA . ILE B 1 63 ? 10.516 -0.686 -4.66 1 97.12 63 ILE B CA 1
ATOM 5205 C C . ILE B 1 63 ? 10.117 -0.768 -3.186 1 97.12 63 ILE B C 1
ATOM 5207 O O . ILE B 1 63 ? 9.891 0.257 -2.541 1 97.12 63 ILE B O 1
ATOM 5211 N N . ILE B 1 64 ? 10.062 -1.96 -2.66 1 96.69 64 ILE B N 1
ATOM 5212 C CA . ILE B 1 64 ? 9.758 -2.186 -1.252 1 96.69 64 ILE B CA 1
ATOM 5213 C C . ILE B 1 64 ? 11.055 -2.408 -0.474 1 96.69 64 ILE B C 1
ATOM 5215 O O . ILE B 1 64 ? 11.258 -1.815 0.589 1 96.69 64 ILE B O 1
ATOM 5219 N N . GLN B 1 65 ? 11.898 -3.291 -1.026 1 97.75 65 GLN B N 1
ATOM 5220 C CA . GLN B 1 65 ? 13.172 -3.635 -0.403 1 97.75 65 GLN B CA 1
ATOM 5221 C C . GLN B 1 65 ? 14.297 -3.678 -1.435 1 97.75 65 GLN B C 1
ATOM 5223 O O . GLN B 1 65 ? 14.078 -4.078 -2.582 1 97.75 65 GLN B O 1
ATOM 5228 N N . VAL B 1 66 ? 15.438 -3.283 -1.013 1 98.56 66 VAL B N 1
ATOM 5229 C CA . VAL B 1 66 ? 16.672 -3.516 -1.767 1 98.56 66 VAL B CA 1
ATOM 5230 C C . VAL B 1 66 ? 17.672 -4.273 -0.899 1 98.56 66 VAL B C 1
ATOM 5232 O O . VAL B 1 66 ? 18.109 -3.771 0.14 1 98.56 66 VAL B O 1
ATOM 5235 N N . GLY B 1 67 ? 17.984 -5.465 -1.322 1 98.31 67 GLY B N 1
ATOM 5236 C CA . GLY B 1 67 ? 19.047 -6.227 -0.672 1 98.31 67 GLY B CA 1
ATOM 5237 C C . GLY B 1 67 ? 20.391 -6.055 -1.332 1 98.31 67 GLY B C 1
ATOM 5238 O O . GLY B 1 67 ? 20.516 -6.137 -2.557 1 98.31 67 GLY B O 1
ATOM 5239 N N . ILE B 1 68 ? 21.375 -5.727 -0.501 1 98.81 68 ILE B N 1
ATOM 5240 C CA . ILE B 1 68 ? 22.75 -5.656 -0.964 1 98.81 68 ILE B CA 1
ATOM 5241 C C . ILE B 1 68 ? 23.641 -6.516 -0.069 1 98.81 68 ILE B C 1
ATOM 5243 O O . ILE B 1 68 ? 23.703 -6.305 1.145 1 98.81 68 ILE B O 1
ATOM 5247 N N . CYS B 1 69 ? 24.281 -7.434 -0.628 1 98.56 69 CYS B N 1
ATOM 5248 C CA . CYS B 1 69 ? 25.203 -8.273 0.129 1 98.56 69 CYS B CA 1
ATOM 5249 C C . CYS B 1 69 ? 26.641 -8.055 -0.328 1 98.56 69 CYS B C 1
ATOM 5251 O O . CYS B 1 69 ? 26.969 -8.273 -1.497 1 98.56 69 CYS B O 1
ATOM 5253 N N . LEU B 1 70 ? 27.484 -7.641 0.55 1 98.69 70 LEU B N 1
ATOM 5254 C CA . LEU B 1 70 ? 28.891 -7.383 0.26 1 98.69 70 LEU B CA 1
ATOM 5255 C C . LEU B 1 70 ? 29.734 -8.625 0.504 1 98.69 70 LEU B C 1
ATOM 5257 O O . LEU B 1 70 ? 29.625 -9.258 1.559 1 98.69 70 LEU B O 1
ATOM 5261 N N . PHE B 1 71 ? 30.547 -9.031 -0.475 1 98.12 71 PHE B N 1
ATOM 5262 C CA . PHE B 1 71 ? 31.391 -10.211 -0.358 1 98.12 71 PHE B CA 1
ATOM 5263 C C . PHE B 1 71 ? 32.875 -9.82 -0.297 1 98.12 71 PHE B C 1
ATOM 5265 O O . PHE B 1 71 ? 33.375 -9.109 -1.173 1 98.12 71 PHE B O 1
ATOM 5272 N N . HIS B 1 72 ? 33.531 -10.242 0.771 1 97 72 HIS B N 1
ATOM 5273 C CA . HIS B 1 72 ? 34.969 -10.062 0.966 1 97 72 HIS B CA 1
ATOM 5274 C C . HIS B 1 72 ? 35.688 -11.398 0.957 1 97 72 HIS B C 1
ATOM 5276 O O . HIS B 1 72 ? 35.406 -12.281 1.773 1 97 72 HIS B O 1
ATOM 5282 N N . ARG B 1 73 ? 36.594 -11.516 0.098 1 94.88 73 ARG B N 1
ATOM 5283 C CA . ARG B 1 73 ? 37.406 -12.719 0.105 1 94.88 73 ARG B CA 1
ATOM 5284 C C . ARG B 1 73 ? 38.406 -12.695 1.262 1 94.88 73 ARG B C 1
ATOM 5286 O O . ARG B 1 73 ? 39 -11.656 1.544 1 94.88 73 ARG B O 1
ATOM 5293 N N . GLU B 1 74 ? 38.438 -13.758 1.998 1 90.94 74 GLU B N 1
ATOM 5294 C CA . GLU B 1 74 ? 39.406 -13.852 3.078 1 90.94 74 GLU B CA 1
ATOM 5295 C C . GLU B 1 74 ? 40.781 -14.188 2.539 1 90.94 74 GLU B C 1
ATOM 5297 O O . GLU B 1 74 ? 40.906 -14.898 1.538 1 90.94 74 GLU B O 1
ATOM 5302 N N . ASN B 1 75 ? 41.844 -13.531 3.146 1 76.62 75 ASN B N 1
ATOM 5303 C CA . ASN B 1 75 ? 43.219 -13.703 2.715 1 76.62 75 ASN B CA 1
ATOM 5304 C C . ASN B 1 75 ? 43.75 -15.109 3.016 1 76.62 75 ASN B C 1
ATOM 5306 O O . ASN B 1 75 ? 44.312 -15.344 4.074 1 76.62 75 ASN B O 1
ATOM 5310 N N . THR B 1 76 ? 43.156 -16 2.625 1 63.88 76 THR B N 1
ATOM 5311 C CA . THR B 1 76 ? 43.812 -17.297 2.637 1 63.88 76 THR B CA 1
ATOM 5312 C C . THR B 1 76 ? 44.625 -17.5 1.363 1 63.88 76 THR B C 1
ATOM 5314 O O . THR B 1 76 ? 44.5 -16.719 0.417 1 63.88 76 THR B O 1
ATOM 5317 N N . ALA B 1 77 ? 45.562 -18.5 1.308 1 53.38 77 ALA B N 1
ATOM 5318 C CA . ALA B 1 77 ? 46.406 -18.734 0.156 1 53.38 77 ALA B CA 1
ATOM 5319 C C . ALA B 1 77 ? 45.625 -18.766 -1.141 1 53.38 77 ALA B C 1
ATOM 5321 O O . ALA B 1 77 ? 44.531 -19.328 -1.19 1 53.38 77 ALA B O 1
ATOM 5322 N N . ALA B 1 78 ? 45.906 -17.812 -2.057 1 54.75 78 ALA B N 1
ATOM 5323 C CA . ALA B 1 78 ? 45.25 -17.547 -3.344 1 54.75 78 ALA B CA 1
ATOM 5324 C C . ALA B 1 78 ? 44.719 -18.844 -3.969 1 54.75 78 ALA B C 1
ATOM 5326 O O . ALA B 1 78 ? 43.656 -18.859 -4.578 1 54.75 78 ALA B O 1
ATOM 5327 N N . ASP B 1 79 ? 45.312 -19.938 -3.826 1 60.59 79 ASP B N 1
ATOM 5328 C CA . ASP B 1 79 ? 45.031 -21.188 -4.539 1 60.59 79 ASP B CA 1
ATOM 5329 C C . ASP B 1 79 ? 44.375 -22.219 -3.623 1 60.59 79 ASP B C 1
ATOM 5331 O O . ASP B 1 79 ? 44.312 -23.406 -3.945 1 60.59 79 ASP B O 1
ATOM 5335 N N . SER B 1 80 ? 43.688 -21.578 -2.562 1 69.88 80 SER B N 1
ATOM 5336 C CA . SER B 1 80 ? 43.094 -22.516 -1.618 1 69.88 80 SER B CA 1
ATOM 5337 C C . SER B 1 80 ? 41.688 -22.906 -2.033 1 69.88 80 SER B C 1
ATOM 5339 O O . SER B 1 80 ? 40.906 -22.062 -2.514 1 69.88 80 SER B O 1
ATOM 5341 N N . THR B 1 81 ? 41.438 -24.047 -2.266 1 80.56 81 THR B N 1
ATOM 5342 C CA . THR B 1 81 ? 40.094 -24.625 -2.471 1 80.56 81 THR B CA 1
ATOM 5343 C C . THR B 1 81 ? 39.656 -25.406 -1.235 1 80.56 81 THR B C 1
ATOM 5345 O O . THR B 1 81 ? 40.406 -26.25 -0.729 1 80.56 81 THR B O 1
ATOM 5348 N N . PRO B 1 82 ? 38.531 -24.844 -0.654 1 88.75 82 PRO B N 1
ATOM 5349 C CA . PRO B 1 82 ? 37.562 -23.844 -1.139 1 88.75 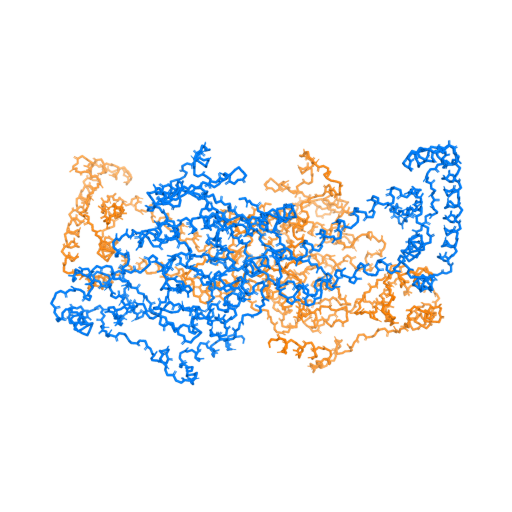82 PRO B CA 1
ATOM 5350 C C . PRO B 1 82 ? 38 -22.422 -0.802 1 88.75 82 PRO B C 1
ATOM 5352 O O . PRO B 1 82 ? 38.688 -22.188 0.188 1 88.75 82 PRO B O 1
ATOM 5355 N N . ALA B 1 83 ? 37.594 -21.5 -1.688 1 90.81 83 ALA B N 1
ATOM 5356 C CA . ALA B 1 83 ? 37.781 -20.094 -1.387 1 90.81 83 ALA B CA 1
ATOM 5357 C C . ALA B 1 83 ? 36.875 -19.641 -0.231 1 90.81 83 ALA B C 1
ATOM 5359 O O . ALA B 1 83 ? 35.719 -20.078 -0.126 1 90.81 83 ALA B O 1
ATOM 5360 N N . HIS B 1 84 ? 37.438 -18.875 0.61 1 93.56 84 HIS B N 1
ATOM 5361 C CA . HIS B 1 84 ? 36.688 -18.422 1.778 1 93.56 84 HIS B CA 1
ATOM 5362 C C . HIS B 1 84 ? 36.25 -16.969 1.616 1 93.56 84 HIS B C 1
ATOM 5364 O O . HIS B 1 84 ? 37.062 -16.109 1.257 1 93.56 84 HIS B O 1
ATOM 5370 N N . TYR B 1 85 ? 35 -16.688 1.818 1 95.12 85 TYR B N 1
ATOM 5371 C CA . TYR B 1 85 ? 34.438 -15.344 1.728 1 95.12 85 TYR B CA 1
ATOM 5372 C C . TYR B 1 85 ? 33.625 -15 2.98 1 95.12 85 TYR B C 1
ATOM 5374 O O . TYR B 1 85 ? 33 -15.867 3.586 1 95.12 85 TYR B O 1
ATOM 5382 N N . VAL B 1 86 ? 33.656 -13.734 3.363 1 95.88 86 VAL B N 1
ATOM 5383 C CA . VAL B 1 86 ? 32.75 -13.164 4.359 1 95.88 86 VAL B CA 1
ATOM 5384 C C . VAL B 1 86 ? 31.672 -12.344 3.666 1 95.88 86 VAL B C 1
ATOM 5386 O O . VAL B 1 86 ? 31.984 -11.461 2.861 1 95.88 86 VAL B O 1
ATOM 5389 N N . ALA B 1 87 ? 30.5 -12.719 3.93 1 96.88 87 ALA B N 1
ATOM 5390 C CA . ALA B 1 87 ? 29.375 -12.023 3.316 1 96.88 87 ALA B CA 1
ATOM 5391 C C . ALA B 1 87 ? 28.641 -11.156 4.34 1 96.88 87 ALA B C 1
ATOM 5393 O O . ALA B 1 87 ? 28.469 -11.562 5.492 1 96.88 87 ALA B O 1
ATOM 5394 N N . ARG B 1 88 ? 28.25 -9.977 3.992 1 97.69 88 ARG B N 1
ATOM 5395 C CA . ARG B 1 88 ? 27.5 -9.039 4.832 1 97.69 88 ARG B CA 1
ATOM 5396 C C . ARG B 1 88 ? 26.25 -8.562 4.125 1 97.69 88 ARG B C 1
ATOM 5398 O O . ARG B 1 88 ? 26.266 -7.559 3.404 1 97.69 88 ARG B O 1
ATOM 5405 N N . PRO B 1 89 ? 25.094 -9.273 4.316 1 97.5 89 PRO B N 1
ATOM 5406 C CA . PRO B 1 89 ? 23.828 -8.906 3.672 1 97.5 89 PRO B CA 1
ATOM 5407 C C . PRO B 1 89 ? 23.094 -7.77 4.395 1 97.5 89 PRO B C 1
ATOM 5409 O O . PRO B 1 89 ? 22.828 -7.875 5.594 1 97.5 89 PRO B O 1
ATOM 5412 N N . PHE B 1 90 ? 22.812 -6.68 3.68 1 97.81 90 PHE B N 1
ATOM 5413 C CA . PHE B 1 90 ? 22 -5.559 4.129 1 97.81 90 PHE B CA 1
ATOM 5414 C C . PHE B 1 90 ? 20.641 -5.555 3.422 1 97.81 90 PHE B C 1
ATOM 5416 O O . PHE B 1 90 ? 20.578 -5.688 2.197 1 97.81 90 PHE B O 1
ATOM 5423 N N . ASN B 1 91 ? 19.578 -5.547 4.176 1 97.25 91 ASN B N 1
ATOM 5424 C CA . ASN B 1 91 ? 18.234 -5.395 3.619 1 97.25 91 ASN B CA 1
ATOM 5425 C C . ASN B 1 91 ? 17.672 -4 3.893 1 97.25 91 ASN B C 1
ATOM 5427 O O . ASN B 1 91 ? 17.203 -3.725 4.992 1 97.25 91 ASN B O 1
ATOM 5431 N N . PHE B 1 92 ? 17.672 -3.143 2.904 1 98.25 92 PHE B N 1
ATOM 5432 C CA . PHE B 1 92 ? 17.156 -1.78 3.018 1 98.25 92 PHE B CA 1
ATOM 5433 C C . PHE B 1 92 ? 15.672 -1.732 2.719 1 98.25 92 PHE B C 1
ATOM 5435 O O . PHE B 1 92 ? 15.234 -2.137 1.638 1 98.25 92 PHE B O 1
ATOM 5442 N N . VAL B 1 93 ? 14.875 -1.265 3.627 1 97.12 93 VAL B N 1
ATOM 5443 C CA . VAL B 1 93 ? 13.438 -1.101 3.424 1 97.12 93 VAL B CA 1
ATOM 5444 C C . VAL B 1 93 ? 13.141 0.32 2.947 1 97.12 93 VAL B C 1
ATOM 5446 O O . VAL B 1 93 ? 13.539 1.293 3.594 1 97.12 93 VAL B O 1
ATOM 5449 N N . LEU B 1 94 ? 12.43 0.387 1.816 1 96.56 94 LEU B N 1
ATOM 5450 C CA . LEU B 1 94 ? 12.234 1.693 1.194 1 96.56 94 LEU B CA 1
ATOM 5451 C C . LEU B 1 94 ? 10.766 2.104 1.235 1 96.56 94 LEU B C 1
ATOM 5453 O O . LEU B 1 94 ? 9.883 1.27 1.045 1 96.56 94 LEU B O 1
ATOM 5457 N N . PHE B 1 95 ? 10.516 3.357 1.488 1 93.25 95 PHE B N 1
ATOM 5458 C CA . PHE B 1 95 ? 9.195 3.967 1.416 1 93.25 95 PHE B CA 1
ATOM 5459 C C . PHE B 1 95 ? 9.297 5.453 1.101 1 93.25 95 PHE B C 1
ATOM 5461 O O . PHE B 1 95 ? 10.078 6.176 1.733 1 93.25 95 PHE B O 1
ATOM 5468 N N . PRO B 1 96 ? 8.594 5.895 0.162 1 87.06 96 PRO B N 1
ATOM 5469 C CA . PRO B 1 96 ? 8.773 7.289 -0.255 1 87.06 96 PRO B CA 1
ATOM 5470 C C . PRO B 1 96 ? 8.5 8.281 0.873 1 87.06 96 PRO B C 1
ATOM 5472 O O . PRO B 1 96 ? 7.652 8.023 1.732 1 87.06 96 PRO B O 1
ATOM 5475 N N . HIS B 1 97 ? 9.266 9.367 0.818 1 76.81 97 HIS B N 1
ATOM 5476 C CA . HIS B 1 97 ? 9.148 10.461 1.78 1 76.81 97 HIS B CA 1
ATOM 5477 C C . HIS B 1 97 ? 7.965 11.367 1.442 1 76.81 97 HIS B C 1
ATOM 5479 O O . HIS B 1 97 ? 7.684 11.609 0.267 1 76.81 97 HIS B O 1
ATOM 5485 N N . ASN B 1 98 ? 7.23 11.633 2.51 1 71.44 98 ASN B N 1
ATOM 5486 C CA . ASN B 1 98 ? 6.164 12.594 2.258 1 71.44 98 ASN B CA 1
ATOM 5487 C C . ASN B 1 98 ? 6.258 13.797 3.195 1 71.44 98 ASN B C 1
ATOM 5489 O O . ASN B 1 98 ? 6.598 13.648 4.371 1 71.44 98 ASN B O 1
ATOM 5493 N N . SER B 1 99 ? 6.324 14.906 2.471 1 71.56 99 SER B N 1
ATOM 5494 C CA . SER B 1 99 ? 6.078 16.141 3.197 1 71.56 99 SER B CA 1
ATOM 5495 C C . SER B 1 99 ? 5.035 17 2.49 1 71.56 99 SER B C 1
ATOM 5497 O O . SER B 1 99 ? 5.039 17.109 1.262 1 71.56 99 SER B O 1
ATOM 5499 N N . ASP B 1 100 ? 4.145 17.422 3.26 1 65.38 100 ASP B N 1
ATOM 5500 C CA . ASP B 1 100 ? 3.107 18.297 2.719 1 65.38 100 ASP B CA 1
ATOM 5501 C C . ASP B 1 100 ? 3.711 19.562 2.115 1 65.38 100 ASP B C 1
ATOM 5503 O O . ASP B 1 100 ? 3.074 20.234 1.303 1 65.38 100 ASP B O 1
ATOM 5507 N N . GLU B 1 101 ? 4.922 19.844 2.469 1 70.81 101 GLU B N 1
ATOM 5508 C CA . GLU B 1 101 ? 5.551 21.094 2.053 1 70.81 101 GLU B CA 1
ATOM 5509 C C . GLU B 1 101 ? 6.336 20.906 0.756 1 70.81 101 GLU B C 1
ATOM 5511 O O . GLU B 1 101 ? 6.828 21.891 0.182 1 70.81 101 GLU B O 1
ATOM 5516 N N . PHE B 1 102 ? 6.336 19.719 0.285 1 79.5 102 PHE B N 1
ATOM 5517 C CA . PHE B 1 102 ? 7.145 19.453 -0.898 1 79.5 102 PHE B CA 1
ATOM 5518 C C . PHE B 1 102 ? 6.445 19.953 -2.156 1 79.5 102 PHE B C 1
ATOM 5520 O O . PHE B 1 102 ? 5.227 19.828 -2.283 1 79.5 102 PHE B O 1
ATOM 5527 N N . ASN B 1 103 ? 7.238 20.594 -3.018 1 76.94 103 ASN B N 1
ATOM 5528 C CA . ASN B 1 103 ? 6.719 20.969 -4.328 1 76.94 103 ASN B CA 1
ATOM 5529 C C . ASN B 1 103 ? 6.758 19.797 -5.305 1 76.94 103 ASN B C 1
ATOM 5531 O O . ASN B 1 103 ? 7.098 18.672 -4.922 1 76.94 103 ASN B O 1
ATOM 5535 N N . ALA B 1 104 ? 6.398 20.062 -6.523 1 74.94 104 ALA B N 1
ATOM 5536 C CA . ALA B 1 104 ? 6.25 19.031 -7.547 1 74.94 104 ALA B CA 1
ATOM 5537 C C . ALA B 1 104 ? 7.578 18.328 -7.828 1 74.94 104 ALA B C 1
ATOM 5539 O O . ALA B 1 104 ? 7.613 17.141 -8.125 1 74.94 104 ALA B O 1
ATOM 5540 N N . ASN B 1 105 ? 8.68 19.016 -7.688 1 79.5 105 ASN B N 1
ATOM 5541 C CA . ASN B 1 105 ? 9.992 18.469 -8.008 1 79.5 105 ASN B CA 1
ATOM 5542 C C . ASN B 1 105 ? 10.578 17.688 -6.836 1 79.5 105 ASN B C 1
ATOM 5544 O O . ASN B 1 105 ? 11.523 16.922 -7.008 1 79.5 105 ASN B O 1
ATOM 5548 N N . GLU B 1 106 ? 9.953 17.922 -5.66 1 83.31 106 GLU B N 1
ATOM 5549 C CA . GLU B 1 106 ? 10.477 17.328 -4.434 1 83.31 106 GLU B CA 1
ATOM 5550 C C . GLU B 1 106 ? 9.68 16.078 -4.035 1 83.31 106 GLU B C 1
ATOM 5552 O O . GLU B 1 106 ? 10.203 15.203 -3.348 1 83.31 106 GLU B O 1
ATOM 5557 N N . ARG B 1 107 ? 8.508 16.094 -4.512 1 82.75 107 ARG B N 1
ATOM 5558 C CA . ARG B 1 107 ? 7.555 15.117 -3.998 1 82.75 107 ARG B CA 1
ATOM 5559 C C . ARG B 1 107 ? 7.77 13.758 -4.645 1 82.75 107 ARG B C 1
ATOM 5561 O O . ARG B 1 107 ? 8.109 13.672 -5.828 1 82.75 107 ARG B O 1
ATOM 5568 N N . SER B 1 108 ? 7.531 12.797 -3.812 1 83.75 108 SER B N 1
ATOM 5569 C CA . SER B 1 108 ? 7.566 11.43 -4.316 1 83.75 108 SER B CA 1
ATOM 5570 C C . SER B 1 108 ? 6.289 11.086 -5.07 1 83.75 108 SER B C 1
ATOM 5572 O O . SER B 1 108 ? 5.234 11.68 -4.828 1 83.75 108 SER B O 1
ATOM 5574 N N . ARG B 1 109 ? 6.414 10.234 -5.996 1 85.62 109 ARG B N 1
ATOM 5575 C CA . ARG B 1 109 ? 5.242 9.734 -6.699 1 85.62 109 ARG B CA 1
ATOM 5576 C C . ARG B 1 109 ? 4.398 8.844 -5.793 1 85.62 109 ARG B C 1
ATOM 5578 O O . ARG B 1 109 ? 4.859 8.414 -4.734 1 85.62 109 ARG B O 1
ATOM 5585 N N . ASP B 1 110 ? 3.168 8.578 -6.199 1 91.06 110 ASP B N 1
ATOM 5586 C CA . ASP B 1 110 ? 2.281 7.66 -5.496 1 91.06 110 ASP B CA 1
ATOM 5587 C C . ASP B 1 110 ? 2.879 6.254 -5.445 1 91.06 110 ASP B C 1
ATOM 5589 O O . ASP B 1 110 ? 3.711 5.898 -6.281 1 91.06 110 ASP B O 1
ATOM 5593 N N . VAL B 1 111 ? 2.547 5.547 -4.457 1 94.06 111 VAL B N 1
ATOM 5594 C CA . VAL B 1 111 ? 2.893 4.133 -4.379 1 94.06 111 VAL B CA 1
ATOM 5595 C C . VAL B 1 111 ? 1.791 3.295 -5.027 1 94.06 111 VAL B C 1
ATOM 5597 O O . VAL B 1 111 ? 0.63 3.359 -4.617 1 94.06 111 VAL B O 1
ATOM 5600 N N . VAL B 1 112 ? 2.17 2.635 -6.023 1 95.31 112 VAL B N 1
ATOM 5601 C CA . VAL B 1 112 ? 1.194 1.836 -6.758 1 95.31 112 VAL B CA 1
ATOM 5602 C C . VAL B 1 112 ? 1.422 0.353 -6.477 1 95.31 112 VAL B C 1
ATOM 5604 O O . VAL B 1 112 ? 2.527 -0.159 -6.668 1 95.31 112 VAL B O 1
ATOM 5607 N N . LEU B 1 113 ? 0.394 -0.314 -6.043 1 93.56 113 LEU B N 1
ATOM 5608 C CA . LEU B 1 113 ? 0.487 -1.721 -5.664 1 93.56 113 LEU B CA 1
ATOM 5609 C C . LEU B 1 113 ? -0.337 -2.592 -6.609 1 93.56 113 LEU B C 1
ATOM 5611 O O . LEU B 1 113 ? -1.541 -2.375 -6.766 1 93.56 113 LEU B O 1
ATOM 5615 N N . SER B 1 114 ? 0.331 -3.529 -7.176 1 91.5 114 SER B N 1
ATOM 5616 C CA . SER B 1 114 ? -0.38 -4.531 -7.961 1 91.5 114 SER B CA 1
ATOM 5617 C C . SER B 1 114 ? -0.999 -5.598 -7.062 1 91.5 114 SER B C 1
ATOM 5619 O O . SER B 1 114 ? -0.308 -6.203 -6.242 1 91.5 114 SER B O 1
ATOM 5621 N N . PRO B 1 115 ? -2.285 -5.855 -7.246 1 85.06 115 PRO B N 1
ATOM 5622 C CA . PRO B 1 115 ? -2.92 -6.867 -6.402 1 85.06 115 PRO B CA 1
ATOM 5623 C C . PRO B 1 115 ? -2.252 -8.234 -6.52 1 85.06 115 PRO B C 1
ATOM 5625 O O . PRO B 1 115 ? -2.113 -8.945 -5.52 1 85.06 115 PRO B O 1
ATOM 5628 N N . SER B 1 116 ? -1.794 -8.602 -7.672 1 85.44 116 SER B N 1
ATOM 5629 C CA . SER B 1 116 ? -1.13 -9.891 -7.871 1 85.44 116 SER B CA 1
ATOM 5630 C C . SER B 1 116 ? 0.194 -9.945 -7.117 1 85.44 116 SER B C 1
ATOM 5632 O O . SER B 1 116 ? 0.513 -10.961 -6.488 1 85.44 116 SER B O 1
ATOM 5634 N N . SER B 1 117 ? 0.956 -8.906 -7.234 1 88.44 117 SER B N 1
ATOM 5635 C CA . SER B 1 117 ? 2.232 -8.859 -6.527 1 88.44 117 SER B CA 1
ATOM 5636 C C . SER B 1 117 ? 2.029 -8.883 -5.016 1 88.44 117 SER B C 1
ATOM 5638 O O . SER B 1 117 ? 2.803 -9.508 -4.289 1 88.44 117 SER B O 1
ATOM 5640 N N . LEU B 1 118 ? 1.021 -8.219 -4.594 1 86.12 118 LEU B N 1
ATOM 5641 C CA . LEU B 1 118 ? 0.752 -8.188 -3.16 1 86.12 118 LEU B CA 1
ATOM 5642 C C . LEU B 1 118 ? 0.342 -9.57 -2.656 1 86.12 118 LEU B C 1
ATOM 5644 O O . LEU B 1 118 ? 0.706 -9.961 -1.547 1 86.12 118 LEU B O 1
ATOM 5648 N N . ALA B 1 119 ? -0.486 -10.211 -3.457 1 84.38 119 ALA B N 1
ATOM 5649 C CA . ALA B 1 119 ? -0.861 -11.578 -3.1 1 84.38 119 ALA B CA 1
ATOM 5650 C C . ALA B 1 119 ? 0.371 -12.469 -2.969 1 84.38 119 ALA B C 1
ATOM 5652 O O . ALA B 1 119 ? 0.463 -13.281 -2.045 1 84.38 119 ALA B O 1
ATOM 5653 N N . PHE B 1 120 ? 1.254 -12.281 -3.875 1 87.38 120 PHE B N 1
ATOM 5654 C CA . PHE B 1 120 ? 2.51 -13.016 -3.84 1 87.38 120 PHE B CA 1
ATOM 5655 C C . PHE B 1 120 ? 3.301 -12.688 -2.58 1 87.38 120 PHE B C 1
ATOM 5657 O O . PHE B 1 120 ? 3.766 -13.586 -1.876 1 87.38 120 PHE B O 1
ATOM 5664 N N . LEU B 1 121 ? 3.473 -11.453 -2.283 1 89.19 121 LEU B N 1
ATOM 5665 C CA . LEU B 1 121 ? 4.242 -11 -1.128 1 89.19 121 LEU B CA 1
ATOM 5666 C C . LEU B 1 121 ? 3.592 -11.461 0.172 1 89.19 121 LEU B C 1
ATOM 5668 O O . LEU B 1 121 ? 4.289 -11.773 1.142 1 89.19 121 LEU B O 1
ATOM 5672 N N . ARG B 1 122 ? 2.268 -11.477 0.198 1 87.62 122 ARG B N 1
ATOM 5673 C CA . ARG B 1 122 ? 1.546 -11.977 1.361 1 87.62 122 ARG B CA 1
ATOM 5674 C C . ARG B 1 122 ? 1.87 -13.445 1.615 1 87.62 122 ARG B C 1
ATOM 5676 O O . ARG B 1 122 ? 2.084 -13.852 2.76 1 87.62 122 ARG B O 1
ATOM 5683 N N . ARG B 1 123 ? 1.95 -14.188 0.553 1 87.19 123 ARG B N 1
ATOM 5684 C CA . ARG B 1 123 ? 2.24 -15.609 0.659 1 87.19 123 ARG B CA 1
ATOM 5685 C C . ARG B 1 123 ? 3.645 -15.844 1.206 1 87.19 123 ARG B C 1
ATOM 5687 O O . ARG B 1 123 ? 3.922 -16.906 1.785 1 87.19 123 ARG B O 1
ATOM 5694 N N . HIS B 1 124 ? 4.422 -14.891 1.052 1 89 124 HIS B N 1
ATOM 5695 C CA . HIS B 1 124 ? 5.801 -15.039 1.505 1 89 124 HIS B CA 1
ATOM 5696 C C . HIS B 1 124 ? 6.074 -14.18 2.736 1 89 124 HIS B C 1
ATOM 5698 O O . HIS B 1 124 ? 7.215 -13.781 2.977 1 89 124 HIS B O 1
ATOM 5704 N N . ASP B 1 125 ? 5.066 -13.688 3.406 1 89.19 125 ASP B N 1
ATOM 5705 C CA . ASP B 1 125 ? 5.078 -13.109 4.746 1 89.19 125 ASP B CA 1
ATOM 5706 C C . ASP B 1 125 ? 5.758 -11.742 4.742 1 89.19 125 ASP B C 1
ATOM 5708 O O . ASP B 1 125 ? 6.539 -11.43 5.645 1 89.19 125 ASP B O 1
ATOM 5712 N N . MET B 1 126 ? 5.586 -11.055 3.74 1 91.56 126 MET B N 1
ATOM 5713 C CA . MET B 1 126 ? 6.066 -9.672 3.729 1 91.56 126 MET B CA 1
ATOM 5714 C C . MET B 1 126 ? 5.461 -8.875 4.879 1 91.56 126 MET B C 1
ATOM 5716 O O . MET B 1 126 ? 4.273 -9.016 5.176 1 91.56 126 MET B O 1
ATOM 5720 N N . ASN B 1 127 ? 6.289 -8.125 5.551 1 92.69 127 ASN B N 1
ATOM 5721 C CA . ASN B 1 127 ? 5.824 -7.27 6.637 1 92.69 127 ASN B CA 1
ATOM 5722 C C . ASN B 1 127 ? 5.469 -5.875 6.133 1 92.69 127 ASN B C 1
ATOM 5724 O O . ASN B 1 127 ? 6.305 -4.969 6.152 1 92.69 127 ASN B O 1
ATOM 5728 N N . PHE B 1 128 ? 4.238 -5.688 5.871 1 91.5 128 PHE B N 1
ATOM 5729 C CA . PHE B 1 128 ? 3.791 -4.43 5.281 1 91.5 128 PHE B CA 1
ATOM 5730 C C . PHE B 1 128 ? 3.77 -3.32 6.324 1 91.5 128 PHE B C 1
ATOM 5732 O O . PHE B 1 128 ? 3.916 -2.143 5.988 1 91.5 128 PHE B O 1
ATOM 5739 N N . GLN B 1 129 ? 3.525 -3.666 7.559 1 92.75 129 GLN B N 1
ATOM 5740 C CA . GLN B 1 129 ? 3.533 -2.68 8.633 1 92.75 129 GLN B CA 1
ATOM 5741 C C . GLN B 1 129 ? 4.906 -2.031 8.781 1 92.75 129 GLN B C 1
ATOM 5743 O O . GLN B 1 129 ? 5.02 -0.806 8.828 1 92.75 129 GLN B O 1
ATOM 5748 N N . SER B 1 130 ? 5.887 -2.869 8.789 1 92 130 SER B N 1
ATOM 5749 C CA . SER B 1 130 ? 7.258 -2.373 8.883 1 92 130 SER B CA 1
ATOM 5750 C C . SER B 1 130 ? 7.629 -1.55 7.652 1 92 130 SER B C 1
ATOM 5752 O O . SER B 1 130 ? 8.328 -0.538 7.766 1 92 130 SER B O 1
ATOM 5754 N N . TRP B 1 131 ? 7.164 -2.01 6.543 1 93.12 131 TRP B N 1
ATOM 5755 C CA . TRP B 1 131 ? 7.449 -1.311 5.293 1 93.12 131 TRP B CA 1
ATOM 5756 C C . TRP B 1 131 ? 6.945 0.127 5.348 1 93.12 131 TRP B C 1
ATOM 5758 O O . TRP B 1 131 ? 7.703 1.068 5.109 1 93.12 131 TRP B O 1
ATOM 5768 N N . VAL B 1 132 ? 5.738 0.358 5.781 1 91.5 132 VAL B N 1
ATOM 5769 C CA . VAL B 1 132 ? 5.109 1.675 5.754 1 91.5 132 VAL B CA 1
ATOM 5770 C C . VAL B 1 132 ? 5.629 2.52 6.914 1 91.5 132 VAL B C 1
ATOM 5772 O O . VAL B 1 132 ? 5.867 3.719 6.762 1 91.5 132 VAL B O 1
ATOM 5775 N N . TYR B 1 133 ? 5.898 1.949 8.047 1 92.12 133 TYR B N 1
ATOM 5776 C CA . TYR B 1 133 ? 6.219 2.689 9.258 1 92.12 133 TYR B CA 1
ATOM 5777 C C . TYR B 1 133 ? 7.711 2.986 9.344 1 92.12 133 TYR B C 1
ATOM 5779 O O . TYR B 1 133 ? 8.125 3.998 9.914 1 92.12 133 TYR B O 1
ATOM 5787 N N . GLN B 1 134 ? 8.469 2.07 8.719 1 93.56 134 GLN B N 1
ATOM 5788 C CA . GLN B 1 134 ? 9.898 2.168 9 1 93.56 134 GLN B CA 1
ATOM 5789 C C . GLN B 1 134 ? 10.703 2.309 7.707 1 93.56 134 GLN B C 1
ATOM 5791 O O . GLN B 1 134 ? 11.938 2.396 7.746 1 93.56 134 GLN B O 1
ATOM 5796 N N . GLY B 1 135 ? 10.086 2.311 6.613 1 94.19 135 GLY B N 1
ATOM 5797 C CA . GLY B 1 135 ? 10.797 2.451 5.355 1 94.19 135 GLY B CA 1
ATOM 5798 C C . GLY B 1 135 ? 11.539 3.771 5.234 1 94.19 135 GLY B C 1
ATOM 5799 O O . GLY B 1 135 ? 11.047 4.809 5.691 1 94.19 135 GLY B O 1
ATOM 5800 N N . MET B 1 136 ? 12.688 3.777 4.68 1 95.5 136 MET B N 1
ATOM 5801 C CA . MET B 1 136 ? 13.469 4.996 4.473 1 95.5 136 MET B CA 1
ATOM 5802 C C . MET B 1 136 ? 13.141 5.633 3.129 1 95.5 136 MET B C 1
ATOM 5804 O O . MET B 1 136 ? 12.727 4.945 2.195 1 95.5 136 MET B O 1
ATOM 5808 N N . ALA B 1 137 ? 13.43 6.887 3.02 1 94.06 137 ALA B N 1
ATOM 5809 C CA . ALA B 1 137 ? 13.141 7.637 1.8 1 94.06 137 ALA B CA 1
ATOM 5810 C C . ALA B 1 137 ? 14.117 7.277 0.688 1 94.06 137 ALA B C 1
ATOM 5812 O O . ALA B 1 137 ? 15.164 6.676 0.944 1 94.06 137 ALA B O 1
ATOM 5813 N N . TYR B 1 138 ? 13.711 7.539 -0.505 1 95.94 138 TYR B N 1
ATOM 5814 C CA . TYR B 1 138 ? 14.562 7.469 -1.692 1 95.94 138 TYR B CA 1
ATOM 5815 C C . TYR B 1 138 ? 14.102 8.461 -2.752 1 95.94 138 TYR B C 1
ATOM 5817 O O . TYR B 1 138 ? 12.953 8.922 -2.727 1 95.94 138 TYR B O 1
ATOM 5825 N N . CYS B 1 139 ? 14.992 8.844 -3.602 1 95.5 139 CYS B N 1
ATOM 5826 C CA . CYS B 1 139 ? 14.672 9.805 -4.645 1 95.5 139 CYS B CA 1
ATOM 5827 C C . CYS B 1 139 ? 15.609 9.656 -5.836 1 95.5 139 CYS B C 1
ATOM 5829 O O . CYS B 1 139 ? 16.641 8.992 -5.734 1 95.5 139 CYS B O 1
ATOM 5831 N N . ASP B 1 140 ? 15.227 10.18 -6.938 1 95.69 140 ASP B N 1
ATOM 5832 C CA . ASP B 1 140 ? 16.094 10.148 -8.117 1 95.69 140 ASP B CA 1
ATOM 5833 C C . ASP B 1 140 ? 17 11.375 -8.164 1 95.69 140 ASP B C 1
ATOM 5835 O O . ASP B 1 140 ? 17.078 12.133 -7.195 1 95.69 140 ASP B O 1
ATOM 5839 N N . ALA B 1 141 ? 17.734 11.492 -9.219 1 97 141 ALA B N 1
ATOM 5840 C CA . ALA B 1 141 ? 18.75 12.531 -9.328 1 97 141 ALA B CA 1
ATOM 5841 C C . ALA B 1 141 ? 18.125 13.922 -9.289 1 97 141 ALA B C 1
ATOM 5843 O O . ALA B 1 141 ? 18.625 14.812 -8.602 1 97 141 ALA B O 1
ATOM 5844 N N . ASN B 1 142 ? 17.062 14.102 -10.023 1 95 142 ASN B N 1
ATOM 5845 C CA . ASN B 1 142 ? 16.391 15.391 -10.055 1 95 142 ASN B CA 1
ATOM 5846 C C . ASN B 1 142 ? 15.812 15.758 -8.688 1 95 142 ASN B C 1
ATOM 5848 O O . ASN B 1 142 ? 15.93 16.891 -8.25 1 95 142 ASN B O 1
ATOM 5852 N N . GLN B 1 143 ? 15.234 14.898 -8.039 1 93.75 143 GLN B N 1
ATOM 5853 C CA . GLN B 1 143 ? 14.68 15.117 -6.707 1 93.75 143 GLN B CA 1
ATOM 5854 C C . GLN B 1 143 ? 15.773 15.43 -5.699 1 93.75 143 GLN B C 1
ATOM 5856 O O . GLN B 1 143 ? 15.578 16.234 -4.789 1 93.75 143 GLN B O 1
ATOM 5861 N N . GLU B 1 144 ? 16.875 14.703 -5.836 1 96.31 144 GLU B N 1
ATOM 5862 C CA . GLU B 1 144 ? 18 14.977 -4.945 1 96.31 144 GLU B CA 1
ATOM 5863 C C . GLU B 1 144 ? 18.422 16.438 -5.035 1 96.31 144 GLU B C 1
ATOM 5865 O O . GLU B 1 144 ? 18.641 17.094 -4.012 1 96.31 144 GLU B O 1
ATOM 5870 N N . GLU B 1 145 ? 18.562 16.875 -6.242 1 96.12 145 GLU B N 1
ATOM 5871 C CA . GLU B 1 145 ? 18.969 18.266 -6.449 1 96.12 145 GLU B CA 1
ATOM 5872 C C . GLU B 1 145 ? 17.953 19.219 -5.816 1 96.12 145 GLU B C 1
ATOM 5874 O O . GLU B 1 145 ? 18.344 20.172 -5.145 1 96.12 145 GLU B O 1
ATOM 5879 N N . ALA B 1 146 ? 16.719 18.953 -6.016 1 94.31 146 ALA B N 1
ATOM 5880 C CA . ALA B 1 146 ? 15.656 19.797 -5.469 1 94.31 146 ALA B CA 1
ATOM 5881 C C . ALA B 1 146 ? 15.656 19.75 -3.941 1 94.31 146 ALA B C 1
ATOM 5883 O O . ALA B 1 146 ? 15.492 20.781 -3.285 1 94.31 146 ALA B O 1
ATOM 5884 N N . LEU B 1 147 ? 15.812 18.609 -3.379 1 94 147 LEU B N 1
ATOM 5885 C CA . LEU B 1 147 ? 15.789 18.438 -1.931 1 94 147 LEU B CA 1
ATOM 5886 C C . LEU B 1 147 ? 17 19.094 -1.281 1 94 147 LEU B C 1
ATOM 5888 O O . LEU B 1 147 ? 16.891 19.688 -0.207 1 94 147 LEU B O 1
ATOM 5892 N N . ARG B 1 148 ? 18.156 18.938 -1.891 1 95.62 148 ARG B N 1
ATOM 5893 C CA . ARG B 1 148 ? 19.359 19.594 -1.383 1 95.62 148 ARG B CA 1
ATOM 5894 C C . ARG B 1 148 ? 19.188 21.109 -1.401 1 95.62 148 ARG B C 1
ATOM 5896 O O . ARG B 1 148 ? 19.609 21.797 -0.467 1 95.62 148 ARG B O 1
ATOM 5903 N N . GLN B 1 149 ? 18.625 21.578 -2.484 1 94.19 149 GLN B N 1
ATOM 5904 C CA . GLN B 1 149 ? 18.375 23 -2.588 1 94.19 149 GLN B CA 1
ATOM 5905 C C . GLN B 1 149 ? 17.406 23.484 -1.505 1 94.19 149 GLN B C 1
ATOM 5907 O O . GLN B 1 149 ? 17.609 24.516 -0.886 1 94.19 149 GLN B O 1
ATOM 5912 N N . ARG B 1 150 ? 16.391 22.781 -1.327 1 91.25 150 ARG B N 1
ATOM 5913 C CA . ARG B 1 150 ? 15.414 23.109 -0.292 1 91.25 150 ARG B CA 1
ATOM 5914 C C . ARG B 1 150 ? 16.062 23.141 1.086 1 91.25 150 ARG B C 1
ATOM 5916 O O . ARG B 1 150 ? 15.828 24.047 1.876 1 91.25 150 ARG B O 1
ATOM 5923 N N . HIS B 1 151 ? 16.797 22.109 1.355 1 92.12 151 HIS B N 1
ATOM 5924 C CA . HIS B 1 151 ? 17.5 22.016 2.631 1 92.12 151 HIS B CA 1
ATOM 5925 C C . HIS B 1 151 ? 18.438 23.203 2.834 1 92.12 151 HIS B C 1
ATOM 5927 O O . HIS B 1 151 ? 18.5 23.766 3.924 1 92.12 151 HIS B O 1
ATOM 5933 N N . GLU B 1 152 ? 19.109 23.562 1.805 1 92.38 152 GLU B N 1
ATOM 5934 C CA . GLU B 1 152 ? 20.047 24.688 1.858 1 92.38 152 GLU B CA 1
ATOM 5935 C C . GLU B 1 152 ? 19.312 26.016 2.076 1 92.38 152 GLU B C 1
ATOM 5937 O O . GLU B 1 152 ? 19.75 26.859 2.852 1 92.38 152 GLU B O 1
ATOM 5942 N N . GLU B 1 153 ? 18.266 26.156 1.368 1 88.69 153 GLU B N 1
ATOM 5943 C CA . GLU B 1 153 ? 17.469 27.375 1.501 1 88.69 153 GLU B CA 1
ATOM 5944 C C . GLU B 1 153 ? 16.891 27.5 2.908 1 88.69 153 GLU B C 1
ATOM 5946 O O . GLU B 1 153 ? 16.891 28.594 3.484 1 88.69 153 GLU B O 1
ATOM 5951 N N . LYS B 1 154 ? 16.375 26.469 3.359 1 85.62 154 LYS B N 1
ATOM 5952 C CA . LYS B 1 154 ? 15.828 26.453 4.711 1 85.62 154 LYS B CA 1
ATOM 5953 C C . LYS B 1 154 ? 16.859 26.906 5.734 1 85.62 154 LYS B C 1
ATOM 5955 O O . LYS B 1 154 ? 16.578 27.781 6.551 1 85.62 154 LYS B O 1
ATOM 5960 N N . TYR B 1 155 ? 18.047 26.438 5.648 1 85.44 155 TYR B N 1
ATOM 5961 C CA . TYR B 1 155 ? 19.047 26.734 6.668 1 85.44 155 TYR B CA 1
ATOM 5962 C C . TYR B 1 155 ? 19.797 28.016 6.336 1 85.44 155 TYR B C 1
ATOM 5964 O O . TYR B 1 155 ? 20.328 28.688 7.234 1 85.44 155 TYR B O 1
ATOM 5972 N N . ARG B 1 156 ? 19.797 28.375 5.055 1 82.62 156 ARG B N 1
ATOM 5973 C CA . ARG B 1 156 ? 20.297 29.703 4.715 1 82.62 156 ARG B CA 1
ATOM 5974 C C . ARG B 1 156 ? 19.422 30.797 5.324 1 82.62 156 ARG B C 1
ATOM 5976 O O . ARG B 1 156 ? 19.938 31.797 5.836 1 82.62 156 ARG B O 1
ATOM 5983 N N . GLU B 1 157 ? 18.188 30.562 5.23 1 76 157 GLU B N 1
ATOM 5984 C CA . GLU B 1 157 ? 17.234 31.5 5.828 1 76 157 GLU B CA 1
ATOM 5985 C C . GLU B 1 157 ? 17.422 31.578 7.344 1 76 157 GLU B C 1
ATOM 5987 O O . GLU B 1 157 ? 17.391 32.656 7.93 1 76 157 GLU B O 1
ATOM 5992 N N . LEU B 1 158 ? 17.672 30.469 7.844 1 74.06 158 LEU B N 1
ATOM 5993 C CA . LEU B 1 158 ? 17.875 30.422 9.289 1 74.06 158 LEU B CA 1
ATOM 5994 C C . LEU B 1 158 ? 19.188 31.094 9.68 1 74.06 158 LEU B C 1
ATOM 5996 O O . LEU B 1 158 ? 19.234 31.797 10.688 1 74.06 158 LEU B O 1
ATOM 6000 N N . ASP B 1 159 ? 20.125 30.891 8.797 1 74.94 159 ASP B N 1
ATOM 6001 C CA . ASP B 1 159 ? 21.438 31.469 9.062 1 74.94 159 ASP B CA 1
ATOM 6002 C C . ASP B 1 159 ? 21.438 32.969 8.789 1 74.94 159 ASP B C 1
ATOM 6004 O O . ASP B 1 159 ? 22.109 33.75 9.484 1 74.94 159 ASP B O 1
ATOM 6008 N N . SER B 1 160 ? 20.688 33.344 7.781 1 71.88 160 SER B N 1
ATOM 6009 C CA . SER B 1 160 ? 20.578 34.75 7.477 1 71.88 160 SER B CA 1
ATOM 6010 C C . SER B 1 160 ? 19.875 35.5 8.602 1 71.88 160 SER B C 1
ATOM 6012 O O . SER B 1 160 ? 20.234 36.656 8.914 1 71.88 160 SER B O 1
ATOM 6014 N N . ILE B 1 161 ? 18.938 34.875 9.109 1 64.88 161 ILE B N 1
ATOM 6015 C CA . ILE B 1 161 ? 18.25 35.469 10.25 1 64.88 161 ILE B CA 1
ATOM 6016 C C . ILE B 1 161 ? 19.234 35.688 11.398 1 64.88 161 ILE B C 1
ATOM 6018 O O . ILE B 1 161 ? 19.172 36.688 12.109 1 64.88 161 ILE B O 1
ATOM 6022 N N . ARG B 1 162 ? 20.25 34.938 11.414 1 66.31 162 ARG B N 1
ATOM 6023 C CA . ARG B 1 162 ? 21.25 35 12.484 1 66.31 162 ARG B CA 1
ATOM 6024 C C . ARG B 1 162 ? 22.312 36.031 12.188 1 66.31 162 ARG B C 1
ATOM 6026 O O . ARG B 1 162 ? 22.828 36.688 13.102 1 66.31 162 ARG B O 1
ATOM 6033 N N . ASN B 1 163 ? 22.484 36.156 10.836 1 64.38 163 ASN B N 1
ATOM 6034 C CA . ASN B 1 163 ? 23.656 37 10.531 1 64.38 163 ASN B CA 1
ATOM 6035 C C . ASN B 1 163 ? 23.234 38.375 10.039 1 64.38 163 ASN B C 1
ATOM 6037 O O . ASN B 1 163 ? 24 39.344 10.18 1 64.38 163 ASN B O 1
ATOM 6041 N N . GLU B 1 164 ? 22.141 38.438 9.195 1 60.16 164 GLU B N 1
ATOM 6042 C CA . GLU B 1 164 ? 21.953 39.688 8.5 1 60.16 164 GLU B CA 1
ATOM 6043 C C . GLU B 1 164 ? 20.891 40.531 9.18 1 60.16 164 GLU B C 1
ATOM 6045 O O . GLU B 1 164 ? 19.812 40.062 9.523 1 60.16 164 GLU B O 1
ATOM 6050 N N . GLY B 1 165 ? 21.188 41.75 9.625 1 54.72 165 GLY B N 1
ATOM 6051 C CA . GLY B 1 165 ? 20.438 42.781 10.305 1 54.72 165 GLY B CA 1
ATOM 6052 C C . GLY B 1 165 ? 19.219 43.25 9.531 1 54.72 165 GLY B C 1
ATOM 6053 O O . GLY B 1 165 ? 18.234 43.719 10.125 1 54.72 165 GLY B O 1
ATOM 6054 N N . ASN B 1 166 ? 19.141 43.094 8.195 1 53.72 166 ASN B N 1
ATOM 6055 C CA . ASN B 1 166 ? 18.109 43.688 7.359 1 53.72 166 ASN B CA 1
ATOM 6056 C C . ASN B 1 166 ? 16.766 42.969 7.527 1 53.72 166 ASN B C 1
ATOM 6058 O O . ASN B 1 166 ? 15.711 43.594 7.449 1 53.72 166 ASN B O 1
ATOM 6062 N N . GLN B 1 167 ? 16.688 41.75 7.867 1 58.19 167 GLN B N 1
ATOM 6063 C CA . GLN B 1 167 ? 15.445 41 7.965 1 58.19 167 GLN B CA 1
ATOM 6064 C C . GLN B 1 167 ? 14.688 41.344 9.242 1 58.19 167 GLN B C 1
ATOM 6066 O O . GLN B 1 167 ? 13.461 41.281 9.281 1 58.19 167 GLN B O 1
ATOM 6071 N N . GLU B 1 168 ? 15.359 41.812 10.188 1 59.47 168 GLU B N 1
ATOM 6072 C CA . GLU B 1 168 ? 14.719 42.25 11.43 1 59.47 168 GLU B CA 1
ATOM 6073 C C . GLU B 1 168 ? 13.781 43.438 11.188 1 59.47 168 GLU B C 1
ATOM 6075 O O . GLU B 1 168 ? 12.664 43.438 11.711 1 59.47 168 GLU B O 1
ATOM 6080 N N . VAL B 1 169 ? 14.258 44.25 10.336 1 60.81 169 VAL B N 1
ATOM 6081 C CA . VAL B 1 169 ? 13.461 45.438 10.055 1 60.81 169 VAL B CA 1
ATOM 6082 C C . VAL B 1 169 ? 12.156 45.031 9.383 1 60.81 169 VAL B C 1
ATOM 6084 O O . VAL B 1 169 ? 11.094 45.594 9.695 1 60.81 169 VAL B O 1
ATOM 6087 N N . GLU B 1 170 ? 12.234 44.094 8.625 1 64.88 170 GLU B N 1
ATOM 6088 C CA . GLU B 1 170 ? 11.055 43.656 7.883 1 64.88 170 GLU B CA 1
ATOM 6089 C C . GLU B 1 170 ? 10.039 42.969 8.805 1 64.88 170 GLU B C 1
ATOM 6091 O O . GLU B 1 170 ? 8.836 43.188 8.672 1 64.88 170 GLU B O 1
ATOM 6096 N N . GLY B 1 171 ? 10.484 42.25 9.734 1 68.12 171 GLY B N 1
ATOM 6097 C CA . GLY B 1 171 ? 9.586 41.594 10.648 1 68.12 171 GLY B CA 1
ATOM 6098 C C . GLY B 1 171 ? 8.859 42.531 11.586 1 68.12 171 GLY B C 1
ATOM 6099 O O . GLY B 1 171 ? 7.66 42.375 11.828 1 68.12 171 GLY B O 1
ATOM 6100 N N . VAL B 1 172 ? 9.578 43.531 11.945 1 77.56 172 VAL B N 1
ATOM 6101 C CA . VAL B 1 172 ? 9.031 44.5 12.906 1 77.56 172 VAL B CA 1
ATOM 6102 C C . VAL B 1 172 ? 8.008 45.375 12.211 1 77.56 172 VAL B C 1
ATOM 6104 O O . VAL B 1 172 ? 7.062 45.875 12.844 1 77.56 172 VAL B O 1
ATOM 6107 N N . SER B 1 173 ? 8.172 45.5 10.891 1 79.69 173 SER B N 1
ATOM 6108 C CA . SER B 1 173 ? 7.258 46.344 10.125 1 79.69 173 SER B CA 1
ATOM 6109 C C . SER B 1 173 ? 5.875 45.719 10.023 1 79.69 173 SER B C 1
ATOM 6111 O O . SER B 1 173 ? 4.891 46.375 9.734 1 79.69 173 SER B O 1
ATOM 6113 N N . LEU B 1 174 ? 5.828 44.469 10.344 1 82.88 174 LEU B N 1
ATOM 6114 C CA . LEU B 1 174 ? 4.555 43.75 10.258 1 82.88 174 LEU B CA 1
ATOM 6115 C C . LEU B 1 174 ? 3.98 43.5 11.641 1 82.88 174 LEU B C 1
ATOM 6117 O O . LEU B 1 174 ? 3.564 42.375 11.945 1 82.88 174 LEU B O 1
ATOM 6121 N N . LEU B 1 175 ? 4.176 44.375 12.531 1 88.06 175 LEU B N 1
ATOM 6122 C CA . LEU B 1 175 ? 3.598 44.281 13.867 1 88.06 175 LEU B CA 1
ATOM 6123 C C . LEU B 1 175 ? 2.553 45.375 14.094 1 88.06 175 LEU B C 1
ATOM 6125 O O . LEU B 1 175 ? 2.717 46.5 13.633 1 88.06 175 LEU B O 1
ATOM 6129 N N . THR B 1 176 ? 1.505 45.094 14.766 1 84.25 176 THR B N 1
ATOM 6130 C CA . THR B 1 176 ? 0.547 46.094 15.219 1 84.25 176 THR B CA 1
ATOM 6131 C C . THR B 1 176 ? 1.152 46.969 16.312 1 84.25 176 THR B C 1
ATOM 6133 O O . THR B 1 176 ? 2.221 46.656 16.844 1 84.25 176 THR B O 1
ATOM 6136 N N . GLU B 1 177 ? 0.472 48 16.656 1 85.19 177 GLU B N 1
ATOM 6137 C CA . GLU B 1 177 ? 0.981 48.938 17.672 1 85.19 177 GLU B CA 1
ATOM 6138 C C . GLU B 1 177 ? 1.132 48.219 19.016 1 85.19 177 GLU B C 1
ATOM 6140 O O . GLU B 1 177 ? 2.129 48.406 19.719 1 85.19 177 GLU B O 1
ATOM 6145 N N . GLU B 1 178 ? 0.135 47.469 19.344 1 85.75 178 GLU B N 1
ATOM 6146 C CA . GLU B 1 178 ? 0.186 46.719 20.609 1 85.75 178 GLU B CA 1
ATOM 6147 C C . GLU B 1 178 ? 1.31 45.688 20.609 1 85.75 178 GLU B C 1
ATOM 6149 O O . GLU B 1 178 ? 1.998 45.531 21.609 1 85.75 178 GLU B O 1
ATOM 6154 N N . GLU B 1 179 ? 1.513 45.062 19.531 1 90.69 179 GLU B N 1
ATOM 6155 C CA . GLU B 1 179 ? 2.57 44.062 19.406 1 90.69 179 GLU B CA 1
ATOM 6156 C C . GLU B 1 179 ? 3.951 44.719 19.484 1 90.69 179 GLU B C 1
ATOM 6158 O O . GLU B 1 179 ? 4.875 44.125 20.062 1 90.69 179 GLU B O 1
ATOM 6163 N N . LYS B 1 180 ? 4.031 45.844 18.938 1 91.31 180 LYS B N 1
ATOM 6164 C CA . LYS B 1 180 ? 5.297 46.594 18.953 1 91.31 180 LYS B CA 1
ATOM 6165 C C . LYS B 1 180 ? 5.684 46.969 20.375 1 91.31 180 LYS B C 1
ATOM 6167 O O . LYS B 1 180 ? 6.855 46.938 20.75 1 91.31 180 LYS B O 1
ATOM 6172 N N . LYS B 1 181 ? 4.672 47.438 21.109 1 92.88 181 LYS B N 1
ATOM 6173 C CA . LYS B 1 181 ? 4.93 47.781 22.5 1 92.88 181 LYS B CA 1
ATOM 6174 C C . LYS B 1 181 ? 5.461 46.594 23.281 1 92.88 181 LYS B C 1
ATOM 6176 O O . LYS B 1 181 ? 6.418 46.719 24.047 1 92.88 181 LYS B O 1
ATOM 6181 N N . TRP B 1 182 ? 4.832 45.5 23.109 1 94.19 182 TRP B N 1
ATOM 6182 C CA . TRP B 1 182 ? 5.297 44.281 23.766 1 94.19 182 TRP B CA 1
ATOM 6183 C C . TRP B 1 182 ? 6.707 43.938 23.312 1 94.19 182 TRP B C 1
ATOM 6185 O O . TRP B 1 182 ? 7.555 43.562 24.125 1 94.19 182 TRP B O 1
ATOM 6195 N N . TYR B 1 183 ? 6.914 44 22.031 1 94.25 183 TYR B N 1
ATOM 6196 C CA . TYR B 1 183 ? 8.203 43.688 21.438 1 94.25 183 TYR B CA 1
ATOM 6197 C C . TYR B 1 183 ? 9.305 44.562 22.016 1 94.25 183 TYR B C 1
ATOM 6199 O O . TYR B 1 183 ? 10.359 44.031 22.422 1 94.25 183 TYR B O 1
ATOM 6207 N N . ASP B 1 184 ? 9.094 45.844 22.109 1 94.81 184 ASP B N 1
ATOM 6208 C CA . ASP B 1 184 ? 10.086 46.781 22.609 1 94.81 184 ASP B CA 1
ATOM 6209 C C . ASP B 1 184 ? 10.422 46.469 24.062 1 94.81 184 ASP B C 1
ATOM 6211 O O . ASP B 1 184 ? 11.586 46.562 24.469 1 94.81 184 ASP B O 1
ATOM 6215 N N . ASN B 1 185 ? 9.391 46.156 24.75 1 95.75 185 ASN B N 1
ATOM 6216 C CA . ASN B 1 185 ? 9.609 45.812 26.156 1 95.75 185 ASN B CA 1
ATOM 6217 C C . ASN B 1 185 ? 10.438 44.562 26.297 1 95.75 185 ASN B C 1
ATOM 6219 O O . ASN B 1 185 ? 11.328 44.469 27.141 1 95.75 185 ASN B O 1
ATOM 6223 N N . ALA B 1 186 ? 10.094 43.562 25.531 1 96 186 ALA B N 1
ATOM 6224 C CA . ALA B 1 186 ? 10.797 42.312 25.578 1 96 186 ALA B CA 1
ATOM 6225 C C . ALA B 1 186 ? 12.25 42.469 25.156 1 96 186 ALA B C 1
ATOM 6227 O O . ALA B 1 186 ? 13.141 41.812 25.734 1 96 186 ALA B O 1
ATOM 6228 N N . VAL B 1 187 ? 12.5 43.25 24.156 1 95.56 187 VAL B N 1
ATOM 6229 C CA . VAL B 1 187 ? 13.852 43.5 23.672 1 95.56 187 VAL B CA 1
ATOM 6230 C C . VAL B 1 187 ? 14.672 44.188 24.781 1 95.56 187 VAL B C 1
ATOM 6232 O O . VAL B 1 187 ? 15.844 43.875 24.969 1 95.56 187 VAL B O 1
ATOM 6235 N N . THR B 1 188 ? 14.047 45.125 25.453 1 96.44 188 THR B N 1
ATOM 6236 C CA . THR B 1 188 ? 14.719 45.812 26.547 1 96.44 188 THR B CA 1
ATOM 6237 C C . THR B 1 188 ? 15.086 44.844 27.656 1 96.44 188 THR B C 1
ATOM 6239 O O . THR B 1 188 ? 16.203 44.875 28.203 1 96.44 188 THR B O 1
ATOM 6242 N N . LEU B 1 189 ? 14.18 43.969 27.938 1 95.62 189 LEU B N 1
ATOM 6243 C CA . LEU B 1 189 ? 14.438 42.969 28.953 1 95.62 189 LEU B CA 1
ATOM 6244 C C . LEU B 1 189 ? 15.578 42.062 28.531 1 95.62 189 LEU B C 1
ATOM 6246 O O . LEU B 1 189 ? 16.438 41.688 29.344 1 95.62 189 LEU B O 1
ATOM 6250 N N . ALA B 1 190 ? 15.555 41.656 27.328 1 96.5 190 ALA B N 1
ATOM 6251 C CA . ALA B 1 190 ? 16.594 40.781 26.781 1 96.5 190 ALA B CA 1
ATOM 6252 C C . ALA B 1 190 ? 17.969 41.438 26.844 1 96.5 190 ALA B C 1
ATOM 6254 O O . ALA B 1 190 ? 18.969 40.812 27.203 1 96.5 190 ALA B O 1
ATOM 6255 N N . LYS B 1 191 ? 17.984 42.719 26.453 1 96.19 191 LYS B N 1
ATOM 6256 C CA . LYS B 1 191 ? 19.234 43.469 26.469 1 96.19 191 LYS B CA 1
ATOM 6257 C C . LYS B 1 191 ? 19.797 43.562 27.891 1 96.19 191 LYS B C 1
ATOM 6259 O O . LYS B 1 191 ? 20.984 43.344 28.109 1 96.19 191 LYS B O 1
ATOM 6264 N N . THR B 1 192 ? 18.938 43.906 28.812 1 95.69 192 THR B N 1
ATOM 6265 C CA . THR B 1 192 ? 19.344 44.031 30.203 1 95.69 192 THR B CA 1
ATOM 6266 C C . THR B 1 192 ? 19.891 42.688 30.734 1 95.69 192 THR B C 1
ATOM 6268 O O . THR B 1 192 ? 20.906 42.656 31.422 1 95.69 192 THR B O 1
ATOM 6271 N N . PHE B 1 193 ? 19.172 41.688 30.406 1 95.62 193 PHE B N 1
ATOM 6272 C CA . PHE B 1 193 ? 19.578 40.375 30.875 1 95.62 193 PHE B CA 1
ATOM 6273 C C . PHE B 1 193 ? 20.891 39.969 30.219 1 95.62 193 PHE B C 1
ATOM 6275 O O . PHE B 1 193 ? 21.766 39.375 30.875 1 95.62 193 PHE B O 1
ATOM 6282 N N . SER B 1 194 ? 21.031 40.188 28.969 1 96.31 194 SER B N 1
ATOM 6283 C CA . SER B 1 194 ? 22.266 39.844 28.234 1 96.31 194 SER B CA 1
ATOM 6284 C C . SER B 1 194 ? 23.469 40.562 28.844 1 96.31 194 SER B C 1
ATOM 6286 O O . SER B 1 194 ? 24.531 39.938 28.984 1 96.31 194 SER B O 1
ATOM 6288 N N . GLU B 1 195 ? 23.297 41.781 29.172 1 95.31 195 GLU B N 1
ATOM 6289 C CA . GLU B 1 195 ? 24.375 42.562 29.766 1 95.31 195 GLU B CA 1
ATOM 6290 C C . GLU B 1 195 ? 24.75 42.031 31.141 1 95.31 195 GLU B C 1
ATOM 6292 O O . GLU B 1 195 ? 25.938 41.969 31.5 1 95.31 195 GLU B O 1
ATOM 6297 N N . ARG B 1 196 ? 23.766 41.625 31.828 1 94.5 196 ARG B N 1
ATOM 6298 C CA . ARG B 1 196 ? 24.016 41.031 33.125 1 94.5 196 ARG B CA 1
ATOM 6299 C C . ARG B 1 196 ? 24.828 39.75 33 1 94.5 196 ARG B C 1
ATOM 6301 O O . ARG B 1 196 ? 25.75 39.5 33.781 1 94.5 196 ARG B O 1
ATOM 6308 N N . ILE B 1 197 ? 24.469 38.938 32.031 1 94.88 197 ILE B N 1
ATOM 6309 C CA . ILE B 1 197 ? 25.156 37.688 31.812 1 94.88 197 ILE B CA 1
ATOM 6310 C C . ILE B 1 197 ? 26.609 37.969 31.422 1 94.88 197 ILE B C 1
ATOM 6312 O O . ILE B 1 197 ? 27.516 37.281 31.906 1 94.88 197 ILE B O 1
ATOM 6316 N N . GLN B 1 198 ? 26.797 38.906 30.547 1 93.62 198 GLN B N 1
ATOM 6317 C CA . GLN B 1 198 ? 28.141 39.25 30.094 1 93.62 198 GLN B CA 1
ATOM 6318 C C . GLN B 1 198 ? 29.016 39.75 31.234 1 93.62 198 GLN B C 1
ATOM 6320 O O . GLN B 1 198 ? 30.172 39.375 31.359 1 93.62 198 GLN B O 1
ATOM 6325 N N . ALA B 1 199 ? 28.453 40.531 32.031 1 93.75 199 ALA B N 1
ATOM 6326 C CA . ALA B 1 199 ? 29.172 41.062 33.188 1 93.75 199 ALA B CA 1
ATOM 6327 C C . ALA B 1 199 ? 29.562 39.969 34.156 1 93.75 199 ALA B C 1
ATOM 6329 O O . ALA B 1 199 ? 30.672 39.938 34.688 1 93.75 199 ALA B O 1
ATOM 6330 N N . THR B 1 200 ? 28.594 39.125 34.406 1 93.81 200 THR B N 1
ATOM 6331 C CA . THR B 1 200 ? 28.844 38 35.312 1 93.81 200 THR B CA 1
ATOM 6332 C C . THR B 1 200 ? 29.922 37.094 34.781 1 93.81 200 THR B C 1
ATOM 6334 O O . THR B 1 200 ? 30.75 36.594 35.531 1 93.81 200 THR B O 1
ATOM 6337 N N . LEU B 1 201 ? 29.906 36.844 33.531 1 93.31 201 LEU B N 1
ATOM 6338 C CA . LEU B 1 201 ? 30.891 35.969 32.875 1 93.31 201 LEU B CA 1
ATOM 6339 C C . LEU B 1 201 ? 32.281 36.594 32.969 1 93.31 201 LEU B C 1
ATOM 6341 O O . LEU B 1 201 ? 33.25 35.875 33.25 1 93.31 201 LEU B O 1
ATOM 6345 N N . GLU B 1 202 ? 32.344 37.875 32.688 1 92.69 202 GLU B N 1
ATOM 6346 C CA . GLU B 1 202 ? 33.625 38.562 32.75 1 92.69 202 GLU B CA 1
ATOM 6347 C C . GLU B 1 202 ? 34.219 38.562 34.188 1 92.69 202 GLU B C 1
ATOM 6349 O O . GLU B 1 202 ? 35.406 38.375 34.375 1 92.69 202 GLU B O 1
ATOM 6354 N N . GLN B 1 203 ? 33.375 38.719 35.125 1 93.31 203 GLN B N 1
ATOM 6355 C CA . GLN B 1 203 ? 33.781 38.688 36.531 1 93.31 203 GLN B CA 1
ATOM 6356 C C . GLN B 1 203 ? 34.281 37.281 36.906 1 93.31 203 GLN B C 1
ATOM 6358 O O . GLN B 1 203 ? 35.281 37.125 37.625 1 93.31 203 GLN B O 1
ATOM 6363 N N . ALA B 1 204 ? 33.562 36.344 36.406 1 92.62 204 ALA B N 1
ATOM 6364 C CA . ALA B 1 204 ? 33.938 34.938 36.688 1 92.62 204 ALA B CA 1
ATOM 6365 C C . ALA B 1 204 ? 35.25 34.594 36.062 1 92.62 204 ALA B C 1
ATOM 6367 O O . ALA B 1 204 ? 36.031 33.812 36.594 1 92.62 204 ALA B O 1
ATOM 6368 N N . LYS B 1 205 ? 35.531 35.156 34.906 1 91.38 205 LYS B N 1
ATOM 6369 C CA . LYS B 1 205 ? 36.812 34.906 34.219 1 91.38 205 LYS B CA 1
ATOM 6370 C C . LYS B 1 205 ? 37.969 35.469 35.031 1 91.38 205 LYS B C 1
ATOM 6372 O O . LYS B 1 205 ? 39.031 34.844 35.094 1 91.38 205 LYS B O 1
ATOM 6377 N N . VAL B 1 206 ? 37.656 36.625 35.594 1 91.31 206 VAL B N 1
ATOM 6378 C CA . VAL B 1 206 ? 38.719 37.281 36.406 1 91.31 206 VAL B CA 1
ATOM 6379 C C . VAL B 1 206 ? 38.969 36.469 37.688 1 91.31 206 VAL B C 1
ATOM 6381 O O . VAL B 1 206 ? 40.125 36.25 38.062 1 91.31 206 VAL B O 1
ATOM 6384 N N . LYS B 1 207 ? 37.906 36 38.312 1 90.19 207 LYS B N 1
ATOM 6385 C CA . LYS B 1 207 ? 38 35.25 39.562 1 90.19 207 LYS B CA 1
ATOM 6386 C C . LYS B 1 207 ? 38.688 33.906 39.344 1 90.19 207 LYS B C 1
ATOM 6388 O O . LYS B 1 207 ? 39.312 33.375 40.25 1 90.19 207 LYS B O 1
ATOM 6393 N N . ASN B 1 208 ? 38.375 33.375 38.281 1 88.12 208 ASN B N 1
ATOM 6394 C CA . ASN B 1 208 ? 38.875 32.062 37.969 1 88.12 208 ASN B CA 1
ATOM 6395 C C . ASN B 1 208 ? 40.031 32.125 36.969 1 88.12 208 ASN B C 1
ATOM 6397 O O . ASN B 1 208 ? 40.125 31.297 36.062 1 88.12 208 ASN B O 1
ATOM 6401 N N . ALA B 1 209 ? 40.812 33.125 37.156 1 82.75 209 ALA B N 1
ATOM 6402 C CA . ALA B 1 209 ? 41.969 33.312 36.281 1 82.75 209 ALA B CA 1
ATOM 6403 C C . ALA B 1 209 ? 42.906 32.094 36.281 1 82.75 209 ALA B C 1
ATOM 6405 O O . ALA B 1 209 ? 43.25 31.609 37.344 1 82.75 209 ALA B O 1
ATOM 6406 N N . GLY B 1 210 ? 43.188 31.438 35.188 1 82.94 210 GLY B N 1
ATOM 6407 C CA . GLY B 1 210 ? 44.062 30.297 35.094 1 82.94 210 GLY B CA 1
ATOM 6408 C C . GLY B 1 210 ? 43.344 28.984 34.938 1 82.94 210 GLY B C 1
ATOM 6409 O O . GLY B 1 210 ? 43.969 27.938 34.719 1 82.94 210 GLY B O 1
ATOM 6410 N N . GLN B 1 211 ? 42.062 29 35.156 1 85.19 211 GLN B N 1
ATOM 6411 C CA . GLN B 1 211 ? 41.281 27.781 35.031 1 85.19 211 GLN B CA 1
ATOM 6412 C C . GLN B 1 211 ? 40.688 27.656 33.625 1 85.19 211 GLN B C 1
ATOM 6414 O O . GLN B 1 211 ? 40.938 28.5 32.75 1 85.19 211 GLN B O 1
ATOM 6419 N N . THR B 1 212 ? 40.062 26.531 33.375 1 85.5 212 THR B N 1
ATOM 6420 C CA . THR B 1 212 ? 39.5 26.281 32.062 1 85.5 212 THR B CA 1
ATOM 6421 C C . THR B 1 212 ? 38.25 27.156 31.844 1 85.5 212 THR B C 1
ATOM 6423 O O . THR B 1 212 ? 37.625 27.625 32.812 1 85.5 212 THR B O 1
ATOM 6426 N N . ALA B 1 213 ? 38.031 27.438 30.562 1 84.12 213 ALA B N 1
ATOM 6427 C CA . ALA B 1 213 ? 36.844 28.219 30.188 1 84.12 213 ALA B CA 1
ATOM 6428 C C . ALA B 1 213 ? 35.562 27.609 30.781 1 84.12 213 ALA B C 1
ATOM 6430 O O . ALA B 1 213 ? 34.656 28.328 31.172 1 84.12 213 ALA B O 1
ATOM 6431 N N . GLY B 1 214 ? 35.469 26.375 30.922 1 86.62 214 GLY B N 1
ATOM 6432 C CA . GLY B 1 214 ? 34.344 25.656 31.484 1 86.62 214 GLY B CA 1
ATOM 6433 C C . GLY B 1 214 ? 34.125 25.953 32.938 1 86.62 214 GLY B C 1
ATOM 6434 O O . GLY B 1 214 ? 32.969 26.109 33.375 1 86.62 214 GLY B O 1
ATOM 6435 N N . MET B 1 215 ? 35.156 26.078 33.625 1 88.38 215 MET B N 1
ATOM 6436 C CA . MET B 1 215 ? 35.062 26.359 35.031 1 88.38 215 MET B CA 1
ATOM 6437 C C . MET B 1 215 ? 34.562 27.781 35.312 1 88.38 215 MET B C 1
ATOM 6439 O O . MET B 1 215 ? 33.844 28.031 36.281 1 88.38 215 MET B O 1
ATOM 6443 N N . ALA B 1 216 ? 35.094 28.656 34.469 1 90.5 216 ALA B N 1
ATOM 6444 C CA . ALA B 1 216 ? 34.656 30.047 34.562 1 90.5 216 ALA B CA 1
ATOM 6445 C C . ALA B 1 216 ? 33.156 30.141 34.312 1 90.5 216 ALA B C 1
ATOM 6447 O O . ALA B 1 216 ? 32.438 30.906 34.969 1 90.5 216 ALA B O 1
ATOM 6448 N N . GLU B 1 217 ? 32.656 29.391 33.344 1 91.5 217 GLU B N 1
ATOM 6449 C CA . GLU B 1 217 ? 31.25 29.406 33 1 91.5 217 GLU B CA 1
ATOM 6450 C C . GLU B 1 217 ? 30.391 28.812 34.125 1 91.5 217 GLU B C 1
ATOM 6452 O O . GLU B 1 217 ? 29.281 29.297 34.375 1 91.5 217 GLU B O 1
ATOM 6457 N N . VAL B 1 218 ? 30.859 27.781 34.75 1 90.75 218 VAL B N 1
ATOM 6458 C CA . VAL B 1 218 ? 30.156 27.172 35.875 1 90.75 218 VAL B CA 1
ATOM 6459 C C . VAL B 1 218 ? 30.047 28.172 37.031 1 90.75 218 VAL B C 1
ATOM 6461 O O . VAL B 1 218 ? 29 28.297 37.656 1 90.75 218 VAL B O 1
ATOM 6464 N N . SER B 1 219 ? 31.156 28.875 37.25 1 91.62 219 SER B N 1
ATOM 6465 C CA . SER B 1 219 ? 31.172 29.906 38.312 1 91.62 219 SER B CA 1
ATOM 6466 C C . SER B 1 219 ? 30.188 31.031 37.969 1 91.62 219 SER B C 1
ATOM 6468 O O . SER B 1 219 ? 29.469 31.5 38.875 1 91.62 219 SER B O 1
ATOM 6470 N N . ALA B 1 220 ? 30.25 31.375 36.781 1 91.94 220 ALA B N 1
ATOM 6471 C CA . ALA B 1 220 ? 29.328 32.438 36.312 1 91.94 220 ALA B CA 1
ATOM 6472 C C . ALA B 1 220 ? 27.875 32 36.5 1 91.94 220 ALA B C 1
ATOM 6474 O O . ALA B 1 220 ? 27.031 32.812 36.906 1 91.94 220 ALA B O 1
ATOM 6475 N N . ALA B 1 221 ? 27.578 30.781 36.156 1 91.19 221 ALA B N 1
ATOM 6476 C CA . ALA B 1 221 ? 26.234 30.25 36.281 1 91.19 221 ALA B CA 1
ATOM 6477 C C . ALA B 1 221 ? 25.766 30.266 37.75 1 91.19 221 ALA B C 1
ATOM 6479 O O . ALA B 1 221 ? 24.609 30.609 38.031 1 91.19 221 ALA B O 1
ATOM 6480 N N . LEU B 1 222 ? 26.641 30 38.594 1 90.5 222 LEU B N 1
ATOM 6481 C CA . LEU B 1 222 ? 26.344 30 40.031 1 90.5 222 LEU B CA 1
ATOM 6482 C C . LEU B 1 222 ? 26.078 31.422 40.5 1 90.5 222 LEU B C 1
ATOM 6484 O O . LEU B 1 222 ? 25.172 31.656 41.312 1 90.5 222 LEU B O 1
ATOM 6488 N N . ASP B 1 223 ? 26.891 32.281 40 1 91.44 223 ASP B N 1
ATOM 6489 C CA . ASP B 1 223 ? 26.719 33.688 40.375 1 91.44 223 ASP B CA 1
ATOM 6490 C C . ASP B 1 223 ? 25.391 34.25 39.906 1 91.44 223 ASP B C 1
ATOM 6492 O O . ASP B 1 223 ? 24.734 35.031 40.594 1 91.44 223 ASP B O 1
ATOM 6496 N N . LEU B 1 224 ? 25.031 33.812 38.719 1 91.81 224 LEU B N 1
ATOM 6497 C CA . LEU B 1 224 ? 23.781 34.281 38.156 1 91.81 224 LEU B CA 1
ATOM 6498 C C . LEU B 1 224 ? 22.594 33.781 38.969 1 91.81 224 LEU B C 1
ATOM 6500 O O . LEU B 1 224 ? 21.609 34.469 39.156 1 91.81 224 LEU B O 1
ATOM 6504 N N . ILE B 1 225 ? 22.672 32.562 39.406 1 89.38 225 ILE B N 1
ATOM 6505 C CA . ILE B 1 225 ? 21.609 31.953 40.188 1 89.38 225 ILE B CA 1
ATOM 6506 C C . ILE B 1 225 ? 21.438 32.719 41.5 1 89.38 225 ILE B C 1
ATOM 6508 O O . ILE B 1 225 ? 20.328 32.938 41.969 1 89.38 225 ILE B O 1
ATOM 6512 N N . GLN B 1 226 ? 22.531 33.156 42 1 86.69 226 GLN B N 1
ATOM 6513 C CA . GLN B 1 226 ? 22.516 33.844 43.281 1 86.69 226 GLN B CA 1
ATOM 6514 C C . GLN B 1 226 ? 22 35.281 43.125 1 86.69 226 GLN B C 1
ATOM 6516 O O . GLN B 1 226 ? 21.375 35.844 44.031 1 86.69 226 GLN B O 1
ATOM 6521 N N . SER B 1 227 ? 22.234 35.906 42 1 83.25 227 SER B N 1
ATOM 6522 C CA . SER B 1 227 ? 21.922 37.312 41.812 1 83.25 227 SER B CA 1
ATOM 6523 C C . SER B 1 227 ? 20.578 37.5 41.125 1 83.25 227 SER B C 1
ATOM 6525 O O . SER B 1 227 ? 20.172 38.625 40.812 1 83.25 227 SER B O 1
ATOM 6527 N N . GLY B 1 228 ? 19.781 36.406 40.875 1 79.25 228 GLY B N 1
ATOM 6528 C CA . GLY B 1 228 ? 18.5 36.688 40.219 1 79.25 228 GLY B CA 1
ATOM 6529 C C . GLY B 1 228 ? 18.062 35.562 39.312 1 79.25 228 GLY B C 1
ATOM 6530 O O . GLY B 1 228 ? 17.016 35.656 38.625 1 79.25 228 GLY B O 1
ATOM 6531 N N . GLY B 1 229 ? 18.906 34.656 39.094 1 84.44 229 GLY B N 1
ATOM 6532 C CA . GLY B 1 229 ? 18.5 33.5 38.344 1 84.44 229 GLY B CA 1
ATOM 6533 C C . GLY B 1 229 ? 19.109 33.438 36.969 1 84.44 229 GLY B C 1
ATOM 6534 O O . GLY B 1 229 ? 19.641 34.438 36.469 1 84.44 229 GLY B O 1
ATOM 6535 N N . ARG B 1 230 ? 19.016 32.312 36.375 1 90.12 230 ARG B N 1
ATOM 6536 C CA . ARG B 1 230 ? 19.562 32.062 35.031 1 90.12 230 ARG B CA 1
ATOM 6537 C C . ARG B 1 230 ? 18.484 32.219 33.969 1 90.12 230 ARG B C 1
ATOM 6539 O O . ARG B 1 230 ? 18.75 32.031 32.781 1 90.12 230 ARG B O 1
ATOM 6546 N N . GLU B 1 231 ? 17.266 32.625 34.469 1 93.19 231 GLU B N 1
ATOM 6547 C CA . GLU B 1 231 ? 16.141 32.719 33.562 1 93.19 231 GLU B CA 1
ATOM 6548 C C . GLU B 1 231 ? 15.32 33.969 33.844 1 93.19 231 GLU B C 1
ATOM 6550 O O . GLU B 1 231 ? 15.25 34.438 35 1 93.19 231 GLU B O 1
ATOM 6555 N N . VAL B 1 232 ? 14.82 34.594 32.812 1 93.5 232 VAL B N 1
ATOM 6556 C CA . VAL B 1 232 ? 13.914 35.75 32.906 1 93.5 232 VAL B CA 1
ATOM 6557 C C . VAL B 1 232 ? 12.625 35.438 32.156 1 93.5 232 VAL B C 1
ATOM 6559 O O . VAL B 1 232 ? 12.672 35 31 1 93.5 232 VAL B O 1
ATOM 6562 N N . PHE B 1 233 ? 11.516 35.688 32.781 1 94 233 PHE B N 1
ATOM 6563 C CA . PHE B 1 233 ? 10.219 35.438 32.156 1 94 233 PHE B CA 1
ATOM 6564 C C . PHE B 1 233 ? 9.711 36.656 31.422 1 94 233 PHE B C 1
ATOM 6566 O O . PHE B 1 233 ? 9.875 37.781 31.906 1 94 233 PHE B O 1
ATOM 6573 N N . LEU B 1 234 ? 9.117 36.438 30.312 1 95.19 234 LEU B N 1
ATOM 6574 C CA . LEU B 1 234 ? 8.516 37.5 29.516 1 95.19 234 LEU B CA 1
ATOM 6575 C C . LEU B 1 234 ? 7.004 37.531 29.703 1 95.19 234 LEU B C 1
ATOM 6577 O O . LEU B 1 234 ? 6.398 36.5 30.016 1 95.19 234 LEU B O 1
ATOM 6581 N N . PRO B 1 235 ? 6.422 38.688 29.531 1 92.69 235 PRO B N 1
ATOM 6582 C CA . PRO B 1 235 ? 4.957 38.75 29.562 1 92.69 235 PRO B CA 1
ATOM 6583 C C . PRO B 1 235 ? 4.312 37.906 28.469 1 92.69 235 PRO B C 1
ATOM 6585 O O . PRO B 1 235 ? 4.863 37.75 27.375 1 92.69 235 PRO B O 1
ATOM 6588 N N . PRO B 1 236 ? 3.184 37.344 28.797 1 93.5 236 PRO B N 1
ATOM 6589 C CA . PRO B 1 236 ? 2.496 36.5 27.828 1 93.5 236 PRO B CA 1
ATOM 6590 C C . PRO B 1 236 ? 2.156 37.219 26.531 1 93.5 236 PRO B C 1
ATOM 6592 O O . PRO B 1 236 ? 1.881 38.438 26.547 1 93.5 236 PRO B O 1
ATOM 6595 N N . GLN B 1 237 ? 2.256 36.531 25.469 1 90.81 237 GLN B N 1
ATOM 6596 C CA . GLN B 1 237 ? 1.979 37.062 24.141 1 90.81 237 GLN B CA 1
ATOM 6597 C C . GLN B 1 237 ? 1.171 36.094 23.297 1 90.81 237 GLN B C 1
ATOM 6599 O O . GLN B 1 237 ? 1.551 34.938 23.141 1 90.81 237 GLN B O 1
ATOM 6604 N N . ARG B 1 238 ? 0.085 36.562 22.75 1 86.81 238 ARG B N 1
ATOM 6605 C CA . ARG B 1 238 ? -0.783 35.719 21.922 1 86.81 238 ARG B CA 1
ATOM 6606 C C . ARG B 1 238 ? -0.335 35.719 20.469 1 86.81 238 ARG B C 1
ATOM 6608 O O . ARG B 1 238 ? -0.483 34.719 19.766 1 86.81 238 ARG B O 1
ATOM 6615 N N . SER B 1 239 ? 0.302 36.812 20.047 1 87.5 239 SER B N 1
ATOM 6616 C CA . SER B 1 239 ? 0.613 37.031 18.641 1 87.5 239 SER B CA 1
ATOM 6617 C C . SER B 1 239 ? 1.843 36.219 18.219 1 87.5 239 SER B C 1
ATOM 6619 O O . SER B 1 239 ? 2.922 36.375 18.781 1 87.5 239 SER B O 1
ATOM 6621 N N . LYS B 1 240 ? 1.688 35.438 17.234 1 88.5 240 LYS B N 1
ATOM 6622 C CA . LYS B 1 240 ? 2.814 34.688 16.672 1 88.5 240 LYS B CA 1
ATOM 6623 C C . LYS B 1 240 ? 3.809 35.625 16 1 88.5 240 LYS B C 1
ATOM 6625 O O . LYS B 1 240 ? 5.02 35.406 16.062 1 88.5 240 LYS B O 1
ATOM 6630 N N . SER B 1 241 ? 3.332 36.688 15.438 1 86.44 241 SER B N 1
ATOM 6631 C CA . SER B 1 241 ? 4.188 37.656 14.766 1 86.44 241 SER B CA 1
ATOM 6632 C C . SER B 1 241 ? 5.168 38.312 15.742 1 86.44 241 SER B C 1
ATOM 6634 O O . SER B 1 241 ? 6.359 38.406 15.445 1 86.44 241 SER B O 1
ATOM 6636 N N . ALA B 1 242 ? 4.633 38.625 16.812 1 90.75 242 ALA B N 1
ATOM 6637 C CA . ALA B 1 242 ? 5.473 39.281 17.828 1 90.75 242 ALA B CA 1
ATOM 6638 C C . ALA B 1 242 ? 6.52 38.312 18.375 1 90.75 242 ALA B C 1
ATOM 6640 O O . ALA B 1 242 ? 7.676 38.688 18.578 1 90.75 242 ALA B O 1
ATOM 6641 N N . ARG B 1 243 ? 6.062 37.156 18.594 1 92.94 243 ARG B N 1
ATOM 6642 C CA . ARG B 1 243 ? 6.98 36.156 19.109 1 92.94 243 ARG B CA 1
ATOM 6643 C C . ARG B 1 243 ? 8.102 35.875 18.125 1 92.94 243 ARG B C 1
ATOM 6645 O O . ARG B 1 243 ? 9.266 35.781 18.5 1 92.94 243 ARG B O 1
ATOM 6652 N N . GLU B 1 244 ? 7.699 35.75 16.906 1 88.44 244 GLU B N 1
ATOM 6653 C CA . GLU B 1 244 ? 8.68 35.469 15.867 1 88.44 244 GLU B CA 1
ATOM 6654 C C . GLU B 1 244 ? 9.664 36.625 15.711 1 88.44 244 GLU B C 1
ATOM 6656 O O . GLU B 1 244 ? 10.859 36.406 15.484 1 88.44 244 GLU B O 1
ATOM 6661 N N . ALA B 1 245 ? 9.172 37.812 15.742 1 88.75 245 ALA B N 1
ATOM 6662 C CA . ALA B 1 245 ? 10.039 38.969 15.656 1 88.75 245 ALA B CA 1
ATOM 6663 C C . ALA B 1 245 ? 11.062 38.969 16.781 1 88.75 245 ALA B C 1
ATOM 6665 O O . ALA B 1 245 ? 12.234 39.281 16.578 1 88.75 245 ALA B O 1
ATOM 6666 N N . LEU B 1 246 ? 10.609 38.656 17.984 1 92.75 246 LEU B N 1
ATOM 6667 C CA . LEU B 1 246 ? 11.516 38.625 19.125 1 92.75 246 LEU B CA 1
ATOM 6668 C C . LEU B 1 246 ? 12.555 37.531 18.969 1 92.75 246 LEU B C 1
ATOM 6670 O O . LEU B 1 246 ? 13.727 37.719 19.297 1 92.75 246 LEU B O 1
ATOM 6674 N N . GLU B 1 247 ? 12.039 36.375 18.578 1 91.25 247 GLU B N 1
ATOM 6675 C CA . GLU B 1 247 ? 12.945 35.25 18.359 1 91.25 247 GLU B CA 1
ATOM 6676 C C . GLU B 1 247 ? 14.062 35.625 17.391 1 91.25 247 GLU B C 1
ATOM 6678 O O . GLU B 1 247 ? 15.234 35.312 17.641 1 91.25 247 GLU B O 1
ATOM 6683 N N . ARG B 1 248 ? 13.719 36.312 16.359 1 87.31 248 ARG B N 1
ATOM 6684 C CA . ARG B 1 248 ? 14.703 36.719 15.367 1 87.31 248 ARG B CA 1
ATOM 6685 C C . ARG B 1 248 ? 15.688 37.719 15.977 1 87.31 248 ARG B C 1
ATOM 6687 O O . ARG B 1 248 ? 16.891 37.656 15.719 1 87.31 248 ARG B O 1
ATOM 6694 N N . HIS B 1 249 ? 15.195 38.656 16.688 1 90.56 249 HIS B N 1
ATOM 6695 C CA . HIS B 1 249 ? 16.031 39.688 17.297 1 90.56 249 HIS B CA 1
ATOM 6696 C C . HIS B 1 249 ? 17.031 39.062 18.281 1 90.56 249 HIS B C 1
ATOM 6698 O O . HIS B 1 249 ? 18.203 39.406 18.281 1 90.56 249 HIS B O 1
ATOM 6704 N N . VAL B 1 250 ? 16.5 38.188 19.062 1 92.06 250 VAL B N 1
ATOM 6705 C CA . VAL B 1 250 ? 17.328 37.531 20.078 1 92.06 250 VAL B CA 1
ATOM 6706 C C . VAL B 1 250 ? 18.438 36.719 19.406 1 92.06 250 VAL B C 1
ATOM 6708 O O . VAL B 1 250 ? 19.594 36.75 19.844 1 92.06 250 VAL B O 1
ATOM 6711 N N . GLU B 1 251 ? 18.078 36.031 18.438 1 87.19 251 GLU B N 1
ATOM 6712 C CA . GLU B 1 251 ? 19.031 35.156 17.719 1 87.19 251 GLU B CA 1
ATOM 6713 C C . GLU B 1 251 ? 20.109 36 17.047 1 87.19 251 GLU B C 1
ATOM 6715 O O . GLU B 1 251 ? 21.25 35.562 16.906 1 87.19 251 GLU B O 1
ATOM 6720 N N . GLN B 1 252 ? 19.781 37.188 16.609 1 86.12 252 GLN B N 1
ATOM 6721 C CA . GLN B 1 252 ? 20.703 38.031 15.859 1 86.12 252 GLN B CA 1
ATOM 6722 C C . GLN B 1 252 ? 21.625 38.812 16.797 1 86.12 252 GLN B C 1
ATOM 6724 O O . GLN B 1 252 ? 22.812 38.969 16.5 1 86.12 252 GLN B O 1
ATOM 6729 N N . HIS B 1 253 ? 21.078 39.219 17.938 1 89.62 253 HIS B N 1
ATOM 6730 C CA . HIS B 1 253 ? 21.812 40.25 18.688 1 89.62 253 HIS B CA 1
ATOM 6731 C C . HIS B 1 253 ? 22.297 39.688 20.031 1 89.62 253 HIS B C 1
ATOM 6733 O O . HIS B 1 253 ? 23.203 40.25 20.641 1 89.62 253 HIS B O 1
ATOM 6739 N N . PHE B 1 254 ? 21.656 38.656 20.484 1 92.69 254 PHE B N 1
ATOM 6740 C CA . PHE B 1 254 ? 22.016 38.156 21.812 1 92.69 254 PHE B CA 1
ATOM 6741 C C . PHE B 1 254 ? 22.391 36.688 21.766 1 92.69 254 PHE B C 1
ATOM 6743 O O . PHE B 1 254 ? 21.562 35.812 22.031 1 92.69 254 PHE B O 1
ATOM 6750 N N . HIS B 1 255 ? 23.641 36.375 21.625 1 89.69 255 HIS B N 1
ATOM 6751 C CA . HIS B 1 255 ? 24.109 35 21.469 1 89.69 255 HIS B CA 1
ATOM 6752 C C . HIS B 1 255 ? 24.203 34.312 22.812 1 89.69 255 HIS B C 1
ATOM 6754 O O . HIS B 1 255 ? 24.297 33.062 22.859 1 89.69 255 HIS B O 1
ATOM 6760 N N . ASN B 1 256 ? 24.188 35.094 23.875 1 94 256 ASN B N 1
ATOM 6761 C CA . ASN B 1 256 ? 24.266 34.5 25.203 1 94 256 ASN B CA 1
ATOM 6762 C C . ASN B 1 256 ? 22.875 34.25 25.797 1 94 256 ASN B C 1
ATOM 6764 O O . ASN B 1 256 ? 22.75 34.062 27 1 94 256 ASN B O 1
ATOM 6768 N N . LEU B 1 257 ? 21.875 34.312 24.922 1 95.25 257 LEU B N 1
ATOM 6769 C CA . LEU B 1 257 ? 20.5 34.062 25.375 1 95.25 257 LEU B CA 1
ATOM 6770 C C . LEU B 1 257 ? 19.844 33 24.531 1 95.25 257 LEU B C 1
ATOM 6772 O O . LEU B 1 257 ? 20.141 32.844 23.344 1 95.25 257 LEU B O 1
ATOM 6776 N N . LEU B 1 258 ? 19.016 32.188 25.203 1 94.19 258 LEU B N 1
ATOM 6777 C CA . LEU B 1 258 ? 18.109 31.25 24.547 1 94.19 258 LEU B CA 1
ATOM 6778 C C . LEU B 1 258 ? 16.656 31.594 24.859 1 94.19 258 LEU B C 1
ATOM 6780 O O . LEU B 1 258 ? 16.297 31.766 26.031 1 94.19 258 LEU B O 1
ATOM 6784 N N . LEU B 1 259 ? 15.891 31.75 23.828 1 95 259 LEU B N 1
ATOM 6785 C CA . LEU B 1 259 ? 14.484 32.094 23.984 1 95 259 LEU B CA 1
ATOM 6786 C C . LEU B 1 259 ? 13.586 30.906 23.688 1 95 259 LEU B C 1
ATOM 6788 O O . LEU B 1 259 ? 13.734 30.25 22.656 1 95 259 LEU B O 1
ATOM 6792 N N . THR B 1 260 ? 12.68 30.594 24.641 1 94.12 260 THR B N 1
ATOM 6793 C CA . THR B 1 260 ? 11.695 29.531 24.453 1 94.12 260 THR B CA 1
ATOM 6794 C C . THR B 1 260 ? 10.289 30.031 24.781 1 94.12 260 THR B C 1
ATOM 6796 O O . THR B 1 260 ? 10.117 30.859 25.688 1 94.12 260 THR B O 1
ATOM 6799 N N . PHE B 1 261 ? 9.367 29.625 23.969 1 94.31 261 PHE B N 1
ATOM 6800 C CA . PHE B 1 261 ? 7.969 29.922 24.25 1 94.31 261 PHE B CA 1
ATOM 6801 C C . PHE B 1 261 ? 7.199 28.656 24.594 1 94.31 261 PHE B C 1
ATOM 6803 O O . PHE B 1 261 ? 7.418 27.609 23.984 1 94.31 261 PHE B O 1
ATOM 6810 N N . ARG B 1 262 ? 6.449 28.672 25.594 1 93.25 262 ARG B N 1
ATOM 6811 C CA . ARG B 1 262 ? 5.574 27.578 25.984 1 93.25 262 ARG B CA 1
ATOM 6812 C C . ARG B 1 262 ? 4.109 28 25.938 1 93.25 262 ARG B C 1
ATOM 6814 O O . ARG B 1 262 ? 3.754 29.062 26.438 1 93.25 262 ARG B O 1
ATOM 6821 N N . ARG B 1 263 ? 3.33 27.219 25.312 1 91.19 263 ARG B N 1
ATOM 6822 C CA . ARG B 1 263 ? 1.911 27.531 25.172 1 91.19 263 ARG B CA 1
ATOM 6823 C C . ARG B 1 263 ? 1.173 27.328 26.484 1 91.19 263 ARG B C 1
ATOM 6825 O O . ARG B 1 263 ? 1.37 26.328 27.172 1 91.19 263 ARG B O 1
ATOM 6832 N N . GLN B 1 264 ? 0.521 28.25 26.938 1 88.06 264 GLN B N 1
ATOM 6833 C CA . GLN B 1 264 ? -0.366 28.203 28.094 1 88.06 264 GLN B CA 1
ATOM 6834 C C . GLN B 1 264 ? -1.765 28.688 27.734 1 88.06 264 GLN B C 1
ATOM 6836 O O . GLN B 1 264 ? -2.061 29.891 27.859 1 88.06 264 GLN B O 1
ATOM 6841 N N . GLY B 1 265 ? -2.699 27.75 27.328 1 80.06 265 GLY B N 1
ATOM 6842 C CA . GLY B 1 265 ? -4.012 28.172 26.859 1 80.06 265 GLY B CA 1
ATOM 6843 C C . GLY B 1 265 ? -3.967 28.891 25.531 1 80.06 265 GLY B C 1
ATOM 6844 O O . GLY B 1 265 ? -3.42 28.375 24.547 1 80.06 265 GLY B O 1
ATOM 6845 N N . ALA B 1 266 ? -4.535 30.141 25.594 1 81.38 266 ALA B N 1
ATOM 6846 C CA . ALA B 1 266 ? -4.621 30.938 24.359 1 81.38 266 ALA B CA 1
ATOM 6847 C C . ALA B 1 266 ? -3.379 31.797 24.188 1 81.38 266 ALA B C 1
ATOM 6849 O O . ALA B 1 266 ? -3.223 32.469 23.156 1 81.38 266 ALA B O 1
ATOM 6850 N N . VAL B 1 267 ? -2.438 31.75 25.188 1 88.94 267 VAL B N 1
ATOM 6851 C CA . VAL B 1 267 ? -1.263 32.594 25.125 1 88.94 267 VAL B CA 1
ATOM 6852 C C . VAL B 1 267 ? 0.006 31.766 25.234 1 88.94 267 VAL B C 1
ATOM 6854 O O . VAL B 1 267 ? -0.063 30.562 25.5 1 88.94 267 VAL B O 1
ATOM 6857 N N . HIS B 1 268 ? 1.134 32.438 24.906 1 93.56 268 HIS B N 1
ATOM 6858 C CA . HIS B 1 268 ? 2.445 31.812 25.047 1 93.56 268 HIS B CA 1
ATOM 6859 C C . HIS B 1 268 ? 3.311 32.562 26.047 1 93.56 268 HIS B C 1
ATOM 6861 O O . HIS B 1 268 ? 3.361 33.812 26.031 1 93.56 268 HIS B O 1
ATOM 6867 N N . MET B 1 269 ? 3.887 31.781 26.938 1 93.75 269 MET B N 1
ATOM 6868 C CA . MET B 1 269 ? 4.824 32.344 27.906 1 93.75 269 MET B CA 1
ATOM 6869 C C . MET B 1 269 ? 6.262 32.219 27.406 1 93.75 269 MET B C 1
ATOM 6871 O O . MET B 1 269 ? 6.719 31.109 27.109 1 93.75 269 MET B O 1
ATOM 6875 N N . GLY B 1 270 ? 6.863 33.406 27.281 1 94.06 270 GLY B N 1
ATOM 6876 C CA . GLY B 1 270 ? 8.25 33.375 26.844 1 94.06 270 GLY B CA 1
ATOM 6877 C C . GLY B 1 270 ? 9.234 33.344 28 1 94.06 270 GLY B C 1
ATOM 6878 O O . GLY B 1 270 ? 8.977 33.906 29.062 1 94.06 270 GLY B O 1
ATOM 6879 N N . MET B 1 271 ? 10.391 32.656 27.828 1 95.38 271 MET B N 1
ATOM 6880 C CA . MET B 1 271 ? 11.461 32.594 28.812 1 95.38 271 MET B CA 1
ATOM 6881 C C . MET B 1 271 ? 12.82 32.781 28.156 1 95.38 271 MET B C 1
ATOM 6883 O O . MET B 1 271 ? 13.109 32.188 27.125 1 95.38 271 MET B O 1
ATOM 6887 N N . LEU B 1 272 ? 13.539 33.688 28.734 1 96.44 272 LEU B N 1
ATOM 6888 C CA . LEU B 1 272 ? 14.93 33.875 28.344 1 96.44 272 LEU B CA 1
ATOM 6889 C C . LEU B 1 272 ? 15.867 33.125 29.281 1 96.44 272 LEU B C 1
ATOM 6891 O O . LEU B 1 272 ? 15.758 33.25 30.5 1 96.44 272 LEU B O 1
ATOM 6895 N N . ARG B 1 273 ? 16.719 32.344 28.75 1 95.19 273 ARG B N 1
ATOM 6896 C CA . ARG B 1 273 ? 17.688 31.594 29.531 1 95.19 273 ARG B CA 1
ATOM 6897 C C . ARG B 1 273 ? 19.109 31.969 29.156 1 95.19 273 ARG B C 1
ATOM 6899 O O . ARG B 1 273 ? 19.406 32.156 27.969 1 95.19 273 ARG B O 1
ATOM 6906 N N . ALA B 1 274 ? 19.938 32.031 30.141 1 94.88 274 ALA B N 1
ATOM 6907 C CA . ALA B 1 274 ? 21.344 32.344 29.922 1 94.88 274 ALA B CA 1
ATOM 6908 C C . ALA B 1 274 ? 22.078 31.156 29.297 1 94.88 274 ALA B C 1
ATOM 6910 O O . ALA B 1 274 ? 21.859 30 29.688 1 94.88 274 ALA B O 1
ATOM 6911 N N . VAL B 1 275 ? 22.766 31.438 28.25 1 93.81 275 VAL B N 1
ATOM 6912 C CA . VAL B 1 275 ? 23.594 30.422 27.609 1 93.81 275 VAL B CA 1
ATOM 6913 C C . VAL B 1 275 ? 25.031 30.922 27.5 1 93.81 275 VAL B C 1
ATOM 6915 O O . VAL B 1 275 ? 25.266 32 26.969 1 93.81 275 VAL B O 1
ATOM 6918 N N . PHE B 1 276 ? 26 30.156 28 1 92.5 276 PHE B N 1
ATOM 6919 C CA . PHE B 1 276 ? 27.422 30.516 27.938 1 92.5 276 PHE B CA 1
ATOM 6920 C C . PHE B 1 276 ? 28.062 29.969 26.688 1 92.5 276 PHE B C 1
ATOM 6922 O O . PHE B 1 276 ? 27.469 29.141 25.984 1 92.5 276 PHE B O 1
ATOM 6929 N N . PRO B 1 277 ? 29.234 30.422 26.344 1 90.12 277 PRO B N 1
ATOM 6930 C CA . PRO B 1 277 ? 29.859 30.094 25.062 1 90.12 277 PRO B CA 1
ATOM 6931 C C . PRO B 1 277 ? 30.016 28.594 24.844 1 90.12 277 PRO B C 1
ATOM 6933 O O . PRO B 1 277 ? 29.734 28.078 23.766 1 90.12 277 PRO B O 1
ATOM 6936 N N . GLU B 1 278 ? 30.469 27.844 25.844 1 88.25 278 GLU B N 1
ATOM 6937 C CA . GLU B 1 278 ? 30.625 26.406 25.688 1 88.25 278 GLU B CA 1
ATOM 6938 C C . GLU B 1 278 ? 29.281 25.719 25.469 1 88.25 278 GLU B C 1
ATOM 6940 O O . GLU B 1 278 ? 29.188 24.766 24.688 1 88.25 278 GLU B O 1
ATOM 6945 N N . GLU B 1 279 ? 28.391 26.156 26.203 1 87.31 279 GLU B N 1
ATOM 6946 C CA . GLU B 1 279 ? 27.047 25.625 26.031 1 87.31 279 GLU B CA 1
ATOM 6947 C C . GLU B 1 279 ? 26.484 25.953 24.656 1 87.31 279 GLU B C 1
ATOM 6949 O O . GLU B 1 279 ? 25.828 25.125 24.031 1 87.31 279 GLU B O 1
ATOM 6954 N N . ARG B 1 280 ? 26.734 27.109 24.234 1 89.56 280 ARG B N 1
ATOM 6955 C CA . ARG B 1 280 ? 26.281 27.547 22.922 1 89.56 280 ARG B CA 1
ATOM 6956 C C . ARG B 1 280 ? 26.938 26.719 21.828 1 89.56 280 ARG B C 1
ATOM 6958 O O . ARG B 1 280 ? 26.281 26.375 20.828 1 89.56 280 ARG B O 1
ATOM 6965 N N . ASN B 1 281 ? 28.203 26.453 22 1 90 281 ASN B N 1
ATOM 6966 C CA . ASN B 1 281 ? 28.906 25.625 21.031 1 90 281 ASN B CA 1
ATOM 6967 C C . ASN B 1 281 ? 28.328 24.203 20.969 1 90 281 ASN B C 1
ATOM 6969 O O . ASN B 1 281 ? 28.219 23.625 19.891 1 90 281 ASN B O 1
ATOM 6973 N N . ARG B 1 282 ? 28 23.719 22.078 1 90.5 282 ARG B N 1
ATOM 6974 C CA . ARG B 1 282 ? 27.391 22.391 22.141 1 90.5 282 ARG B CA 1
ATOM 6975 C C . ARG B 1 282 ? 26.031 22.391 21.438 1 90.5 282 ARG B C 1
ATOM 6977 O O . ARG B 1 282 ? 25.688 21.438 20.75 1 90.5 282 ARG B O 1
ATOM 6984 N N . LEU B 1 283 ? 25.297 23.406 21.578 1 88.81 283 LEU B N 1
ATOM 6985 C CA . LEU B 1 283 ? 24 23.531 20.938 1 88.81 283 LEU B CA 1
ATOM 6986 C C . LEU B 1 283 ? 24.141 23.656 19.422 1 88.81 283 LEU B C 1
ATOM 6988 O O . LEU B 1 283 ? 23.344 23.078 18.672 1 88.81 283 LEU B O 1
ATOM 6992 N N . ARG B 1 284 ? 25.125 24.359 19.016 1 87.56 284 ARG B N 1
ATOM 6993 C CA . ARG B 1 284 ? 25.375 24.516 17.594 1 87.56 284 ARG B CA 1
ATOM 6994 C C . ARG B 1 284 ? 25.781 23.172 16.969 1 87.56 284 ARG B C 1
ATOM 6996 O O . ARG B 1 284 ? 25.391 22.875 15.836 1 87.56 284 ARG B O 1
ATOM 7003 N N . GLU B 1 285 ? 26.562 22.438 17.703 1 91.38 285 GLU B N 1
ATOM 7004 C CA . GLU B 1 285 ? 26.969 21.125 17.219 1 91.38 285 GLU B CA 1
ATOM 7005 C C . GLU B 1 285 ? 25.766 20.188 17.078 1 91.38 285 GLU B C 1
ATOM 7007 O O . GLU B 1 285 ? 25.656 19.453 16.109 1 91.38 285 GLU B O 1
ATOM 7012 N N . LYS B 1 286 ? 25 20.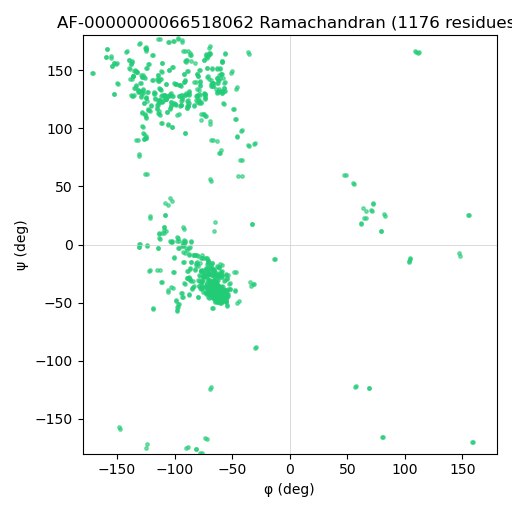266 18.031 1 91 286 LYS B N 1
ATOM 7013 C CA . LYS B 1 286 ? 23.781 19.453 17.984 1 91 286 LYS B CA 1
ATOM 7014 C C . LYS B 1 286 ? 22.891 19.875 16.812 1 91 286 LYS B C 1
ATOM 7016 O O . LYS B 1 286 ? 22.281 19.016 16.156 1 91 286 LYS B O 1
ATOM 7021 N N . GLU B 1 287 ? 22.797 21.062 16.594 1 88.75 287 GLU B N 1
ATOM 7022 C CA . GLU B 1 287 ? 22.031 21.578 15.469 1 88.75 287 GLU B CA 1
ATOM 7023 C C . GLU B 1 287 ? 22.609 21.125 14.141 1 88.75 287 GLU B C 1
ATOM 7025 O O . GLU B 1 287 ? 21.875 20.828 13.195 1 88.75 287 GLU B O 1
ATOM 7030 N N . GLN B 1 288 ? 23.891 21.188 14.086 1 89.81 288 GLN B N 1
ATOM 7031 C CA . GLN B 1 288 ? 24.562 20.734 12.867 1 89.81 288 GLN B CA 1
ATOM 7032 C C . GLN B 1 288 ? 24.312 19.266 12.609 1 89.81 288 GLN B C 1
ATOM 7034 O O . GLN B 1 288 ? 24.047 18.859 11.469 1 89.81 288 GLN B O 1
ATOM 7039 N N . VAL B 1 289 ? 24.391 18.484 13.633 1 90.06 289 VAL B N 1
ATOM 7040 C CA . VAL B 1 289 ? 24.125 17.047 13.523 1 90.06 289 VAL B CA 1
ATOM 7041 C C . VAL B 1 289 ? 22.688 16.828 13.086 1 90.06 289 VAL B C 1
ATOM 7043 O O . VAL B 1 289 ? 22.406 15.961 12.258 1 90.06 289 VAL B O 1
ATOM 7046 N N . PHE B 1 290 ? 21.844 17.609 13.617 1 90.5 290 PHE B N 1
ATOM 7047 C CA . PHE B 1 290 ? 20.438 17.531 13.258 1 90.5 290 PHE B CA 1
ATOM 7048 C C . PHE B 1 290 ? 20.234 17.891 11.797 1 90.5 290 PHE B C 1
ATOM 7050 O O . PHE B 1 290 ? 19.484 17.219 11.086 1 90.5 290 PHE B O 1
ATOM 7057 N N . ARG B 1 291 ? 20.875 18.891 11.414 1 90.88 291 ARG B N 1
ATOM 7058 C CA . ARG B 1 291 ? 20.797 19.359 10.031 1 90.88 291 ARG B CA 1
ATOM 7059 C C . ARG B 1 291 ? 21.281 18.281 9.062 1 90.88 291 ARG B C 1
ATOM 7061 O O . ARG B 1 291 ? 20.641 18.031 8.039 1 90.88 291 ARG B O 1
ATOM 7068 N N . GLU B 1 292 ? 22.281 17.703 9.398 1 90.94 292 GLU B N 1
ATOM 7069 C CA . GLU B 1 292 ? 22.844 16.641 8.562 1 90.94 292 GLU B CA 1
ATOM 7070 C C . GLU B 1 292 ? 21.938 15.406 8.562 1 90.94 292 GLU B C 1
ATOM 7072 O O . GLU B 1 292 ? 21.781 14.75 7.535 1 90.94 292 GLU B O 1
ATOM 7077 N N . GLY B 1 293 ? 21.469 15.133 9.711 1 91.38 293 GLY B N 1
ATOM 7078 C CA . GLY B 1 293 ? 20.547 14.008 9.82 1 91.38 293 GLY B CA 1
ATOM 7079 C C . GLY B 1 293 ? 19.266 14.203 9.023 1 91.38 293 GLY B C 1
ATOM 7080 O O . GLY B 1 293 ? 18.75 13.258 8.43 1 91.38 293 GLY B O 1
ATOM 7081 N N . GLU B 1 294 ? 18.828 15.398 9.039 1 91.69 294 GLU B N 1
ATOM 7082 C CA . GLU B 1 294 ? 17.625 15.734 8.281 1 91.69 294 GLU B CA 1
ATOM 7083 C C . GLU B 1 294 ? 17.828 15.516 6.781 1 91.69 294 GLU B C 1
ATOM 7085 O O . GLU B 1 294 ? 16.969 14.953 6.102 1 91.69 294 GLU B O 1
ATOM 7090 N N . LEU B 1 295 ? 18.906 15.984 6.332 1 93.38 295 LEU B N 1
ATOM 7091 C CA . LEU B 1 295 ? 19.219 15.82 4.918 1 93.38 295 LEU B CA 1
ATOM 7092 C C . LEU B 1 295 ? 19.359 14.344 4.562 1 93.38 295 LEU B C 1
ATOM 7094 O O . LEU B 1 295 ? 18.875 13.898 3.521 1 93.38 295 LEU B O 1
ATOM 7098 N N . MET B 1 296 ? 20.047 13.617 5.41 1 93.75 296 MET B N 1
ATOM 7099 C CA . MET B 1 296 ? 20.234 12.188 5.195 1 93.75 296 MET B CA 1
ATOM 7100 C C . MET B 1 296 ? 18.875 11.469 5.133 1 93.75 296 MET B C 1
ATOM 7102 O O . MET B 1 296 ? 18.688 10.578 4.309 1 93.75 296 MET B O 1
ATOM 7106 N N . ASN B 1 297 ? 18.016 11.891 5.965 1 91.88 297 ASN B N 1
ATOM 7107 C CA . ASN B 1 297 ? 16.688 11.281 5.996 1 91.88 297 ASN B CA 1
ATOM 7108 C C . ASN B 1 297 ? 15.891 11.633 4.746 1 91.88 297 ASN B C 1
ATOM 7110 O O . ASN B 1 297 ? 15.078 10.828 4.281 1 91.88 297 ASN B O 1
ATOM 7114 N N . MET B 1 298 ? 16.109 12.773 4.242 1 92 298 MET B N 1
ATOM 7115 C CA . MET B 1 298 ? 15.406 13.219 3.039 1 92 298 MET B CA 1
ATOM 7116 C C . MET B 1 298 ? 15.883 12.445 1.814 1 92 298 MET B C 1
ATOM 7118 O O . MET B 1 298 ? 15.086 12.102 0.945 1 92 298 MET B O 1
ATOM 7122 N N . LEU B 1 299 ? 17.156 12.211 1.753 1 95.75 299 LEU B N 1
ATOM 7123 C CA . LEU B 1 299 ? 17.75 11.586 0.572 1 95.75 299 LEU B CA 1
ATOM 7124 C C . LEU B 1 299 ? 17.641 10.07 0.663 1 95.75 299 LEU B C 1
ATOM 7126 O O . LEU B 1 299 ? 17.484 9.391 -0.355 1 95.75 299 LEU B O 1
ATOM 7130 N N . GLY B 1 300 ? 17.812 9.492 1.857 1 96.19 300 GLY B N 1
ATOM 7131 C CA . GLY B 1 300 ? 17.641 8.078 2.145 1 96.19 300 GLY B CA 1
ATOM 7132 C C . GLY B 1 300 ? 18.516 7.184 1.291 1 96.19 300 GLY B C 1
ATOM 7133 O O . GLY B 1 300 ? 19.734 7.383 1.222 1 96.19 300 GLY B O 1
ATOM 7134 N N . PHE B 1 301 ? 17.922 6.277 0.55 1 98 301 PHE B N 1
ATOM 7135 C CA . PHE B 1 301 ? 18.641 5.242 -0.192 1 98 301 PHE B CA 1
ATOM 7136 C C . PHE B 1 301 ? 19.375 5.844 -1.384 1 98 301 PHE B C 1
ATOM 7138 O O . PHE B 1 301 ? 20.25 5.203 -1.962 1 98 301 PHE B O 1
ATOM 7145 N N . ARG B 1 302 ? 19.031 7.023 -1.794 1 97.81 302 ARG B N 1
ATOM 7146 C CA . ARG B 1 302 ? 19.781 7.715 -2.838 1 97.81 302 ARG B CA 1
ATOM 7147 C C . ARG B 1 302 ? 21.266 7.758 -2.512 1 97.81 302 ARG B C 1
ATOM 7149 O O . ARG B 1 302 ? 22.109 7.648 -3.406 1 97.81 302 ARG B O 1
ATOM 7156 N N . LEU B 1 303 ? 21.594 7.953 -1.246 1 98.12 303 LEU B N 1
ATOM 7157 C CA . LEU B 1 303 ? 22.984 8.008 -0.806 1 98.12 303 LEU B CA 1
ATOM 7158 C C . LEU B 1 303 ? 23.672 6.656 -1.012 1 98.12 303 LEU B C 1
ATOM 7160 O O . LEU B 1 303 ? 24.844 6.605 -1.386 1 98.12 303 LEU B O 1
ATOM 7164 N N . VAL B 1 304 ? 22.969 5.566 -0.762 1 98.62 304 VAL B N 1
ATOM 7165 C CA . VAL B 1 304 ? 23.484 4.227 -0.988 1 98.62 304 VAL B CA 1
ATOM 7166 C C . VAL B 1 304 ? 23.719 4.004 -2.48 1 98.62 304 VAL B C 1
ATOM 7168 O O . VAL B 1 304 ? 24.766 3.504 -2.887 1 98.62 304 VAL B O 1
ATOM 7171 N N . PHE B 1 305 ? 22.75 4.402 -3.287 1 98.56 305 PHE B N 1
ATOM 7172 C CA . PHE B 1 305 ? 22.844 4.27 -4.734 1 98.56 305 PHE B CA 1
ATOM 7173 C C . PHE B 1 305 ? 24.078 4.996 -5.262 1 98.56 305 PHE B C 1
ATOM 7175 O O . PHE B 1 305 ? 24.828 4.453 -6.078 1 98.56 305 PHE B O 1
ATOM 7182 N N . ASN B 1 306 ? 24.234 6.207 -4.801 1 98.44 306 ASN B N 1
ATOM 7183 C CA . ASN B 1 306 ? 25.406 6.977 -5.203 1 98.44 306 ASN B CA 1
ATOM 7184 C C . ASN B 1 306 ? 26.703 6.254 -4.84 1 98.44 306 ASN B C 1
ATOM 7186 O O . ASN B 1 306 ? 27.656 6.234 -5.629 1 98.44 306 ASN B O 1
ATOM 7190 N N . ALA B 1 307 ? 26.734 5.723 -3.664 1 98.56 307 ALA B N 1
ATOM 7191 C CA . ALA B 1 307 ? 27.922 4.988 -3.223 1 98.56 307 ALA B CA 1
ATOM 7192 C C . ALA B 1 307 ? 28.172 3.777 -4.117 1 98.56 307 ALA B C 1
ATOM 7194 O O . ALA B 1 307 ? 29.328 3.477 -4.449 1 98.56 307 ALA B O 1
ATOM 7195 N N . LEU B 1 308 ? 27.125 3.049 -4.473 1 98.69 308 LEU B N 1
ATOM 7196 C CA . LEU B 1 308 ? 27.25 1.894 -5.355 1 98.69 308 LEU B CA 1
ATOM 7197 C C . LEU B 1 308 ? 27.828 2.305 -6.703 1 98.69 308 LEU B C 1
ATOM 7199 O O . LEU B 1 308 ? 28.75 1.657 -7.215 1 98.69 308 LEU B O 1
ATOM 7203 N N . VAL B 1 309 ? 27.297 3.332 -7.277 1 98.44 309 VAL B N 1
ATOM 7204 C CA . VAL B 1 309 ? 27.719 3.826 -8.578 1 98.44 309 VAL B CA 1
ATOM 7205 C C . VAL B 1 309 ? 29.188 4.254 -8.516 1 98.44 309 VAL B C 1
ATOM 7207 O O . VAL B 1 309 ? 29.984 3.918 -9.398 1 98.44 309 VAL B O 1
ATOM 7210 N N . GLU B 1 310 ? 29.516 4.965 -7.453 1 97.88 310 GLU B N 1
ATOM 7211 C CA . GLU B 1 310 ? 30.875 5.488 -7.297 1 97.88 310 GLU B CA 1
ATOM 7212 C C . GLU B 1 310 ? 31.891 4.359 -7.105 1 97.88 310 GLU B C 1
ATOM 7214 O O . GLU B 1 310 ? 33.031 4.473 -7.527 1 97.88 310 GLU B O 1
ATOM 7219 N N . SER B 1 311 ? 31.5 3.311 -6.461 1 97.5 311 SER B N 1
ATOM 7220 C CA . SER B 1 311 ? 32.406 2.205 -6.152 1 97.5 311 SER B CA 1
ATOM 7221 C C . SER B 1 311 ? 32.844 1.486 -7.418 1 97.5 311 SER B C 1
ATOM 7223 O O . SER B 1 311 ? 33.938 0.917 -7.465 1 97.5 311 SER B O 1
ATOM 7225 N N . ARG B 1 312 ? 31.984 1.358 -8.43 1 96.94 312 ARG B N 1
ATOM 7226 C CA . ARG B 1 312 ? 32.219 0.708 -9.711 1 96.94 312 ARG B CA 1
ATOM 7227 C C . ARG B 1 312 ? 32.531 -0.771 -9.531 1 96.94 312 ARG B C 1
ATOM 7229 O O . ARG B 1 312 ? 33.156 -1.394 -10.406 1 96.94 312 ARG B O 1
ATOM 7236 N N . LYS B 1 313 ? 32.188 -1.318 -8.328 1 97.88 313 LYS B N 1
ATOM 7237 C CA . LYS B 1 313 ? 32.406 -2.736 -8.055 1 97.88 313 LYS B CA 1
ATOM 7238 C C . LYS B 1 313 ? 31.5 -3.604 -8.922 1 97.88 313 LYS B C 1
ATOM 7240 O O . LYS B 1 313 ? 30.406 -3.182 -9.297 1 97.88 313 LYS B O 1
ATOM 7245 N N . PRO B 1 314 ? 31.938 -4.883 -9.266 1 98.44 314 PRO B N 1
ATOM 7246 C CA . PRO B 1 314 ? 31.031 -5.797 -9.953 1 98.44 314 PRO B CA 1
ATOM 7247 C C . PRO B 1 314 ? 29.766 -6.078 -9.148 1 98.44 314 PRO B C 1
ATOM 7249 O O . PRO B 1 314 ? 29.828 -6.27 -7.934 1 98.44 314 PRO B O 1
ATOM 7252 N N . CYS B 1 315 ? 28.672 -5.973 -9.812 1 98.31 315 CYS B N 1
ATOM 7253 C CA . CYS B 1 315 ? 27.422 -6.285 -9.141 1 98.31 315 CYS B CA 1
ATOM 7254 C C . CYS B 1 315 ? 26.766 -7.512 -9.766 1 98.31 315 CYS B C 1
ATOM 7256 O O . CYS B 1 315 ? 26.906 -7.758 -10.961 1 98.31 315 CYS B O 1
ATOM 7258 N N . VAL B 1 316 ? 26.094 -8.297 -8.953 1 98.62 316 VAL B N 1
ATOM 7259 C CA . VAL B 1 316 ? 25.562 -9.594 -9.367 1 98.62 316 VAL B CA 1
ATOM 7260 C C . VAL B 1 316 ? 24.078 -9.68 -8.984 1 98.62 316 VAL B C 1
ATOM 7262 O O . VAL B 1 316 ? 23.703 -9.367 -7.855 1 98.62 316 VAL B O 1
ATOM 7265 N N . GLY B 1 317 ? 23.203 -10.016 -9.914 1 98.44 317 GLY B N 1
ATOM 7266 C CA . GLY B 1 317 ? 21.797 -10.297 -9.672 1 98.44 317 GLY B CA 1
ATOM 7267 C C . GLY B 1 317 ? 21.344 -11.648 -10.203 1 98.44 317 GLY B C 1
ATOM 7268 O O . GLY B 1 317 ? 22.141 -12.367 -10.82 1 98.44 317 GLY B O 1
ATOM 7269 N N . HIS B 1 318 ? 20.172 -12.109 -9.867 1 98.12 318 HIS B N 1
ATOM 7270 C CA . HIS B 1 318 ? 19.516 -13.305 -10.398 1 98.12 318 HIS B CA 1
ATOM 7271 C C . HIS B 1 318 ? 18.281 -12.945 -11.203 1 98.12 318 HIS B C 1
ATOM 7273 O O . HIS B 1 318 ? 17.281 -12.484 -10.641 1 98.12 318 HIS B O 1
ATOM 7279 N N . ASN B 1 319 ? 18.375 -13.234 -12.484 1 96.31 319 ASN B N 1
ATOM 7280 C CA . ASN B 1 319 ? 17.281 -12.766 -13.328 1 96.31 319 ASN B CA 1
ATOM 7281 C C . ASN B 1 319 ? 16.938 -11.305 -13.055 1 96.31 319 ASN B C 1
ATOM 7283 O O . ASN B 1 319 ? 15.797 -10.961 -12.766 1 96.31 319 ASN B O 1
ATOM 7287 N N . CYS B 1 320 ? 17.938 -10.438 -13.25 1 97.44 320 CYS B N 1
ATOM 7288 C CA . CYS B 1 320 ? 17.922 -9.188 -12.508 1 97.44 320 CYS B CA 1
ATOM 7289 C C . CYS B 1 320 ? 17.578 -8.016 -13.43 1 97.44 320 CYS B C 1
ATOM 7291 O O . CYS B 1 320 ? 17.781 -6.855 -13.062 1 97.44 320 CYS B O 1
ATOM 7293 N N . LEU B 1 321 ? 17.109 -8.266 -14.664 1 97.81 321 LEU B N 1
ATOM 7294 C CA . LEU B 1 321 ? 16.766 -7.137 -15.523 1 97.81 321 LEU B CA 1
ATOM 7295 C C . LEU B 1 321 ? 15.766 -6.211 -14.852 1 97.81 321 LEU B C 1
ATOM 7297 O O . LEU B 1 321 ? 15.945 -4.992 -14.852 1 97.81 321 LEU B O 1
ATOM 7301 N N . ALA B 1 322 ? 14.719 -6.809 -14.344 1 97.38 322 ALA B N 1
ATOM 7302 C CA . ALA B 1 322 ? 13.711 -5.996 -13.664 1 97.38 322 ALA B CA 1
ATOM 7303 C C . ALA B 1 322 ? 14.328 -5.199 -12.516 1 97.38 322 ALA B C 1
ATOM 7305 O O . ALA B 1 322 ? 14.023 -4.016 -12.344 1 97.38 322 ALA B O 1
ATOM 7306 N N . ASP B 1 323 ? 15.164 -5.824 -11.734 1 98.25 323 ASP B N 1
ATOM 7307 C CA . ASP B 1 323 ? 15.836 -5.156 -10.633 1 98.25 323 ASP B CA 1
ATOM 7308 C C . ASP B 1 323 ? 16.609 -3.926 -11.117 1 98.25 323 ASP B C 1
ATOM 7310 O O . ASP B 1 323 ? 16.547 -2.867 -10.484 1 98.25 323 ASP B O 1
ATOM 7314 N N . LEU B 1 324 ? 17.297 -4.145 -12.188 1 98.5 324 LEU B N 1
ATOM 7315 C CA . LEU B 1 324 ? 18.094 -3.062 -12.75 1 98.5 324 LEU B CA 1
ATOM 7316 C C . LEU B 1 324 ? 17.203 -1.913 -13.211 1 98.5 324 LEU B C 1
ATOM 7318 O O . LEU B 1 324 ? 17.516 -0.745 -12.977 1 98.5 324 LEU B O 1
ATOM 7322 N N . LEU B 1 325 ? 16.188 -2.254 -13.891 1 98.44 325 LEU B N 1
ATOM 7323 C CA . LEU B 1 325 ? 15.266 -1.237 -14.383 1 98.44 325 LEU B CA 1
ATOM 7324 C C . LEU B 1 325 ? 14.641 -0.464 -13.227 1 98.44 325 LEU B C 1
ATOM 7326 O O . LEU B 1 325 ? 14.547 0.765 -13.273 1 98.44 325 LEU B O 1
ATOM 7330 N N . PHE B 1 326 ? 14.18 -1.121 -12.18 1 98.31 326 PHE B N 1
ATOM 7331 C CA . PHE B 1 326 ? 13.578 -0.47 -11.023 1 98.31 326 PHE B CA 1
ATOM 7332 C C . PHE B 1 326 ? 14.594 0.429 -10.32 1 98.31 326 PHE B C 1
ATOM 7334 O O . PHE B 1 326 ? 14.25 1.531 -9.883 1 98.31 326 PHE B O 1
ATOM 7341 N N . LEU B 1 327 ? 15.789 -0.092 -10.188 1 98.31 327 LEU B N 1
ATOM 7342 C CA . LEU B 1 327 ? 16.844 0.678 -9.539 1 98.31 327 LEU B CA 1
ATOM 7343 C C . LEU B 1 327 ? 17.078 2.002 -10.258 1 98.31 327 LEU B C 1
ATOM 7345 O O . LEU B 1 327 ? 17.125 3.057 -9.625 1 98.31 327 LEU B O 1
ATOM 7349 N N . LEU B 1 328 ? 17.172 1.933 -11.547 1 98.38 328 LEU B N 1
ATOM 7350 C CA . LEU B 1 328 ? 17.438 3.141 -12.32 1 98.38 328 LEU B CA 1
ATOM 7351 C C . LEU B 1 328 ? 16.219 4.059 -12.328 1 98.38 328 LEU B C 1
ATOM 7353 O O . LEU B 1 328 ? 16.344 5.27 -12.133 1 98.38 328 LEU B O 1
ATOM 7357 N N . ALA B 1 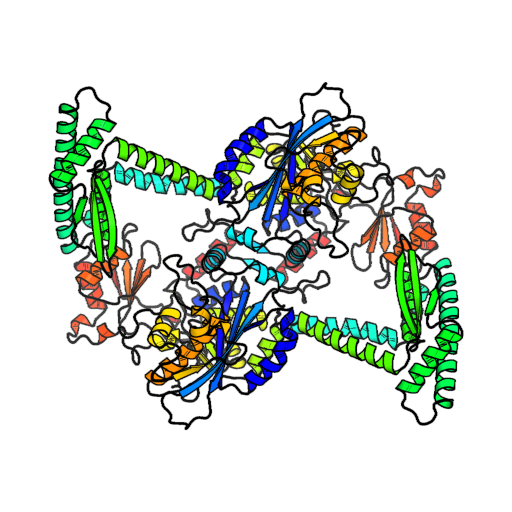329 ? 15.07 3.488 -12.547 1 97.44 329 ALA B N 1
ATOM 7358 C CA . ALA B 1 329 ? 13.852 4.281 -12.609 1 97.44 329 ALA B CA 1
ATOM 7359 C C . ALA B 1 329 ? 13.617 5.035 -11.305 1 97.44 329 ALA B C 1
ATOM 7361 O O . ALA B 1 329 ? 13.125 6.164 -11.305 1 97.44 329 ALA B O 1
ATOM 7362 N N . SER B 1 330 ? 13.938 4.461 -10.18 1 96.69 330 SER B N 1
ATOM 7363 C CA . SER B 1 330 ? 13.625 5.008 -8.867 1 96.69 330 SER B CA 1
ATOM 7364 C C . SER B 1 330 ? 14.734 5.934 -8.375 1 96.69 330 SER B C 1
ATOM 7366 O O . SER B 1 330 ? 14.484 6.848 -7.59 1 96.69 330 SER B O 1
ATOM 7368 N N . LEU B 1 331 ? 16 5.672 -8.812 1 97.81 331 LEU B N 1
ATOM 7369 C CA . LEU B 1 331 ? 17.109 6.324 -8.125 1 97.81 331 LEU B CA 1
ATOM 7370 C C . LEU B 1 331 ? 17.938 7.16 -9.094 1 97.81 331 LEU B C 1
ATOM 7372 O O . LEU B 1 331 ? 18.688 8.039 -8.672 1 97.81 331 LEU B O 1
ATOM 7376 N N . ASP B 1 332 ? 17.859 6.844 -10.336 1 97.88 332 ASP B N 1
ATOM 7377 C CA . ASP B 1 332 ? 18.594 7.605 -11.336 1 97.88 332 ASP B CA 1
ATOM 7378 C C . ASP B 1 332 ? 17.703 8.641 -12.016 1 97.88 332 ASP B C 1
ATOM 7380 O O . ASP B 1 332 ? 18 9.836 -12.008 1 97.88 332 ASP B O 1
ATOM 7384 N N . GLY B 1 333 ? 16.703 8.234 -12.547 1 96.44 333 GLY B N 1
ATOM 7385 C CA . GLY B 1 333 ? 15.742 9.07 -13.25 1 96.44 333 GLY B CA 1
ATOM 7386 C C . GLY B 1 333 ? 14.883 8.305 -14.234 1 96.44 333 GLY B C 1
ATOM 7387 O O . GLY B 1 333 ? 14.93 7.07 -14.273 1 96.44 333 GLY B O 1
ATOM 7388 N N . PRO B 1 334 ? 14.094 9.016 -15.094 1 96.5 334 PRO B N 1
ATOM 7389 C CA . PRO B 1 334 ? 13.258 8.336 -16.078 1 96.5 334 PRO B CA 1
ATOM 7390 C C . PRO B 1 334 ? 14.062 7.426 -17.016 1 96.5 334 PRO B C 1
ATOM 7392 O O . PRO B 1 334 ? 15.109 7.832 -17.531 1 96.5 334 PRO B O 1
ATOM 7395 N N . LEU B 1 335 ? 13.578 6.219 -17.172 1 98.19 335 LEU B N 1
ATOM 7396 C CA . LEU B 1 335 ? 14.258 5.27 -18.031 1 98.19 335 LEU B CA 1
ATOM 7397 C C . LEU B 1 335 ? 14.281 5.766 -19.484 1 98.19 335 LEU B C 1
ATOM 7399 O O . LEU B 1 335 ? 13.297 6.344 -19.953 1 98.19 335 LEU B O 1
ATOM 7403 N N . PRO B 1 336 ? 15.383 5.5 -20.172 1 97.88 336 PRO B N 1
ATOM 7404 C CA . PRO B 1 336 ? 15.469 5.914 -21.578 1 97.88 336 PRO B CA 1
ATOM 7405 C C . PRO B 1 336 ? 14.359 5.309 -22.438 1 97.88 336 PRO B C 1
ATOM 7407 O O . PRO B 1 336 ? 13.812 4.258 -22.094 1 97.88 336 PRO B O 1
ATOM 7410 N N . ASP B 1 337 ? 14.062 5.918 -23.547 1 96.56 337 ASP B N 1
ATOM 7411 C CA . ASP B 1 337 ? 12.93 5.535 -24.375 1 96.56 337 ASP B CA 1
ATOM 7412 C C . ASP B 1 337 ? 13.289 4.348 -25.281 1 96.56 337 ASP B C 1
ATOM 7414 O O . ASP B 1 337 ? 12.414 3.781 -25.938 1 96.56 337 ASP B O 1
ATOM 7418 N N . SER B 1 338 ? 14.633 3.98 -25.297 1 97.19 338 SER B N 1
ATOM 7419 C CA . SER B 1 338 ? 15.047 2.848 -26.125 1 97.19 338 SER B CA 1
ATOM 7420 C C . SER B 1 338 ? 16.031 1.948 -25.375 1 97.19 338 SER B C 1
ATOM 7422 O O . SER B 1 338 ? 16.719 2.4 -24.469 1 97.19 338 SER B O 1
ATOM 7424 N N . LEU B 1 339 ? 16.109 0.687 -25.844 1 97.56 339 LEU B N 1
ATOM 7425 C CA . LEU B 1 339 ? 16.953 -0.311 -25.188 1 97.56 339 LEU B CA 1
ATOM 7426 C C . LEU B 1 339 ? 18.422 0.036 -25.328 1 97.56 339 LEU B C 1
ATOM 7428 O O . LEU B 1 339 ? 19.188 -0.012 -24.359 1 97.56 339 LEU B O 1
ATOM 7432 N N . PRO B 1 340 ? 18.953 0.468 -26.5 1 97.81 340 PRO B N 1
ATOM 7433 C CA . PRO B 1 340 ? 20.359 0.826 -26.609 1 97.81 340 PRO B CA 1
ATOM 7434 C C . PRO B 1 340 ? 20.75 1.975 -25.688 1 97.81 340 PRO B C 1
ATOM 7436 O O . PRO B 1 340 ? 21.828 1.948 -25.094 1 97.81 340 PRO B O 1
ATOM 7439 N N . LYS B 1 341 ? 19.891 2.949 -25.594 1 97.75 341 LYS B N 1
ATOM 7440 C CA . LYS B 1 341 ? 20.172 4.066 -24.703 1 97.75 341 LYS B CA 1
ATOM 7441 C C . LYS B 1 341 ? 20.219 3.605 -23.25 1 97.75 341 LYS B C 1
ATOM 7443 O O . LYS B 1 341 ? 21.047 4.082 -22.469 1 97.75 341 LYS B O 1
ATOM 7448 N N . PHE B 1 342 ? 19.375 2.76 -22.953 1 97.81 342 PHE B N 1
ATOM 7449 C CA . PHE B 1 342 ? 19.391 2.193 -21.609 1 97.81 342 PHE B CA 1
ATOM 7450 C C . PHE B 1 342 ? 20.703 1.465 -21.344 1 97.81 342 PHE B C 1
ATOM 7452 O O . PHE B 1 342 ? 21.297 1.637 -20.281 1 97.81 342 PHE B O 1
ATOM 7459 N N . LYS B 1 343 ? 21.109 0.625 -22.266 1 98 343 LYS B N 1
ATOM 7460 C CA . LYS B 1 343 ? 22.344 -0.136 -22.109 1 98 343 LYS B CA 1
ATOM 7461 C C . LYS B 1 343 ? 23.531 0.792 -21.906 1 98 343 LYS B C 1
ATOM 7463 O O . LYS B 1 343 ? 24.422 0.508 -21.078 1 98 343 LYS B O 1
ATOM 7468 N N . ARG B 1 344 ? 23.578 1.866 -22.578 1 97.69 344 ARG B N 1
ATOM 7469 C CA . ARG B 1 344 ? 24.656 2.836 -22.422 1 97.69 344 ARG B CA 1
ATOM 7470 C C . ARG B 1 344 ? 24.656 3.438 -21.031 1 97.69 344 ARG B C 1
ATOM 7472 O O . ARG B 1 344 ? 25.719 3.57 -20.406 1 97.69 344 ARG B O 1
ATOM 7479 N N . ARG B 1 345 ? 23.469 3.809 -20.625 1 97.69 345 ARG B N 1
ATOM 7480 C CA . ARG B 1 345 ? 23.344 4.387 -19.297 1 97.69 345 ARG B CA 1
ATOM 7481 C C . ARG B 1 345 ? 23.75 3.377 -18.219 1 97.69 345 ARG B C 1
ATOM 7483 O O . ARG B 1 345 ? 24.422 3.727 -17.25 1 97.69 345 ARG B O 1
ATOM 7490 N N . MET B 1 346 ? 23.359 2.178 -18.422 1 96.75 346 MET B N 1
ATOM 7491 C CA . MET B 1 346 ? 23.703 1.103 -17.5 1 96.75 346 MET B CA 1
ATOM 7492 C C . MET B 1 346 ? 25.219 0.934 -17.406 1 96.75 346 MET B C 1
ATOM 7494 O O . MET B 1 346 ? 25.766 0.793 -16.312 1 96.75 346 MET B O 1
ATOM 7498 N N . ASN B 1 347 ? 25.844 0.94 -18.5 1 96 347 ASN B N 1
ATOM 7499 C CA . ASN B 1 347 ? 27.281 0.759 -18.562 1 96 347 ASN B CA 1
ATOM 7500 C C . ASN B 1 347 ? 28.016 1.908 -17.875 1 96 347 ASN B C 1
ATOM 7502 O O . ASN B 1 347 ? 29.094 1.712 -17.297 1 96 347 ASN B O 1
ATOM 7506 N N . GLU B 1 348 ? 27.453 3.037 -17.969 1 97.06 348 GLU B N 1
ATOM 7507 C CA . GLU B 1 348 ? 28.031 4.199 -17.297 1 97.06 348 GLU B CA 1
ATOM 7508 C C . GLU B 1 348 ? 27.953 4.062 -15.781 1 97.06 348 GLU B C 1
ATOM 7510 O O . GLU B 1 348 ? 28.891 4.41 -15.07 1 97.06 348 GLU B O 1
ATOM 7515 N N . LEU B 1 349 ? 26.891 3.574 -15.297 1 98.12 349 LEU B N 1
ATOM 7516 C CA . LEU B 1 349 ? 26.625 3.521 -13.867 1 98.12 349 LEU B CA 1
ATOM 7517 C C . LEU B 1 349 ? 27.203 2.252 -13.25 1 98.12 349 LEU B C 1
ATOM 7519 O O . LEU B 1 349 ? 27.766 2.289 -12.164 1 98.12 349 LEU B O 1
ATOM 7523 N N . PHE B 1 350 ? 27.016 1.163 -13.945 1 98.19 350 PHE B N 1
ATOM 7524 C CA . PHE B 1 350 ? 27.438 -0.15 -13.469 1 98.19 350 PHE B CA 1
ATOM 7525 C C . PHE B 1 350 ? 28.172 -0.909 -14.562 1 98.19 350 PHE B C 1
ATOM 7527 O O . PHE B 1 350 ? 27.594 -1.759 -15.242 1 98.19 350 PHE B O 1
ATOM 7534 N N . PRO B 1 351 ? 29.453 -0.791 -14.672 1 97.19 351 PRO B N 1
ATOM 7535 C CA . PRO B 1 351 ? 30.234 -1.291 -15.812 1 97.19 351 PRO B CA 1
ATOM 7536 C C . PRO B 1 351 ? 30.328 -2.814 -15.836 1 97.19 351 PRO B C 1
ATOM 7538 O O . PRO B 1 351 ? 30.547 -3.406 -16.891 1 97.19 351 PRO B O 1
ATOM 7541 N N . ILE B 1 352 ? 30.188 -3.502 -14.688 1 98.25 352 ILE B N 1
ATOM 7542 C CA . ILE B 1 352 ? 30.328 -4.953 -14.633 1 98.25 352 ILE B CA 1
ATOM 7543 C C . ILE B 1 352 ? 29.109 -5.559 -13.93 1 98.25 352 ILE B C 1
ATOM 7545 O O . ILE B 1 352 ? 28.938 -5.398 -12.719 1 98.25 352 ILE B O 1
ATOM 7549 N N . VAL B 1 353 ? 28.328 -6.305 -14.688 1 98.5 353 VAL B N 1
ATOM 7550 C CA . VAL B 1 353 ? 27.109 -6.914 -14.164 1 98.5 353 VAL B CA 1
ATOM 7551 C C . VAL B 1 353 ? 27.109 -8.414 -14.461 1 98.5 353 VAL B C 1
ATOM 7553 O O . VAL B 1 353 ? 27.484 -8.828 -15.57 1 98.5 353 VAL B O 1
ATOM 7556 N N . PHE B 1 354 ? 26.797 -9.211 -13.484 1 98.69 354 PHE B N 1
ATOM 7557 C CA . PHE B 1 354 ? 26.594 -10.641 -13.648 1 98.69 354 PHE B CA 1
ATOM 7558 C C . PHE B 1 354 ? 25.156 -11.031 -13.375 1 98.69 354 PHE B C 1
ATOM 7560 O O . PHE B 1 354 ? 24.5 -10.469 -12.492 1 98.69 354 PHE B O 1
ATOM 7567 N N . ASP B 1 355 ? 24.625 -11.945 -14.094 1 98.62 355 ASP B N 1
ATOM 7568 C CA . ASP B 1 355 ? 23.328 -12.562 -13.852 1 98.62 355 ASP B CA 1
ATOM 7569 C C . ASP B 1 355 ? 23.453 -14.07 -13.68 1 98.62 355 ASP B C 1
ATOM 7571 O O . ASP B 1 355 ? 23.719 -14.789 -14.641 1 98.62 355 ASP B O 1
ATOM 7575 N N . THR B 1 356 ? 23.141 -14.547 -12.477 1 98.19 356 THR B N 1
ATOM 7576 C CA . THR B 1 356 ? 23.375 -15.953 -12.172 1 98.19 356 THR B CA 1
ATOM 7577 C C . THR B 1 356 ? 22.406 -16.844 -12.961 1 98.19 356 THR B C 1
ATOM 7579 O O . THR B 1 356 ? 22.75 -17.984 -13.289 1 98.19 356 THR B O 1
ATOM 7582 N N . LYS B 1 357 ? 21.219 -16.328 -13.242 1 97.31 357 LYS B N 1
ATOM 7583 C CA . LYS B 1 357 ? 20.297 -17.109 -14.062 1 97.31 357 LYS B CA 1
ATOM 7584 C C . LYS B 1 357 ? 20.859 -17.328 -15.461 1 97.31 357 LYS B C 1
ATOM 7586 O O . LYS B 1 357 ? 20.781 -18.438 -16 1 97.31 357 LYS B O 1
ATOM 7591 N N . TYR B 1 358 ? 21.375 -16.312 -16.047 1 97.06 358 TYR B N 1
ATOM 7592 C CA . TYR B 1 358 ? 22 -16.438 -17.359 1 97.06 358 TYR B CA 1
ATOM 7593 C C . TYR B 1 358 ? 23.156 -17.438 -17.312 1 97.06 358 TYR B C 1
ATOM 7595 O O . TYR B 1 358 ? 23.25 -18.328 -18.172 1 97.06 358 TYR B O 1
ATOM 7603 N N . ILE B 1 359 ? 24.016 -17.312 -16.328 1 97.31 359 ILE B N 1
ATOM 7604 C CA . ILE B 1 359 ? 25.203 -18.141 -16.219 1 97.31 359 ILE B CA 1
ATOM 7605 C C . ILE B 1 359 ? 24.797 -19.609 -16.047 1 97.31 359 ILE B C 1
ATOM 7607 O O . ILE B 1 359 ? 25.312 -20.484 -16.75 1 97.31 359 ILE B O 1
ATOM 7611 N N . ALA B 1 360 ? 23.844 -19.844 -15.203 1 95.75 360 ALA B N 1
ATOM 7612 C CA . ALA B 1 360 ? 23.422 -21.203 -14.906 1 95.75 360 ALA B CA 1
ATOM 7613 C C . ALA B 1 360 ? 22.75 -21.844 -16.125 1 95.75 360 ALA B C 1
ATOM 7615 O O . ALA B 1 360 ? 22.672 -23.078 -16.234 1 95.75 360 ALA B O 1
ATOM 7616 N N . SER B 1 361 ? 22.281 -21.047 -17.047 1 91.5 361 SER B N 1
ATOM 7617 C CA . SER B 1 361 ? 21.547 -21.562 -18.219 1 91.5 361 SER B CA 1
ATOM 7618 C C . SER B 1 361 ? 22.5 -21.922 -19.344 1 91.5 361 SER B C 1
ATOM 7620 O O . SER B 1 361 ? 22.094 -22.516 -20.344 1 91.5 361 SER B O 1
ATOM 7622 N N . ARG B 1 362 ? 23.781 -21.562 -19.188 1 90.94 362 ARG B N 1
ATOM 7623 C CA . ARG B 1 362 ? 24.734 -21.844 -20.25 1 90.94 362 ARG B CA 1
ATOM 7624 C C . ARG B 1 362 ? 25.062 -23.344 -20.328 1 90.94 362 ARG B C 1
ATOM 7626 O O . ARG B 1 362 ? 25.844 -23.844 -19.531 1 90.94 362 ARG B O 1
ATOM 7633 N N . GLN B 1 363 ? 24.656 -24.016 -21.312 1 85.94 363 GLN B N 1
ATOM 7634 C CA . GLN B 1 363 ? 24.734 -25.469 -21.422 1 85.94 363 GLN B CA 1
ATOM 7635 C C . GLN B 1 363 ? 26.156 -25.906 -21.719 1 85.94 363 GLN B C 1
ATOM 7637 O O . GLN B 1 363 ? 26.516 -27.078 -21.5 1 85.94 363 GLN B O 1
ATOM 7642 N N . GLN B 1 364 ? 26.969 -25 -22.281 1 84.5 364 GLN B N 1
ATOM 7643 C CA . GLN B 1 364 ? 28.375 -25.297 -22.516 1 84.5 364 GLN B CA 1
ATOM 7644 C C . GLN B 1 364 ? 29.094 -25.641 -21.203 1 84.5 364 GLN B C 1
ATOM 7646 O O . GLN B 1 364 ? 30.031 -26.438 -21.203 1 84.5 364 GLN B O 1
ATOM 7651 N N . PHE B 1 365 ? 28.562 -25.078 -20.125 1 90.94 365 PHE B N 1
ATOM 7652 C CA . PHE B 1 365 ? 29.219 -25.266 -18.828 1 90.94 365 PHE B CA 1
ATOM 7653 C C . PHE B 1 365 ? 28.359 -26.125 -17.906 1 90.94 365 PHE B C 1
ATOM 7655 O O . PHE B 1 365 ? 28.891 -26.828 -17.047 1 90.94 365 PHE B O 1
ATOM 7662 N N . PHE B 1 366 ? 27.109 -25.969 -18.109 1 92.62 366 PHE B N 1
ATOM 7663 C CA . PHE B 1 366 ? 26.172 -26.688 -17.234 1 92.62 366 PHE B CA 1
ATOM 7664 C C . PHE B 1 366 ? 25.156 -27.484 -18.062 1 92.62 366 PHE B C 1
ATOM 7666 O O . PHE B 1 366 ? 24.141 -26.938 -18.5 1 92.62 366 PHE B O 1
ATOM 7673 N N . PRO B 1 367 ? 25.391 -28.734 -18.156 1 86.25 367 PRO B N 1
ATOM 7674 C CA . PRO B 1 367 ? 24.438 -29.562 -18.906 1 86.25 367 PRO B CA 1
ATOM 7675 C C . PRO B 1 367 ? 23.016 -29.5 -18.328 1 86.25 367 PRO B C 1
ATOM 7677 O O . PRO B 1 367 ? 22.844 -29.156 -17.156 1 86.25 367 PRO B O 1
ATOM 7680 N N . LEU B 1 368 ? 22.016 -29.781 -19.094 1 79.25 368 LEU B N 1
ATOM 7681 C CA . LEU B 1 368 ? 20.594 -29.609 -18.781 1 79.25 368 LEU B CA 1
ATOM 7682 C C . LEU B 1 368 ? 20.219 -30.359 -17.5 1 79.25 368 LEU B C 1
ATOM 7684 O O . LEU B 1 368 ? 19.359 -29.906 -16.75 1 79.25 368 LEU B O 1
ATOM 7688 N N . GLU B 1 369 ? 20.844 -31.422 -17.203 1 80.06 369 GLU B N 1
ATOM 7689 C CA . GLU B 1 369 ? 20.5 -32.25 -16.062 1 80.06 369 GLU B CA 1
ATOM 7690 C C . GLU B 1 369 ? 21.297 -31.859 -14.82 1 80.06 369 GLU B C 1
ATOM 7692 O O . GLU B 1 369 ? 21.078 -32.406 -13.734 1 80.06 369 GLU B O 1
ATOM 7697 N N . ARG B 1 370 ? 22.078 -30.828 -15.047 1 87.44 370 ARG B N 1
ATOM 7698 C CA . ARG B 1 370 ? 22.953 -30.484 -13.945 1 87.44 370 ARG B CA 1
ATOM 7699 C C . ARG B 1 370 ? 22.172 -29.953 -12.75 1 87.44 370 ARG B C 1
ATOM 7701 O O . ARG B 1 370 ? 22.5 -30.219 -11.602 1 87.44 370 ARG B O 1
ATOM 7708 N N . PHE B 1 371 ? 21.156 -29.109 -13.133 1 89.69 371 PHE B N 1
ATOM 7709 C CA . PHE B 1 371 ? 20.359 -28.484 -12.078 1 89.69 371 PHE B CA 1
ATOM 7710 C C . PHE B 1 371 ? 18.922 -29 -12.109 1 89.69 371 PHE B C 1
ATOM 7712 O O . PHE B 1 371 ? 18.297 -29.047 -13.172 1 89.69 371 PHE B O 1
ATOM 7719 N N . GLY B 1 372 ? 18.406 -29.328 -10.922 1 79 372 GLY B N 1
ATOM 7720 C CA . GLY B 1 372 ? 17.031 -29.797 -10.812 1 79 372 GLY B CA 1
ATOM 7721 C C . GLY B 1 372 ? 16.016 -28.688 -10.914 1 79 372 GLY B C 1
ATOM 7722 O O . GLY B 1 372 ? 14.852 -28.922 -11.258 1 79 372 GLY B O 1
ATOM 7723 N N . ALA B 1 373 ? 16.406 -27.562 -10.438 1 83.88 373 ALA B N 1
ATOM 7724 C CA . ALA B 1 373 ? 15.555 -26.375 -10.461 1 83.88 373 ALA B CA 1
ATOM 7725 C C . ALA B 1 373 ? 16.328 -25.156 -10.93 1 83.88 373 ALA B C 1
ATOM 7727 O O . ALA B 1 373 ? 17.531 -25.031 -10.688 1 83.88 373 ALA B O 1
ATOM 7728 N N . ARG B 1 374 ? 15.617 -24.25 -11.562 1 85.12 374 ARG B N 1
ATOM 7729 C CA . ARG B 1 374 ? 16.328 -23.125 -12.156 1 85.12 374 ARG B CA 1
ATOM 7730 C C . ARG B 1 374 ? 15.992 -21.812 -11.453 1 85.12 374 ARG B C 1
ATOM 7732 O O . ARG B 1 374 ? 16.328 -20.734 -11.938 1 85.12 374 ARG B O 1
ATOM 7739 N N . TYR B 1 375 ? 15.227 -21.922 -10.398 1 89.25 375 TYR B N 1
ATOM 7740 C CA . TYR B 1 375 ? 15 -20.75 -9.57 1 89.25 375 TYR B CA 1
ATOM 7741 C C . TYR B 1 375 ? 16.109 -20.594 -8.539 1 89.25 375 TYR B C 1
ATOM 7743 O O . TYR B 1 375 ? 16.875 -21.516 -8.289 1 89.25 375 TYR B O 1
ATOM 7751 N N . LEU B 1 376 ? 16.219 -19.484 -8 1 93.69 376 LEU B N 1
ATOM 7752 C CA . LEU B 1 376 ? 17.359 -19.094 -7.184 1 93.69 376 LEU B CA 1
ATOM 7753 C C . LEU B 1 376 ? 17.578 -20.094 -6.059 1 93.69 376 LEU B C 1
ATOM 7755 O O . LEU B 1 376 ? 18.672 -20.641 -5.926 1 93.69 376 LEU B O 1
ATOM 7759 N N . SER B 1 377 ? 16.547 -20.375 -5.297 1 90.94 377 SER B N 1
ATOM 7760 C CA . SER B 1 377 ? 16.688 -21.281 -4.16 1 90.94 377 SER B CA 1
ATOM 7761 C C . SER B 1 377 ? 17.078 -22.688 -4.613 1 90.94 377 SER B C 1
ATOM 7763 O O . SER B 1 377 ? 17.828 -23.375 -3.926 1 90.94 377 SER B O 1
ATOM 7765 N N . GLY B 1 378 ? 16.547 -23.125 -5.762 1 90.62 378 GLY B N 1
ATOM 7766 C CA . GLY B 1 378 ? 16.891 -24.422 -6.305 1 90.62 378 GLY B CA 1
ATOM 7767 C C . GLY B 1 378 ? 18.344 -24.516 -6.734 1 90.62 378 GLY B C 1
ATOM 7768 O O . GLY B 1 378 ? 19.031 -25.484 -6.414 1 90.62 378 GLY B O 1
ATOM 7769 N N . LEU B 1 379 ? 18.812 -23.5 -7.379 1 92.75 379 LEU B N 1
ATOM 7770 C CA . LEU B 1 379 ? 20.203 -23.453 -7.812 1 92.75 379 LEU B CA 1
ATOM 7771 C C . LEU B 1 379 ? 21.156 -23.406 -6.613 1 92.75 379 LEU B C 1
ATOM 7773 O O . LEU B 1 379 ? 22.125 -24.156 -6.559 1 92.75 379 LEU B O 1
ATOM 7777 N N . PHE B 1 380 ? 20.812 -22.547 -5.707 1 93.06 380 PHE B N 1
ATOM 7778 C CA . PHE B 1 380 ? 21.625 -22.391 -4.5 1 93.06 380 PHE B CA 1
ATOM 7779 C C . PHE B 1 380 ? 21.688 -23.703 -3.717 1 93.06 380 PHE B C 1
ATOM 7781 O O . PHE B 1 380 ? 22.719 -24.047 -3.154 1 93.06 380 PHE B O 1
ATOM 7788 N N . GLY B 1 381 ? 20.594 -24.406 -3.678 1 91.19 381 GLY B N 1
ATOM 7789 C CA . GLY B 1 381 ? 20.469 -25.641 -2.916 1 91.19 381 GLY B CA 1
ATOM 7790 C C . GLY B 1 381 ? 21.453 -26.703 -3.355 1 91.19 381 GLY B C 1
ATOM 7791 O O . GLY B 1 381 ? 21.844 -27.578 -2.562 1 91.19 381 GLY B O 1
ATOM 7792 N N . GLU B 1 382 ? 21.938 -26.641 -4.547 1 91.81 382 GLU B N 1
ATOM 7793 C CA . GLU B 1 382 ? 22.906 -27.594 -5.074 1 91.81 382 GLU B CA 1
ATOM 7794 C C . GLU B 1 382 ? 24.281 -27.391 -4.457 1 91.81 382 GLU B C 1
ATOM 7796 O O . GLU B 1 382 ? 25.125 -28.281 -4.473 1 91.81 382 GLU B O 1
ATOM 7801 N N . TYR B 1 383 ? 24.547 -26.219 -3.912 1 92.38 383 TYR B N 1
ATOM 7802 C CA . TYR B 1 383 ? 25.875 -25.875 -3.43 1 92.38 383 TYR B CA 1
ATOM 7803 C C . TYR B 1 383 ? 25.859 -25.594 -1.933 1 92.38 383 TYR B C 1
ATOM 7805 O O . TYR B 1 383 ? 26.641 -26.172 -1.177 1 92.38 383 TYR B O 1
ATOM 7813 N N . GLY B 1 384 ? 24.938 -24.625 -1.594 1 90.56 384 GLY B N 1
ATOM 7814 C CA . GLY B 1 384 ? 24.875 -24.172 -0.213 1 90.56 384 GLY B CA 1
ATOM 7815 C C . GLY B 1 384 ? 25.938 -23.141 0.127 1 90.56 384 GLY B C 1
ATOM 7816 O O . GLY B 1 384 ? 26.594 -22.594 -0.767 1 90.56 384 GLY B O 1
ATOM 7817 N N . PHE B 1 385 ? 26.125 -22.922 1.436 1 90.81 385 PHE B N 1
ATOM 7818 C CA . PHE B 1 385 ? 27.078 -21.922 1.896 1 90.81 385 PHE B CA 1
ATOM 7819 C C . PHE B 1 385 ? 28.469 -22.516 2.016 1 90.81 385 PHE B C 1
ATOM 7821 O O . PHE B 1 385 ? 29.453 -21.781 2.104 1 90.81 385 PHE B O 1
ATOM 7828 N N . ARG B 1 386 ? 28.484 -23.828 2.105 1 91.12 386 ARG B N 1
ATOM 7829 C CA . ARG B 1 386 ? 29.75 -24.547 2.234 1 91.12 386 ARG B CA 1
ATOM 7830 C C . ARG B 1 386 ? 29.859 -25.641 1.174 1 91.12 386 ARG B C 1
ATOM 7832 O O . ARG B 1 386 ? 29.391 -26.766 1.379 1 91.12 386 ARG B O 1
ATOM 7839 N N . SER B 1 387 ? 30.516 -25.266 0.11 1 92.19 387 SER B N 1
ATOM 7840 C CA . SER B 1 387 ? 30.734 -26.203 -0.981 1 92.19 387 SER B CA 1
ATOM 7841 C C . SER B 1 387 ? 32.219 -26.531 -1.142 1 92.19 387 SER B C 1
ATOM 7843 O O . SER B 1 387 ? 33.062 -26.047 -0.383 1 92.19 387 SER B O 1
ATOM 7845 N N . ALA B 1 388 ? 32.5 -27.438 -2.074 1 90.56 388 ALA B N 1
ATOM 7846 C CA . ALA B 1 388 ? 33.906 -27.766 -2.383 1 90.56 388 ALA B CA 1
ATOM 7847 C C . ALA B 1 388 ? 34.594 -26.578 -3.027 1 90.56 388 ALA B C 1
ATOM 7849 O O . ALA B 1 388 ? 35.844 -26.484 -2.971 1 90.56 388 ALA B O 1
ATOM 7850 N N . ASN B 1 389 ? 33.875 -25.625 -3.5 1 89.94 389 ASN B N 1
ATOM 7851 C CA . ASN B 1 389 ? 34.438 -24.516 -4.254 1 89.94 389 ASN B CA 1
ATOM 7852 C C . ASN B 1 389 ? 34.531 -23.25 -3.396 1 89.94 389 ASN B C 1
ATOM 7854 O O . ASN B 1 389 ? 35.469 -22.484 -3.529 1 89.94 389 ASN B O 1
ATOM 7858 N N . ALA B 1 390 ? 33.531 -23.078 -2.545 1 91.81 390 ALA B N 1
ATOM 7859 C CA . ALA B 1 390 ? 33.5 -21.812 -1.8 1 91.81 390 ALA B CA 1
ATOM 7860 C C . ALA B 1 390 ? 32.844 -22.016 -0.425 1 91.81 390 ALA B C 1
ATOM 7862 O O . ALA B 1 390 ? 31.891 -22.781 -0.283 1 91.81 390 ALA B O 1
ATOM 7863 N N . HIS B 1 391 ? 33.438 -21.375 0.524 1 93.94 391 HIS B N 1
ATOM 7864 C CA . HIS B 1 391 ? 32.906 -21.297 1.873 1 93.94 391 HIS B CA 1
ATOM 7865 C C . HIS B 1 391 ? 32.531 -19.859 2.227 1 93.94 391 HIS B C 1
ATOM 7867 O O . HIS B 1 391 ? 33.406 -18.984 2.279 1 93.94 391 HIS B O 1
ATOM 7873 N N . VAL B 1 392 ? 31.25 -19.641 2.473 1 94.31 392 VAL B N 1
ATOM 7874 C CA . VAL B 1 392 ? 30.766 -18.297 2.787 1 94.31 392 VAL B CA 1
ATOM 7875 C C . VAL B 1 392 ? 30.312 -18.234 4.246 1 94.31 392 VAL B C 1
ATOM 7877 O O . VAL B 1 392 ? 29.516 -19.062 4.684 1 94.31 392 VAL B O 1
ATOM 7880 N N . THR B 1 393 ? 30.812 -17.266 4.996 1 93.25 393 THR B N 1
ATOM 7881 C CA . THR B 1 393 ? 30.453 -17.094 6.398 1 93.25 393 THR B CA 1
ATOM 7882 C C . THR B 1 393 ? 29.875 -15.711 6.645 1 93.25 393 THR B C 1
ATOM 7884 O O . THR B 1 393 ? 30.125 -14.781 5.863 1 93.25 393 THR B O 1
ATOM 7887 N N . LEU B 1 394 ? 29.109 -15.625 7.656 1 93.62 394 LEU B N 1
ATOM 7888 C CA . LEU B 1 394 ? 28.531 -14.359 8.078 1 93.62 394 LEU B CA 1
ATOM 7889 C C . LEU B 1 394 ? 29.156 -13.875 9.383 1 93.62 394 LEU B C 1
ATOM 7891 O O . LEU B 1 394 ? 29.203 -14.617 10.359 1 93.62 394 LEU B O 1
ATOM 7895 N N . PRO B 1 395 ? 29.594 -12.68 9.414 1 92.06 395 PRO B N 1
ATOM 7896 C CA . PRO B 1 395 ? 30.203 -12.172 10.648 1 92.06 395 PRO B CA 1
ATOM 7897 C C . PRO B 1 395 ? 29.172 -11.789 11.703 1 92.06 395 PRO B C 1
ATOM 7899 O O . PRO B 1 395 ? 27.969 -11.852 11.445 1 92.06 395 PRO B O 1
ATOM 7902 N N . LEU B 1 396 ? 29.734 -11.312 12.812 1 87.19 396 LEU B N 1
ATOM 7903 C CA . LEU B 1 396 ? 28.875 -10.875 13.906 1 87.19 396 LEU B CA 1
ATOM 7904 C C . LEU B 1 396 ? 27.984 -9.711 13.469 1 87.19 396 LEU B C 1
ATOM 7906 O O . LEU B 1 396 ? 28.453 -8.781 12.805 1 87.19 396 LEU B O 1
ATOM 7910 N N . GLY B 1 397 ? 26.703 -9.75 13.727 1 85.81 397 GLY B N 1
ATOM 7911 C CA . GLY B 1 397 ? 25.766 -8.711 13.344 1 85.81 397 GLY B CA 1
ATOM 7912 C C . GLY B 1 397 ? 24.922 -9.086 12.148 1 85.81 397 GLY B C 1
ATOM 7913 O O . GLY B 1 397 ? 23.891 -8.453 11.883 1 85.81 397 GLY B O 1
ATOM 7914 N N . PHE B 1 398 ? 25.375 -10.125 11.5 1 88.62 398 PHE B N 1
ATOM 7915 C CA . PHE B 1 398 ? 24.672 -10.555 10.297 1 88.62 398 PHE B CA 1
ATOM 7916 C C . PHE B 1 398 ? 24.203 -12 10.438 1 88.62 398 PHE B C 1
ATOM 7918 O O . PHE B 1 398 ? 23.906 -12.656 9.438 1 88.62 398 PHE B O 1
ATOM 7925 N N . GLU B 1 399 ? 24.047 -12.516 11.594 1 81.06 399 GLU B N 1
ATOM 7926 C CA . GLU B 1 399 ? 23.828 -13.93 11.852 1 81.06 399 GLU B CA 1
ATOM 7927 C C . GLU B 1 399 ? 22.359 -14.32 11.609 1 81.06 399 GLU B C 1
ATOM 7929 O O . GLU B 1 399 ? 22.016 -15.5 11.617 1 81.06 399 GLU B O 1
ATOM 7934 N N . SER B 1 400 ? 21.547 -13.305 11.422 1 79.5 400 SER B N 1
ATOM 7935 C CA . SER B 1 400 ? 20.125 -13.586 11.289 1 79.5 400 SER B CA 1
ATOM 7936 C C . SER B 1 400 ? 19.859 -14.469 10.07 1 79.5 400 SER B C 1
ATOM 7938 O O . SER B 1 400 ? 18.828 -15.156 10.016 1 79.5 400 SER B O 1
ATOM 7940 N N . TYR B 1 401 ? 20.781 -14.523 9.141 1 79.25 401 TYR B N 1
ATOM 7941 C CA . TYR B 1 401 ? 20.578 -15.281 7.91 1 79.25 401 TYR B CA 1
ATOM 7942 C C . TYR B 1 401 ? 21.328 -16.609 7.961 1 79.25 401 TYR B C 1
ATOM 7944 O O . TYR B 1 401 ? 21.312 -17.375 6.996 1 79.25 401 TYR B O 1
ATOM 7952 N N . ASP B 1 402 ? 21.969 -16.828 9.102 1 70.44 402 ASP B N 1
ATOM 7953 C CA . ASP B 1 402 ? 22.75 -18.047 9.227 1 70.44 402 ASP B CA 1
ATOM 7954 C C . ASP B 1 402 ? 21.844 -19.266 9.406 1 70.44 402 ASP B C 1
ATOM 7956 O O . ASP B 1 402 ? 21.031 -19.312 10.336 1 70.44 402 ASP B O 1
ATOM 7960 N N . PRO B 1 403 ? 21.844 -20.109 8.406 1 61.06 403 PRO B N 1
ATOM 7961 C CA . PRO B 1 403 ? 20.984 -21.281 8.547 1 61.06 403 PRO B CA 1
ATOM 7962 C C . PRO B 1 403 ? 21.141 -21.969 9.898 1 61.06 403 PRO B C 1
ATOM 7964 O O . PRO B 1 403 ? 20.172 -22.531 10.43 1 61.06 403 PRO B O 1
ATOM 7967 N N . LEU B 1 404 ? 22.422 -22.078 10.414 1 53.97 404 LEU B N 1
ATOM 7968 C CA . LEU B 1 404 ? 22.656 -22.719 11.711 1 53.97 404 LEU B CA 1
ATOM 7969 C C . LEU B 1 404 ? 21.953 -21.953 12.82 1 53.97 404 LEU B C 1
ATOM 7971 O O . LEU B 1 404 ? 21.547 -22.547 13.828 1 53.97 404 LEU B O 1
ATOM 7975 N N . ALA B 1 405 ? 21.906 -20.625 12.734 1 51.56 405 ALA B N 1
ATOM 7976 C CA . ALA B 1 405 ? 21.219 -19.797 13.719 1 51.56 405 ALA B CA 1
ATOM 7977 C C . ALA B 1 405 ? 19.703 -19.875 13.531 1 51.56 405 ALA B C 1
ATOM 7979 O O . ALA B 1 405 ? 18.938 -19.812 14.5 1 51.56 405 ALA B O 1
ATOM 7980 N N . VAL B 1 406 ? 19.219 -19.875 12.375 1 50.09 406 VAL B N 1
ATOM 7981 C CA . VAL B 1 406 ? 17.797 -19.891 12.094 1 50.09 406 VAL B CA 1
ATOM 7982 C C . VAL B 1 406 ? 17.219 -21.266 12.469 1 50.09 406 VAL B C 1
ATOM 7984 O O . VAL B 1 406 ? 16.031 -21.359 12.812 1 50.09 406 VAL B O 1
ATOM 7987 N N . GLY B 1 407 ? 17.938 -22.328 12.484 1 42.44 407 GLY B N 1
ATOM 7988 C CA . GLY B 1 407 ? 17.438 -23.656 12.812 1 42.44 407 GLY B CA 1
ATOM 7989 C C . GLY B 1 407 ? 17.047 -23.812 14.273 1 42.44 407 GLY B C 1
ATOM 7990 O O . GLY B 1 407 ? 16.5 -24.844 14.672 1 42.44 407 GLY B O 1
ATOM 7991 N N . GLY B 1 408 ? 17.688 -23.109 15.312 1 37.53 408 GLY B N 1
ATOM 7992 C CA . GLY B 1 408 ? 17.281 -23.406 16.672 1 37.53 408 GLY B CA 1
ATOM 7993 C C . GLY B 1 408 ? 15.852 -23.016 16.984 1 37.53 408 GLY B C 1
ATOM 7994 O O . GLY B 1 408 ? 15.359 -23.25 18.078 1 37.53 408 GLY B O 1
ATOM 7995 N N . GLY B 1 409 ? 15.375 -21.891 16.594 1 35.22 409 GLY B N 1
ATOM 7996 C CA . GLY B 1 409 ? 14.031 -21.641 17.078 1 35.22 409 GLY B CA 1
ATOM 7997 C C . GLY B 1 409 ? 13.016 -22.641 16.547 1 35.22 409 GLY B C 1
ATOM 7998 O O . GLY B 1 409 ? 13.242 -23.281 15.523 1 35.22 409 GLY B O 1
ATOM 7999 N N . GLU B 1 410 ? 12.102 -23.203 17.453 1 33.16 410 GLU B N 1
ATOM 8000 C CA . GLU B 1 410 ? 10.961 -24.094 17.219 1 33.16 410 GLU B CA 1
ATOM 8001 C C . GLU B 1 410 ? 10.258 -23.75 15.906 1 33.16 410 GLU B C 1
ATOM 8003 O O . GLU B 1 410 ? 9.766 -22.625 15.734 1 33.16 410 GLU B O 1
ATOM 8008 N N . ARG B 1 411 ? 10.719 -24.281 14.812 1 34.69 411 ARG B N 1
ATOM 8009 C CA . ARG B 1 411 ? 9.984 -24.391 13.555 1 34.69 411 ARG B CA 1
ATOM 8010 C C . ARG B 1 411 ? 8.531 -24.797 13.805 1 34.69 411 ARG B C 1
ATOM 8012 O O . ARG B 1 411 ? 8.266 -25.891 14.297 1 34.69 411 ARG B O 1
ATOM 8019 N N . HIS B 1 412 ? 7.688 -24 14.289 1 30.56 412 HIS B N 1
ATOM 8020 C CA . HIS B 1 412 ? 6.336 -24.469 14.008 1 30.56 412 HIS B CA 1
ATOM 8021 C C . HIS B 1 412 ? 6.223 -24.984 12.578 1 30.56 412 HIS B C 1
ATOM 8023 O O . HIS B 1 412 ? 6.645 -24.312 11.633 1 30.56 412 HIS B O 1
ATOM 8029 N N . HIS B 1 413 ? 6.312 -26.25 12.312 1 28.84 413 HIS B N 1
ATOM 8030 C CA . HIS B 1 413 ? 6.066 -27.156 11.188 1 28.84 413 HIS B CA 1
ATOM 8031 C C . HIS B 1 413 ? 4.898 -26.672 10.336 1 28.84 413 HIS B C 1
ATOM 8033 O O . HIS B 1 413 ? 3.846 -27.312 10.297 1 28.84 413 HIS B O 1
ATOM 8039 N N . SER B 1 414 ? 4.367 -25.531 10.281 1 30.77 414 SER B N 1
ATOM 8040 C CA . SER B 1 414 ? 3.361 -25.734 9.242 1 30.77 414 SER B CA 1
ATOM 8041 C C . SER B 1 414 ? 3.947 -26.469 8.039 1 30.77 414 SER B C 1
ATOM 8043 O O . SER B 1 414 ? 5.156 -26.422 7.812 1 30.77 414 SER B O 1
ATOM 8045 N N . SER B 1 415 ? 3.35 -27.484 7.391 1 33.28 415 SER B N 1
ATOM 8046 C CA . SER B 1 415 ? 3.74 -28.484 6.402 1 33.28 415 SER B CA 1
ATOM 8047 C C . SER B 1 415 ? 4.844 -27.953 5.488 1 33.28 415 SER B C 1
ATOM 8049 O O . SER B 1 415 ? 5.855 -28.625 5.277 1 33.28 415 SER B O 1
ATOM 8051 N N . GLY B 1 416 ? 4.578 -27.312 4.406 1 34.75 416 GLY B N 1
ATOM 8052 C CA . GLY B 1 416 ? 5.566 -27.078 3.363 1 34.75 416 GLY B CA 1
ATOM 8053 C C . GLY B 1 416 ? 6.707 -26.188 3.818 1 34.75 416 GLY B C 1
ATOM 8054 O O . GLY B 1 416 ? 6.996 -25.172 3.186 1 34.75 416 GLY B O 1
ATOM 8055 N N . VAL B 1 417 ? 6.961 -26.016 5.094 1 37.38 417 VAL B N 1
ATOM 8056 C CA . VAL B 1 417 ? 7.883 -25.031 5.676 1 37.38 417 VAL B CA 1
ATOM 8057 C C . VAL B 1 417 ? 9.297 -25.281 5.145 1 37.38 417 VAL B C 1
ATOM 8059 O O . VAL B 1 417 ? 9.891 -26.328 5.414 1 37.38 417 VAL B O 1
ATOM 8062 N N . ASN B 1 418 ? 9.703 -24.875 4.012 1 38.5 418 ASN B N 1
ATOM 8063 C CA . ASN B 1 418 ? 11.086 -24.797 3.553 1 38.5 418 ASN B CA 1
ATOM 8064 C C . ASN B 1 418 ? 12.039 -24.516 4.703 1 38.5 418 ASN B C 1
ATOM 8066 O O . ASN B 1 418 ? 11.875 -23.531 5.43 1 38.5 418 ASN B O 1
ATOM 8070 N N . ALA B 1 419 ? 12.586 -25.391 5.5 1 44.75 419 ALA B N 1
ATOM 8071 C CA . ALA B 1 419 ? 13.781 -25.344 6.336 1 44.75 419 ALA B CA 1
ATOM 8072 C C . ALA B 1 419 ? 14.656 -24.141 5.984 1 44.75 419 ALA B C 1
ATOM 8074 O O . ALA B 1 419 ? 15.688 -23.906 6.625 1 44.75 419 ALA B O 1
ATOM 8075 N N . GLY B 1 420 ? 14.414 -23.438 4.844 1 57.38 420 GLY B N 1
ATOM 8076 C CA . GLY B 1 420 ? 15.359 -22.469 4.316 1 57.38 420 GLY B CA 1
ATOM 8077 C C . GLY B 1 420 ? 15.125 -21.062 4.848 1 57.38 420 GLY B C 1
ATOM 8078 O O . GLY B 1 420 ? 14.203 -20.844 5.637 1 57.38 420 GLY B O 1
ATOM 8079 N N . GLY B 1 421 ? 16.109 -20.094 4.883 1 67.19 421 GLY B N 1
ATOM 8080 C CA . GLY B 1 421 ? 16.188 -18.672 5.133 1 67.19 421 GLY B CA 1
ATOM 8081 C C . GLY B 1 421 ? 14.984 -17.891 4.613 1 67.19 421 GLY B C 1
ATOM 8082 O O . GLY B 1 421 ? 14.07 -18.484 4.039 1 67.19 421 GLY B O 1
ATOM 8083 N N . PRO B 1 422 ? 14.742 -16.688 5 1 80.12 422 PRO B N 1
ATOM 8084 C CA . PRO B 1 422 ? 13.625 -15.828 4.57 1 80.12 422 PRO B CA 1
ATOM 8085 C C . PRO B 1 422 ? 13.641 -15.555 3.07 1 80.12 422 PRO B C 1
ATOM 8087 O O . PRO B 1 422 ? 13.93 -14.43 2.652 1 80.12 422 PRO B O 1
ATOM 8090 N N . THR B 1 423 ? 13.164 -16.578 2.346 1 82.38 423 THR B N 1
ATOM 8091 C CA . THR B 1 423 ? 13.117 -16.406 0.898 1 82.38 423 THR B CA 1
ATOM 8092 C C . THR B 1 423 ? 12.18 -15.266 0.517 1 82.38 423 THR B C 1
ATOM 8094 O O . THR B 1 423 ? 11.172 -15.023 1.188 1 82.38 423 THR B O 1
ATOM 8097 N N . HIS B 1 424 ? 12.586 -14.516 -0.413 1 84.88 424 HIS B N 1
ATOM 8098 C CA . HIS B 1 424 ? 11.867 -13.367 -0.956 1 84.88 424 HIS B CA 1
ATOM 8099 C C . HIS B 1 424 ? 12.008 -12.148 -0.052 1 84.88 424 HIS B C 1
ATOM 8101 O O . HIS B 1 424 ? 11.203 -11.219 -0.123 1 84.88 424 HIS B O 1
ATOM 8107 N N . GLU B 1 425 ? 12.914 -12.281 0.864 1 91.94 425 GLU B N 1
ATOM 8108 C CA . GLU B 1 425 ? 13.508 -11.078 1.438 1 91.94 425 GLU B CA 1
ATOM 8109 C C . GLU B 1 425 ? 14.742 -10.641 0.646 1 91.94 425 GLU B C 1
ATOM 8111 O O . GLU B 1 425 ? 15.633 -11.453 0.378 1 91.94 425 GLU B O 1
ATOM 8116 N N . ALA B 1 426 ? 14.797 -9.445 0.295 1 96.75 426 ALA B N 1
ATOM 8117 C CA . ALA B 1 426 ? 15.773 -8.992 -0.688 1 96.75 426 ALA B CA 1
ATOM 8118 C C . ALA B 1 426 ? 17.203 -9.195 -0.181 1 96.75 426 ALA B C 1
ATOM 8120 O O . ALA B 1 426 ? 18.078 -9.586 -0.945 1 96.75 426 ALA B O 1
ATOM 8121 N N . GLY B 1 427 ? 17.484 -8.945 1.11 1 96.62 427 GLY B N 1
ATOM 8122 C CA . GLY B 1 427 ? 18.812 -9.156 1.661 1 96.62 427 GLY B CA 1
ATOM 8123 C C . GLY B 1 427 ? 19.25 -10.602 1.615 1 96.62 427 GLY B C 1
ATOM 8124 O O . GLY B 1 427 ? 20.406 -10.898 1.268 1 96.62 427 GLY B O 1
ATOM 8125 N N . TYR B 1 428 ? 18.422 -11.484 1.934 1 95.25 428 TYR B N 1
ATOM 8126 C CA . TYR B 1 428 ? 18.719 -12.914 1.912 1 95.25 428 TYR B CA 1
ATOM 8127 C C . TYR B 1 428 ? 18.906 -13.406 0.485 1 95.25 428 TYR B C 1
ATOM 8129 O O . TYR B 1 428 ? 19.844 -14.172 0.21 1 95.25 428 TYR B O 1
ATOM 8137 N N . ASP B 1 429 ? 18.016 -12.984 -0.372 1 96.5 429 ASP B N 1
ATOM 8138 C CA . ASP B 1 429 ? 18.141 -13.398 -1.767 1 96.5 429 ASP B CA 1
ATOM 8139 C C . ASP B 1 429 ? 19.438 -12.883 -2.387 1 96.5 429 ASP B C 1
ATOM 8141 O O . ASP B 1 429 ? 20.031 -13.539 -3.24 1 96.5 429 ASP B O 1
ATOM 8145 N N . ALA B 1 430 ? 19.844 -11.68 -1.964 1 98.12 430 ALA B N 1
ATOM 8146 C CA . ALA B 1 430 ? 21.141 -11.164 -2.406 1 98.12 430 ALA B CA 1
ATOM 8147 C C . ALA B 1 430 ? 22.281 -12.055 -1.919 1 98.12 430 ALA B C 1
ATOM 8149 O O . ALA B 1 430 ? 23.234 -12.312 -2.66 1 98.12 430 ALA B O 1
ATOM 8150 N N . LEU B 1 431 ? 22.188 -12.508 -0.664 1 97.31 431 LEU B N 1
ATOM 8151 C CA . LEU B 1 431 ? 23.188 -13.414 -0.1 1 97.31 431 LEU B CA 1
ATOM 8152 C C . LEU B 1 431 ? 23.25 -14.711 -0.907 1 97.31 431 LEU B C 1
ATOM 8154 O O . LEU B 1 431 ? 24.344 -15.156 -1.276 1 97.31 431 LEU B O 1
ATOM 8158 N N . LEU B 1 432 ? 22.094 -15.289 -1.212 1 97.06 432 LEU B N 1
ATOM 8159 C CA . LEU B 1 432 ? 22.047 -16.516 -2.01 1 97.06 432 LEU B CA 1
ATOM 8160 C C . LEU B 1 432 ? 22.656 -16.281 -3.391 1 97.06 432 LEU B C 1
ATOM 8162 O O . LEU B 1 432 ? 23.406 -17.109 -3.893 1 97.06 432 LEU B O 1
ATOM 8166 N N . THR B 1 433 ? 22.297 -15.164 -3.965 1 98.25 433 THR B N 1
ATOM 8167 C CA . THR B 1 433 ? 22.703 -14.82 -5.32 1 98.25 433 THR B CA 1
ATOM 8168 C C . THR B 1 433 ? 24.219 -14.727 -5.414 1 98.25 433 THR B C 1
ATOM 8170 O O . THR B 1 433 ? 24.828 -15.289 -6.324 1 98.25 433 THR B O 1
ATOM 8173 N N . GLY B 1 434 ? 24.828 -14 -4.488 1 98.31 434 GLY B N 1
ATOM 8174 C CA . GLY B 1 434 ? 26.281 -13.883 -4.5 1 98.31 434 GLY B CA 1
ATOM 8175 C C . GLY B 1 434 ? 26.984 -15.203 -4.273 1 98.31 434 GLY B C 1
ATOM 8176 O O . GLY B 1 434 ? 27.984 -15.5 -4.934 1 98.31 434 GLY B O 1
ATOM 8177 N N . THR B 1 435 ? 26.5 -15.984 -3.371 1 97 435 THR B N 1
ATOM 8178 C CA . THR B 1 435 ? 27.078 -17.297 -3.092 1 97 435 THR B CA 1
ATOM 8179 C C . THR B 1 435 ? 26.969 -18.203 -4.312 1 97 435 THR B C 1
ATOM 8181 O O . THR B 1 435 ? 27.906 -18.938 -4.629 1 97 435 THR B O 1
ATOM 8184 N N . LEU B 1 436 ? 25.844 -18.125 -4.914 1 97.69 436 LEU B N 1
ATOM 8185 C CA . LEU B 1 436 ? 25.609 -18.906 -6.121 1 97.69 436 LEU B CA 1
ATOM 8186 C C . LEU B 1 436 ? 26.609 -18.531 -7.211 1 97.69 436 LEU B C 1
ATOM 8188 O O . LEU B 1 436 ? 27.156 -19.406 -7.887 1 97.69 436 LEU B O 1
ATOM 8192 N N . LEU B 1 437 ? 26.812 -17.266 -7.391 1 98.25 437 LEU B N 1
ATOM 8193 C CA . LEU B 1 437 ? 27.766 -16.812 -8.406 1 98.25 437 LEU B CA 1
ATOM 8194 C C . LEU B 1 437 ? 29.141 -17.438 -8.18 1 98.25 437 LEU B C 1
ATOM 8196 O O . LEU B 1 437 ? 29.766 -17.922 -9.125 1 98.25 437 LEU B O 1
ATOM 8200 N N . LEU B 1 438 ? 29.625 -17.406 -6.938 1 96.94 438 LEU B N 1
ATOM 8201 C CA . LEU B 1 438 ? 30.953 -17.922 -6.594 1 96.94 438 LEU B CA 1
ATOM 8202 C C . LEU B 1 438 ? 31.062 -19.391 -6.992 1 96.94 438 LEU B C 1
ATOM 8204 O O . LEU B 1 438 ? 32.062 -19.812 -7.566 1 96.94 438 LEU B O 1
ATOM 8208 N N . ASN B 1 439 ? 30.062 -20.141 -6.727 1 96.94 439 ASN B N 1
ATOM 8209 C CA . ASN B 1 439 ? 30.062 -21.562 -7.035 1 96.94 439 ASN B CA 1
ATOM 8210 C C . ASN B 1 439 ? 29.984 -21.812 -8.539 1 96.94 439 ASN B C 1
ATOM 8212 O O . ASN B 1 439 ? 30.656 -22.703 -9.062 1 96.94 439 ASN B O 1
ATOM 8216 N N . LEU B 1 440 ? 29.156 -21.078 -9.234 1 97.44 440 LEU B N 1
ATOM 8217 C CA . LEU B 1 440 ? 29.016 -21.234 -10.68 1 97.44 440 LEU B CA 1
ATOM 8218 C C . LEU B 1 440 ? 30.344 -20.953 -11.383 1 97.44 440 LEU B C 1
ATOM 8220 O O . LEU B 1 440 ? 30.781 -21.734 -12.219 1 97.44 440 LEU B O 1
ATOM 8224 N N . LEU B 1 441 ? 30.922 -19.844 -11.039 1 96.69 441 LEU B N 1
ATOM 8225 C CA . LEU B 1 441 ? 32.188 -19.469 -11.664 1 96.69 441 LEU B CA 1
ATOM 8226 C C . LEU B 1 441 ? 33.281 -20.5 -11.375 1 96.69 441 LEU B C 1
ATOM 8228 O O . LEU B 1 441 ? 34.031 -20.859 -12.258 1 96.69 441 LEU B O 1
ATOM 8232 N N . ALA B 1 442 ? 33.312 -20.984 -10.148 1 95.06 442 ALA B N 1
ATOM 8233 C CA . ALA B 1 442 ? 34.281 -22.016 -9.789 1 95.06 442 ALA B CA 1
ATOM 8234 C C . ALA B 1 442 ? 34.062 -23.281 -10.609 1 95.06 442 ALA B C 1
ATOM 8236 O O . ALA B 1 442 ? 35.031 -23.891 -11.078 1 95.06 442 ALA B O 1
ATOM 8237 N N . GLU B 1 443 ? 32.875 -23.656 -10.781 1 94.25 443 GLU B N 1
ATOM 8238 C CA . GLU B 1 443 ? 32.531 -24.875 -11.5 1 94.25 443 GLU B CA 1
ATOM 8239 C C . GLU B 1 443 ? 32.781 -24.734 -12.992 1 94.25 443 GLU B C 1
ATOM 8241 O O . GLU B 1 443 ? 33 -25.734 -13.688 1 94.25 443 GLU B O 1
ATOM 8246 N N . MET B 1 444 ? 32.719 -23.562 -13.531 1 94.56 444 MET B N 1
ATOM 8247 C CA . MET B 1 444 ? 32.969 -23.312 -14.945 1 94.56 444 MET B CA 1
ATOM 8248 C C . MET B 1 444 ? 34.438 -23.562 -15.266 1 94.56 444 MET B C 1
ATOM 8250 O O . MET B 1 444 ? 34.812 -23.75 -16.438 1 94.56 444 MET B O 1
ATOM 8254 N N . GLY B 1 445 ? 35.344 -23.547 -14.32 1 90.19 445 GLY B N 1
ATOM 8255 C CA . GLY B 1 445 ? 36.75 -23.766 -14.586 1 90.19 445 GLY B CA 1
ATOM 8256 C C . GLY B 1 445 ? 37.656 -23.141 -13.547 1 90.19 445 GLY B C 1
ATOM 8257 O O . GLY B 1 445 ? 38.781 -22.703 -13.875 1 90.19 445 GLY B O 1
ATOM 8258 N N . GLY B 1 446 ? 37.062 -23 -12.414 1 90.31 446 GLY B N 1
ATOM 8259 C CA . GLY B 1 446 ? 37.906 -22.422 -11.367 1 90.31 446 GLY B CA 1
ATOM 8260 C C . GLY B 1 446 ? 38 -20.922 -11.438 1 90.31 446 GLY B C 1
ATOM 8261 O O . GLY B 1 446 ? 38.969 -20.328 -10.992 1 90.31 446 GLY B O 1
ATOM 8262 N N . TYR B 1 447 ? 37 -20.281 -11.984 1 91.31 447 TYR B N 1
ATOM 8263 C CA . TYR B 1 447 ? 37 -18.828 -12.117 1 91.31 447 TYR B CA 1
ATOM 8264 C C . TYR B 1 447 ? 36.469 -18.172 -10.844 1 91.31 447 TYR B C 1
ATOM 8266 O O . TYR B 1 447 ? 35.875 -18.828 -10 1 91.31 447 TYR B O 1
ATOM 8274 N N . ASP B 1 448 ? 36.844 -16.953 -10.695 1 92 448 ASP B N 1
ATOM 8275 C CA . ASP B 1 448 ? 36.219 -16.047 -9.719 1 92 448 ASP B CA 1
ATOM 8276 C C . ASP B 1 448 ? 35.719 -14.789 -10.398 1 92 448 ASP B C 1
ATOM 8278 O O . ASP B 1 448 ? 35.625 -14.719 -11.625 1 92 448 ASP B O 1
ATOM 8282 N N . VAL B 1 449 ? 35.219 -13.82 -9.656 1 95.06 449 VAL B N 1
ATOM 8283 C CA . VAL B 1 449 ? 34.594 -12.633 -10.211 1 95.06 449 VAL B CA 1
ATOM 8284 C C . VAL B 1 449 ? 35.594 -11.828 -11.023 1 95.06 449 VAL B C 1
ATOM 8286 O O . VAL B 1 449 ? 35.281 -11.297 -12.086 1 95.06 449 VAL B O 1
ATOM 8289 N N . ALA B 1 450 ? 36.781 -11.797 -10.562 1 91.94 450 ALA B N 1
ATOM 8290 C CA . ALA B 1 450 ? 37.844 -11.016 -11.227 1 91.94 450 ALA B CA 1
ATOM 8291 C C . ALA B 1 450 ? 38.312 -11.703 -12.508 1 91.94 450 ALA B C 1
ATOM 8293 O O . ALA B 1 450 ? 38.719 -11.039 -13.453 1 91.94 450 ALA B O 1
ATOM 8294 N N . THR B 1 451 ? 38.188 -13.023 -12.562 1 94.25 451 THR B N 1
ATOM 8295 C CA . THR B 1 451 ? 38.75 -13.773 -13.688 1 94.25 451 THR B CA 1
ATOM 8296 C C . THR B 1 451 ? 37.625 -14.352 -14.547 1 94.25 451 THR B C 1
ATOM 8298 O O . THR B 1 451 ? 37.875 -15.18 -15.43 1 94.25 451 THR B O 1
ATOM 8301 N N . ALA B 1 452 ? 36.406 -13.961 -14.32 1 96.25 452 ALA B N 1
ATOM 8302 C CA . ALA B 1 452 ? 35.281 -14.508 -15.039 1 96.25 452 ALA B CA 1
ATOM 8303 C C . ALA B 1 452 ? 35.438 -14.344 -16.547 1 96.25 452 ALA B C 1
ATOM 8305 O O . ALA B 1 452 ? 35.906 -13.312 -17.016 1 96.25 452 ALA B O 1
ATOM 8306 N N . PRO B 1 453 ? 35.062 -15.336 -17.328 1 95.19 453 PRO B N 1
ATOM 8307 C CA . PRO B 1 453 ? 35.125 -15.203 -18.781 1 95.19 453 PRO B CA 1
ATOM 8308 C C . PRO B 1 453 ? 34.219 -14.117 -19.328 1 95.19 453 PRO B C 1
ATOM 8310 O O . PRO B 1 453 ? 33.125 -13.93 -18.812 1 95.19 453 PRO B O 1
ATOM 8313 N N . GLU B 1 454 ? 34.562 -13.547 -20.406 1 93.69 454 GLU B N 1
ATOM 8314 C CA . GLU B 1 454 ? 33.875 -12.406 -21 1 93.69 454 GLU B CA 1
ATOM 8315 C C . GLU B 1 454 ? 32.469 -12.789 -21.422 1 93.69 454 GLU B C 1
ATOM 8317 O O . GLU B 1 454 ? 31.562 -11.945 -21.438 1 93.69 454 GLU B O 1
ATOM 8322 N N . CYS B 1 455 ? 32.25 -13.992 -21.734 1 94.06 455 CYS B N 1
ATOM 8323 C CA . CYS B 1 455 ? 30.969 -14.43 -22.297 1 94.06 455 CYS B CA 1
ATOM 8324 C C . CYS B 1 455 ? 29.875 -14.422 -21.234 1 94.06 455 CYS B C 1
ATOM 8326 O O . CYS B 1 455 ? 28.688 -14.516 -21.562 1 94.06 455 CYS B O 1
ATOM 8328 N N . VAL B 1 456 ? 30.25 -14.273 -19.969 1 96.81 456 VAL B N 1
ATOM 8329 C CA . VAL B 1 456 ? 29.203 -14.289 -18.938 1 96.81 456 VAL B CA 1
ATOM 8330 C C . VAL B 1 456 ? 29.109 -12.922 -18.266 1 96.81 456 VAL B C 1
ATOM 8332 O O . VAL B 1 456 ? 28.297 -12.711 -17.375 1 96.81 456 VAL B O 1
ATOM 8335 N N . VAL B 1 457 ? 30.016 -11.992 -18.688 1 97.38 457 VAL B N 1
ATOM 8336 C CA . VAL B 1 457 ? 30.031 -10.648 -18.125 1 97.38 457 VAL B CA 1
ATOM 8337 C C . VAL B 1 457 ? 29.078 -9.75 -18.906 1 97.38 457 VAL B C 1
ATOM 8339 O O . VAL B 1 457 ? 29.062 -9.766 -20.141 1 97.38 457 VAL B O 1
ATOM 8342 N N . ASN B 1 458 ? 28.25 -9.023 -18.234 1 97.88 458 ASN B N 1
ATOM 8343 C CA . ASN B 1 458 ? 27.312 -8.047 -18.781 1 97.88 458 ASN B CA 1
ATOM 8344 C C . ASN B 1 458 ? 26.266 -8.719 -19.672 1 97.88 458 ASN B C 1
ATOM 8346 O O . ASN B 1 458 ? 25.891 -8.18 -20.719 1 97.88 458 ASN B O 1
ATOM 8350 N N . ARG B 1 459 ? 25.938 -9.961 -19.328 1 97.69 459 ARG B N 1
ATOM 8351 C CA . ARG B 1 459 ? 24.844 -10.703 -19.922 1 97.69 459 ARG B CA 1
ATOM 8352 C C . ARG B 1 459 ? 23.688 -10.867 -18.938 1 97.69 459 ARG B C 1
ATOM 8354 O O . ARG B 1 459 ? 23.906 -11.297 -17.797 1 97.69 459 ARG B O 1
ATOM 8361 N N . VAL B 1 460 ? 22.5 -10.5 -19.406 1 97.81 460 VAL B N 1
ATOM 8362 C CA . VAL B 1 460 ? 21.375 -10.5 -18.484 1 97.81 460 VAL B CA 1
ATOM 8363 C C . VAL B 1 460 ? 20.219 -11.297 -19.078 1 97.81 460 VAL B C 1
ATOM 8365 O O . VAL B 1 460 ? 19.844 -11.086 -20.234 1 97.81 460 VAL B O 1
ATOM 8368 N N . ALA B 1 461 ? 19.688 -12.195 -18.266 1 96.81 461 ALA B N 1
ATOM 8369 C CA . ALA B 1 461 ?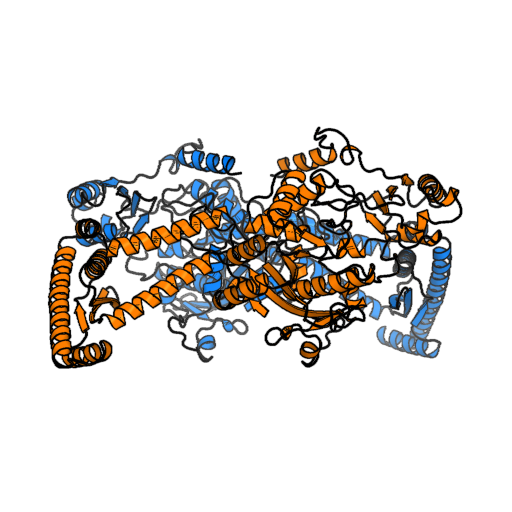 18.516 -12.969 -18.672 1 96.81 461 ALA B CA 1
ATOM 8370 C C . ALA B 1 461 ? 17.266 -12.102 -18.703 1 96.81 461 ALA B C 1
ATOM 8372 O O . ALA B 1 461 ? 17.156 -11.141 -17.922 1 96.81 461 ALA B O 1
ATOM 8373 N N . VAL B 1 462 ? 16.422 -12.391 -19.641 1 95.38 462 VAL B N 1
ATOM 8374 C CA . VAL B 1 462 ? 15.109 -11.742 -19.719 1 95.38 462 VAL B CA 1
ATOM 8375 C C . VAL B 1 462 ? 14.008 -12.766 -19.438 1 95.38 462 VAL B C 1
ATOM 8377 O O . VAL B 1 462 ? 13.953 -13.812 -20.094 1 95.38 462 VAL B O 1
ATOM 8380 N N . PHE B 1 463 ? 13.211 -12.43 -18.453 1 90.19 463 PHE B N 1
ATOM 8381 C CA . PHE B 1 463 ? 12.141 -13.344 -18.062 1 90.19 463 PHE B CA 1
ATOM 8382 C C . PHE B 1 463 ? 11.211 -13.617 -19.234 1 90.19 463 PHE B C 1
ATOM 8384 O O . PHE B 1 463 ? 10.758 -12.695 -19.906 1 90.19 463 PHE B O 1
ATOM 8391 N N . ARG B 1 464 ? 10.945 -14.852 -19.469 1 87.25 464 ARG B N 1
ATOM 8392 C CA . ARG B 1 464 ? 10.031 -15.32 -20.5 1 87.25 464 ARG B CA 1
ATOM 8393 C C . ARG B 1 464 ? 10.414 -14.758 -21.875 1 87.25 464 ARG B C 1
ATOM 8395 O O . ARG B 1 464 ? 9.594 -14.141 -22.547 1 87.25 464 ARG B O 1
ATOM 8402 N N . SER B 1 465 ? 11.617 -14.945 -22.219 1 93.31 465 SER B N 1
ATOM 8403 C CA . SER B 1 465 ? 12.141 -14.438 -23.484 1 93.31 465 SER B CA 1
ATOM 8404 C C . SER B 1 465 ? 13.062 -15.453 -24.141 1 93.31 465 SER B C 1
ATOM 8406 O O . SER B 1 465 ? 13.648 -16.297 -23.469 1 93.31 465 SER B O 1
ATOM 8408 N N . LEU B 1 466 ? 13.117 -15.391 -25.469 1 94.5 466 LEU B N 1
ATOM 8409 C CA . LEU B 1 466 ? 14.047 -16.203 -26.234 1 94.5 466 LEU B CA 1
ATOM 8410 C C . LEU B 1 466 ? 15.406 -15.531 -26.344 1 94.5 466 LEU B C 1
ATOM 8412 O O . LEU B 1 466 ? 16.312 -16.062 -26.984 1 94.5 466 LEU B O 1
ATOM 8416 N N . PHE B 1 467 ? 15.5 -14.375 -25.688 1 94.88 467 PHE B N 1
ATOM 8417 C CA . PHE B 1 467 ? 16.719 -13.578 -25.812 1 94.88 467 PHE B CA 1
ATOM 8418 C C . PHE B 1 467 ? 17.328 -13.297 -24.438 1 94.88 467 PHE B C 1
ATOM 8420 O O . PHE B 1 467 ? 16.625 -13.328 -23.422 1 94.88 467 PHE B O 1
ATOM 8427 N N . ALA B 1 468 ? 18.625 -13.125 -24.422 1 96.69 468 ALA B N 1
ATOM 8428 C CA . ALA B 1 468 ? 19.344 -12.484 -23.328 1 96.69 468 ALA B CA 1
ATOM 8429 C C . ALA B 1 468 ? 19.922 -11.141 -23.766 1 96.69 468 ALA B C 1
ATOM 8431 O O . ALA B 1 468 ? 20.25 -10.953 -24.938 1 96.69 468 ALA B O 1
ATOM 8432 N N . LEU B 1 469 ? 20.016 -10.258 -22.875 1 97.62 469 LEU B N 1
ATOM 8433 C CA . LEU B 1 469 ? 20.531 -8.938 -23.219 1 97.62 469 LEU B CA 1
ATOM 8434 C C . LEU B 1 469 ? 22.047 -8.875 -23.016 1 97.62 469 LEU B C 1
ATOM 8436 O O . LEU B 1 469 ? 22.562 -9.461 -22.062 1 97.62 469 LEU B O 1
ATOM 8440 N N . ASN B 1 470 ? 22.672 -8.227 -23.922 1 97.12 470 ASN B N 1
ATOM 8441 C CA . ASN B 1 470 ? 24.078 -7.879 -23.797 1 97.12 470 ASN B CA 1
ATOM 8442 C C . ASN B 1 470 ? 24.266 -6.414 -23.406 1 97.12 470 ASN B C 1
ATOM 8444 O O . ASN B 1 470 ? 24.281 -5.539 -24.281 1 97.12 470 ASN B O 1
ATOM 8448 N N . LEU B 1 471 ? 24.531 -6.168 -22.172 1 96.38 471 LEU B N 1
ATOM 8449 C CA . LEU B 1 471 ? 24.656 -4.805 -21.656 1 96.38 471 LEU B CA 1
ATOM 8450 C C . LEU B 1 471 ? 25.938 -4.152 -22.156 1 96.38 471 LEU B C 1
ATOM 8452 O O . LEU B 1 471 ? 26.078 -2.926 -22.109 1 96.38 471 LEU B O 1
ATOM 8456 N N . GLY B 1 472 ? 26.906 -4.977 -22.531 1 92.44 472 GLY B N 1
ATOM 8457 C CA . GLY B 1 472 ? 28.172 -4.469 -23 1 92.44 472 GLY B CA 1
ATOM 8458 C C . GLY B 1 472 ? 28.141 -3.998 -24.453 1 92.44 472 GLY B C 1
ATOM 8459 O O . GLY B 1 472 ? 29.031 -3.266 -24.891 1 92.44 472 GLY B O 1
ATOM 8460 N N . ALA B 1 473 ? 27.141 -4.453 -25.141 1 92.19 473 ALA B N 1
ATOM 8461 C CA . ALA B 1 473 ? 26.969 -4.07 -26.547 1 92.19 473 ALA B CA 1
ATOM 8462 C C . ALA B 1 473 ? 25.594 -3.461 -26.781 1 92.19 473 ALA B C 1
ATOM 8464 O O . ALA B 1 473 ? 24.594 -4.184 -26.891 1 92.19 473 ALA B O 1
ATOM 8465 N N . PRO B 1 474 ? 25.547 -2.219 -27.016 1 89 474 PRO B N 1
ATOM 8466 C CA . PRO B 1 474 ? 24.25 -1.526 -27.078 1 89 474 PRO B CA 1
ATOM 8467 C C . PRO B 1 474 ? 23.359 -2.023 -28.203 1 89 474 PRO B C 1
ATOM 8469 O O . PRO B 1 474 ? 22.141 -2.01 -28.094 1 89 474 PRO B O 1
ATOM 8472 N N . ASP B 1 475 ? 23.906 -2.543 -29.234 1 89.88 475 ASP B N 1
ATOM 8473 C CA . ASP B 1 475 ? 23.078 -2.826 -30.406 1 89.88 475 ASP B CA 1
ATOM 8474 C C . ASP B 1 475 ? 22.969 -4.332 -30.656 1 89.88 475 ASP B C 1
ATOM 8476 O O . ASP B 1 475 ? 22.5 -4.762 -31.703 1 89.88 475 ASP B O 1
ATOM 8480 N N . GLU B 1 476 ? 23.438 -5.109 -29.734 1 92.19 476 GLU B N 1
ATOM 8481 C CA . GLU B 1 476 ? 23.438 -6.551 -29.953 1 92.19 476 GLU B CA 1
ATOM 8482 C C . GLU B 1 476 ? 22.906 -7.293 -28.719 1 92.19 476 GLU B C 1
ATOM 8484 O O . GLU B 1 476 ? 23.203 -6.918 -27.594 1 92.19 476 GLU B O 1
ATOM 8489 N N . ASP B 1 477 ? 22.062 -8.289 -29.047 1 94.94 477 ASP B N 1
ATOM 8490 C CA . ASP B 1 477 ? 21.594 -9.195 -28 1 94.94 477 ASP B CA 1
ATOM 8491 C C . ASP B 1 477 ? 21.766 -10.656 -28.422 1 94.94 477 ASP B C 1
ATOM 8493 O O . ASP B 1 477 ? 22.219 -10.938 -29.531 1 94.94 477 ASP B O 1
ATOM 8497 N N . GLU B 1 478 ? 21.5 -11.5 -27.516 1 94.12 478 GLU B N 1
ATOM 8498 C CA . GLU B 1 478 ? 21.797 -12.914 -27.766 1 94.12 478 GLU B CA 1
ATOM 8499 C C . GLU B 1 478 ? 20.5 -13.719 -27.906 1 94.12 478 GLU B C 1
ATOM 8501 O O . GLU B 1 478 ? 19.625 -13.656 -27.047 1 94.12 478 GLU B O 1
ATOM 8506 N N . TYR B 1 479 ? 20.375 -14.375 -29.031 1 93.12 479 TYR B N 1
ATOM 8507 C CA . TYR B 1 479 ? 19.312 -15.359 -29.188 1 93.12 479 TYR B CA 1
ATOM 8508 C C . TYR B 1 479 ? 19.688 -16.688 -28.562 1 93.12 479 TYR B C 1
ATOM 8510 O O . TYR B 1 479 ? 20.734 -17.266 -28.891 1 93.12 479 TYR B O 1
ATOM 8518 N N . LEU B 1 480 ? 18.891 -17.281 -27.703 1 90.94 480 LEU B N 1
ATOM 8519 C CA . LEU B 1 480 ? 19.312 -18.344 -26.797 1 90.94 480 LEU B CA 1
ATOM 8520 C C . LEU B 1 480 ? 19.062 -19.719 -27.391 1 90.94 480 LEU B C 1
ATOM 8522 O O . LEU B 1 480 ? 19.875 -20.625 -27.266 1 90.94 480 LEU B O 1
ATOM 8526 N N . PRO B 1 481 ? 17.844 -19.906 -28.078 1 89.12 481 PRO B N 1
ATOM 8527 C CA . PRO B 1 481 ? 17.578 -21.25 -28.594 1 89.12 481 PRO B CA 1
ATOM 8528 C C 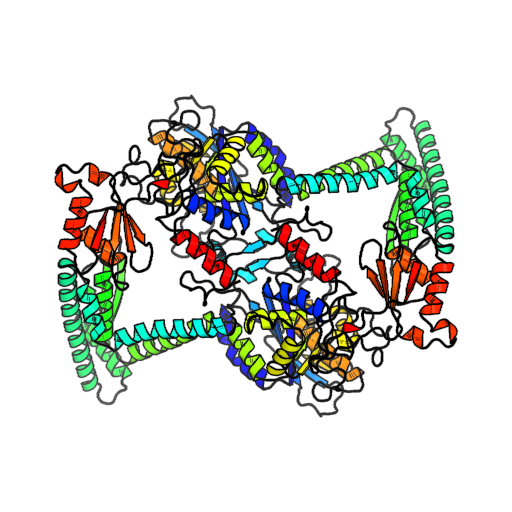. PRO B 1 481 ? 18.5 -21.641 -29.75 1 89.12 481 PRO B C 1
ATOM 8530 O O . PRO B 1 481 ? 18.234 -21.266 -30.891 1 89.12 481 PRO B O 1
ATOM 8533 N N . GLU B 1 482 ? 19.438 -22.453 -29.469 1 82.62 482 GLU B N 1
ATOM 8534 C CA . GLU B 1 482 ? 20.406 -22.828 -30.484 1 82.62 482 GLU B CA 1
ATOM 8535 C C . GLU B 1 482 ? 19.891 -23.969 -31.359 1 82.62 482 GLU B C 1
ATOM 8537 O O . GLU B 1 482 ? 20.188 -24.047 -32.562 1 82.62 482 GLU B O 1
ATOM 8542 N N . SER B 1 483 ? 19.062 -24.859 -30.766 1 85 483 SER B N 1
ATOM 8543 C CA . SER B 1 483 ? 18.594 -26.062 -31.469 1 85 483 SER B CA 1
ATOM 8544 C C . SER B 1 483 ? 17.281 -25.797 -32.188 1 85 483 SER B C 1
ATOM 8546 O O . SER B 1 483 ? 16.766 -26.688 -32.875 1 85 483 SER B O 1
ATOM 8548 N N . GLY B 1 484 ? 16.734 -24.641 -31.953 1 88.56 484 GLY B N 1
ATOM 8549 C CA . GLY B 1 484 ? 15.539 -24.281 -32.688 1 88.56 484 GLY B CA 1
ATOM 8550 C C . GLY B 1 484 ? 14.305 -24.203 -31.797 1 88.56 484 GLY B C 1
ATOM 8551 O O . GLY B 1 484 ? 14.344 -24.609 -30.641 1 88.56 484 GLY B O 1
ATOM 8552 N N . VAL B 1 485 ? 13.242 -23.578 -32.375 1 94.19 485 VAL B N 1
ATOM 8553 C CA . VAL B 1 485 ? 11.961 -23.391 -31.719 1 94.19 485 VAL B CA 1
ATOM 8554 C C . VAL B 1 485 ? 10.828 -23.812 -32.656 1 94.19 485 VAL B C 1
ATOM 8556 O O . VAL B 1 485 ? 10.875 -23.516 -33.875 1 94.19 485 VAL B O 1
ATOM 8559 N N . LEU B 1 486 ? 9.938 -24.594 -32.156 1 95.44 486 LEU B N 1
ATOM 8560 C CA . LEU B 1 486 ? 8.75 -24.969 -32.938 1 95.44 486 LEU B CA 1
ATOM 8561 C C . LEU B 1 486 ? 7.543 -24.141 -32.5 1 95.44 486 LEU B C 1
ATOM 8563 O O . LEU B 1 486 ? 7.391 -23.828 -31.312 1 95.44 486 LEU B O 1
ATOM 8567 N N . GLU B 1 487 ? 6.801 -23.734 -33.438 1 96.25 487 GLU B N 1
ATOM 8568 C CA . GLU B 1 487 ? 5.5 -23.125 -33.188 1 96.25 487 GLU B CA 1
ATOM 8569 C C . GLU B 1 487 ? 4.367 -24.125 -33.375 1 96.25 487 GLU B C 1
ATOM 8571 O O . GLU B 1 487 ? 4.234 -24.703 -34.469 1 96.25 487 GLU B O 1
ATOM 8576 N N . LEU B 1 488 ? 3.625 -24.344 -32.375 1 97.44 488 LEU B N 1
ATOM 8577 C CA . LEU B 1 488 ? 2.514 -25.297 -32.406 1 97.44 488 LEU B CA 1
ATOM 8578 C C . LEU B 1 488 ? 1.176 -24.562 -32.438 1 97.44 488 LEU B C 1
ATOM 8580 O O . LEU B 1 488 ? 0.832 -23.875 -31.469 1 97.44 488 LEU B O 1
ATOM 8584 N N . ARG B 1 489 ? 0.429 -24.656 -33.469 1 97.19 489 ARG B N 1
ATOM 8585 C CA . ARG B 1 489 ? -0.924 -24.109 -33.562 1 97.19 489 ARG B CA 1
ATOM 8586 C C . ARG B 1 489 ? -1.961 -25.172 -33.188 1 97.19 489 ARG B C 1
ATOM 8588 O O . ARG B 1 489 ? -1.945 -26.281 -33.75 1 97.19 489 ARG B O 1
ATOM 8595 N N . HIS B 1 490 ? -2.783 -24.906 -32.25 1 95.62 490 HIS B N 1
ATOM 8596 C CA . HIS B 1 490 ? -3.723 -25.891 -31.734 1 95.62 490 HIS B CA 1
ATOM 8597 C C . HIS B 1 490 ? -5.07 -25.266 -31.406 1 95.62 490 HIS B C 1
ATOM 8599 O O . HIS B 1 490 ? -5.195 -24.031 -31.391 1 95.62 490 HIS B O 1
ATOM 8605 N N . GLU B 1 491 ? -6.078 -26.078 -31.203 1 92.44 491 GLU B N 1
ATOM 8606 C CA . GLU B 1 491 ? -7.391 -25.594 -30.766 1 92.44 491 GLU B CA 1
ATOM 8607 C C . GLU B 1 491 ? -7.367 -25.156 -29.312 1 92.44 491 GLU B C 1
ATOM 8609 O O . GLU B 1 491 ? -6.453 -25.516 -28.562 1 92.44 491 GLU B O 1
ATOM 8614 N N . LYS B 1 492 ? -8.359 -24.422 -28.938 1 89.62 492 LYS B N 1
ATOM 8615 C CA . LYS B 1 492 ? -8.438 -23.875 -27.578 1 89.62 492 LYS B CA 1
ATOM 8616 C C . LYS B 1 492 ? -8.531 -25 -26.547 1 89.62 492 LYS B C 1
ATOM 8618 O O . LYS B 1 492 ? -8.07 -24.844 -25.422 1 89.62 492 LYS B O 1
ATOM 8623 N N . ARG B 1 493 ? -8.992 -26.078 -26.938 1 85.38 493 ARG B N 1
ATOM 8624 C CA . ARG B 1 493 ? -9.211 -27.188 -26.016 1 85.38 493 ARG B CA 1
ATOM 8625 C C . ARG B 1 493 ? -7.898 -27.891 -25.672 1 85.38 493 ARG B C 1
ATOM 8627 O O . ARG B 1 493 ? -7.805 -28.578 -24.656 1 85.38 493 ARG B O 1
ATOM 8634 N N . VAL B 1 494 ? -6.934 -27.734 -26.562 1 90.69 494 VAL B N 1
ATOM 8635 C CA . VAL B 1 494 ? -5.633 -28.359 -26.344 1 90.69 494 VAL B CA 1
ATOM 8636 C C . VAL B 1 494 ? -4.84 -27.547 -25.312 1 90.69 494 VAL B C 1
ATOM 8638 O O . VAL B 1 494 ? -4.613 -26.359 -25.484 1 90.69 494 VAL B O 1
ATOM 8641 N N . LYS B 1 495 ? -4.453 -28.25 -24.219 1 90.38 495 LYS B N 1
ATOM 8642 C CA . LYS B 1 495 ? -3.697 -27.594 -23.156 1 90.38 495 LYS B CA 1
ATOM 8643 C C . LYS B 1 495 ? -2.229 -28.016 -23.188 1 90.38 495 LYS B C 1
ATOM 8645 O O . LYS B 1 495 ? -1.846 -28.891 -23.969 1 90.38 495 LYS B O 1
ATOM 8650 N N . LEU B 1 496 ? -1.441 -27.406 -22.359 1 91.5 496 LEU B N 1
ATOM 8651 C CA . LEU B 1 496 ? 0.004 -27.609 -22.359 1 91.5 496 LEU B CA 1
ATOM 8652 C C . LEU B 1 496 ? 0.355 -29.047 -22.016 1 91.5 496 LEU B C 1
ATOM 8654 O O . LEU B 1 496 ? 1.305 -29.609 -22.562 1 91.5 496 LEU B O 1
ATOM 8658 N N . HIS B 1 497 ? -0.402 -29.609 -21.109 1 88.38 497 HIS B N 1
ATOM 8659 C CA . HIS B 1 497 ? -0.075 -30.969 -20.703 1 88.38 497 HIS B CA 1
ATOM 8660 C C . HIS B 1 497 ? -0.335 -31.969 -21.828 1 88.38 497 HIS B C 1
ATOM 8662 O O . HIS B 1 497 ? 0.316 -33 -21.891 1 88.38 497 HIS B O 1
ATOM 8668 N N . HIS B 1 498 ? -1.268 -31.656 -22.766 1 89.69 498 HIS B N 1
ATOM 8669 C CA . HIS B 1 498 ? -1.486 -32.5 -23.938 1 89.69 498 HIS B CA 1
ATOM 8670 C C . HIS B 1 498 ? -0.274 -32.469 -24.859 1 89.69 498 HIS B C 1
ATOM 8672 O O . HIS B 1 498 ? 0.142 -33.5 -25.375 1 89.69 498 HIS B O 1
ATOM 8678 N N . ILE B 1 499 ? 0.163 -31.266 -24.969 1 92.62 499 ILE B N 1
ATOM 8679 C CA . ILE B 1 499 ? 1.308 -31.062 -25.844 1 92.62 499 ILE B CA 1
ATOM 8680 C C . ILE B 1 499 ? 2.537 -31.766 -25.25 1 92.62 499 ILE B C 1
ATOM 8682 O O . ILE B 1 499 ? 3.293 -32.406 -25.984 1 92.62 499 ILE B O 1
ATOM 8686 N N . ASP B 1 500 ? 2.701 -31.594 -24 1 90.81 500 ASP B N 1
ATOM 8687 C CA . ASP B 1 500 ? 3.814 -32.219 -23.297 1 90.81 500 ASP B CA 1
ATOM 8688 C C . ASP B 1 500 ? 3.781 -33.75 -23.484 1 90.81 500 ASP B C 1
ATOM 8690 O O . ASP B 1 500 ? 4.828 -34.375 -23.656 1 90.81 500 ASP B O 1
ATOM 8694 N N . SER B 1 501 ? 2.623 -34.344 -23.453 1 87.88 501 SER B N 1
ATOM 8695 C CA . SER B 1 501 ? 2.449 -35.781 -23.641 1 87.88 501 SER B CA 1
ATOM 8696 C C . SER B 1 501 ? 2.904 -36.219 -25.031 1 87.88 501 SER B C 1
ATOM 8698 O O . SER B 1 501 ? 3.43 -37.344 -25.188 1 87.88 501 SER B O 1
ATOM 8700 N N . CYS B 1 502 ? 2.66 -35.375 -25.984 1 90 502 CYS B N 1
ATOM 8701 C CA . CYS B 1 502 ? 3.066 -35.688 -27.359 1 90 502 CYS B CA 1
ATOM 8702 C C . CYS B 1 502 ? 4.582 -35.781 -27.469 1 90 502 CYS B C 1
ATOM 8704 O O . CYS B 1 502 ? 5.121 -36.688 -28.109 1 90 502 CYS B O 1
ATOM 8706 N N . PHE B 1 503 ? 5.258 -34.844 -26.844 1 89.88 503 PHE B N 1
ATOM 8707 C CA . PHE B 1 503 ? 6.715 -34.844 -26.875 1 89.88 503 PHE B CA 1
ATOM 8708 C C . PHE B 1 503 ? 7.273 -36.031 -26.109 1 89.88 503 PHE B C 1
ATOM 8710 O O . PHE B 1 503 ? 8.266 -36.656 -26.516 1 89.88 503 PHE B O 1
ATOM 8717 N N . THR B 1 504 ? 6.617 -36.344 -25.016 1 85.06 504 THR B N 1
ATOM 8718 C CA . THR B 1 504 ? 7.031 -37.5 -24.219 1 85.06 504 THR B CA 1
ATOM 8719 C C . THR B 1 504 ? 6.871 -38.781 -25.016 1 85.06 504 THR B C 1
ATOM 8721 O O . THR B 1 504 ? 7.699 -39.688 -24.906 1 85.06 504 THR B O 1
ATOM 8724 N N . ALA B 1 505 ? 5.828 -38.844 -25.766 1 84.5 505 ALA B N 1
ATOM 8725 C CA . ALA B 1 505 ? 5.562 -40 -26.594 1 84.5 505 ALA B CA 1
ATOM 8726 C C . ALA B 1 505 ? 6.668 -40.219 -27.625 1 84.5 505 ALA B C 1
ATOM 8728 O O . ALA B 1 505 ? 6.914 -41.344 -28.078 1 84.5 505 ALA B O 1
ATOM 8729 N N . LEU B 1 506 ? 7.312 -39.156 -28.016 1 85.44 506 LEU B N 1
ATOM 8730 C CA . LEU B 1 506 ? 8.414 -39.219 -28.953 1 85.44 506 LEU B CA 1
ATOM 8731 C C . LEU B 1 506 ? 9.75 -39.344 -28.234 1 85.44 506 LEU B C 1
ATOM 8733 O O . LEU B 1 506 ? 10.812 -39.219 -28.844 1 85.44 506 LEU B O 1
ATOM 8737 N N . SER B 1 507 ? 9.734 -39.469 -26.875 1 83.75 507 SER B N 1
ATOM 8738 C CA . SER B 1 507 ? 10.906 -39.594 -26.016 1 83.75 507 SER B CA 1
ATOM 8739 C C . SER B 1 507 ? 11.773 -38.344 -26.047 1 83.75 507 SER B C 1
ATOM 8741 O O . SER B 1 507 ? 13 -38.438 -26.016 1 83.75 507 SER B O 1
ATOM 8743 N N . LEU B 1 508 ? 11.148 -37.281 -26.406 1 84.62 508 LEU B N 1
ATOM 8744 C CA . LEU B 1 508 ? 11.836 -36 -26.312 1 84.62 508 LEU B CA 1
ATOM 8745 C C . LEU B 1 508 ? 11.641 -35.375 -24.938 1 84.62 508 LEU B C 1
ATOM 8747 O O . LEU B 1 508 ? 10.508 -35.094 -24.516 1 84.62 508 LEU B O 1
ATOM 8751 N N . GLN B 1 509 ? 12.758 -35.188 -24.281 1 81.25 509 GLN B N 1
ATOM 8752 C CA . GLN B 1 509 ? 12.703 -34.688 -22.922 1 81.25 509 GLN B CA 1
ATOM 8753 C C . GLN B 1 509 ? 13.25 -33.25 -22.844 1 81.25 509 GLN B C 1
ATOM 8755 O O . GLN B 1 509 ? 13.953 -32.812 -23.766 1 81.25 509 GLN B O 1
ATOM 8760 N N . ASN B 1 510 ? 12.828 -32.469 -21.812 1 82.88 510 ASN B N 1
ATOM 8761 C CA . ASN B 1 510 ? 13.352 -31.141 -21.469 1 82.88 510 ASN B CA 1
ATOM 8762 C C . ASN B 1 510 ? 12.93 -30.094 -22.5 1 82.88 510 ASN B C 1
ATOM 8764 O O . ASN B 1 510 ? 13.711 -29.219 -22.844 1 82.88 510 ASN B O 1
ATOM 8768 N N . ILE B 1 511 ? 11.781 -30.375 -23.078 1 88.69 511 ILE B N 1
ATOM 8769 C CA . ILE B 1 511 ? 11.195 -29.375 -23.953 1 88.69 511 ILE B CA 1
ATOM 8770 C C . ILE B 1 511 ? 10.531 -28.281 -23.125 1 88.69 511 ILE B C 1
ATOM 8772 O O . ILE B 1 511 ? 9.805 -28.578 -22.172 1 88.69 511 ILE B O 1
ATOM 8776 N N . GLU B 1 512 ? 10.867 -27.078 -23.422 1 90.19 512 GLU B N 1
ATOM 8777 C CA . GLU B 1 512 ? 10.203 -25.969 -22.75 1 90.19 512 GLU B CA 1
ATOM 8778 C C . GLU B 1 512 ? 9.023 -25.438 -23.562 1 90.19 512 GLU B C 1
ATOM 8780 O O . GLU B 1 512 ? 9.195 -25.031 -24.703 1 90.19 512 GLU B O 1
ATOM 8785 N N . LEU B 1 513 ? 7.91 -25.5 -22.984 1 94.5 513 LEU B N 1
ATOM 8786 C CA . LEU B 1 513 ? 6.695 -25.047 -23.656 1 94.5 513 LEU B CA 1
ATOM 8787 C C . LEU B 1 513 ? 6.277 -23.672 -23.156 1 94.5 513 LEU B C 1
ATOM 8789 O O . LEU B 1 513 ? 6.219 -23.438 -21.953 1 94.5 513 LEU B O 1
ATOM 8793 N N . HIS B 1 514 ? 6.059 -22.766 -24.062 1 94.81 514 HIS B N 1
ATOM 8794 C CA . HIS B 1 514 ? 5.633 -21.406 -23.734 1 94.81 514 HIS B CA 1
ATOM 8795 C C . HIS B 1 514 ? 4.375 -21.031 -24.484 1 94.81 514 HIS B C 1
ATOM 8797 O O . HIS B 1 514 ? 4.422 -20.781 -25.703 1 94.81 514 HIS B O 1
ATOM 8803 N N . PRO B 1 515 ? 3.334 -20.875 -23.828 1 94.06 515 PRO B N 1
ATOM 8804 C CA . PRO B 1 515 ? 2.125 -20.422 -24.516 1 94.06 515 PRO B CA 1
ATOM 8805 C C . PRO B 1 515 ? 2.236 -18.984 -25.016 1 94.06 515 PRO B C 1
ATOM 8807 O O . PRO B 1 515 ? 2.754 -18.125 -24.312 1 94.06 515 PRO B O 1
ATOM 8810 N N . VAL B 1 516 ? 1.801 -18.766 -26.203 1 93.06 516 VAL B N 1
ATOM 8811 C CA . VAL B 1 516 ? 1.759 -17.422 -26.797 1 93.06 516 VAL B CA 1
ATOM 8812 C C . VAL B 1 516 ? 0.365 -16.828 -26.609 1 93.06 516 VAL B C 1
ATOM 8814 O O . VAL B 1 516 ? 0.226 -15.68 -26.188 1 93.06 516 VAL B O 1
ATOM 8817 N N . ASP B 1 517 ? -0.598 -17.531 -26.969 1 89.31 517 ASP B N 1
ATOM 8818 C CA . ASP B 1 517 ? -2.012 -17.234 -26.75 1 89.31 517 ASP B CA 1
ATOM 8819 C C . ASP B 1 517 ? -2.822 -18.516 -26.578 1 89.31 517 ASP B C 1
ATOM 8821 O O . ASP B 1 517 ? -2.281 -19.562 -26.188 1 89.31 517 ASP B O 1
ATOM 8825 N N . GLU B 1 518 ? -4.09 -18.453 -26.828 1 89.12 518 GLU B N 1
ATOM 8826 C CA . GLU B 1 518 ? -4.957 -19.594 -26.547 1 89.12 518 GLU B CA 1
ATOM 8827 C C . GLU B 1 518 ? -4.805 -20.672 -27.609 1 89.12 518 GLU B C 1
ATOM 8829 O O . GLU B 1 518 ? -5.215 -21.812 -27.406 1 89.12 518 GLU B O 1
ATOM 8834 N N . THR B 1 519 ? -4.141 -20.359 -28.703 1 94.75 519 THR B N 1
ATOM 8835 C CA . THR B 1 519 ? -4.121 -21.312 -29.797 1 94.75 519 THR B CA 1
ATOM 8836 C C . THR B 1 519 ? -2.693 -21.547 -30.297 1 94.75 519 THR B C 1
ATOM 8838 O O . THR B 1 519 ? -2.479 -22.234 -31.281 1 94.75 519 THR B O 1
ATOM 8841 N N . ARG B 1 520 ? -1.775 -20.891 -29.688 1 95.56 520 ARG B N 1
ATOM 8842 C CA . ARG B 1 520 ? -0.388 -21 -30.125 1 95.56 520 ARG B CA 1
ATOM 8843 C C . ARG B 1 520 ? 0.539 -21.25 -28.938 1 95.56 520 ARG B C 1
ATOM 8845 O O . ARG B 1 520 ? 0.427 -20.594 -27.906 1 95.56 520 ARG B O 1
ATOM 8852 N N . THR B 1 521 ? 1.421 -22.188 -29.062 1 97.12 521 THR B N 1
ATOM 8853 C CA . THR B 1 521 ? 2.434 -22.516 -28.062 1 97.12 521 THR B CA 1
ATOM 8854 C C . THR B 1 521 ? 3.797 -22.719 -28.719 1 97.12 521 THR B C 1
ATOM 8856 O O . THR B 1 521 ? 3.896 -23.312 -29.797 1 97.12 521 THR B O 1
ATOM 8859 N N . LEU B 1 522 ? 4.82 -22.172 -28.172 1 96.69 522 LEU B N 1
ATOM 8860 C CA . LEU B 1 522 ? 6.176 -22.406 -28.656 1 96.69 522 LEU B CA 1
ATOM 8861 C C . LEU B 1 522 ? 6.852 -23.531 -27.875 1 96.69 522 LEU B C 1
ATOM 8863 O O . LEU B 1 522 ? 6.688 -23.625 -26.656 1 96.69 522 LEU B O 1
ATOM 8867 N N . ALA B 1 523 ? 7.492 -24.344 -28.547 1 95.81 523 ALA B N 1
ATOM 8868 C CA . ALA B 1 523 ? 8.305 -25.406 -27.953 1 95.81 523 ALA B CA 1
ATOM 8869 C C . ALA B 1 523 ? 9.789 -25.188 -28.234 1 95.81 523 ALA B C 1
ATOM 8871 O O . ALA B 1 523 ? 10.227 -25.266 -29.375 1 95.81 523 ALA B O 1
ATOM 8872 N N . VAL B 1 524 ? 10.508 -24.906 -27.234 1 92.69 524 VAL B N 1
ATOM 8873 C CA . VAL B 1 524 ? 11.945 -24.688 -27.375 1 92.69 524 VAL B CA 1
ATOM 8874 C C . VAL B 1 524 ? 12.688 -26 -27.234 1 92.69 524 VAL B C 1
ATOM 8876 O O . VAL B 1 524 ? 12.555 -26.688 -26.219 1 92.69 524 VAL B O 1
ATOM 8879 N N . LEU B 1 525 ? 13.477 -26.344 -28.219 1 89.69 525 LEU B N 1
ATOM 8880 C CA . LEU B 1 525 ? 14.188 -27.625 -28.234 1 89.69 525 LEU B CA 1
ATOM 8881 C C . LEU B 1 525 ? 15.469 -27.531 -27.422 1 89.69 525 LEU B C 1
ATOM 8883 O O . LEU B 1 525 ? 16.156 -26.516 -27.438 1 89.69 525 LEU B O 1
ATOM 8887 N N . PRO B 1 526 ? 15.742 -28.578 -26.688 1 84 526 PRO B N 1
ATOM 8888 C CA . PRO B 1 526 ? 16.969 -28.578 -25.891 1 84 526 PRO B CA 1
ATOM 8889 C C . PRO B 1 526 ? 18.219 -28.703 -26.75 1 84 526 PRO B C 1
ATOM 8891 O O . PRO B 1 526 ? 18.156 -29.141 -27.906 1 84 526 PRO B O 1
ATOM 8894 N N . SER B 1 527 ? 19.391 -28.359 -26.203 1 77.19 527 SER B N 1
ATOM 8895 C CA . SER B 1 527 ? 20.656 -28.391 -26.938 1 77.19 527 SER B CA 1
ATOM 8896 C C . SER B 1 527 ? 21.047 -29.812 -27.297 1 77.19 527 SER B C 1
ATOM 8898 O O . SER B 1 527 ? 21.797 -30.031 -28.25 1 77.19 527 SER B O 1
ATOM 8900 N N . THR B 1 528 ? 20.516 -30.766 -26.562 1 72 528 THR B N 1
ATOM 8901 C CA . THR B 1 528 ? 20.859 -32.188 -26.781 1 72 528 THR B CA 1
ATOM 8902 C C . THR B 1 528 ? 20.281 -32.656 -28.109 1 72 528 THR B C 1
ATOM 8904 O O . THR B 1 528 ? 20.766 -33.656 -28.672 1 72 528 THR B O 1
ATOM 8907 N N . TRP B 1 529 ? 19.359 -31.938 -28.562 1 73.81 529 TRP B N 1
ATOM 8908 C CA . TRP B 1 529 ? 18.75 -32.312 -29.828 1 73.81 529 TRP B CA 1
ATOM 8909 C C . TRP B 1 529 ? 19.719 -32.156 -31 1 73.81 529 TRP B C 1
ATOM 8911 O O . TRP B 1 529 ? 19.734 -32.969 -31.922 1 73.81 529 TRP B O 1
ATOM 8921 N N . SER B 1 530 ? 20.531 -31.172 -30.844 1 61.59 530 SER B N 1
ATOM 8922 C CA . SER B 1 530 ? 21.484 -30.906 -31.906 1 61.59 530 SER B CA 1
ATOM 8923 C C . SER B 1 530 ? 22.625 -31.922 -31.922 1 61.59 530 SER B C 1
ATOM 8925 O O . SER B 1 530 ? 23.344 -32.062 -32.906 1 61.59 530 SER B O 1
ATOM 8927 N N . LYS B 1 531 ? 22.734 -32.781 -30.812 1 64.12 531 LYS B N 1
ATOM 8928 C CA . LYS B 1 531 ? 23.859 -33.688 -30.703 1 64.12 531 LYS B CA 1
ATOM 8929 C C . LYS B 1 531 ? 23.422 -35.125 -31.062 1 64.12 531 LYS B C 1
ATOM 8931 O O . LYS B 1 531 ? 24.203 -36.062 -30.922 1 64.12 531 LYS B O 1
ATOM 8936 N N . MET B 1 532 ? 22.156 -35.156 -31.422 1 61.44 532 MET B N 1
ATOM 8937 C CA . MET B 1 532 ? 21.672 -36.469 -31.766 1 61.44 532 MET B CA 1
ATOM 8938 C C . MET B 1 532 ? 22.344 -37 -33.031 1 61.44 532 MET B C 1
ATOM 8940 O O . MET B 1 532 ? 22.781 -36.188 -33.875 1 61.44 532 MET B O 1
ATOM 8944 N N . GLU B 1 533 ? 22.75 -38.219 -33.062 1 56.75 533 GLU B N 1
ATOM 8945 C CA . GLU B 1 533 ? 23.562 -38.875 -34.094 1 56.75 533 GLU B CA 1
ATOM 8946 C C . GLU B 1 533 ? 22.891 -38.812 -35.469 1 56.75 533 GLU B C 1
ATOM 8948 O O . GLU B 1 533 ? 23.547 -38.562 -36.469 1 56.75 533 GLU B O 1
ATOM 8953 N N . SER B 1 534 ? 21.594 -39.156 -35.531 1 55.22 534 SER B N 1
ATOM 8954 C CA . SER B 1 534 ? 21.062 -39.25 -36.906 1 55.22 534 SER B CA 1
ATOM 8955 C C . SER B 1 534 ? 20.656 -37.906 -37.438 1 55.22 534 SER B C 1
ATOM 8957 O O . SER B 1 534 ? 20.031 -37.094 -36.75 1 55.22 534 SER B O 1
ATOM 8959 N N . VAL B 1 535 ? 21.297 -37.438 -38.562 1 52.12 535 VAL B N 1
ATOM 8960 C CA . VAL B 1 535 ? 21.234 -36.156 -39.281 1 52.12 535 VAL B CA 1
ATOM 8961 C C . VAL B 1 535 ? 19.766 -35.719 -39.406 1 52.12 535 VAL B C 1
ATOM 8963 O O . VAL B 1 535 ? 19.453 -34.531 -39.219 1 52.12 535 VAL B O 1
ATOM 8966 N N . GLU B 1 536 ? 18.922 -36.656 -39.844 1 52.41 536 GLU B N 1
ATOM 8967 C CA . GLU B 1 536 ? 17.516 -36.312 -40.125 1 52.41 536 GLU B CA 1
ATOM 8968 C C . GLU B 1 536 ? 16.812 -35.844 -38.844 1 52.41 536 GLU B C 1
ATOM 8970 O O . GLU B 1 536 ? 15.992 -34.938 -38.906 1 52.41 536 GLU B O 1
ATOM 8975 N N . GLU B 1 537 ? 17.312 -36.312 -37.781 1 56.5 537 GLU B N 1
ATOM 8976 C CA . GLU B 1 537 ? 16.625 -36.094 -36.5 1 56.5 537 GLU B CA 1
ATOM 8977 C C . GLU B 1 537 ? 17.031 -34.781 -35.875 1 56.5 537 GLU B C 1
ATOM 8979 O O . GLU B 1 537 ? 16.375 -34.281 -34.938 1 56.5 537 GLU B O 1
ATOM 8984 N N . ARG B 1 538 ? 17.984 -34.062 -36.562 1 66.31 538 ARG B N 1
ATOM 8985 C CA . ARG B 1 538 ? 18.5 -32.812 -36.031 1 66.31 538 ARG B CA 1
ATOM 8986 C C . ARG B 1 538 ? 17.781 -31.625 -36.656 1 66.31 538 ARG B C 1
ATOM 8988 O O . ARG B 1 538 ? 18 -30.484 -36.25 1 66.31 538 ARG B O 1
ATOM 8995 N N . ASN B 1 539 ? 16.922 -31.906 -37.562 1 81.31 539 ASN B N 1
ATOM 8996 C CA . ASN B 1 539 ? 16.312 -30.828 -38.344 1 81.31 539 ASN B CA 1
ATOM 8997 C C . ASN B 1 539 ? 14.938 -30.453 -37.781 1 81.31 539 ASN B C 1
ATOM 8999 O O . ASN B 1 539 ? 13.992 -31.25 -37.875 1 81.31 539 ASN B O 1
ATOM 9003 N N . PRO B 1 540 ? 14.875 -29.234 -37.219 1 87.62 540 PRO B N 1
ATOM 9004 C CA . PRO B 1 540 ? 13.57 -28.812 -36.688 1 87.62 540 PRO B CA 1
ATOM 9005 C C . PRO B 1 540 ? 12.453 -28.906 -37.719 1 87.62 540 PRO B C 1
ATOM 9007 O O . PRO B 1 540 ? 11.297 -29.125 -37.375 1 87.62 540 PRO B O 1
ATOM 9010 N N . GLY B 1 541 ? 12.883 -28.734 -38.938 1 88.06 541 GLY B N 1
ATOM 9011 C CA . GLY B 1 541 ? 11.906 -28.875 -40 1 88.06 541 GLY B CA 1
ATOM 9012 C C . GLY B 1 541 ? 11.344 -30.281 -40.094 1 88.06 541 GLY B C 1
ATOM 9013 O O . GLY B 1 541 ? 10.133 -30.469 -40.281 1 88.06 541 GLY B O 1
ATOM 9014 N N . TRP B 1 542 ? 12.188 -31.234 -40.031 1 89.25 542 TRP B N 1
ATOM 9015 C CA . TRP B 1 542 ? 11.75 -32.625 -40.062 1 89.25 542 TRP B CA 1
ATOM 9016 C C . TRP B 1 542 ? 10.859 -32.906 -38.844 1 89.25 542 TRP B C 1
ATOM 9018 O O . TRP B 1 542 ? 9.82 -33.562 -39 1 89.25 542 TRP B O 1
ATOM 9028 N N . LEU B 1 543 ? 11.32 -32.531 -37.719 1 90.06 543 LEU B N 1
ATOM 9029 C CA . LEU B 1 543 ? 10.562 -32.781 -36.469 1 90.06 543 LEU B CA 1
ATOM 9030 C C . LEU B 1 543 ? 9.164 -32.188 -36.562 1 90.06 543 LEU B C 1
ATOM 9032 O O . LEU B 1 543 ? 8.188 -32.812 -36.125 1 90.06 543 LEU B O 1
ATOM 9036 N N . SER B 1 544 ? 9.086 -30.969 -37.125 1 92.38 544 SER B N 1
ATOM 9037 C CA . SER B 1 544 ? 7.793 -30.312 -37.25 1 92.38 544 SER B CA 1
ATOM 9038 C C . SER B 1 544 ? 6.844 -31.125 -38.125 1 92.38 544 SER B C 1
ATOM 9040 O O . SER B 1 544 ? 5.672 -31.297 -37.781 1 92.38 544 SER B O 1
ATOM 9042 N N . THR B 1 545 ? 7.355 -31.609 -39.156 1 92.12 545 THR B N 1
ATOM 9043 C CA . THR B 1 545 ? 6.547 -32.406 -40.094 1 92.12 545 THR B CA 1
ATOM 9044 C C . THR B 1 545 ? 6.156 -33.719 -39.438 1 92.12 545 THR B C 1
ATOM 9046 O O . THR B 1 545 ? 5.008 -34.188 -39.562 1 92.12 545 THR B O 1
ATOM 9049 N N . HIS B 1 546 ? 7.117 -34.312 -38.781 1 91.31 546 HIS B N 1
ATOM 9050 C CA . HIS B 1 546 ? 6.887 -35.594 -38.125 1 91.31 546 HIS B CA 1
ATOM 9051 C C . HIS B 1 546 ? 5.832 -35.469 -37.031 1 91.31 546 HIS B C 1
ATOM 9053 O O . HIS B 1 546 ? 4.941 -36.312 -36.938 1 91.31 546 HIS B O 1
ATOM 9059 N N . MET B 1 547 ? 5.902 -34.469 -36.281 1 92.25 547 MET B N 1
ATOM 9060 C CA . MET B 1 547 ? 4.977 -34.25 -35.156 1 92.25 547 MET B CA 1
ATOM 9061 C C . MET B 1 547 ? 3.568 -33.969 -35.656 1 92.25 547 MET B C 1
ATOM 9063 O O . MET B 1 547 ? 2.586 -34.469 -35.094 1 92.25 547 MET B O 1
ATOM 9067 N N . THR B 1 548 ? 3.506 -33.156 -36.688 1 93.88 548 THR B N 1
ATOM 9068 C CA . THR B 1 548 ? 2.211 -32.844 -37.281 1 93.88 548 THR B CA 1
ATOM 9069 C C . THR B 1 548 ? 1.546 -34.125 -37.844 1 93.88 548 THR B C 1
ATOM 9071 O O . THR B 1 548 ? 0.331 -34.281 -37.719 1 93.88 548 THR B O 1
ATOM 9074 N N . SER B 1 549 ? 2.338 -34.938 -38.438 1 93.38 549 SER B N 1
ATOM 9075 C CA . SER B 1 549 ? 1.817 -36.188 -39.031 1 93.38 549 SER B CA 1
ATOM 9076 C C . SER B 1 549 ? 1.407 -37.188 -37.938 1 93.38 549 SER B C 1
ATOM 9078 O O . SER B 1 549 ? 0.401 -37.875 -38.094 1 93.38 549 SER B O 1
ATOM 9080 N N . ARG B 1 550 ? 2.145 -37.25 -36.938 1 90.62 550 ARG B N 1
ATOM 9081 C CA . ARG B 1 550 ? 1.917 -38.219 -35.875 1 90.62 550 ARG B CA 1
ATOM 9082 C C . ARG B 1 550 ? 0.768 -37.812 -34.969 1 90.62 550 ARG B C 1
ATOM 9084 O O . ARG B 1 550 ? 0.037 -38.656 -34.438 1 90.62 550 ARG B O 1
ATOM 9091 N N . PHE B 1 551 ? 0.695 -36.5 -34.719 1 92.5 551 PHE B N 1
ATOM 9092 C CA . PHE B 1 551 ? -0.311 -36 -33.781 1 92.5 551 PHE B CA 1
ATOM 9093 C C . PHE B 1 551 ? -1.168 -34.906 -34.438 1 92.5 551 PHE B C 1
ATOM 9095 O O . PHE B 1 551 ? -1.321 -33.812 -33.906 1 92.5 551 PHE B O 1
ATOM 9102 N N . PRO B 1 552 ? -1.861 -35.25 -35.5 1 90.25 552 PRO B N 1
ATOM 9103 C CA . PRO B 1 552 ? -2.623 -34.219 -36.219 1 90.25 552 PRO B CA 1
ATOM 9104 C C . PRO B 1 552 ? -3.801 -33.688 -35.438 1 90.25 552 PRO B C 1
ATOM 9106 O O . PRO B 1 552 ? -4.254 -32.562 -35.688 1 90.25 552 PRO B O 1
ATOM 9109 N N . GLN B 1 553 ? -4.289 -34.406 -34.438 1 88.56 553 GLN B N 1
ATOM 9110 C CA . GLN B 1 553 ? -5.449 -34 -33.656 1 88.56 553 GLN B CA 1
ATOM 9111 C C . GLN B 1 553 ? -5.07 -32.969 -32.594 1 88.56 553 GLN B C 1
ATOM 9113 O O . GLN B 1 553 ? -5.934 -32.281 -32.062 1 88.56 553 GLN B O 1
ATOM 9118 N N . PHE B 1 554 ? -3.791 -32.875 -32.375 1 92.56 554 PHE B N 1
ATOM 9119 C CA . PHE B 1 554 ? -3.367 -32 -31.266 1 92.56 554 PHE B CA 1
ATOM 9120 C C . PHE B 1 554 ? -2.947 -30.641 -31.797 1 92.56 554 PHE B C 1
ATOM 9122 O O . PHE B 1 554 ? -3.379 -29.609 -31.281 1 92.56 554 PHE B O 1
ATOM 9129 N N . PHE B 1 555 ? -2.053 -30.625 -32.719 1 95.81 555 PHE B N 1
ATOM 9130 C CA . PHE B 1 555 ? -1.522 -29.344 -33.188 1 95.81 555 PHE B CA 1
ATOM 9131 C C . PHE B 1 555 ? -0.895 -29.469 -34.562 1 95.81 555 PHE B C 1
ATOM 9133 O O . PHE B 1 555 ? -0.707 -30.578 -35.062 1 95.81 555 PHE B O 1
ATOM 9140 N N . GLU B 1 556 ? -0.718 -28.359 -35.25 1 96.75 556 GLU B N 1
ATOM 9141 C CA . GLU B 1 556 ? 0.144 -28.219 -36.438 1 96.75 556 GLU B CA 1
ATOM 9142 C C . GLU B 1 556 ? 1.453 -27.516 -36.062 1 96.75 556 GLU B C 1
ATOM 9144 O O . GLU B 1 556 ? 1.446 -26.406 -35.531 1 96.75 556 GLU B O 1
ATOM 9149 N N . ALA B 1 557 ? 2.525 -28.219 -36.281 1 96.44 557 ALA B N 1
ATOM 9150 C CA . ALA B 1 557 ? 3.83 -27.703 -35.844 1 96.44 557 ALA B CA 1
ATOM 9151 C C . ALA B 1 557 ? 4.566 -27.062 -37.031 1 96.44 557 ALA B C 1
ATOM 9153 O O . ALA B 1 557 ? 4.484 -27.562 -38.156 1 96.44 557 ALA B O 1
ATOM 9154 N N . SER B 1 558 ? 5.23 -25.922 -36.875 1 95.56 558 SER B N 1
ATOM 9155 C CA . SER B 1 558 ? 6.109 -25.266 -37.844 1 95.56 558 SER B CA 1
ATOM 9156 C C . SER B 1 558 ? 7.344 -24.688 -37.156 1 95.56 558 SER B C 1
ATOM 9158 O O . SER B 1 558 ? 7.371 -24.547 -35.906 1 95.56 558 SER B O 1
ATOM 9160 N N . VAL B 1 559 ? 8.336 -24.469 -37.875 1 94.12 559 VAL B N 1
ATOM 9161 C CA . VAL B 1 559 ? 9.555 -23.891 -37.344 1 94.12 559 VAL B CA 1
ATOM 9162 C C . VAL B 1 559 ? 9.336 -22.406 -37.062 1 94.12 559 VAL B C 1
ATOM 9164 O O . VAL B 1 559 ? 8.836 -21.672 -37.938 1 94.12 559 VAL B O 1
ATOM 9167 N N . TYR B 1 560 ? 9.641 -22.016 -35.844 1 94.19 560 TYR B N 1
ATOM 9168 C CA . TYR B 1 560 ? 9.484 -20.609 -35.469 1 94.19 560 TYR B CA 1
ATOM 9169 C C . TYR B 1 560 ? 10.742 -19.812 -35.812 1 94.19 560 TYR B C 1
ATOM 9171 O O . TYR B 1 560 ? 11.859 -20.25 -35.5 1 94.19 560 TYR B O 1
ATOM 9179 N N . GLN B 1 561 ? 10.586 -18.672 -36.531 1 86.69 561 GLN B N 1
ATOM 9180 C CA . GLN B 1 561 ? 11.672 -17.734 -36.781 1 86.69 561 GLN B CA 1
ATOM 9181 C C . GLN B 1 561 ? 11.352 -16.344 -36.219 1 86.69 561 GLN B C 1
ATOM 9183 O O . GLN B 1 561 ? 10.32 -15.758 -36.562 1 86.69 561 GLN B O 1
ATOM 9188 N N . PRO B 1 562 ? 12.242 -16 -35.344 1 84.81 562 PRO B N 1
ATOM 9189 C CA . PRO B 1 562 ? 11.977 -14.672 -34.812 1 84.81 562 PRO B CA 1
ATOM 9190 C C . PRO B 1 562 ? 12.055 -13.57 -35.844 1 84.81 562 PRO B C 1
ATOM 9192 O O . PRO B 1 562 ? 12.75 -13.719 -36.844 1 84.81 562 PRO B O 1
ATOM 9195 N N . THR B 1 563 ? 11.188 -12.688 -36 1 67.38 563 THR B N 1
ATOM 9196 C CA . THR B 1 563 ? 11.18 -11.609 -36.969 1 67.38 563 THR B CA 1
ATOM 9197 C C . THR B 1 563 ? 12.523 -10.891 -37 1 67.38 563 THR B C 1
ATOM 9199 O O . THR B 1 563 ? 13.109 -10.609 -35.969 1 67.38 563 THR B O 1
ATOM 9202 N N . ARG B 1 564 ? 13.398 -11.07 -38.125 1 54.38 564 ARG B N 1
ATOM 9203 C CA . ARG B 1 564 ? 14.719 -10.555 -38.469 1 54.38 564 ARG B CA 1
ATOM 9204 C C . ARG B 1 564 ? 14.898 -9.133 -37.938 1 54.38 564 ARG B C 1
ATOM 9206 O O . ARG B 1 564 ? 15.953 -8.523 -38.156 1 54.38 564 ARG B O 1
ATOM 9213 N N . ALA B 1 565 ? 14 -8.273 -37.875 1 45.25 565 ALA B N 1
ATOM 9214 C CA . ALA B 1 565 ? 14.484 -6.918 -37.594 1 45.25 565 ALA B CA 1
ATOM 9215 C C . ALA B 1 565 ? 15.477 -6.918 -36.438 1 45.25 565 ALA B C 1
ATOM 9217 O O . ALA B 1 565 ? 16.031 -5.875 -36.094 1 45.25 565 ALA B O 1
ATOM 9218 N N . CYS B 1 566 ? 15.484 -7.926 -35.5 1 40.81 566 CYS B N 1
ATOM 9219 C CA . CYS B 1 566 ? 16.25 -7.801 -34.281 1 40.81 566 CYS B CA 1
ATOM 9220 C C . CYS B 1 566 ? 17.719 -8.117 -34.531 1 40.81 566 CYS B C 1
ATOM 9222 O O . CYS B 1 566 ? 18.531 -8.062 -33.594 1 40.81 566 CYS B O 1
ATOM 9224 N N . LEU B 1 567 ? 18.172 -9.055 -35.531 1 37.53 567 LEU B N 1
ATOM 9225 C CA . LEU B 1 567 ? 19.594 -9.336 -35.594 1 37.53 567 LEU B CA 1
ATOM 9226 C C . LEU B 1 567 ? 20.375 -8.117 -36.094 1 37.53 567 LEU B C 1
ATOM 9228 O O . LEU B 1 567 ? 21.234 -7.605 -35.375 1 37.53 567 LEU B O 1
ATOM 9232 N N . GLY B 1 568 ? 21.312 -8.188 -37.312 1 32.81 568 GLY B N 1
ATOM 9233 C CA . GLY B 1 568 ? 22.359 -7.273 -37.781 1 32.81 568 GLY B CA 1
ATOM 9234 C C . GLY B 1 568 ? 21.812 -5.938 -38.25 1 32.81 568 GLY B C 1
ATOM 9235 O O . GLY B 1 568 ? 22.578 -5.051 -38.625 1 32.81 568 GLY B O 1
ATOM 9236 N N . ALA B 1 569 ? 20.812 -5.863 -39.219 1 27.22 569 ALA B N 1
ATOM 9237 C CA . ALA B 1 569 ? 20.844 -4.773 -40.188 1 27.22 569 ALA B CA 1
ATOM 9238 C C . ALA B 1 569 ? 20.484 -3.443 -39.531 1 27.22 569 ALA B C 1
ATOM 9240 O O . ALA B 1 569 ? 19.938 -3.416 -38.438 1 27.22 569 ALA B O 1
ATOM 9241 N N . ASN B 1 570 ? 20.188 -2.277 -40.438 1 28.55 570 ASN B N 1
ATOM 9242 C CA . ASN B 1 570 ? 19.938 -0.842 -40.344 1 28.55 570 ASN B CA 1
ATOM 9243 C C . ASN B 1 570 ? 18.766 -0.536 -39.406 1 28.55 570 ASN B C 1
ATOM 9245 O O . ASN B 1 570 ? 17.938 -1.404 -39.156 1 28.55 570 ASN B O 1
ATOM 9249 N N . GLY B 1 571 ? 18.562 0.745 -38.938 1 27.36 571 GLY B N 1
ATOM 9250 C CA . GLY B 1 571 ? 17.859 1.588 -37.969 1 27.36 571 GLY B CA 1
ATOM 9251 C C . GLY B 1 571 ? 16.344 1.412 -38.031 1 27.36 571 GLY B C 1
ATOM 9252 O O . GLY B 1 571 ? 15.609 2.182 -37.406 1 27.36 571 GLY B O 1
ATOM 9253 N N . ALA B 1 572 ? 15.742 0.987 -39.188 1 27.02 572 ALA B N 1
ATOM 9254 C CA . ALA B 1 572 ? 14.367 1.452 -39.312 1 27.02 572 ALA B CA 1
ATOM 9255 C C . ALA B 1 572 ? 13.43 0.645 -38.438 1 27.02 572 ALA B C 1
ATOM 9257 O O . ALA B 1 572 ? 13.461 -0.588 -38.438 1 27.02 572 ALA B O 1
ATOM 9258 N N . PHE B 1 573 ? 12.828 1.207 -37.375 1 31.81 573 PHE B N 1
ATOM 9259 C CA . PHE B 1 573 ? 11.812 0.922 -36.344 1 31.81 573 PHE B CA 1
ATOM 9260 C C . PHE B 1 573 ? 10.594 0.27 -37 1 31.81 573 PHE B C 1
ATOM 9262 O O . PHE B 1 573 ? 9.75 0.954 -37.562 1 31.81 573 PHE B O 1
ATOM 9269 N N . HIS B 1 574 ? 10.734 -0.905 -37.688 1 29.27 574 HIS B N 1
ATOM 9270 C CA . HIS B 1 574 ? 9.43 -1.367 -38.156 1 29.27 574 HIS B CA 1
ATOM 9271 C C . HIS B 1 574 ? 8.57 -1.806 -36.969 1 29.27 574 HIS B C 1
ATOM 9273 O O . HIS B 1 574 ? 8.953 -2.693 -36.188 1 29.27 574 HIS B O 1
ATOM 9279 N N . THR B 1 575 ? 7.809 -1.01 -36.344 1 33.62 575 THR B N 1
ATOM 9280 C CA . THR B 1 575 ? 6.746 -1.312 -35.375 1 33.62 575 THR B CA 1
ATOM 9281 C C . THR B 1 575 ? 5.867 -2.447 -35.906 1 33.62 575 THR B C 1
ATOM 9283 O O . THR B 1 575 ? 5.387 -2.4 -37.031 1 33.62 575 THR B O 1
ATOM 9286 N N . THR B 1 576 ? 6.074 -3.623 -35.625 1 34.47 576 THR B N 1
ATOM 9287 C CA . THR B 1 576 ? 5.184 -4.688 -36.094 1 34.47 576 THR B CA 1
ATOM 9288 C C . THR B 1 576 ? 3.732 -4.352 -35.75 1 34.47 576 THR B C 1
ATOM 9290 O O . THR B 1 576 ? 3.457 -3.551 -34.875 1 34.47 576 THR B O 1
ATOM 9293 N N . SER B 1 577 ? 2.773 -4.781 -36.594 1 35.34 577 SER B N 1
ATOM 9294 C CA . SER B 1 577 ? 1.339 -4.52 -36.531 1 35.34 577 SER B CA 1
ATOM 9295 C C . SER B 1 577 ? 0.776 -4.898 -35.156 1 35.34 577 SER B C 1
ATOM 9297 O O . SER B 1 577 ? -0.117 -4.227 -34.656 1 35.34 577 SER B O 1
ATOM 9299 N N . ARG B 1 578 ? 1.222 -5.957 -34.562 1 38.97 578 ARG B N 1
ATOM 9300 C CA . ARG B 1 578 ? 0.672 -6.398 -33.281 1 38.97 578 ARG B CA 1
ATOM 9301 C C . ARG B 1 578 ? 1.052 -5.434 -32.156 1 38.97 578 ARG B C 1
ATOM 9303 O O . ARG B 1 578 ? 0.313 -5.281 -31.188 1 38.97 578 ARG B O 1
ATOM 9310 N N . ALA B 1 579 ? 2.182 -4.852 -32.25 1 37.38 579 ALA B N 1
ATOM 9311 C CA . ALA B 1 579 ? 2.6 -3.805 -31.328 1 37.38 579 ALA B CA 1
ATOM 9312 C C . ALA B 1 579 ? 1.751 -2.547 -31.5 1 37.38 579 ALA B C 1
ATOM 9314 O O . ALA B 1 579 ? 1.422 -1.875 -30.516 1 37.38 579 ALA B O 1
ATOM 9315 N N . LEU B 1 580 ? 1.391 -2.189 -32.781 1 38.56 580 LEU B N 1
ATOM 9316 C CA . LEU B 1 580 ? 0.511 -1.061 -33.062 1 38.56 580 LEU B CA 1
ATOM 9317 C C . LEU B 1 580 ? -0.881 -1.299 -32.469 1 38.56 580 LEU B C 1
ATOM 9319 O O . LEU B 1 580 ? -1.488 -0.386 -31.922 1 38.56 580 LEU B O 1
ATOM 9323 N N . MET B 1 581 ? -1.41 -2.455 -32.625 1 37.19 581 MET B N 1
ATOM 9324 C CA . MET B 1 581 ? -2.76 -2.734 -32.125 1 37.19 581 MET B CA 1
ATOM 9325 C C . MET B 1 581 ? -2.816 -2.672 -30.609 1 37.19 581 MET B C 1
ATOM 9327 O O . MET B 1 581 ? -3.826 -2.26 -30.047 1 37.19 581 MET B O 1
ATOM 9331 N N . ARG B 1 582 ? -1.844 -3.074 -29.969 1 38.81 582 ARG B N 1
ATOM 9332 C CA . ARG B 1 582 ? -1.786 -2.957 -28.516 1 38.81 582 ARG B CA 1
ATOM 9333 C C . ARG B 1 582 ? -1.766 -1.493 -28.078 1 38.81 582 ARG B C 1
ATOM 9335 O O . ARG B 1 582 ? -2.334 -1.138 -27.047 1 38.81 582 ARG B O 1
ATOM 9342 N N . ILE B 1 583 ? -1.208 -0.642 -28.812 1 39.81 583 ILE B N 1
ATOM 9343 C CA . ILE B 1 583 ? -1.183 0.792 -28.547 1 39.81 583 ILE B CA 1
ATOM 9344 C C . ILE B 1 583 ? -2.568 1.387 -28.797 1 39.81 583 ILE B C 1
ATOM 9346 O O . ILE B 1 583 ? -3.029 2.234 -28.031 1 39.81 583 ILE B O 1
ATOM 9350 N N . ILE B 1 584 ? -3.281 0.995 -29.875 1 39.69 584 ILE B N 1
ATOM 9351 C CA . ILE B 1 584 ? -4.586 1.552 -30.219 1 39.69 584 ILE B CA 1
ATOM 9352 C C . ILE B 1 584 ? -5.629 1.092 -29.203 1 39.69 584 ILE B C 1
ATOM 9354 O O . ILE B 1 584 ? -6.484 1.874 -28.781 1 39.69 584 ILE B O 1
ATOM 9358 N N . LEU B 1 585 ? -5.602 -0.107 -28.812 1 36.19 585 LEU B N 1
ATOM 9359 C CA . LEU B 1 585 ? -6.621 -0.527 -27.859 1 36.19 585 LEU B CA 1
ATOM 9360 C C . LEU B 1 585 ? -6.453 0.2 -26.531 1 36.19 585 LEU B C 1
ATOM 9362 O O . LEU B 1 585 ? -7.434 0.432 -25.812 1 36.19 585 LEU B O 1
ATOM 9366 N N . ARG B 1 586 ? -5.355 0.568 -26.094 1 35.09 586 ARG B N 1
ATOM 9367 C CA . ARG B 1 586 ? -5.148 1.366 -24.891 1 35.09 586 ARG B CA 1
ATOM 9368 C C . ARG B 1 586 ? -5.738 2.764 -25.047 1 35.09 586 ARG B C 1
ATOM 9370 O O . ARG B 1 586 ? -6.082 3.414 -24.062 1 35.09 586 ARG B O 1
ATOM 9377 N N . SER B 1 587 ? -5.625 3.322 -26.25 1 33.91 587 SER B N 1
ATOM 9378 C CA . SER B 1 587 ? -6.137 4.68 -26.406 1 33.91 587 SER B CA 1
ATOM 9379 C C . SER B 1 587 ? -7.652 4.727 -26.25 1 33.91 587 SER B C 1
ATOM 9381 O O . SER B 1 587 ? -8.211 5.746 -25.828 1 33.91 587 SER B O 1
ATOM 9383 N N . ALA B 1 588 ? -8.391 3.756 -26.75 1 35.97 588 ALA B N 1
ATOM 9384 C CA . ALA B 1 588 ? -9.852 3.799 -26.688 1 35.97 588 ALA B CA 1
ATOM 9385 C C . ALA B 1 588 ? -10.352 3.461 -25.297 1 35.97 588 ALA B C 1
ATOM 9387 O O . ALA B 1 588 ? -11.484 3.781 -24.938 1 35.97 588 ALA B O 1
ATOM 9388 N N . MET B 1 589 ? -9.789 2.594 -24.594 1 30.17 589 MET B N 1
ATOM 9389 C CA . MET B 1 589 ? -10.297 2.326 -23.25 1 30.17 589 MET B CA 1
ATOM 9390 C C . MET B 1 589 ? -9.984 3.484 -22.312 1 30.17 589 MET B C 1
ATOM 9392 O O . MET B 1 589 ? -10.312 3.432 -21.125 1 30.17 589 MET B O 1
ATOM 9396 N N . ARG B 1 590 ? -9.156 4.414 -22.578 1 26.05 590 ARG B N 1
ATOM 9397 C CA . ARG B 1 590 ? -9.18 5.629 -21.766 1 26.05 590 ARG B CA 1
ATOM 9398 C C . ARG B 1 590 ? -10.383 6.496 -22.125 1 26.05 590 ARG B C 1
ATOM 9400 O O . ARG B 1 590 ? -10.633 6.762 -23.297 1 26.05 590 ARG B O 1
#

pLDDT: mean 86.31, std 16.59, range [26.05, 98.88]

Radius of gyration: 37.15 Å; Cα contacts (8 Å, |Δi|>4): 1957; chains: 2; bounding box: 89×111×84 Å

Solvent-accessible surface area (backbone atoms only — not comparable to full-atom values): 62955 Å² total; per-residue (Å²): 61,82,36,34,46,89,46,36,76,73,42,49,64,58,50,53,54,49,59,69,69,32,66,34,35,8,36,32,61,37,57,28,33,85,72,46,88,82,51,68,85,45,52,82,45,48,73,59,54,46,43,52,38,51,48,52,27,31,67,55,29,42,63,42,30,43,6,39,13,39,32,31,72,52,93,56,68,91,83,45,78,43,39,44,31,40,40,50,33,33,26,35,32,33,30,67,51,61,57,95,82,48,50,86,63,51,45,56,75,62,45,32,32,30,46,61,39,46,53,52,39,55,76,56,65,58,60,50,45,53,36,72,76,33,23,19,14,50,32,22,49,67,28,45,55,44,45,53,48,47,55,48,50,56,50,46,52,56,45,38,47,40,68,46,71,69,59,56,58,58,45,57,70,62,47,54,72,69,42,43,54,52,42,53,51,51,51,51,51,49,51,53,50,47,51,50,52,52,51,41,40,54,51,22,42,62,77,37,63,90,57,56,74,66,56,20,48,52,49,17,53,52,52,32,48,74,74,69,40,56,55,47,78,46,76,71,41,66,54,64,54,43,51,51,38,46,51,42,49,40,56,46,75,34,79,47,49,42,81,48,74,44,78,57,88,85,30,26,41,34,35,40,31,69,35,51,71,70,57,45,52,53,51,50,50,52,47,50,53,48,52,52,48,51,51,49,53,62,36,29,51,33,59,56,51,51,50,53,40,71,58,56,52,41,37,34,24,60,56,32,51,65,50,52,45,34,50,37,34,50,41,51,34,82,68,59,97,43,57,41,57,37,25,51,52,42,39,70,45,48,68,38,36,35,17,45,46,38,54,63,62,35,53,95,70,33,51,82,81,71,54,94,37,87,48,69,68,45,49,30,64,77,50,55,54,68,35,79,54,30,33,56,44,58,50,93,80,34,45,83,68,32,66,79,60,56,61,68,56,84,70,76,68,63,80,87,62,68,91,63,69,66,64,88,33,22,17,53,46,3,41,47,41,41,50,39,41,52,42,52,34,28,69,65,72,65,29,45,87,91,62,49,60,71,88,50,51,26,30,36,30,43,86,68,44,52,40,31,42,30,45,81,35,52,80,47,65,42,77,61,63,82,41,34,37,34,32,33,40,32,52,73,84,55,48,70,66,52,52,52,49,54,38,48,74,70,71,49,70,75,63,46,75,43,69,70,56,71,39,34,32,35,38,39,44,37,67,66,47,61,67,48,82,57,70,71,74,44,32,54,63,50,50,19,52,50,47,24,68,74,36,60,90,54,30,48,42,38,68,53,72,78,75,67,82,72,65,84,72,82,86,76,79,73,75,51,67,70,62,51,51,52,54,53,56,57,60,68,76,99,62,82,36,34,46,88,47,36,77,74,43,48,64,57,50,52,55,49,56,68,70,31,67,35,35,10,37,33,61,36,56,28,35,84,70,46,88,83,50,67,84,47,52,82,45,48,73,59,54,46,41,53,40,51,49,52,28,32,68,56,29,41,64,43,28,43,6,38,13,40,33,31,72,51,94,54,69,90,85,45,77,43,39,44,31,41,41,50,30,33,25,37,32,33,29,66,53,61,57,93,81,48,50,84,64,52,47,56,74,62,45,32,33,31,48,61,41,47,54,51,38,54,75,55,65,58,59,49,43,54,34,74,76,34,23,18,14,49,32,22,48,67,28,45,54,45,45,52,49,48,54,48,50,57,50,46,51,55,47,38,48,38,69,46,72,70,59,56,57,59,47,58,70,62,48,53,73,68,41,43,53,53,43,54,51,50,51,51,51,50,51,54,51,48,52,50,51,52,51,39,40,54,52,22,41,64,74,39,63,90,57,55,74,66,55,19,50,54,49,17,52,54,49,32,48,73,73,68,38,56,54,46,80,46,77,70,42,66,52,63,54,43,51,51,40,48,53,42,50,39,56,44,73,34,79,47,50,43,79,48,72,43,79,56,89,84,30,27,40,34,36,40,30,68,37,51,72,71,57,44,52,52,51,50,51,51,48,49,52,47,52,51,49,51,51,48,53,62,36,31,50,32,58,54,51,50,49,54,41,71,57,55,52,41,35,35,24,58,56,31,50,64,48,52,46,33,50,37,34,49,42,51,33,84,68,60,96,43,57,40,58,37,22,52,52,42,39,70,44,46,69,38,35,36,16,45,46,38,56,63,63,35,52,93,69,33,49,82,80,69,55,94,39,87,47,69,70,45,49,31,64,77,48,55,52,67,36,79,53,31,33,57,43,59,51,93,80,33,46,83,68,32,64,80,60,55,61,68,58,84,69,77,68,60,83,88,60,67,92,63,67,67,64,87,34,22,15,52,46,3,42,48,42,43,51,38,42,51,42,51,35,29,69,65,72,66,30,46,87,91,62,50,60,71,89,51,50,26,30,35,32,43,88,68,45,52,41,32,43,30,46,81,36,52,79,46,64,42,77,63,63,82,41,34,37,34,33,33,40,33,52,73,84,54,50,69,67,53,54,50,50,55,38,49,73,68,70,50,71,76,63,46,76,43,68,70,57,70,38,34,33,37,38,38,44,37,67,66,46,60,66,47,81,57,71,70,74,45,34,52,63,48,50,20,53,51,47,24,69,75,38,58,89,54,29,47,42,38,68,53,71,76,75,67,84,72,65,85,74,83,86,76,79,73,74,52,68,71,62,50,50,52,54,52,56,56,58,68,77,99

Foldseek 3Di:
DEDWLVCCVVCVVVVLVLLLQFQFKEKFWQKLDQFDPLQDDFQLDDPFSLCQRLLVGLLQAATFKMKMKTKHWDPDDPPDWATEIEIDIYIAGADADDDPPDDPQQHDDDHDHDPVSVVVCVVLPDDVVCNHPTHFHAAAPSNLVVLVVVLCVVVVVVVCLQEPPPVLVVLLVPDDPVLNVLLVVVVVVLVVLLVLLVVLLVVLCVVPPPDDSVNSNVNSQVVQCVVPHQKDKGDKDQDPSSVVSNQSVCSHPRLQWDWDWDDDPNIIIIMIGGHDPVRSVVVVVVVVVVSVSVSCRSNPCLSVLVSQQVSLREYEYALCPSVLSNCCVGYHHRQDPTQLVNLVVCCNRHVWYFYLLVLCPPCVQAPPPNFPDSDLCRLLVVADCDHSHYHYDYDPPRCLQPLVVVPPDPPPCPDPPPSHGSPPRTSNSRVSRQSSQRVSQCSSPHDDPVRRDPVRIQWHDHPSYQWIQRSNDSQDTGRNQPLFKKKWFFDLVADPVNVVVLCVVVVFPDWDWTDRDSGIIMTRHDPVQCVDDDPLSSDPQSVQVVSCVVCVNGTRMDTDDNDPVRHDDDDDPPCPPVNVVSVVVVVVVD/DEDWLVCCVVCVVVVLVLLLQFQFKEKFWQKLDQFDPLQDDFQLDFPFSLCQRLLVGLLPAATFKMKMKTKHWDPDDPPDWATEIEIFIYIAGADADDDPPDDPQQHDDDHDHDPVSVVVCVVLPDDVVCNHPTHFHAAAPSNLVVLVVVLCVVVVVVVCLQEPPPVLVVLLVPDDPVLNVLLVVVVVVLVVVLVLLVVLLVVLCVVPPPDDSVNSNVNSQVVQCVVPHQKDKGDKDLDPSSVVSNQSVCSHPRLQWDWDWDDDPNIIIIMIGGHDPVRSVVVVVVVVVVSVSVSCRSNPCLSVLVSQQVSLREYEYALCPSVVSSSCVGYHHRQDPTQLVNLVVCCNRHVWYFYLLVLCPPCVQAPPPNFPDSDLCRLLVVADCDHSHYHYDYDPPRCLQPLVVVPPDPPPCPDVPPSHGSPPRTSNSRVSRQSSQRVSQCSSPHDDSVRRDPVRIQWHDHPSYQWIQRSNDSQATGRNQPLFKKKWFFDLVADPVNVVVLCVVVVAPPWDWTDRDSGIIMTRHDPVQCVDDDPLSSDLQSVQVVSCVVCVNGTRMDTDDNDPVRHDDDDDPPCPPVNVVSVVVVVVVD

Sequence (1180 aa):
MQVTRDKFPAVLPKFVELLKSCDFYAFDEEMTGISTAELPESITDTPEESYRAKRTVASRYNIIQVGICLFHRENTAADSTPAHYVARPFNFVLFPHNSDEFNANERSRDVVLSPSSLAFLRRHDMNFQSWVYQGMAYCDANQEEALRQRHEEKYRELDSIRNEGNQEVEGVSLLTEEEKKWYDNAVTLAKTFSERIQATLEQAKVKNAGQTAGMAEVSAALDLIQSGGREVFLPPQRSKSAREALERHVEQHFHNLLLTFRRQGAVHMGMLRAVFPEERNRLREKEQVFREGELMNMLGFRLVFNALVESRKPCVGHNCLADLLFLLASLDGPLPDSLPKFKRRMNELFPIVFDTKYIASRQQFFPLERFGARYLSGLFGEYGFRSANAHVTLPLGFESYDPLAVGGGERHHSSGVNAGGPTHEAGYDALLTGTLLLNLLAEMGGYDVATAPECVVNRVAVFRSLFALNLGAPDEDEYLPESGVLELRHEKRVKLHHIDSCFTALSLQNIELHPVDETRTLAVLPSTWSKMESVEERNPGWLSTHMTSRFPQFFEASVYQPTRACLGANGAFHTTSRALMRIILRSAMRMQVTRDKFPAVLPKFVELLKSCDFYAFDEEMTGISTAELPESITDTPEESYRAKRTVASRYNIIQVGICLFHRENTAADSTPAHYVARPFNFVLFPHNSDEFNANERSRDVVLSPSSLAFLRRHDMNFQSWVYQGMAYCDANQEEALRQRHEEKYRELDSIRNEGNQEVEGVSLLTEEEKKWYDNAVTLAKTFSERIQATLEQAKVKNAGQTAGMAEVSAALDLIQSGGREVFLPPQRSKSAREALERHVEQHFHNLLLTFRRQGAVHMGMLRAVFPEERNRLREKEQVFREGELMNMLGFRLVFNALVESRKPCVGHNCLADLLFLLASLDGPLPDSLPKFKRRMNELFPIVFDTKYIASRQQFFPLERFGARYLSGLFGEYGFRSANAHVTLPLGFESYDPLAVGGGERHHSSGVNAGGPTHEAGYDALLTGTLLLNLLAEMGGYDVATAPECVVNRVAVFRSLFALNLGAPDEDEYLPESGVLELRHEKRVKLHHIDSCFTALSLQNIELHPVDETRTLAVLPSTWSKMESVEERNPGWLSTHMTSRFPQFFEASVYQPTRACLGANGAFHTTSRALMRIILRSAMR